Protein AF-0000000083401739 (afdb_homodimer)

Secondary structure (DSSP, 8-state):
--------------TTSS----SS-HHHHHHHHTTS-HHHHHHHTTT-HHHHHHHT-HHHHHHHHHHHHHHHT--GGGS-GGG--HHHHHHHHTHHHHHHHHHHH--TT--PPPSEEEEEE-BPPTTS-SB--EEEEEE-TTSSEEEEEETTS-EEEEE--SSTTSPPPSS-SEEETT--EEEEEEE-TTSS-EEEEEEEE-TTSSEEEEEEEEE---TT-----EEEEEEEEEET-----EEEE-SS-EEEEETTEEEEEETTTTEEEEEE-TTT-SS----EEE-SSEEEEE-TTSPEEEEE----EE-SS-BGGGPPB-----SEEE--SS--SS-EEEEEB------TTS--PPPEEEEEE--SS--S-SSEEEEEEEEEEEE--TT-S-TTS-SEEEEEEEEEEEEE-SS------TT--EEEETTEEEEEEE-TTS-EEEEEEEPP-S-EEEEPSS--EEEEEE-GGGS-S---SS--EEEETTTTEEEEEEETTEEEEEE-SPPP-/--------------TTSS----SS-HHHHHHHHTTS-HHHHHHHTTT-HHHHHHHT-HHHHHHHHHHHHHHHT--GGGS-GGG--HHHHHHHHTHHHHHHHHHHH--TT--PPPSEEEEEE-BPPTTS-SB--EEEEEE-TTSSEEEEEETTS-EEEEE--SSTTSPPPSS-SEEETT--EEEEEEE-TTSSSEEEEEEEE-TTSSEEEEEEEEE---TT-----EEEEEEEEEET-----EEEE-SS-EEEEETTEEEEEETTTTEEEEEE-TTT-SS----EEE-SSEEEEE-TTSPEEEEE----EE-SS-BGGGPPB-----SEEE--SS--SS-EEEEEB------TTS--PPPEEEEEE--SS--S-SSEEEEEEEEEEEE--TT-S-SSS-SEEEEEEEEEEEEE-SSS-----TT--EEEETTEEEEEEE-TTS-EEEEEEEPP-S-EEEEPSSPPEEEEEE-GGGGTT---SS--EEEETTTTEEEEESSSSEEEEEE-SPPP-

Structure (mmCIF, N/CA/C/O backbone):
data_AF-0000000083401739-model_v1
#
loop_
_entity.id
_entity.type
_entity.pdbx_description
1 polymer 'F-box domain-containing protein'
#
loop_
_atom_site.group_PDB
_atom_site.id
_atom_site.type_symbol
_atom_site.label_atom_id
_atom_site.label_alt_id
_atom_site.label_comp_id
_atom_site.label_asym_id
_atom_site.label_entity_id
_atom_site.label_seq_id
_atom_site.pdbx_PDB_ins_code
_atom_site.Cartn_x
_atom_site.Cartn_y
_atom_site.Cartn_z
_atom_site.occupancy
_atom_site.B_iso_or_equiv
_atom_site.auth_seq_id
_atom_site.auth_comp_id
_atom_site.auth_asym_id
_atom_site.auth_atom_id
_atom_site.pdbx_PDB_model_num
ATOM 1 N N . MET A 1 1 ? -38.688 24.078 -30.047 1 19.64 1 MET A N 1
ATOM 2 C CA . MET A 1 1 ? -39.125 22.734 -29.688 1 19.64 1 MET A CA 1
ATOM 3 C C . MET A 1 1 ? -38.75 21.719 -30.766 1 19.64 1 MET A C 1
ATOM 5 O O . MET A 1 1 ? -39.469 20.75 -30.984 1 19.64 1 MET A O 1
ATOM 9 N N . ALA A 1 2 ? -37.75 21.984 -31.484 1 22.94 2 ALA A N 1
ATOM 10 C CA . ALA A 1 2 ? -37.594 21.312 -32.781 1 22.94 2 ALA A CA 1
ATOM 11 C C . ALA A 1 2 ? -37.5 19.812 -32.594 1 22.94 2 ALA A C 1
ATOM 13 O O . ALA A 1 2 ? -37.094 19.328 -31.531 1 22.94 2 ALA A O 1
ATOM 14 N N . ASN A 1 3 ? -38.219 18.953 -33.312 1 22.45 3 ASN A N 1
ATOM 15 C CA . ASN A 1 3 ? -38.688 17.578 -33.531 1 22.45 3 ASN A CA 1
ATOM 16 C C . ASN A 1 3 ? -37.5 16.625 -33.688 1 22.45 3 ASN A C 1
ATOM 18 O O . ASN A 1 3 ? -36.781 16.703 -34.688 1 22.45 3 ASN A O 1
ATOM 22 N N . SER A 1 4 ? -36.781 16.422 -32.688 1 26.16 4 SER A N 1
ATOM 23 C CA . SER A 1 4 ? -35.5 15.719 -32.812 1 26.16 4 SER A CA 1
ATOM 24 C C . SER A 1 4 ? -35.688 14.352 -33.469 1 26.16 4 SER A C 1
ATOM 26 O O . SER A 1 4 ? -36.531 13.562 -33 1 26.16 4 SER A O 1
ATOM 28 N N . PRO A 1 5 ? -35.406 14.141 -34.719 1 29.11 5 PRO A N 1
ATOM 29 C CA . PRO A 1 5 ? -35.844 12.945 -35.438 1 29.11 5 PRO A CA 1
ATOM 30 C C . PRO A 1 5 ? -35.531 11.656 -34.656 1 29.11 5 PRO A C 1
ATOM 32 O O . PRO A 1 5 ? -34.625 11.625 -33.844 1 29.11 5 PRO A O 1
ATOM 35 N N . ALA A 1 6 ? -36.531 10.789 -34.406 1 26.27 6 ALA A N 1
ATOM 36 C CA . ALA A 1 6 ? -36.75 9.484 -33.812 1 26.27 6 ALA A CA 1
ATOM 37 C C . ALA A 1 6 ? -35.781 8.445 -34.312 1 26.27 6 ALA A C 1
ATOM 39 O O . ALA A 1 6 ? -35.656 8.234 -35.531 1 26.27 6 ALA A O 1
ATOM 40 N N . SER A 1 7 ? -34.656 8.391 -33.656 1 26.92 7 SER A N 1
ATOM 41 C CA . SER A 1 7 ? -33.625 7.465 -34.094 1 26.92 7 SER A CA 1
ATOM 42 C C . SER A 1 7 ? -34.188 6.086 -34.406 1 26.92 7 SER A C 1
ATOM 44 O O . SER A 1 7 ? -34.875 5.492 -33.562 1 26.92 7 SER A O 1
ATOM 46 N N . GLN A 1 8 ? -34.625 5.754 -35.562 1 26.22 8 GLN A N 1
ATOM 47 C CA . GLN A 1 8 ? -35.219 4.508 -36.031 1 26.22 8 GLN A CA 1
ATOM 48 C C . GLN A 1 8 ? -34.469 3.299 -35.5 1 26.22 8 GLN A C 1
ATOM 50 O O . GLN A 1 8 ? -33.25 3.246 -35.562 1 26.22 8 GLN A O 1
ATOM 55 N N . PRO A 1 9 ? -35.062 2.531 -34.562 1 27.56 9 PRO A N 1
ATOM 56 C CA . PRO A 1 9 ? -34.5 1.308 -33.969 1 27.56 9 PRO A CA 1
ATOM 57 C C . PRO A 1 9 ? -33.969 0.332 -35 1 27.56 9 PRO A C 1
ATOM 59 O O . PRO A 1 9 ? -34.625 0.117 -36.031 1 27.56 9 PRO A O 1
ATOM 62 N N . MET A 1 10 ? -32.719 0.323 -35.25 1 31.23 10 MET A N 1
ATOM 63 C CA . MET A 1 10 ? -32.25 -0.616 -36.281 1 31.23 10 MET A CA 1
ATOM 64 C C . MET A 1 10 ? -32.938 -1.961 -36.125 1 31.23 10 MET A C 1
ATOM 66 O O . MET A 1 10 ? -32.906 -2.586 -35.094 1 31.23 10 MET A O 1
ATOM 70 N N . LEU A 1 11 ? -34.094 -2.182 -36.688 1 28.3 11 LEU A N 1
ATOM 71 C CA . LEU A 1 11 ? -34.812 -3.432 -36.812 1 28.3 11 LEU A CA 1
ATOM 72 C C . LEU A 1 11 ? -33.875 -4.598 -37.062 1 28.3 11 LEU A C 1
ATOM 74 O O . LEU A 1 11 ? -33.25 -4.688 -38.125 1 28.3 11 LEU A O 1
ATOM 78 N N . LEU A 1 12 ? -33.188 -5.016 -36.062 1 30.77 12 LEU A N 1
ATOM 79 C CA . LEU A 1 12 ? -32.562 -6.312 -36.219 1 30.77 12 LEU A CA 1
ATOM 80 C C . LEU A 1 12 ? -33.531 -7.344 -36.781 1 30.77 12 LEU A C 1
ATOM 82 O O . LEU A 1 12 ? -34.594 -7.586 -36.188 1 30.77 12 LEU A O 1
ATOM 86 N N . GLU A 1 13 ? -33.688 -7.398 -38.031 1 30.8 13 GLU A N 1
ATOM 87 C CA . GLU A 1 13 ? -34.469 -8.438 -38.656 1 30.8 13 GLU A CA 1
ATOM 88 C C . GLU A 1 13 ? -34.344 -9.766 -37.906 1 30.8 13 GLU A C 1
ATOM 90 O O . GLU A 1 13 ? -33.312 -10.039 -37.281 1 30.8 13 GLU A O 1
ATOM 95 N N . ASN A 1 14 ? -35.406 -10.344 -37.562 1 32.38 14 ASN A N 1
ATOM 96 C CA . ASN A 1 14 ? -35.688 -11.562 -36.812 1 32.38 14 ASN A CA 1
ATOM 97 C C . ASN A 1 14 ? -34.812 -12.727 -37.312 1 32.38 14 ASN A C 1
ATOM 99 O O . ASN A 1 14 ? -35.062 -13.25 -38.406 1 32.38 14 ASN A O 1
ATOM 103 N N . PRO A 1 15 ? -33.5 -12.852 -37.062 1 35.94 15 PRO A N 1
ATOM 104 C CA . PRO A 1 15 ? -32.625 -13.852 -37.688 1 35.94 15 PRO A CA 1
ATOM 105 C C . PRO A 1 15 ? -33.156 -15.273 -37.5 1 35.94 15 PRO A C 1
ATOM 107 O O . PRO A 1 15 ? -32.406 -16.234 -37.75 1 35.94 15 PRO A O 1
ATOM 110 N N . LEU A 1 16 ? -34.25 -15.531 -37.031 1 32.84 16 LEU A N 1
ATOM 111 C CA . LEU A 1 16 ? -34.688 -16.906 -36.844 1 32.84 16 LEU A CA 1
ATOM 112 C C . LEU A 1 16 ? -34.75 -17.672 -38.156 1 32.84 16 LEU A C 1
ATOM 114 O O . LEU A 1 16 ? -35.188 -18.828 -38.188 1 32.84 16 LEU A O 1
ATOM 118 N N . ASP A 1 17 ? -35.062 -17.031 -39.281 1 34.03 17 ASP A N 1
ATOM 119 C CA . ASP A 1 17 ? -35.062 -17.938 -40.406 1 34.03 17 ASP A CA 1
ATOM 120 C C . ASP A 1 17 ? -33.719 -18.625 -40.562 1 34.03 17 ASP A C 1
ATOM 122 O O . ASP A 1 17 ? -32.656 -18.031 -40.25 1 34.03 17 ASP A O 1
ATOM 126 N N . GLY A 1 18 ? -33.562 -19.938 -40.656 1 37.53 18 GLY A N 1
ATOM 127 C CA . GLY A 1 18 ? -32.531 -20.953 -40.531 1 37.53 18 GLY A CA 1
ATOM 128 C C . GLY A 1 18 ? -31.188 -20.5 -41.062 1 37.53 18 GLY A C 1
ATOM 129 O O . GLY A 1 18 ? -30.156 -21.078 -40.719 1 37.53 18 GLY A O 1
ATOM 130 N N . ARG A 1 19 ? -31.156 -20.125 -42.344 1 39.03 19 ARG A N 1
ATOM 131 C CA . ARG A 1 19 ? -29.969 -19.703 -43.062 1 39.03 19 ARG A CA 1
ATOM 132 C C . ARG A 1 19 ? -29.469 -18.344 -42.562 1 39.03 19 ARG A C 1
ATOM 134 O O . ARG A 1 19 ? -29.734 -17.312 -43.156 1 39.03 19 ARG A O 1
ATOM 141 N N . ALA A 1 20 ? -29.594 -17.906 -41.438 1 38.09 20 ALA A N 1
ATOM 142 C CA . ALA A 1 20 ? -29.125 -16.609 -40.938 1 38.09 20 ALA A CA 1
ATOM 143 C C . ALA A 1 20 ? -27.672 -16.391 -41.344 1 38.09 20 ALA A C 1
ATOM 145 O O . ALA A 1 20 ? -26.781 -17.172 -41 1 38.09 20 ALA A O 1
ATOM 146 N N . THR A 1 21 ? -27.359 -15.906 -42.5 1 45.53 21 THR A N 1
ATOM 147 C CA . THR A 1 21 ? -26.062 -15.539 -43.062 1 45.53 21 THR A CA 1
ATOM 148 C C . THR A 1 21 ? -25.25 -14.727 -42.062 1 45.53 21 THR A C 1
ATOM 150 O O . THR A 1 21 ? -25.688 -13.672 -41.625 1 45.53 21 THR A O 1
ATOM 153 N N . PHE A 1 22 ? -24.719 -15.312 -41.062 1 51.94 22 PHE A N 1
ATOM 154 C CA . PHE A 1 22 ? -23.75 -14.539 -40.281 1 51.94 22 PHE A CA 1
ATOM 155 C C . PHE A 1 22 ? -22.922 -13.648 -41.188 1 51.94 22 PHE A C 1
ATOM 157 O O . PHE A 1 22 ? -22.234 -14.133 -42.094 1 51.94 22 PHE A O 1
ATOM 164 N N . PRO A 1 23 ? -23.359 -12.383 -41.406 1 62.19 23 PRO A N 1
ATOM 165 C CA . PRO A 1 23 ? -22.719 -11.477 -42.375 1 62.19 23 PRO A CA 1
ATOM 166 C C . PRO A 1 23 ? -21.203 -11.391 -42.156 1 62.19 23 PRO A C 1
ATOM 168 O O . PRO A 1 23 ? -20.531 -10.633 -42.875 1 62.19 23 PRO A O 1
ATOM 171 N N . LEU A 1 24 ? -20.797 -12.047 -41.219 1 68.44 24 LEU A N 1
ATOM 172 C CA . LEU A 1 24 ? -19.359 -11.906 -41.062 1 68.44 24 LEU A CA 1
ATOM 173 C C . LEU A 1 24 ? -18.625 -13.047 -41.75 1 68.44 24 LEU A C 1
ATOM 175 O O . LEU A 1 24 ? -19.141 -14.164 -41.844 1 68.44 24 LEU A O 1
ATOM 179 N N . SER A 1 25 ? -17.641 -12.695 -42.594 1 77 25 SER A N 1
ATOM 180 C CA . SER A 1 25 ? -16.781 -13.711 -43.219 1 77 25 SER A CA 1
ATOM 181 C C . SER A 1 25 ? -16.25 -14.672 -42.156 1 77 25 SER A C 1
ATOM 183 O O . SER A 1 25 ? -16.219 -14.352 -40.969 1 77 25 SER A O 1
ATOM 185 N N . GLY A 1 26 ? -16.062 -15.922 -42.562 1 75 26 GLY A N 1
ATOM 186 C CA . GLY A 1 26 ? -15.492 -16.922 -41.688 1 75 26 GLY A CA 1
ATOM 187 C C . GLY A 1 26 ? -14.242 -16.438 -40.969 1 75 26 GLY A C 1
ATOM 188 O O . GLY A 1 26 ? -14.055 -16.719 -39.781 1 75 26 GLY A O 1
ATOM 189 N N . GLU A 1 27 ? -13.523 -15.656 -41.656 1 80.56 27 GLU A N 1
ATOM 190 C CA . GLU A 1 27 ? -12.266 -15.156 -41.094 1 80.56 27 GLU A CA 1
ATOM 191 C C . GLU A 1 27 ? -12.523 -14.195 -39.938 1 80.56 27 GLU A C 1
ATOM 193 O O . GLU A 1 27 ? -11.828 -14.242 -38.938 1 80.56 27 GLU A O 1
ATOM 198 N N . ILE A 1 28 ? -13.523 -13.484 -40.062 1 82.81 28 ILE A N 1
ATOM 199 C CA . ILE A 1 28 ? -13.867 -12.531 -39 1 82.81 28 ILE A CA 1
ATOM 200 C C . ILE A 1 28 ? -14.391 -13.273 -37.781 1 82.81 28 ILE A C 1
ATOM 202 O O . ILE A 1 28 ? -14.055 -12.922 -36.656 1 82.81 28 ILE A O 1
ATOM 206 N N . VAL A 1 29 ? -15.156 -14.25 -38.094 1 81.56 29 VAL A N 1
ATOM 207 C CA . VAL A 1 29 ? -15.711 -15.031 -37 1 81.56 29 VAL A CA 1
ATOM 208 C C . VAL A 1 29 ? -14.586 -15.719 -36.25 1 81.56 29 VAL A C 1
ATOM 210 O O . VAL A 1 29 ? -14.586 -15.75 -35 1 81.56 29 VAL A O 1
ATOM 213 N N . ILE A 1 30 ? -13.625 -16.125 -37 1 82.62 30 ILE A N 1
ATOM 214 C CA . ILE A 1 30 ? -12.477 -16.781 -36.375 1 82.62 30 ILE A CA 1
ATOM 215 C C . ILE A 1 30 ? -11.75 -15.789 -35.469 1 82.62 30 ILE A C 1
ATOM 217 O O . ILE A 1 30 ? -11.352 -16.141 -34.344 1 82.62 30 ILE A O 1
ATOM 221 N N . GLU A 1 31 ? -11.766 -14.602 -35.875 1 83.12 31 GLU A N 1
ATOM 222 C CA . GLU A 1 31 ? -11.078 -13.57 -35.094 1 83.12 31 GLU A CA 1
ATOM 223 C C . GLU A 1 31 ? -11.844 -13.25 -33.812 1 83.12 31 GLU A C 1
ATOM 225 O O . GLU A 1 31 ? -11.234 -13.047 -32.75 1 83.12 31 GLU A O 1
ATOM 230 N N . ILE A 1 32 ? -13.016 -13.297 -33.906 1 79.81 32 ILE A N 1
ATOM 231 C CA . ILE A 1 32 ? -13.836 -13.047 -32.719 1 79.81 32 ILE A CA 1
ATOM 232 C C . ILE A 1 32 ? -13.688 -14.203 -31.734 1 79.81 32 ILE A C 1
ATOM 234 O O . ILE A 1 32 ? -13.523 -13.984 -30.531 1 79.81 32 ILE A O 1
ATOM 238 N N . LEU A 1 33 ? -13.734 -15.375 -32.344 1 82.19 33 LEU A N 1
ATOM 239 C CA . LEU A 1 33 ? -13.672 -16.562 -31.516 1 82.19 33 LEU A CA 1
ATOM 240 C C . LEU A 1 33 ? -12.32 -16.672 -30.828 1 82.19 33 LEU A C 1
ATOM 242 O O . LEU A 1 33 ? -12.203 -17.344 -29.797 1 82.19 33 LEU A O 1
ATOM 246 N N . ARG A 1 34 ? -11.398 -15.953 -31.344 1 78.56 34 ARG A N 1
ATOM 247 C CA . ARG A 1 34 ? -10.062 -15.953 -30.75 1 78.56 34 ARG A CA 1
ATOM 248 C C . ARG A 1 34 ? -10.078 -15.344 -29.344 1 78.56 34 ARG A C 1
ATOM 250 O O . ARG A 1 34 ? -9.211 -15.648 -28.531 1 78.56 34 ARG A O 1
ATOM 257 N N . HIS A 1 35 ? -11.109 -14.586 -29.109 1 79.38 35 HIS A N 1
ATOM 258 C CA . HIS A 1 35 ? -11.156 -13.883 -27.828 1 79.38 35 HIS A CA 1
ATOM 259 C C . HIS A 1 35 ? -12.164 -14.523 -26.875 1 79.38 35 HIS A C 1
ATOM 261 O O . HIS A 1 35 ? -12.297 -14.102 -25.734 1 79.38 35 HIS A O 1
ATOM 267 N N . ALA A 1 36 ? -12.758 -15.438 -27.359 1 81.19 36 ALA A N 1
ATOM 268 C CA . ALA A 1 36 ? -13.773 -16.094 -26.547 1 81.19 36 ALA A CA 1
ATOM 269 C C . ALA A 1 36 ? -13.172 -17.25 -25.75 1 81.19 36 ALA A C 1
ATOM 271 O O . ALA A 1 36 ? -12.172 -17.844 -26.172 1 81.19 36 ALA A O 1
ATOM 272 N N . SER A 1 37 ? -13.75 -17.5 -24.625 1 85.62 37 SER A N 1
ATOM 273 C CA . SER A 1 37 ? -13.344 -18.688 -23.875 1 85.62 37 SER A CA 1
ATOM 274 C C . SER A 1 37 ? -13.711 -19.969 -24.625 1 85.62 37 SER A C 1
ATOM 276 O O . SER A 1 37 ? -14.641 -19.984 -25.438 1 85.62 37 SER A O 1
ATOM 278 N N . PRO A 1 38 ? -12.945 -20.969 -24.328 1 88.94 38 PRO A N 1
ATOM 279 C CA . PRO A 1 38 ? -13.242 -22.234 -25 1 88.94 38 PRO A CA 1
ATOM 280 C C . PRO A 1 38 ? -14.68 -22.703 -24.781 1 88.94 38 PRO A C 1
ATOM 282 O O . PRO A 1 38 ? -15.312 -23.234 -25.688 1 88.94 38 PRO A O 1
ATOM 285 N N . PHE A 1 39 ? -15.102 -22.406 -23.672 1 85.56 39 PHE A N 1
ATOM 286 C CA . PHE A 1 39 ? -16.469 -22.812 -23.375 1 85.56 39 PHE A CA 1
ATOM 287 C C . PHE A 1 39 ? -17.469 -22 -24.188 1 85.56 39 PHE A C 1
ATOM 289 O O . PHE A 1 39 ? -18.484 -22.531 -24.656 1 85.56 39 PHE A O 1
ATOM 296 N N . ASP A 1 40 ? -17.156 -20.812 -24.344 1 85 40 ASP A N 1
ATOM 297 C CA . ASP A 1 40 ? -18.016 -19.969 -25.156 1 85 40 ASP A CA 1
ATOM 298 C C . ASP A 1 40 ? -17.984 -20.406 -26.625 1 85 40 ASP A C 1
ATOM 300 O O . ASP A 1 40 ? -19.016 -20.391 -27.297 1 85 40 ASP A O 1
ATOM 304 N N . VAL A 1 41 ? -16.875 -20.766 -27.078 1 87.62 41 VAL A N 1
ATOM 305 C CA . VAL A 1 41 ? -16.75 -21.266 -28.453 1 87.62 41 VAL A CA 1
ATOM 306 C C . VAL A 1 41 ? -17.641 -22.5 -28.641 1 87.62 41 VAL A C 1
ATOM 308 O O . VAL A 1 41 ? -18.359 -22.594 -29.625 1 87.62 41 VAL A O 1
ATOM 311 N N . LEU A 1 42 ? -17.609 -23.375 -27.672 1 87.12 42 LEU A N 1
ATOM 312 C CA . LEU A 1 42 ? -18.422 -24.594 -27.734 1 87.12 42 LEU A CA 1
ATOM 313 C C . LEU A 1 42 ? -19.906 -24.266 -27.688 1 87.12 42 LEU A C 1
ATOM 315 O O . LEU A 1 42 ? -20.703 -24.859 -28.406 1 87.12 42 LEU A O 1
ATOM 319 N N . SER A 1 43 ? -20.188 -23.328 -26.875 1 85.81 43 SER A N 1
ATOM 320 C CA . SER A 1 43 ? -21.578 -22.922 -26.75 1 85.81 43 SER A CA 1
ATOM 321 C C . SER A 1 43 ? -22.109 -22.312 -28.031 1 85.81 43 SER A C 1
ATOM 323 O O . SER A 1 43 ? -23.281 -22.469 -28.375 1 85.81 43 SER A O 1
ATOM 325 N N . MET A 1 44 ? -21.266 -21.656 -28.688 1 85.56 44 MET A N 1
ATOM 326 C CA . MET A 1 44 ? -21.641 -20.984 -29.922 1 85.56 44 MET A CA 1
ATOM 327 C C . MET A 1 44 ? -21.891 -21.984 -31.031 1 85.56 44 MET A C 1
ATOM 329 O O . MET A 1 44 ? -22.531 -21.656 -32.031 1 85.56 44 MET A O 1
ATOM 333 N N . ARG A 1 45 ? -21.312 -23.172 -30.906 1 84.5 45 ARG A N 1
ATOM 334 C CA . ARG A 1 45 ? -21.484 -24.234 -31.891 1 84.5 45 ARG A CA 1
ATOM 335 C C . ARG A 1 45 ? -22.953 -24.594 -32.062 1 84.5 45 ARG A C 1
ATOM 337 O O . ARG A 1 45 ? -23.359 -25.047 -33.156 1 84.5 45 ARG A O 1
ATOM 344 N N . LYS A 1 46 ? -23.734 -24.219 -31.094 1 84.06 46 LYS A N 1
ATOM 345 C CA . LYS A 1 46 ? -25.141 -24.609 -31.109 1 84.06 46 LYS A CA 1
ATOM 346 C C . LYS A 1 46 ? -26.016 -23.516 -31.734 1 84.06 46 LYS A C 1
ATOM 348 O O . LYS A 1 46 ? -27.234 -23.672 -31.859 1 84.06 46 LYS A O 1
ATOM 353 N N . THR A 1 47 ? -25.484 -22.469 -32.125 1 81.5 47 THR A N 1
ATOM 354 C CA . THR A 1 47 ? -26.281 -21.328 -32.531 1 81.5 47 THR A CA 1
ATOM 355 C C . THR A 1 47 ? -26.734 -21.484 -34 1 81.5 47 THR A C 1
ATOM 357 O O . THR A 1 47 ? -27.906 -21.328 -34.281 1 81.5 47 THR A O 1
ATOM 360 N N . CYS A 1 48 ? -25.906 -21.703 -34.969 1 82.06 48 CYS A N 1
ATOM 361 C CA . CYS A 1 48 ? -26.234 -21.891 -36.375 1 82.06 48 CYS A CA 1
ATOM 362 C C . CYS A 1 48 ? -25.188 -22.75 -37.062 1 82.06 48 CYS A C 1
ATOM 364 O O . CYS A 1 48 ? -24.141 -23.031 -36.5 1 82.06 48 CYS A O 1
ATOM 366 N N . ARG A 1 49 ? -25.469 -23.156 -38.312 1 84.31 49 ARG A N 1
ATOM 367 C CA . ARG A 1 49 ? -24.625 -24.109 -39.031 1 84.31 49 ARG A CA 1
ATOM 368 C C . ARG A 1 49 ? -23.281 -23.469 -39.375 1 84.31 49 ARG A C 1
ATOM 370 O O . ARG A 1 49 ? -22.25 -24.125 -39.312 1 84.31 49 ARG A O 1
ATOM 377 N N . PHE A 1 50 ? -23.375 -22.281 -39.781 1 82.69 50 PHE A N 1
ATOM 378 C CA . PHE A 1 50 ? -22.141 -21.594 -40.188 1 82.69 50 PHE A CA 1
ATOM 379 C C . PHE A 1 50 ? -21.172 -21.531 -39 1 82.69 50 PHE A C 1
ATOM 381 O O . PHE A 1 50 ? -20 -21.891 -39.156 1 82.69 50 PHE A O 1
ATOM 388 N N . ILE A 1 51 ? -21.594 -21.109 -37.875 1 85.12 51 ILE A N 1
ATOM 389 C CA . ILE A 1 51 ? -20.766 -21 -36.688 1 85.12 51 ILE A CA 1
ATOM 390 C C . ILE A 1 51 ? -20.297 -22.375 -36.25 1 85.12 51 ILE A C 1
ATOM 392 O O . ILE A 1 51 ? -19.156 -22.547 -35.812 1 85.12 51 ILE A O 1
ATOM 396 N N . CYS A 1 52 ? -21.125 -23.25 -36.438 1 87.56 52 CYS A N 1
ATOM 397 C CA . CYS A 1 52 ? -20.75 -24.625 -36.125 1 87.56 52 CYS A CA 1
ATOM 398 C C . CYS A 1 52 ? -19.562 -25.078 -36.969 1 87.56 52 CYS A C 1
ATOM 400 O O . CYS A 1 52 ? -18.594 -25.641 -36.438 1 87.56 52 CYS A O 1
ATOM 402 N N . ASN A 1 53 ? -19.703 -24.781 -38.188 1 87.12 53 ASN A N 1
ATOM 403 C CA . ASN A 1 53 ? -18.609 -25.172 -39.094 1 87.12 53 ASN A CA 1
ATOM 404 C C . ASN A 1 53 ? -17.312 -24.469 -38.75 1 87.12 53 ASN A C 1
ATOM 406 O O . ASN A 1 53 ? -16.234 -25.078 -38.781 1 87.12 53 ASN A O 1
ATOM 410 N N . VAL A 1 54 ? -17.453 -23.297 -38.406 1 86.25 54 VAL A N 1
ATOM 411 C CA . VAL A 1 54 ? -16.266 -22.516 -38.062 1 86.25 54 VAL A CA 1
ATOM 412 C C . VAL A 1 54 ? -15.625 -23.062 -36.781 1 86.25 54 VAL A C 1
ATOM 414 O O . VAL A 1 54 ? -14.398 -23.172 -36.719 1 86.25 54 VAL A O 1
ATOM 417 N N . THR A 1 55 ? -16.453 -23.391 -35.875 1 89 55 THR A N 1
ATOM 418 C CA . THR A 1 55 ? -15.953 -23.859 -34.594 1 89 55 THR A CA 1
ATOM 419 C C . THR A 1 55 ? -15.312 -25.234 -34.719 1 89 55 THR A C 1
ATOM 421 O O . THR A 1 55 ? -14.641 -25.719 -33.812 1 89 55 THR A O 1
ATOM 424 N N . ARG A 1 56 ? -15.5 -25.781 -35.844 1 89 56 ARG A N 1
ATOM 425 C CA . ARG A 1 56 ? -14.914 -27.094 -36.062 1 89 56 ARG A CA 1
ATOM 426 C C . ARG A 1 56 ? -13.586 -26.984 -36.812 1 89 56 ARG A C 1
ATOM 428 O O . ARG A 1 56 ? -12.938 -28 -37.094 1 89 56 ARG A O 1
ATOM 435 N N . MET A 1 57 ? -13.281 -25.828 -37 1 89.56 57 MET A N 1
ATOM 436 C CA . MET A 1 57 ? -11.984 -25.625 -37.656 1 89.56 57 MET A CA 1
ATOM 437 C C . MET A 1 57 ? -10.844 -25.781 -36.656 1 89.56 57 MET A C 1
ATOM 439 O O . MET A 1 57 ? -10.945 -25.312 -35.5 1 89.56 57 MET A O 1
ATOM 443 N N . ARG A 1 58 ? -9.812 -26.344 -37.156 1 91.31 58 ARG A N 1
ATOM 444 C CA . ARG A 1 58 ? -8.648 -26.641 -36.312 1 91.31 58 ARG A CA 1
ATOM 445 C C . ARG A 1 58 ? -7.992 -25.344 -35.844 1 91.31 58 ARG A C 1
ATOM 447 O O . ARG A 1 58 ? -7.559 -25.266 -34.688 1 91.31 58 ARG A O 1
ATOM 454 N N . THR A 1 59 ? -7.961 -24.406 -36.594 1 90.19 59 THR A N 1
ATOM 455 C CA . THR A 1 59 ? -7.301 -23.156 -36.281 1 90.19 59 THR A CA 1
ATOM 456 C C . THR A 1 59 ? -7.953 -22.484 -35.094 1 90.19 59 THR A C 1
ATOM 458 O O . THR A 1 59 ? -7.273 -21.859 -34.281 1 90.19 59 THR A O 1
ATOM 461 N N . VAL A 1 60 ? -9.195 -22.609 -34.969 1 90.88 60 VAL A N 1
ATOM 462 C CA . VAL A 1 60 ? -9.93 -22 -33.844 1 90.88 60 VAL A CA 1
ATOM 463 C C . VAL A 1 60 ? -9.469 -22.625 -32.531 1 90.88 60 VAL A C 1
ATOM 465 O O . VAL A 1 60 ? -9.203 -21.906 -31.562 1 90.88 60 VAL A O 1
ATOM 468 N N . TRP A 1 61 ? -9.25 -23.812 -32.594 1 93.31 61 TRP A N 1
ATOM 469 C CA . TRP A 1 61 ? -8.945 -24.5 -31.344 1 93.31 61 TRP A CA 1
ATOM 470 C C . TRP A 1 61 ? -7.453 -24.438 -31.031 1 93.31 61 TRP A C 1
ATOM 472 O O . TRP A 1 61 ? -7.055 -24.516 -29.875 1 93.31 61 TRP A O 1
ATOM 482 N N . ILE A 1 62 ? -6.641 -24.344 -32 1 93.12 62 ILE A N 1
ATOM 483 C CA . ILE A 1 62 ? -5.234 -24.047 -31.75 1 93.12 62 ILE A CA 1
ATOM 484 C C . ILE A 1 62 ? -5.105 -22.734 -31 1 93.12 62 ILE A C 1
ATOM 486 O O . ILE A 1 62 ? -4.418 -22.656 -29.969 1 93.12 62 ILE A O 1
ATOM 490 N N . LYS A 1 63 ? -5.859 -21.812 -31.438 1 89.62 63 LYS A N 1
ATOM 491 C CA . LYS A 1 63 ? -5.816 -20.5 -30.797 1 89.62 63 LYS A CA 1
ATOM 492 C C . LYS A 1 63 ? -6.453 -20.547 -29.422 1 89.62 63 LYS A C 1
ATOM 494 O O . LYS A 1 63 ? -5.984 -19.875 -28.484 1 89.62 63 LYS A O 1
ATOM 499 N N . ALA A 1 64 ? -7.457 -21.25 -29.297 1 90.88 64 ALA A N 1
ATOM 500 C CA . ALA A 1 64 ? -8.109 -21.391 -28 1 90.88 64 ALA A CA 1
ATOM 501 C C . ALA A 1 64 ? -7.16 -22 -26.969 1 90.88 64 ALA A C 1
ATOM 503 O O . ALA A 1 64 ? -7.059 -21.516 -25.844 1 90.88 64 ALA A O 1
ATOM 504 N N . LEU A 1 65 ? -6.488 -23.016 -27.406 1 92.44 65 LEU A N 1
ATOM 505 C CA . LEU A 1 65 ? -5.574 -23.688 -26.484 1 92.44 65 LEU A CA 1
ATOM 506 C C . LEU A 1 65 ? -4.379 -22.797 -26.156 1 92.44 65 LEU A C 1
ATOM 508 O O . LEU A 1 65 ? -3.906 -22.781 -25.016 1 92.44 65 LEU A O 1
ATOM 512 N N . GLU A 1 66 ? -3.934 -22.141 -27.109 1 88.88 66 GLU A N 1
ATOM 513 C CA . GLU A 1 66 ? -2.863 -21.172 -26.859 1 88.88 66 GLU A CA 1
ATOM 514 C C . GLU A 1 66 ? -3.273 -20.156 -25.797 1 88.88 66 GLU A C 1
ATOM 516 O O . GLU A 1 66 ? -2.482 -19.828 -24.906 1 88.88 66 GLU A O 1
ATOM 521 N N . ARG A 1 67 ? -4.383 -19.75 -25.828 1 86 67 ARG A N 1
ATOM 522 C CA . ARG A 1 67 ? -4.898 -18.781 -24.875 1 86 67 ARG A CA 1
ATOM 523 C C . ARG A 1 67 ? -5 -19.391 -23.469 1 86 67 ARG A C 1
ATOM 525 O O . ARG A 1 67 ? -4.668 -18.734 -22.484 1 86 67 ARG A O 1
ATOM 532 N N . VAL A 1 68 ? -5.484 -20.516 -23.469 1 88.19 68 VAL A N 1
ATOM 533 C CA . VAL A 1 68 ? -5.602 -21.203 -22.188 1 88.19 68 VAL A CA 1
ATOM 534 C C . VAL A 1 68 ? -4.219 -21.359 -21.562 1 88.19 68 VAL A C 1
ATOM 536 O O . VAL A 1 68 ? -4.051 -21.141 -20.359 1 88.19 68 VAL A O 1
ATOM 539 N N . CYS A 1 69 ? -3.322 -21.703 -22.359 1 88.25 69 CYS A N 1
ATOM 540 C CA . CYS A 1 69 ? -1.96 -21.875 -21.875 1 88.25 69 CYS A CA 1
ATOM 541 C C .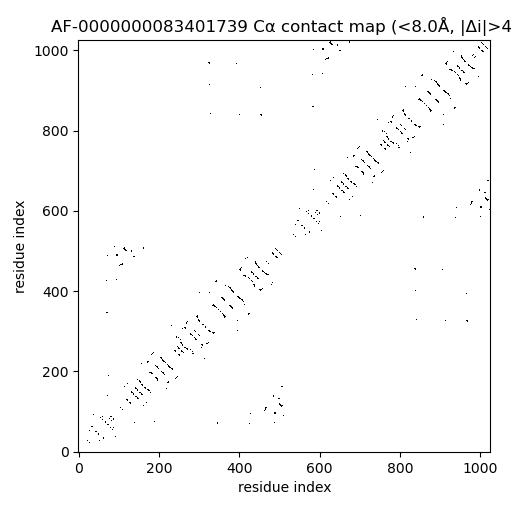 CYS A 1 69 ? -1.403 -20.562 -21.344 1 88.25 69 CYS A C 1
ATOM 543 O O . CYS A 1 69 ? -0.811 -20.516 -20.266 1 88.25 69 CYS A O 1
ATOM 545 N N . ALA A 1 70 ? -1.638 -19.578 -22.047 1 83.56 70 ALA A N 1
ATOM 546 C CA . ALA A 1 70 ? -1.149 -18.25 -21.625 1 83.56 70 ALA A CA 1
ATOM 547 C C . ALA A 1 70 ? -1.83 -17.797 -20.344 1 83.56 70 ALA A C 1
ATOM 549 O O . ALA A 1 70 ? -1.171 -17.297 -19.438 1 83.56 70 ALA A O 1
ATOM 550 N N . ARG A 1 71 ? -3.041 -18 -20.25 1 82.19 71 ARG A N 1
ATOM 551 C CA . ARG A 1 71 ? -3.84 -17.547 -19.109 1 82.19 71 ARG A CA 1
ATOM 552 C C . ARG A 1 71 ? -3.461 -18.297 -17.844 1 82.19 71 ARG A C 1
ATOM 554 O O . ARG A 1 71 ? -3.508 -17.734 -16.75 1 82.19 71 ARG A O 1
ATOM 561 N N . HIS A 1 72 ? -3.059 -19.484 -18.047 1 86.69 72 HIS A N 1
ATOM 562 C CA . HIS A 1 72 ? -2.852 -20.344 -16.875 1 86.69 72 HIS A CA 1
ATOM 563 C C . HIS A 1 72 ? -1.368 -20.609 -16.656 1 86.69 72 HIS A C 1
ATOM 565 O O . HIS A 1 72 ? -1.005 -21.406 -15.789 1 86.69 72 HIS A O 1
ATOM 571 N N . GLY A 1 73 ? -0.537 -20 -17.391 1 81.5 73 GLY A N 1
ATOM 572 C CA . GLY A 1 73 ? 0.9 -20.141 -17.219 1 81.5 73 GLY A CA 1
ATOM 573 C C . GLY A 1 73 ? 1.414 -21.516 -17.578 1 81.5 73 GLY A C 1
ATOM 574 O O . GLY A 1 73 ? 2.375 -22 -16.969 1 81.5 73 GLY A O 1
ATOM 575 N N . VAL A 1 74 ? 0.774 -22.125 -18.469 1 88.94 74 VAL A N 1
ATOM 576 C CA . VAL A 1 74 ? 1.185 -23.453 -18.875 1 88.94 74 VAL A CA 1
ATOM 577 C C . VAL A 1 74 ? 2.449 -23.375 -19.734 1 88.94 74 VAL A C 1
ATOM 579 O O . VAL A 1 74 ? 2.566 -22.5 -20.594 1 88.94 74 VAL A O 1
ATOM 582 N N . PHE A 1 75 ? 3.307 -24.297 -19.453 1 90.44 75 PHE A N 1
ATOM 583 C CA . PHE A 1 75 ? 4.543 -24.375 -20.219 1 90.44 75 PHE A CA 1
ATOM 584 C C . PHE A 1 75 ? 4.246 -24.672 -21.688 1 90.44 75 PHE A C 1
ATOM 586 O O . PHE A 1 75 ? 3.551 -25.641 -22.016 1 90.44 75 PHE A O 1
ATOM 593 N N . LYS A 1 76 ? 4.734 -23.906 -22.594 1 88.25 76 LYS A N 1
ATOM 594 C CA . LYS A 1 76 ? 4.32 -23.875 -23.984 1 88.25 76 LYS A CA 1
ATOM 595 C C . LYS A 1 76 ? 4.539 -25.219 -24.656 1 88.25 76 LYS A C 1
ATOM 597 O O . LYS A 1 76 ? 3.672 -25.703 -25.391 1 88.25 76 LYS A O 1
ATOM 602 N N . PRO A 1 77 ? 5.613 -25.828 -24.422 1 92 77 PRO A N 1
ATOM 603 C CA . PRO A 1 77 ? 5.855 -27.094 -25.125 1 92 77 PRO A CA 1
ATOM 604 C C . PRO A 1 77 ? 4.988 -28.234 -24.594 1 92 77 PRO A C 1
ATOM 606 O O . PRO A 1 77 ? 5.098 -29.359 -25.078 1 92 77 PRO A O 1
ATOM 609 N N . THR A 1 78 ? 4.172 -27.969 -23.688 1 92.94 78 THR A N 1
ATOM 610 C CA . THR A 1 78 ? 3.33 -29.016 -23.094 1 92.94 78 THR A CA 1
ATOM 611 C C . THR A 1 78 ? 2.449 -29.656 -24.156 1 92.94 78 THR A C 1
ATOM 613 O O . THR A 1 78 ? 2.279 -30.875 -24.156 1 92.94 78 THR A O 1
ATOM 616 N N . PHE A 1 79 ? 1.97 -28.828 -25.047 1 92.5 79 PHE A N 1
ATOM 617 C CA . PHE A 1 79 ? 1.065 -29.359 -26.062 1 92.5 79 PHE A CA 1
ATOM 618 C C . PHE A 1 79 ? 1.683 -29.234 -27.453 1 92.5 79 PHE A C 1
ATOM 620 O O . PHE A 1 79 ? 2.094 -28.156 -27.875 1 92.5 79 PHE A O 1
ATOM 627 N N . PRO A 1 80 ? 1.737 -30.359 -28.141 1 92.62 80 PRO A N 1
ATOM 628 C CA . PRO A 1 80 ? 2.158 -30.281 -29.531 1 92.62 80 PRO A CA 1
ATOM 629 C C . PRO A 1 80 ? 1.041 -29.812 -30.469 1 92.62 80 PRO A C 1
ATOM 631 O O . PRO A 1 80 ? 0.52 -30.609 -31.266 1 92.62 80 PRO A O 1
ATOM 634 N N . LEU A 1 81 ? 0.824 -28.641 -30.469 1 91.38 81 LEU A N 1
ATOM 635 C CA . LEU A 1 81 ? -0.355 -28.031 -31.078 1 91.38 81 LEU A CA 1
ATOM 636 C C . LEU A 1 81 ? -0.509 -28.453 -32.531 1 91.38 81 LEU A C 1
ATOM 638 O O . LEU A 1 81 ? -1.61 -28.797 -32.969 1 91.38 81 LEU A O 1
ATOM 642 N N . GLN A 1 82 ? 0.584 -28.516 -33.25 1 87.44 82 GLN A N 1
ATOM 643 C CA . GLN A 1 82 ? 0.532 -28.766 -34.688 1 87.44 82 GLN A CA 1
ATOM 644 C C . GLN A 1 82 ? 0.202 -30.234 -34.969 1 87.44 82 GLN A C 1
ATOM 646 O O . GLN A 1 82 ? -0.294 -30.547 -36.062 1 87.44 82 GLN A O 1
ATOM 651 N N . ARG A 1 83 ? 0.358 -31.062 -34.062 1 88.88 83 ARG A N 1
ATOM 652 C CA . ARG A 1 83 ? 0.168 -32.5 -34.281 1 88.88 83 ARG A CA 1
ATOM 653 C C . ARG A 1 83 ? -1.099 -33 -33.594 1 88.88 83 ARG A C 1
ATOM 655 O O . ARG A 1 83 ? -1.514 -34.125 -33.812 1 88.88 83 ARG A O 1
ATOM 662 N N . MET A 1 84 ? -1.731 -32.156 -32.906 1 91.25 84 MET A N 1
ATOM 663 C CA . MET A 1 84 ? -2.904 -32.594 -32.156 1 91.25 84 MET A CA 1
ATOM 664 C C . MET A 1 84 ? -4.145 -32.625 -33.031 1 91.25 84 MET A C 1
ATOM 666 O O . MET A 1 84 ? -4.305 -31.75 -33.906 1 91.25 84 MET A O 1
ATOM 670 N N . SER A 1 85 ? -4.953 -33.594 -32.812 1 91.12 85 SER A N 1
ATOM 671 C CA . SER A 1 85 ? -6.238 -33.625 -33.5 1 91.12 85 SER A CA 1
ATOM 672 C C . SER A 1 85 ? -7.176 -32.562 -32.969 1 91.12 85 SER A C 1
ATOM 674 O O . SER A 1 85 ? -6.918 -31.953 -31.938 1 91.12 85 SER A O 1
ATOM 676 N N . ILE A 1 86 ? -8.164 -32.312 -33.688 1 91.56 86 ILE A N 1
ATOM 677 C CA . ILE A 1 86 ? -9.148 -31.312 -33.281 1 91.56 86 ILE A CA 1
ATOM 678 C C . ILE A 1 86 ? -9.773 -31.719 -31.953 1 91.56 86 ILE A C 1
ATOM 680 O O . ILE A 1 86 ? -10.016 -30.891 -31.078 1 91.56 86 ILE A O 1
ATOM 684 N N . LEU A 1 87 ? -10.055 -33 -31.859 1 90.69 87 LEU A N 1
ATOM 685 C CA . LEU A 1 87 ? -10.648 -33.5 -30.625 1 90.69 87 LEU A CA 1
ATOM 686 C C . LEU A 1 87 ? -9.711 -33.281 -29.438 1 90.69 87 LEU A C 1
ATOM 688 O O . LEU A 1 87 ? -10.148 -32.875 -28.375 1 90.69 87 LEU A O 1
ATOM 692 N N . ASP A 1 88 ? -8.484 -33.531 -29.672 1 91.81 88 ASP A N 1
ATOM 693 C CA . ASP A 1 88 ? -7.496 -33.344 -28.609 1 91.81 88 ASP A CA 1
ATOM 694 C C . ASP A 1 88 ? -7.391 -31.875 -28.234 1 91.81 88 ASP A C 1
ATOM 696 O O . ASP A 1 88 ? -7.27 -31.531 -27.047 1 91.81 88 ASP A O 1
ATOM 700 N N . LEU A 1 89 ? -7.426 -31.078 -29.234 1 93.31 89 LEU A N 1
ATOM 701 C CA . LEU A 1 89 ? -7.336 -29.641 -29 1 93.31 89 LEU A CA 1
ATOM 702 C C . LEU A 1 89 ? -8.531 -29.141 -28.188 1 93.31 89 LEU A C 1
ATOM 704 O O . LEU A 1 89 ? -8.359 -28.406 -27.219 1 93.31 89 LEU A O 1
ATOM 708 N N . GLU A 1 90 ? -9.664 -29.531 -28.578 1 92.12 90 GLU A N 1
ATOM 709 C CA . GLU A 1 90 ? -10.875 -29.156 -27.859 1 92.12 90 GLU A CA 1
ATOM 710 C C . GLU A 1 90 ? -10.828 -29.656 -26.422 1 92.12 90 GLU A C 1
ATOM 712 O O . GLU A 1 90 ? -11.133 -28.906 -25.484 1 92.12 90 GLU A O 1
ATOM 717 N N . TYR A 1 91 ? -10.422 -30.812 -26.359 1 92.25 91 TYR A N 1
ATOM 718 C CA . TYR A 1 91 ? -10.398 -31.453 -25.047 1 92.25 91 TYR A CA 1
ATOM 719 C C . TYR A 1 91 ? -9.406 -30.75 -24.125 1 92.25 91 TYR A C 1
ATOM 721 O O . TYR A 1 91 ? -9.727 -30.453 -22.969 1 92.25 91 TYR A O 1
ATOM 729 N N . ALA A 1 92 ? -8.25 -30.484 -24.562 1 92.88 92 ALA A N 1
ATOM 730 C CA . ALA A 1 92 ? -7.215 -29.812 -23.766 1 92.88 92 ALA A CA 1
ATOM 731 C C . ALA A 1 92 ? -7.637 -28.391 -23.406 1 92.88 92 ALA A C 1
ATOM 733 O O . ALA A 1 92 ? -7.359 -27.922 -22.297 1 92.88 92 ALA A O 1
ATOM 734 N N . SER A 1 93 ? -8.32 -27.734 -24.312 1 93.19 93 SER A N 1
ATOM 735 C CA . SER A 1 93 ? -8.758 -26.359 -24.078 1 93.19 93 SER A CA 1
ATOM 736 C C . SER A 1 93 ? -9.789 -26.297 -22.953 1 93.19 93 SER A C 1
ATOM 738 O O . SER A 1 93 ? -9.922 -25.266 -22.297 1 93.19 93 SER A O 1
ATOM 740 N N . LEU A 1 94 ? -10.461 -27.312 -22.75 1 93.88 94 LEU A N 1
ATOM 741 C CA . LEU A 1 94 ? -11.508 -27.344 -21.734 1 93.88 94 LEU A CA 1
ATOM 742 C C . LEU A 1 94 ? -11.016 -28 -20.453 1 93.88 94 LEU A C 1
ATOM 744 O O . LEU A 1 94 ? -11.805 -28.281 -19.547 1 93.88 94 LEU A O 1
ATOM 748 N N . GLY A 1 95 ? -9.75 -28.234 -20.406 1 93.31 95 GLY A N 1
ATOM 749 C CA . GLY A 1 95 ? -9.141 -28.906 -19.281 1 93.31 95 GLY A CA 1
ATOM 750 C C . GLY A 1 95 ? -9.484 -28.25 -17.953 1 93.31 95 GLY A C 1
ATOM 751 O O . GLY A 1 95 ? -10 -28.922 -17.047 1 93.31 95 GLY A O 1
ATOM 752 N N . PRO A 1 96 ? -9.258 -26.984 -17.797 1 92.44 96 PRO A N 1
ATOM 753 C CA . PRO A 1 96 ? -9.562 -26.312 -16.531 1 92.44 96 PRO A CA 1
ATOM 754 C C . PRO A 1 96 ? -11.016 -26.469 -16.109 1 92.44 96 PRO A C 1
ATOM 756 O O . PRO A 1 96 ? -11.297 -26.734 -14.938 1 92.44 96 PRO A O 1
ATOM 759 N N . ARG A 1 97 ? -11.867 -26.375 -16.984 1 92.44 97 ARG A N 1
ATOM 760 C CA . ARG A 1 97 ? -13.281 -26.516 -16.688 1 92.44 97 ARG A CA 1
ATOM 761 C C . ARG A 1 97 ? -13.609 -27.938 -16.234 1 92.44 97 ARG A C 1
ATOM 763 O O . ARG A 1 97 ? -14.398 -28.141 -15.312 1 92.44 97 ARG A O 1
ATOM 770 N N . ARG A 1 98 ? -13.094 -28.859 -16.922 1 93.19 98 ARG A N 1
ATOM 771 C CA . ARG A 1 98 ? -13.328 -30.25 -16.562 1 93.19 98 ARG A CA 1
ATOM 772 C C . ARG A 1 98 ? -12.805 -30.547 -15.156 1 93.19 98 ARG A C 1
ATOM 774 O O . ARG A 1 98 ? -13.453 -31.266 -14.391 1 93.19 98 ARG A O 1
ATOM 781 N N . PHE A 1 99 ? -11.703 -30.047 -14.883 1 94.19 99 PHE A N 1
ATOM 782 C CA . PHE A 1 99 ? -11.141 -30.234 -13.555 1 94.19 99 PHE A CA 1
ATOM 783 C C . PHE A 1 99 ? -12.07 -29.672 -12.484 1 94.19 99 PHE A C 1
ATOM 785 O O . PHE A 1 99 ? -12.375 -30.328 -11.5 1 94.19 99 PHE A O 1
ATOM 792 N N . LEU A 1 100 ? -12.477 -28.422 -12.695 1 92.75 100 LEU A N 1
ATOM 793 C CA . LEU A 1 100 ? -13.352 -27.766 -11.734 1 92.75 100 LEU A CA 1
ATOM 794 C C . LEU A 1 100 ? -14.664 -28.531 -11.594 1 92.75 100 LEU A C 1
ATOM 796 O O . LEU A 1 100 ? -15.195 -28.672 -10.484 1 92.75 100 LEU A O 1
ATOM 800 N N . LYS A 1 101 ? -15.148 -29 -12.695 1 91.56 101 LYS A N 1
ATOM 801 C CA . LYS A 1 101 ? -16.375 -29.797 -12.648 1 91.56 101 LYS A CA 1
ATOM 802 C C . LYS A 1 101 ? -16.172 -31.047 -11.805 1 91.56 101 LYS A C 1
ATOM 804 O O . LYS A 1 101 ? -17.047 -31.422 -11.023 1 91.56 101 LYS A O 1
ATOM 809 N N . MET A 1 102 ? -15.062 -31.641 -12.008 1 92.19 102 MET A N 1
ATOM 810 C CA . MET A 1 102 ? -14.742 -32.844 -11.234 1 92.19 102 MET A CA 1
ATOM 811 C C . MET A 1 102 ? -14.672 -32.531 -9.75 1 92.19 102 MET A C 1
ATOM 813 O O . MET A 1 102 ? -15.258 -33.25 -8.93 1 92.19 102 MET A O 1
ATOM 817 N N . ILE A 1 103 ? -14.031 -31.5 -9.406 1 90.88 103 ILE A N 1
ATOM 818 C CA . ILE A 1 103 ? -13.891 -31.109 -8.008 1 90.88 103 ILE A CA 1
ATOM 819 C C . ILE A 1 103 ? -15.266 -30.812 -7.414 1 90.88 103 ILE A C 1
ATOM 821 O O . ILE A 1 103 ? -15.562 -31.219 -6.293 1 90.88 103 ILE A O 1
ATOM 825 N N . ASN A 1 104 ? -16.047 -30.094 -8.141 1 89.06 104 ASN A N 1
ATOM 826 C CA . ASN A 1 104 ? -17.359 -29.703 -7.668 1 89.06 104 ASN A CA 1
ATOM 827 C C . ASN A 1 104 ? -18.281 -30.906 -7.508 1 89.06 104 ASN A C 1
ATOM 829 O O . ASN A 1 104 ? -19.281 -30.844 -6.781 1 89.06 104 ASN A O 1
ATOM 833 N N . SER A 1 105 ? -17.953 -31.906 -8.18 1 89 105 SER A N 1
ATOM 834 C CA . SER A 1 105 ? -18.797 -33.094 -8.133 1 89 105 SER A CA 1
ATOM 835 C C . SER A 1 105 ? -18.484 -33.938 -6.902 1 89 105 SER A C 1
ATOM 837 O O . SER A 1 105 ? -19.266 -34.844 -6.539 1 89 105 SER A O 1
ATOM 839 N N . ILE A 1 106 ? -17.359 -33.656 -6.305 1 86.81 106 ILE A N 1
ATOM 840 C CA . ILE A 1 106 ? -16.969 -34.406 -5.125 1 86.81 106 ILE A CA 1
ATOM 841 C C . ILE A 1 106 ? -17.859 -34.031 -3.945 1 86.81 106 ILE A C 1
ATOM 843 O O . ILE A 1 106 ? -18.047 -32.844 -3.656 1 86.81 106 ILE A O 1
ATOM 847 N N . GLN A 1 107 ? -18.469 -34.969 -3.297 1 79.12 107 GLN A N 1
ATOM 848 C CA . GLN A 1 107 ? -19.344 -34.75 -2.164 1 79.12 107 GLN A CA 1
ATOM 849 C C . GLN A 1 107 ? -18.719 -35.219 -0.86 1 79.12 107 GLN A C 1
ATOM 851 O O . GLN A 1 107 ? -18.047 -36.25 -0.832 1 79.12 107 GLN A O 1
ATOM 856 N N . GLY A 1 108 ? -18.875 -34.438 0.153 1 70.06 108 GLY A N 1
ATOM 857 C CA . GLY A 1 108 ? -18.453 -34.844 1.484 1 70.06 108 GLY A CA 1
ATOM 858 C C . GLY A 1 108 ? -16.953 -35.094 1.574 1 70.06 108 GLY A C 1
ATOM 859 O O . GLY A 1 108 ? -16.156 -34.25 1.139 1 70.06 108 GLY A O 1
ATOM 860 N N . ASP A 1 109 ? -16.656 -36.312 2.164 1 74 109 ASP A N 1
ATOM 861 C CA . ASP A 1 109 ? -15.273 -36.719 2.4 1 74 109 ASP A CA 1
ATOM 862 C C . ASP A 1 109 ? -14.805 -37.719 1.337 1 74 109 ASP A C 1
ATOM 864 O O . ASP A 1 109 ? -13.773 -38.344 1.496 1 74 109 ASP A O 1
ATOM 868 N N . GLU A 1 110 ? -15.555 -37.719 0.212 1 82.69 110 GLU A N 1
ATOM 869 C CA . GLU A 1 110 ? -15.164 -38.625 -0.874 1 82.69 110 GLU A CA 1
ATOM 870 C C . GLU A 1 110 ? -14 -38.031 -1.676 1 82.69 110 GLU A C 1
ATOM 872 O O . GLU A 1 110 ? -13.758 -36.812 -1.639 1 82.69 110 GLU A O 1
ATOM 877 N N . SER A 1 111 ? -13.211 -38.906 -2.23 1 87.81 111 SER A N 1
ATOM 878 C CA . SER A 1 111 ? -12.148 -38.531 -3.15 1 87.81 111 SER A CA 1
ATOM 879 C C . SER A 1 111 ? -12.406 -39.062 -4.555 1 87.81 111 SER A C 1
ATOM 881 O O . SER A 1 111 ? -12.969 -40.156 -4.715 1 87.81 111 SER A O 1
ATOM 883 N N . PRO A 1 112 ? -12.055 -38.281 -5.438 1 89.94 112 PRO A N 1
ATOM 884 C CA . PRO A 1 112 ? -12.25 -38.781 -6.801 1 89.94 112 PRO A CA 1
ATOM 885 C C . PRO A 1 112 ? -11.289 -39.906 -7.168 1 89.94 112 PRO A C 1
ATOM 887 O O . PRO A 1 112 ? -10.156 -39.938 -6.668 1 89.94 112 PRO A O 1
ATOM 890 N N . LEU A 1 113 ? -11.82 -40.781 -8.047 1 89 113 LEU A N 1
ATOM 891 C CA . LEU A 1 113 ? -10.945 -41.812 -8.586 1 89 113 LEU A CA 1
ATOM 892 C C . LEU A 1 113 ? -10.234 -41.312 -9.844 1 89 113 LEU A C 1
ATOM 894 O O . LEU A 1 113 ? -10.883 -40.844 -10.789 1 89 113 LEU A O 1
ATOM 898 N N . PRO A 1 114 ? -8.938 -41.375 -9.828 1 92.38 114 PRO A N 1
ATOM 899 C CA . PRO A 1 114 ? -8.242 -40.938 -11.047 1 92.38 114 PRO A CA 1
ATOM 900 C C . PRO A 1 114 ? -8.555 -41.844 -12.242 1 92.38 114 PRO A C 1
ATOM 902 O O . PRO A 1 114 ? -8.789 -43.031 -12.078 1 92.38 114 PRO A O 1
ATOM 905 N N . TYR A 1 115 ? -8.562 -41.312 -13.406 1 92.88 115 TYR A N 1
ATOM 906 C CA . TYR A 1 115 ? -8.758 -42.062 -14.648 1 92.88 115 TYR A CA 1
ATOM 907 C C . TYR A 1 115 ? -7.496 -42.812 -15.031 1 92.88 115 TYR A C 1
ATOM 909 O O . TYR A 1 115 ? -7.566 -43.875 -15.688 1 92.88 115 TYR A O 1
ATOM 917 N N . GLY A 1 116 ? -6.406 -42.219 -14.664 1 92.06 116 GLY A N 1
ATOM 918 C CA . GLY A 1 116 ? -5.129 -42.875 -14.945 1 92.06 116 GLY A CA 1
ATOM 919 C C . GLY A 1 116 ? -4.227 -42.938 -13.727 1 92.06 116 GLY A C 1
ATOM 920 O O . GLY A 1 116 ? -4.164 -42.031 -12.93 1 92.06 116 GLY A O 1
ATOM 921 N N . ASN A 1 117 ? -3.648 -44.094 -13.609 1 90.69 117 ASN A N 1
ATOM 922 C CA . ASN A 1 117 ? -2.625 -44.375 -12.602 1 90.69 117 ASN A CA 1
ATOM 923 C C . ASN A 1 117 ? -1.351 -44.938 -13.219 1 90.69 117 ASN A C 1
ATOM 925 O O . ASN A 1 117 ? -1.307 -46.094 -13.609 1 90.69 117 ASN A O 1
ATOM 929 N N . ARG A 1 118 ? -0.418 -44.094 -13.266 1 92.62 118 ARG A N 1
ATOM 930 C CA . ARG A 1 118 ? 0.822 -44.5 -13.914 1 92.62 118 ARG A CA 1
ATOM 931 C C . ARG A 1 118 ? 2.014 -44.344 -12.977 1 92.62 118 ARG A C 1
ATOM 933 O O . ARG A 1 118 ? 1.983 -43.5 -12.062 1 92.62 118 ARG A O 1
ATOM 940 N N . GLU A 1 119 ? 2.959 -45.156 -13.227 1 91.38 119 GLU A N 1
ATOM 941 C CA . GLU A 1 119 ? 4.195 -45.094 -12.453 1 91.38 119 GLU A CA 1
ATOM 942 C C . GLU A 1 119 ? 5.402 -44.844 -13.352 1 91.38 119 GLU A C 1
ATOM 944 O O . GLU A 1 119 ? 5.547 -45.5 -14.391 1 91.38 119 GLU A O 1
ATOM 949 N N . LEU A 1 120 ? 6.109 -43.875 -12.977 1 92.12 120 LEU A N 1
ATOM 950 C CA . LEU A 1 120 ? 7.363 -43.594 -13.664 1 92.12 120 LEU A CA 1
ATOM 951 C C . LEU A 1 120 ? 8.555 -44.094 -12.852 1 92.12 120 LEU A C 1
ATOM 953 O O . LEU A 1 120 ? 8.758 -43.656 -11.719 1 92.12 120 LEU A O 1
ATOM 957 N N . ILE A 1 121 ? 9.281 -45 -13.414 1 91.75 121 ILE A N 1
ATOM 958 C CA . ILE A 1 121 ? 10.531 -45.438 -12.797 1 91.75 121 ILE A CA 1
ATOM 959 C C . ILE A 1 121 ? 11.703 -44.656 -13.375 1 91.75 121 ILE A C 1
ATOM 961 O O . ILE A 1 121 ? 11.836 -44.531 -14.594 1 91.75 121 ILE A O 1
ATOM 965 N N . PHE A 1 122 ? 12.508 -44.125 -12.508 1 91.56 122 PHE A N 1
ATOM 966 C CA . PHE A 1 122 ? 13.633 -43.312 -12.945 1 91.56 122 PHE A CA 1
ATOM 967 C C . PHE A 1 122 ? 14.766 -44.188 -13.469 1 91.56 122 PHE A C 1
ATOM 969 O O . PHE A 1 122 ? 15.719 -44.5 -12.742 1 91.56 122 PHE A O 1
ATOM 976 N N . ARG A 1 123 ? 14.68 -44.375 -14.695 1 91.12 123 ARG A N 1
ATOM 977 C CA . ARG A 1 123 ? 15.672 -45.219 -15.344 1 91.12 123 ARG A CA 1
ATOM 978 C C . ARG A 1 123 ? 16.75 -44.375 -16.016 1 91.12 123 ARG A C 1
ATOM 980 O O . ARG A 1 123 ? 16.469 -43.312 -16.547 1 91.12 123 ARG A O 1
ATOM 987 N N . ARG A 1 124 ? 17.891 -44.906 -15.977 1 87.62 124 ARG A N 1
ATOM 988 C CA . ARG A 1 124 ? 18.984 -44.281 -16.719 1 87.62 124 ARG A CA 1
ATOM 989 C C . ARG A 1 124 ? 18.969 -44.719 -18.172 1 87.62 124 ARG A C 1
ATOM 991 O O . ARG A 1 124 ? 18.484 -45.812 -18.5 1 87.62 124 ARG A O 1
ATOM 998 N N . ARG A 1 125 ? 19.438 -43.844 -18.938 1 83.69 125 ARG A N 1
ATOM 999 C CA . ARG A 1 125 ? 19.594 -44.25 -20.328 1 83.69 125 ARG A CA 1
ATOM 1000 C C . ARG A 1 125 ? 20.719 -45.25 -20.469 1 83.69 125 ARG A C 1
ATOM 1002 O O . ARG A 1 125 ? 21.766 -45.125 -19.828 1 83.69 125 ARG A O 1
ATOM 1009 N N . PRO A 1 126 ? 20.484 -46.188 -21.359 1 79.56 126 PRO A N 1
ATOM 1010 C CA . PRO A 1 126 ? 21.594 -47.094 -21.672 1 79.56 126 PRO A CA 1
ATOM 1011 C C . PRO A 1 126 ? 22.828 -46.344 -22.156 1 79.56 126 PRO A C 1
ATOM 1013 O O . PRO A 1 126 ? 22.703 -45.344 -22.859 1 79.56 126 PRO A O 1
ATOM 1016 N N . PRO A 1 127 ? 24 -46.812 -21.688 1 79.31 127 PRO A N 1
ATOM 1017 C CA . PRO A 1 127 ? 24.328 -48.125 -21.141 1 79.31 127 PRO A CA 1
ATOM 1018 C C . PRO A 1 127 ? 24.234 -48.156 -19.609 1 79.31 127 PRO A C 1
ATOM 1020 O O . PRO A 1 127 ? 24.484 -49.188 -19 1 79.31 127 PRO A O 1
ATOM 1023 N N . LEU A 1 128 ? 23.969 -47 -19.156 1 75.25 128 LEU A N 1
ATOM 1024 C CA . LEU A 1 128 ? 23.812 -47.062 -17.719 1 75.25 128 LEU A CA 1
ATOM 1025 C C . LEU A 1 128 ? 22.594 -47.875 -17.328 1 75.25 128 LEU A C 1
ATOM 1027 O O . LEU A 1 128 ? 21.641 -47.969 -18.109 1 75.25 128 LEU A O 1
ATOM 1031 N N . THR A 1 129 ? 22.703 -48.75 -16.328 1 76.31 129 THR A N 1
ATOM 1032 C CA . THR A 1 129 ? 21.594 -49.625 -15.961 1 76.31 129 THR A CA 1
ATOM 1033 C C . THR A 1 129 ? 21.094 -49.281 -14.555 1 76.31 129 THR A C 1
ATOM 1035 O O . THR A 1 129 ? 21.828 -48.719 -13.75 1 76.31 129 THR A O 1
ATOM 1038 N N . GLY A 1 130 ? 19.844 -49.5 -14.43 1 82 130 GLY A N 1
ATOM 1039 C CA . GLY A 1 130 ? 19.266 -49.469 -13.094 1 82 130 GLY A CA 1
ATOM 1040 C C . GLY A 1 130 ? 18.484 -48.188 -12.828 1 82 130 GLY A C 1
ATOM 1041 O O . GLY A 1 130 ? 18.547 -47.25 -13.609 1 82 130 GLY A O 1
ATOM 1042 N N . ALA A 1 131 ? 17.672 -48.25 -11.922 1 87.88 131 ALA A N 1
ATOM 1043 C CA . ALA A 1 131 ? 16.922 -47.094 -11.406 1 87.88 131 ALA A CA 1
ATOM 1044 C C . ALA A 1 131 ? 17.781 -46.281 -10.438 1 87.88 131 ALA A C 1
ATOM 1046 O O . ALA A 1 131 ? 18.797 -46.781 -9.93 1 87.88 131 ALA A O 1
ATOM 1047 N N . TYR A 1 132 ? 17.562 -45.031 -10.398 1 87.75 132 TYR A N 1
ATOM 1048 C CA . TYR A 1 132 ? 18.281 -44.188 -9.453 1 87.75 132 TYR A CA 1
ATOM 1049 C C . TYR A 1 132 ? 17.328 -43.469 -8.508 1 87.75 132 TYR A C 1
ATOM 1051 O O . TYR A 1 132 ? 16.188 -43.156 -8.883 1 87.75 132 TYR A O 1
ATOM 1059 N N . PRO A 1 133 ? 17.812 -43.281 -7.328 1 88.69 133 PRO A N 1
ATOM 1060 C CA . PRO A 1 133 ? 16.969 -42.594 -6.344 1 88.69 133 PRO A CA 1
ATOM 1061 C C . PRO A 1 133 ? 16.828 -41.094 -6.621 1 88.69 133 PRO A C 1
ATOM 1063 O O . PRO A 1 133 ? 17.781 -40.469 -7.098 1 88.69 133 PRO A O 1
ATOM 1066 N N . CYS A 1 134 ? 15.664 -40.594 -6.297 1 85.44 134 CYS A N 1
ATOM 1067 C CA . CYS A 1 134 ? 15.32 -39.188 -6.516 1 85.44 134 CYS A CA 1
ATOM 1068 C C . CYS A 1 134 ? 15.43 -38.406 -5.219 1 85.44 134 CYS A C 1
ATOM 1070 O O . CYS A 1 134 ? 14.938 -38.844 -4.176 1 85.44 134 CYS A O 1
ATOM 1072 N N . ASP A 1 135 ? 16.062 -37.219 -5.258 1 81.44 135 ASP A N 1
ATOM 1073 C CA . ASP A 1 135 ? 16.141 -36.312 -4.125 1 81.44 135 ASP A CA 1
ATOM 1074 C C . ASP A 1 135 ? 15.039 -35.25 -4.188 1 81.44 135 ASP A C 1
ATOM 1076 O O . ASP A 1 135 ? 14.641 -34.719 -3.158 1 81.44 135 ASP A O 1
ATOM 1080 N N . GLY A 1 136 ? 14.586 -34.969 -5.422 1 80.44 136 GLY A N 1
ATOM 1081 C CA . GLY A 1 136 ? 13.547 -33.969 -5.609 1 80.44 136 GLY A CA 1
ATOM 1082 C C . GLY A 1 136 ? 13.109 -33.812 -7.055 1 80.44 136 GLY A C 1
ATOM 1083 O O . GLY A 1 136 ? 13.75 -34.375 -7.957 1 80.44 136 GLY A O 1
ATOM 1084 N N . PHE A 1 137 ? 12.055 -33.094 -7.223 1 83.44 137 PHE A N 1
ATOM 1085 C CA . PHE A 1 137 ? 11.602 -32.875 -8.602 1 83.44 137 PHE A CA 1
ATOM 1086 C C . PHE A 1 137 ? 10.875 -31.562 -8.742 1 83.44 137 PHE A C 1
ATOM 1088 O O . PHE A 1 137 ? 10.531 -30.922 -7.75 1 83.44 137 PHE A O 1
ATOM 1095 N N . TYR A 1 138 ? 10.789 -31.141 -9.93 1 82.75 138 TYR A N 1
ATOM 1096 C CA . TYR A 1 138 ? 10.039 -29.969 -10.383 1 82.75 138 TYR A CA 1
ATOM 1097 C C . TYR A 1 138 ? 9.164 -30.312 -11.578 1 82.75 138 TYR A C 1
ATOM 1099 O O . TYR A 1 138 ? 9.648 -30.812 -12.594 1 82.75 138 TYR A O 1
ATOM 1107 N N . MET A 1 139 ? 7.891 -29.984 -11.352 1 87.62 139 MET A N 1
ATOM 1108 C CA . MET A 1 139 ? 6.98 -30.188 -12.469 1 87.62 139 MET A CA 1
ATOM 1109 C C . MET A 1 139 ? 6.602 -28.875 -13.125 1 87.62 139 MET A C 1
ATOM 1111 O O . MET A 1 139 ? 6.086 -27.969 -12.461 1 87.62 139 MET A O 1
ATOM 1115 N N . ALA A 1 140 ? 6.805 -28.812 -14.383 1 87.62 140 ALA A N 1
ATOM 1116 C CA . ALA A 1 140 ? 6.391 -27.609 -15.109 1 87.62 140 ALA A CA 1
ATOM 1117 C C . ALA A 1 140 ? 4.867 -27.531 -15.195 1 87.62 140 ALA A C 1
ATOM 1119 O O . ALA A 1 140 ? 4.188 -28.547 -15.32 1 87.62 140 ALA A O 1
ATOM 1120 N N . THR A 1 141 ? 4.449 -26.281 -15.188 1 86.94 141 THR A N 1
ATOM 1121 C CA . THR A 1 141 ? 3.004 -26.109 -15.305 1 86.94 141 THR A CA 1
ATOM 1122 C C . THR A 1 141 ? 2.49 -26.703 -16.609 1 86.94 141 THR A C 1
ATOM 1124 O O . THR A 1 141 ? 3.07 -26.484 -17.672 1 86.94 141 THR A O 1
ATOM 1127 N N . GLY A 1 142 ? 1.471 -27.391 -16.531 1 89.38 142 GLY A N 1
ATOM 1128 C CA . GLY A 1 142 ? 0.93 -28.188 -17.625 1 89.38 142 GLY A CA 1
ATOM 1129 C C . GLY A 1 142 ? 0.98 -29.688 -17.344 1 89.38 142 GLY A C 1
ATOM 1130 O O . GLY A 1 142 ? 0.224 -30.453 -17.938 1 89.38 142 GLY A O 1
ATOM 1131 N N . GLY A 1 143 ? 2.043 -30.094 -16.609 1 90.88 143 GLY A N 1
ATOM 1132 C CA . GLY A 1 143 ? 2.084 -31.453 -16.062 1 90.88 143 GLY A CA 1
ATOM 1133 C C . GLY A 1 143 ? 2.771 -32.438 -17 1 90.88 143 GLY A C 1
ATOM 1134 O O . GLY A 1 143 ? 2.748 -33.656 -16.75 1 90.88 143 GLY A O 1
ATOM 1135 N N . ARG A 1 144 ? 3.322 -31.984 -18.047 1 94.5 144 ARG A N 1
ATOM 1136 C CA . ARG A 1 144 ? 3.932 -32.906 -19 1 94.5 144 ARG A CA 1
ATOM 1137 C C . ARG A 1 144 ? 5.402 -33.125 -18.672 1 94.5 144 ARG A C 1
ATOM 1139 O O . ARG A 1 144 ? 5.898 -34.25 -18.781 1 94.5 144 ARG A O 1
ATOM 1146 N N . PHE A 1 145 ? 6.035 -32.125 -18.281 1 93.38 145 PHE A N 1
ATOM 1147 C CA . PHE A 1 145 ? 7.48 -32.219 -18.109 1 93.38 145 PHE A CA 1
ATOM 1148 C C . PHE A 1 145 ? 7.836 -32.219 -16.625 1 93.38 145 PHE A C 1
ATOM 1150 O O . PHE A 1 145 ? 7.352 -31.359 -15.867 1 93.38 145 PHE A O 1
ATOM 1157 N N . LEU A 1 146 ? 8.672 -33.094 -16.281 1 92 146 LEU A N 1
ATOM 1158 C CA . LEU A 1 146 ? 9.117 -33.281 -14.914 1 92 146 LEU A CA 1
ATOM 1159 C C . LEU A 1 146 ? 10.641 -33.25 -14.828 1 92 146 LEU A C 1
ATOM 1161 O O . LEU A 1 146 ? 11.312 -34.031 -15.516 1 92 146 LEU A O 1
ATOM 1165 N N . LEU A 1 147 ? 11.094 -32.375 -14.055 1 90.81 147 LEU A N 1
ATOM 1166 C CA . LEU A 1 147 ? 12.523 -32.344 -13.75 1 90.81 147 LEU A CA 1
ATOM 1167 C C . LEU A 1 147 ? 12.812 -33.125 -12.469 1 90.81 147 LEU A C 1
ATOM 1169 O O . LEU A 1 147 ? 12.188 -32.875 -11.43 1 90.81 147 LEU A O 1
ATOM 1173 N N . VAL A 1 148 ? 13.781 -34.031 -12.562 1 90 148 VAL A N 1
ATOM 1174 C CA . VAL A 1 148 ? 14.125 -34.875 -11.406 1 90 148 VAL A CA 1
ATOM 1175 C C . VAL A 1 148 ? 15.609 -34.688 -11.078 1 90 148 VAL A C 1
ATOM 1177 O O . VAL A 1 148 ? 16.453 -34.781 -11.969 1 90 148 VAL A O 1
ATOM 1180 N N . TYR A 1 149 ? 15.789 -34.438 -9.836 1 88.44 149 TYR A N 1
ATOM 1181 C CA . TYR A 1 149 ? 17.156 -34.406 -9.312 1 88.44 149 TYR A CA 1
ATOM 1182 C C . TYR A 1 149 ? 17.484 -35.688 -8.562 1 88.44 149 TYR A C 1
ATOM 1184 O O . TYR A 1 149 ? 16.797 -36.062 -7.598 1 88.44 149 TYR A O 1
ATOM 1192 N N . GLY A 1 150 ? 18.594 -36.344 -9.062 1 85.12 150 GLY A N 1
ATOM 1193 C CA . GLY A 1 150 ? 18.953 -37.625 -8.5 1 85.12 150 GLY A CA 1
ATOM 1194 C C . GLY A 1 150 ? 20.016 -37.531 -7.422 1 85.12 150 GLY A C 1
ATOM 1195 O O . GLY A 1 150 ? 20.766 -36.562 -7.375 1 85.12 150 GLY A O 1
ATOM 1196 N N . GLU A 1 151 ? 20.031 -38.5 -6.602 1 83.94 151 GLU A N 1
ATOM 1197 C CA . GLU A 1 151 ? 21.047 -38.594 -5.566 1 83.94 151 GLU A CA 1
ATOM 1198 C C . GLU A 1 151 ? 22.438 -38.75 -6.18 1 83.94 151 GLU A C 1
ATOM 1200 O O . GLU A 1 151 ? 23.453 -38.5 -5.504 1 83.94 151 GLU A O 1
ATOM 1205 N N . ASP A 1 152 ? 22.469 -39.156 -7.418 1 78.5 152 ASP A N 1
ATOM 1206 C CA . ASP A 1 152 ? 23.734 -39.312 -8.109 1 78.5 152 ASP A CA 1
ATOM 1207 C C . ASP A 1 152 ? 24.188 -38 -8.719 1 78.5 152 ASP A C 1
ATOM 1209 O O . ASP A 1 152 ? 25 -37.969 -9.648 1 78.5 152 ASP A O 1
ATOM 1213 N N . ASP A 1 153 ? 23.641 -36.906 -8.414 1 83.75 153 ASP A N 1
ATOM 1214 C CA . ASP A 1 153 ? 23.984 -35.562 -8.875 1 83.75 153 ASP A CA 1
ATOM 1215 C C . ASP A 1 153 ? 23.641 -35.375 -10.352 1 83.75 153 ASP A C 1
ATOM 1217 O O . ASP A 1 153 ? 24.422 -34.781 -11.109 1 83.75 153 ASP A O 1
ATOM 1221 N N . SER A 1 154 ? 22.625 -36.031 -10.711 1 89.69 154 SER A N 1
ATOM 1222 C CA . SER A 1 154 ? 22.172 -35.844 -12.086 1 89.69 154 SER A CA 1
ATOM 1223 C C . SER A 1 154 ? 20.812 -35.156 -12.133 1 89.69 154 SER A C 1
ATOM 1225 O O . SER A 1 154 ? 20.016 -35.281 -11.203 1 89.69 154 SER A O 1
ATOM 1227 N N . LEU A 1 155 ? 20.656 -34.469 -13.188 1 93 155 LEU A N 1
ATOM 1228 C CA . LEU A 1 155 ? 19.375 -33.844 -13.484 1 93 155 LEU A CA 1
ATOM 1229 C C . LEU A 1 155 ? 18.797 -34.406 -14.781 1 93 155 LEU A C 1
ATOM 1231 O O . LEU A 1 155 ? 19.469 -34.438 -15.812 1 93 155 LEU A O 1
ATOM 1235 N N . SER A 1 156 ? 17.578 -34.875 -14.68 1 93.56 156 SER A N 1
ATOM 1236 C CA . SER A 1 156 ? 16.938 -35.469 -15.852 1 93.56 156 SER A CA 1
ATOM 1237 C C . SER A 1 156 ? 15.586 -34.844 -16.125 1 93.56 156 SER A C 1
ATOM 1239 O O . SER A 1 156 ? 14.836 -34.531 -15.203 1 93.56 156 SER A O 1
ATOM 1241 N N . LEU A 1 157 ? 15.359 -34.562 -17.359 1 95.19 157 LEU A N 1
ATOM 1242 C CA . LEU A 1 157 ? 14.055 -34.094 -17.797 1 95.19 157 LEU A CA 1
ATOM 1243 C C . LEU A 1 157 ? 13.227 -35.25 -18.375 1 95.19 157 LEU A C 1
ATOM 1245 O O . LEU A 1 157 ? 13.656 -35.938 -19.312 1 95.19 157 LEU A O 1
ATOM 1249 N N . TRP A 1 158 ? 12.055 -35.406 -17.828 1 94.88 158 TRP A N 1
ATOM 1250 C CA . TRP A 1 158 ? 11.164 -36.5 -18.25 1 94.88 158 TRP A CA 1
ATOM 1251 C C . TRP A 1 158 ? 9.953 -35.938 -19 1 94.88 158 TRP A C 1
ATOM 1253 O O . TRP A 1 158 ? 9.43 -34.875 -18.625 1 94.88 158 TRP A O 1
ATOM 1263 N N . ASP A 1 159 ? 9.562 -36.656 -19.984 1 95.88 159 ASP A N 1
ATOM 1264 C CA . ASP A 1 159 ? 8.328 -36.375 -20.703 1 95.88 159 ASP A CA 1
ATOM 1265 C C . ASP A 1 159 ? 7.223 -37.344 -20.281 1 95.88 159 ASP A C 1
ATOM 1267 O O . ASP A 1 159 ? 7.246 -38.531 -20.641 1 95.88 159 ASP A O 1
ATOM 1271 N N . LEU A 1 160 ? 6.234 -36.812 -19.625 1 94.69 160 LEU A N 1
ATOM 1272 C CA . LEU A 1 160 ? 5.176 -37.656 -19.047 1 94.69 160 LEU A CA 1
ATOM 1273 C C . LEU A 1 160 ? 3.994 -37.781 -20 1 94.69 160 LEU A C 1
ATOM 1275 O O . LEU A 1 160 ? 2.973 -38.375 -19.656 1 94.69 160 LEU A O 1
ATOM 1279 N N . GLY A 1 161 ? 4.133 -37.188 -21.141 1 93.12 161 GLY A N 1
ATOM 1280 C CA . GLY A 1 161 ? 2.986 -37.156 -22.031 1 93.12 161 GLY A CA 1
ATOM 1281 C C . GLY A 1 161 ? 1.988 -36.062 -21.656 1 93.12 161 GLY A C 1
ATOM 1282 O O . GLY A 1 161 ? 1.84 -35.719 -20.484 1 93.12 161 GLY A O 1
ATOM 1283 N N . TYR A 1 162 ? 1.298 -35.594 -22.672 1 90 162 TYR A N 1
ATOM 1284 C CA . TYR A 1 162 ? 0.427 -34.438 -22.391 1 90 162 TYR A CA 1
ATOM 1285 C C . TYR A 1 162 ? -0.979 -34.906 -22.031 1 90 162 TYR A C 1
ATOM 1287 O O . TYR A 1 162 ? -1.817 -34.125 -21.609 1 90 162 TYR A O 1
ATOM 1295 N N . ASN A 1 163 ? -1.314 -36.125 -22.219 1 85.75 163 ASN A N 1
ATOM 1296 C CA . ASN A 1 163 ? -2.557 -36.719 -21.75 1 85.75 163 ASN A CA 1
ATOM 1297 C C . ASN A 1 163 ? -2.42 -38.25 -21.578 1 85.75 163 ASN A C 1
ATOM 1299 O O . ASN A 1 163 ? -1.324 -38.781 -21.703 1 85.75 163 ASN A O 1
ATOM 1303 N N . LEU A 1 164 ? -3.516 -38.906 -21.266 1 88 164 LEU A N 1
ATOM 1304 C CA . LEU A 1 164 ? -3.514 -40.312 -20.938 1 88 164 LEU A CA 1
ATOM 1305 C C . LEU A 1 164 ? -3.195 -41.156 -22.172 1 88 164 LEU A C 1
ATOM 1307 O O . LEU A 1 164 ? -2.738 -42.281 -22.062 1 88 164 LEU A O 1
ATOM 1311 N N . ARG A 1 165 ? -3.426 -40.594 -23.281 1 86 165 ARG A N 1
ATOM 1312 C CA . ARG A 1 165 ? -3.199 -41.344 -24.516 1 86 165 ARG A CA 1
ATOM 1313 C C . ARG A 1 165 ? -1.763 -41.188 -25 1 86 165 ARG A C 1
ATOM 1315 O O . ARG A 1 165 ? -1.297 -41.969 -25.844 1 86 165 ARG A O 1
ATOM 1322 N N . ALA A 1 166 ? -1.167 -40.188 -24.531 1 86.12 166 ALA A N 1
ATOM 1323 C CA . ALA A 1 166 ? 0.242 -39.969 -24.859 1 86.12 166 ALA A CA 1
ATOM 1324 C C . ALA A 1 166 ? 1.146 -40.688 -23.875 1 86.12 166 ALA A C 1
ATOM 1326 O O . ALA A 1 166 ? 1.155 -40.375 -22.672 1 86.12 166 ALA A O 1
ATOM 1327 N N . PRO A 1 167 ? 1.847 -41.656 -24.328 1 86.38 167 PRO A N 1
ATOM 1328 C CA . PRO A 1 167 ? 2.656 -42.438 -23.406 1 86.38 167 PRO A CA 1
ATOM 1329 C C . PRO A 1 167 ? 3.797 -41.656 -22.781 1 86.38 167 PRO A C 1
ATOM 1331 O O . PRO A 1 167 ? 4.352 -40.75 -23.422 1 86.38 167 PRO A O 1
ATOM 1334 N N . MET A 1 168 ? 4.055 -42 -21.547 1 91.62 168 MET A N 1
ATOM 1335 C CA . MET A 1 168 ? 5.262 -41.5 -20.906 1 91.62 168 MET A CA 1
ATOM 1336 C C . MET A 1 168 ? 6.516 -42.062 -21.562 1 91.62 168 MET A C 1
ATOM 1338 O O . MET A 1 168 ? 6.551 -43.25 -21.906 1 91.62 168 MET A O 1
ATOM 1342 N N . LYS A 1 169 ? 7.48 -41.281 -21.656 1 92.06 169 LYS A N 1
ATOM 1343 C CA . LYS A 1 169 ? 8.75 -41.812 -22.156 1 92.06 169 LYS A CA 1
ATOM 1344 C C . LYS A 1 169 ? 9.422 -42.688 -21.109 1 92.06 169 LYS A C 1
ATOM 1346 O O . LYS A 1 169 ? 9.391 -42.375 -19.906 1 92.06 169 LYS A O 1
ATOM 1351 N N . THR A 1 170 ? 10.117 -43.719 -21.594 1 89.88 170 THR A N 1
ATOM 1352 C CA . THR A 1 170 ? 10.742 -44.688 -20.703 1 89.88 170 THR A CA 1
ATOM 1353 C C . THR A 1 170 ? 12.078 -44.188 -20.172 1 89.88 170 THR A C 1
ATOM 1355 O O . THR A 1 170 ? 12.562 -44.625 -19.141 1 89.88 170 THR A O 1
ATOM 1358 N N . TYR A 1 171 ? 12.648 -43.344 -20.938 1 92.12 171 TYR A N 1
ATOM 1359 C CA . TYR A 1 171 ? 13.906 -42.719 -20.547 1 92.12 171 TYR A CA 1
ATOM 1360 C C . TYR A 1 171 ? 13.789 -41.188 -20.562 1 92.12 171 TYR A C 1
ATOM 1362 O O . TYR A 1 171 ? 12.938 -40.625 -21.25 1 92.12 171 TYR A O 1
ATOM 1370 N N . PRO A 1 172 ? 14.617 -40.562 -19.734 1 93.44 172 PRO A N 1
ATOM 1371 C CA . PRO A 1 172 ? 14.57 -39.125 -19.781 1 93.44 172 PRO A CA 1
ATOM 1372 C C . PRO A 1 172 ? 14.914 -38.531 -21.156 1 93.44 172 PRO A C 1
ATOM 1374 O O . PRO A 1 172 ? 15.688 -39.156 -21.891 1 93.44 172 PRO A O 1
ATOM 1377 N N . VAL A 1 173 ? 14.32 -37.406 -21.438 1 94.12 173 VAL A N 1
ATOM 1378 C CA . VAL A 1 173 ? 14.523 -36.781 -22.75 1 94.12 173 VAL A CA 1
ATOM 1379 C C . VAL A 1 173 ? 15.766 -35.906 -22.703 1 94.12 173 VAL A C 1
ATOM 1381 O O . VAL A 1 173 ? 16.266 -35.469 -23.75 1 94.12 173 VAL A O 1
ATOM 1384 N N . ALA A 1 174 ? 16.234 -35.594 -21.562 1 94.5 174 ALA A N 1
ATOM 1385 C CA . ALA A 1 174 ? 17.5 -34.875 -21.359 1 94.5 174 ALA A CA 1
ATOM 1386 C C . ALA A 1 174 ? 18.109 -35.25 -20.016 1 94.5 174 ALA A C 1
ATOM 1388 O O . ALA A 1 174 ? 17.406 -35.469 -19.031 1 94.5 174 ALA A O 1
ATOM 1389 N N . THR A 1 175 ? 19.406 -35.312 -19.984 1 92.81 175 THR A N 1
ATOM 1390 C CA . THR A 1 175 ? 20.125 -35.594 -18.734 1 92.81 175 THR A CA 1
ATOM 1391 C C . THR A 1 175 ? 21.359 -34.719 -18.609 1 92.81 175 THR A C 1
ATOM 1393 O O . THR A 1 175 ? 22.078 -34.531 -19.594 1 92.81 175 THR A O 1
ATOM 1396 N N . LEU A 1 176 ? 21.484 -34.156 -17.516 1 92.94 176 LEU A N 1
ATOM 1397 C CA . LEU A 1 176 ? 22.688 -33.406 -17.156 1 92.94 176 LEU A CA 1
ATOM 1398 C C . LEU A 1 176 ? 23.453 -34.156 -16.047 1 92.94 176 LEU A C 1
ATOM 1400 O O . LEU A 1 176 ? 22.984 -34.219 -14.906 1 92.94 176 LEU A O 1
ATOM 1404 N N . GLU A 1 177 ? 24.625 -34.625 -16.438 1 88.81 177 GLU A N 1
ATOM 1405 C CA . GLU A 1 177 ? 25.438 -35.312 -15.438 1 88.81 177 GLU A CA 1
ATOM 1406 C C . GLU A 1 177 ? 26.234 -34.312 -14.594 1 88.81 177 GLU A C 1
ATOM 1408 O O . GLU A 1 177 ? 26.578 -33.219 -15.062 1 88.81 177 GLU A O 1
ATOM 1413 N N . ARG A 1 178 ? 26.406 -34.688 -13.344 1 86.44 178 ARG A N 1
ATOM 1414 C CA . ARG A 1 178 ? 27.188 -33.875 -12.406 1 86.44 178 ARG A CA 1
ATOM 1415 C C . ARG A 1 178 ? 26.625 -32.438 -12.312 1 86.44 178 ARG A C 1
ATOM 1417 O O . ARG A 1 178 ? 27.359 -31.469 -12.414 1 86.44 178 ARG A O 1
ATOM 1424 N N . SER A 1 179 ? 25.344 -32.344 -12.32 1 85.19 179 SER A N 1
ATOM 1425 C CA . SER A 1 179 ? 24.641 -31.078 -12.305 1 85.19 179 SER A CA 1
ATOM 1426 C C . SER A 1 179 ? 24.766 -30.391 -10.945 1 85.19 179 SER A C 1
ATOM 1428 O O . SER A 1 179 ? 24.562 -29.188 -10.836 1 85.19 179 SER A O 1
ATOM 1430 N N . GLY A 1 180 ? 25.109 -31.156 -9.883 1 85.56 180 GLY A N 1
ATOM 1431 C CA . GLY A 1 180 ? 24.984 -30.641 -8.539 1 85.56 180 GLY A CA 1
ATOM 1432 C C . GLY A 1 180 ? 23.531 -30.578 -8.062 1 85.56 180 GLY A C 1
ATOM 1433 O O . GLY A 1 180 ? 22.672 -31.281 -8.586 1 85.56 180 GLY A O 1
ATOM 1434 N N . GLU A 1 181 ? 23.328 -29.828 -7.031 1 84.12 181 GLU A N 1
ATOM 1435 C CA . GLU A 1 181 ? 22 -29.719 -6.426 1 84.12 181 GLU A CA 1
ATOM 1436 C C . GLU A 1 181 ? 21.156 -28.656 -7.125 1 84.12 181 GLU A C 1
ATOM 1438 O O . GLU A 1 181 ? 21.641 -27.562 -7.41 1 84.12 181 GLU A O 1
ATOM 1443 N N . LEU A 1 182 ? 19.891 -29.047 -7.41 1 88.06 182 LEU A N 1
ATOM 1444 C CA . LEU A 1 182 ? 18.969 -28.062 -7.98 1 88.06 182 LEU A CA 1
ATOM 1445 C C . LEU A 1 182 ? 18.578 -27.016 -6.941 1 88.06 182 LEU A C 1
ATOM 1447 O O . LEU A 1 182 ? 18.016 -27.359 -5.898 1 88.06 182 LEU A O 1
ATOM 1451 N N . ALA A 1 183 ? 18.797 -25.797 -7.277 1 87.81 183 ALA A N 1
ATOM 1452 C CA . ALA A 1 183 ? 18.5 -24.719 -6.324 1 87.81 183 ALA A CA 1
ATOM 1453 C C . ALA A 1 183 ? 17.188 -24.016 -6.68 1 87.81 183 ALA A C 1
ATOM 1455 O O . ALA A 1 183 ? 16.453 -23.594 -5.789 1 87.81 183 ALA A O 1
ATOM 1456 N N . ALA A 1 184 ? 16.953 -23.875 -7.934 1 88.81 184 ALA A N 1
ATOM 1457 C CA . ALA A 1 184 ? 15.758 -23.172 -8.375 1 88.81 184 ALA A CA 1
ATOM 1458 C C . ALA A 1 184 ? 15.438 -23.5 -9.828 1 88.81 184 ALA A C 1
ATOM 1460 O O . ALA A 1 184 ? 16.328 -23.891 -10.594 1 88.81 184 ALA A O 1
ATOM 1461 N N . ALA A 1 185 ? 14.164 -23.25 -10.156 1 88.19 185 ALA A N 1
ATOM 1462 C CA . ALA A 1 185 ? 13.719 -23.453 -11.539 1 88.19 185 ALA A CA 1
ATOM 1463 C C . ALA A 1 185 ? 12.625 -22.453 -11.906 1 88.19 185 ALA A C 1
ATOM 1465 O O . ALA A 1 185 ? 11.852 -22.016 -11.047 1 88.19 185 ALA A O 1
ATOM 1466 N N . SER A 1 186 ? 12.625 -22.047 -13.172 1 85.38 186 SER A N 1
ATOM 1467 C CA . SER A 1 186 ? 11.594 -21.172 -13.711 1 85.38 186 SER A CA 1
ATOM 1468 C C . SER A 1 186 ? 11.461 -21.328 -15.219 1 85.38 186 SER A C 1
ATOM 1470 O O . SER A 1 186 ? 12.352 -21.875 -15.875 1 85.38 186 SER A O 1
ATOM 1472 N N . GLN A 1 187 ? 10.359 -20.844 -15.617 1 85.44 187 GLN A N 1
ATOM 1473 C CA . GLN A 1 187 ? 10.188 -20.812 -17.062 1 85.44 187 GLN A CA 1
ATOM 1474 C C . GLN A 1 187 ? 10.977 -19.672 -17.688 1 85.44 187 GLN A C 1
ATOM 1476 O O . GLN A 1 187 ? 11.133 -18.609 -17.078 1 85.44 187 GLN A O 1
ATOM 1481 N N . SER A 1 188 ? 11.398 -19.953 -18.953 1 88.44 188 SER A N 1
ATOM 1482 C CA . SER A 1 188 ? 12.086 -18.891 -19.688 1 88.44 188 SER A CA 1
ATOM 1483 C C . SER A 1 188 ? 11.117 -17.781 -20.078 1 88.44 188 SER A C 1
ATOM 1485 O O . SER A 1 188 ? 9.906 -17.922 -19.953 1 88.44 188 SER A O 1
ATOM 1487 N N . PHE A 1 189 ? 11.672 -16.75 -20.609 1 82.44 189 PHE A N 1
ATOM 1488 C CA . PHE A 1 189 ? 10.891 -15.555 -20.938 1 82.44 189 PHE A CA 1
ATOM 1489 C C . PHE A 1 189 ? 9.883 -15.859 -22.047 1 82.44 189 PHE A C 1
ATOM 1491 O O . PHE A 1 189 ? 8.734 -15.422 -21.984 1 82.44 189 PHE A O 1
ATOM 1498 N N . ASP A 1 190 ? 10.281 -16.547 -22.984 1 83.81 190 ASP A N 1
ATOM 1499 C CA . ASP A 1 190 ? 9.414 -16.859 -24.109 1 83.81 190 ASP A CA 1
ATOM 1500 C C . ASP A 1 190 ? 8.508 -18.047 -23.797 1 83.81 190 ASP A C 1
ATOM 1502 O O . ASP A 1 190 ? 7.652 -18.422 -24.609 1 83.81 190 ASP A O 1
ATOM 1506 N N . GLY A 1 191 ? 8.727 -18.703 -22.672 1 83.75 191 GLY A N 1
ATOM 1507 C CA . GLY A 1 191 ? 7.883 -19.812 -22.234 1 83.75 191 GLY A CA 1
ATOM 1508 C C . GLY A 1 191 ? 8.227 -21.125 -22.906 1 83.75 191 GLY A C 1
ATOM 1509 O O . GLY A 1 191 ? 7.496 -22.109 -22.766 1 83.75 191 GLY A O 1
ATOM 1510 N N . GLU A 1 192 ? 9.375 -21.172 -23.578 1 89.5 192 GLU A N 1
ATOM 1511 C CA . GLU A 1 192 ? 9.719 -22.359 -24.344 1 89.5 192 GLU A CA 1
ATOM 1512 C C . GLU A 1 192 ? 10.805 -23.172 -23.656 1 89.5 192 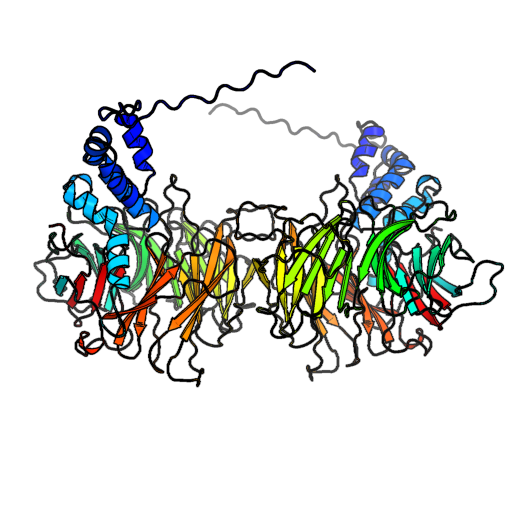GLU A C 1
ATOM 1514 O O . GLU A 1 192 ? 11.094 -24.312 -24.047 1 89.5 192 GLU A O 1
ATOM 1519 N N . GLY A 1 193 ? 11.312 -22.562 -22.672 1 92.31 193 GLY A N 1
ATOM 1520 C CA . GLY A 1 193 ? 12.391 -23.234 -21.969 1 92.31 193 GLY A CA 1
ATOM 1521 C C . GLY A 1 193 ? 12.211 -23.219 -20.453 1 92.31 193 GLY A C 1
ATOM 1522 O O . GLY A 1 193 ? 11.328 -22.516 -19.938 1 92.31 193 GLY A O 1
ATOM 1523 N N . ILE A 1 194 ? 12.977 -24.094 -19.781 1 92.38 194 ILE A N 1
ATOM 1524 C CA . ILE A 1 194 ? 13.07 -24.109 -18.328 1 92.38 194 ILE A CA 1
ATOM 1525 C C . ILE A 1 194 ? 14.461 -23.656 -17.891 1 92.38 194 ILE A C 1
ATOM 1527 O O . ILE A 1 194 ? 15.469 -24.203 -18.359 1 92.38 194 ILE A O 1
ATOM 1531 N N . LEU A 1 195 ? 14.438 -22.625 -17.109 1 93.06 195 LEU A N 1
ATOM 1532 C CA . LEU A 1 195 ? 15.68 -22.141 -16.516 1 93.06 195 LEU A CA 1
ATOM 1533 C C . LEU A 1 195 ? 15.93 -22.812 -15.164 1 93.06 195 LEU A C 1
ATOM 1535 O O . LEU A 1 195 ? 15 -23 -14.375 1 93.06 195 LEU A O 1
ATOM 1539 N N . LEU A 1 196 ? 17.234 -23.188 -14.961 1 93.69 196 LEU A N 1
ATOM 1540 C CA . LEU A 1 196 ? 17.609 -23.875 -13.734 1 93.69 196 LEU A CA 1
ATOM 1541 C C . LEU A 1 196 ? 18.875 -23.266 -13.133 1 93.69 196 LEU A C 1
ATOM 1543 O O . LEU A 1 196 ? 19.781 -22.859 -13.859 1 93.69 196 LEU A O 1
ATOM 1547 N N . VAL A 1 197 ? 18.875 -23.25 -11.828 1 94 197 VAL A N 1
ATOM 1548 C CA . VAL A 1 197 ? 20.078 -22.906 -11.086 1 94 197 VAL A CA 1
ATOM 1549 C C . VAL A 1 197 ? 20.547 -24.109 -10.266 1 94 197 VAL A C 1
ATOM 1551 O O . VAL A 1 197 ? 19.766 -24.688 -9.508 1 94 197 VAL A O 1
ATOM 1554 N N . THR A 1 198 ? 21.781 -24.5 -10.477 1 93.25 198 THR A N 1
ATOM 1555 C CA . THR A 1 198 ? 22.344 -25.625 -9.727 1 93.25 198 THR A CA 1
ATOM 1556 C C . THR A 1 198 ? 23.578 -25.188 -8.945 1 93.25 198 THR A C 1
ATOM 1558 O O . THR A 1 198 ? 24.312 -24.297 -9.383 1 93.25 198 THR A O 1
ATOM 1561 N N . ARG A 1 199 ? 23.703 -25.781 -7.879 1 91.81 199 ARG A N 1
ATOM 1562 C CA . ARG A 1 199 ? 24.922 -25.625 -7.086 1 91.81 199 ARG A CA 1
ATOM 1563 C C . ARG A 1 199 ? 25.859 -26.797 -7.281 1 91.81 199 ARG A C 1
ATOM 1565 O O . ARG A 1 199 ? 25.516 -27.938 -6.977 1 91.81 199 ARG A O 1
ATOM 1572 N N . GLN A 1 200 ? 27.047 -26.484 -7.75 1 86.88 200 GLN A N 1
ATOM 1573 C CA . GLN A 1 200 ? 28 -27.531 -8.094 1 86.88 200 GLN A CA 1
ATOM 1574 C C . GLN A 1 200 ? 29.25 -27.438 -7.223 1 86.88 200 GLN A C 1
ATOM 1576 O O . GLN A 1 200 ? 29.875 -26.375 -7.113 1 86.88 200 GLN A O 1
ATOM 1581 N N . PRO A 1 201 ? 29.453 -28.516 -6.562 1 76.69 201 PRO A N 1
ATOM 1582 C CA . PRO A 1 201 ? 30.75 -28.531 -5.859 1 76.69 201 PRO A CA 1
ATOM 1583 C C . PRO A 1 201 ? 31.938 -28.641 -6.809 1 76.69 201 PRO A C 1
ATOM 1585 O O . PRO A 1 201 ? 31.828 -29.266 -7.871 1 76.69 201 PRO A O 1
ATOM 1588 N N . THR A 1 202 ? 32.906 -27.812 -6.652 1 66.81 202 THR A N 1
ATOM 1589 C CA . THR A 1 202 ? 34.125 -27.984 -7.445 1 66.81 202 THR A CA 1
ATOM 1590 C C . THR A 1 202 ? 34.969 -29.125 -6.879 1 66.81 202 THR A C 1
ATOM 1592 O O . THR A 1 202 ? 34.719 -29.594 -5.762 1 66.81 202 THR A O 1
ATOM 1595 N N . THR A 1 203 ? 35.75 -29.797 -7.828 1 60.22 203 THR A N 1
ATOM 1596 C CA . THR A 1 203 ? 36.656 -30.891 -7.508 1 60.22 203 THR A CA 1
ATOM 1597 C C . THR A 1 203 ? 37.469 -30.578 -6.262 1 60.22 203 THR A C 1
ATOM 1599 O O . THR A 1 203 ? 37.844 -31.484 -5.516 1 60.22 203 THR A O 1
ATOM 1602 N N . ASP A 1 204 ? 37.844 -29.391 -6.07 1 54 204 ASP A N 1
ATOM 1603 C CA . ASP A 1 204 ? 38.656 -29.031 -4.926 1 54 204 ASP A CA 1
ATOM 1604 C C . ASP A 1 204 ? 37.812 -28.641 -3.723 1 54 204 ASP A C 1
ATOM 1606 O O . ASP A 1 204 ? 38.344 -28.094 -2.744 1 54 204 ASP A O 1
ATOM 1610 N N . PHE A 1 205 ? 36.812 -29.375 -3.389 1 54.59 205 PHE A N 1
ATOM 1611 C CA . PHE A 1 205 ? 35.812 -29.344 -2.312 1 54.59 205 PHE A CA 1
ATOM 1612 C C . PHE A 1 205 ? 35.75 -27.953 -1.706 1 54.59 205 PHE A C 1
ATOM 1614 O O . PHE A 1 205 ? 34.875 -27.672 -0.884 1 54.59 205 PHE A O 1
ATOM 1621 N N . GLU A 1 206 ? 36.75 -27.094 -2.086 1 55.72 206 GLU A N 1
ATOM 1622 C CA . GLU A 1 206 ? 36.812 -25.797 -1.399 1 55.72 206 GLU A CA 1
ATOM 1623 C C . GLU A 1 206 ? 36 -24.734 -2.131 1 55.72 206 GLU A C 1
ATOM 1625 O O . GLU A 1 206 ? 35.75 -23.656 -1.583 1 55.72 206 GLU A O 1
ATOM 1630 N N . MET A 1 207 ? 35.594 -25.047 -3.42 1 64.19 207 MET A N 1
ATOM 1631 C CA . MET A 1 207 ? 34.938 -23.984 -4.148 1 64.19 207 MET A CA 1
ATOM 1632 C C . MET A 1 207 ? 33.594 -24.484 -4.734 1 64.19 207 MET A C 1
ATOM 1634 O O . MET A 1 207 ? 33.531 -25.594 -5.27 1 64.19 207 MET A O 1
ATOM 1638 N N . ASP A 1 208 ? 32.469 -23.844 -4.402 1 85.19 208 ASP A N 1
ATOM 1639 C CA . ASP A 1 208 ? 31.156 -24.094 -4.98 1 85.19 208 ASP A CA 1
ATOM 1640 C C . ASP A 1 208 ? 30.828 -23.062 -6.062 1 85.19 208 ASP A C 1
ATOM 1642 O O . ASP A 1 208 ? 31.422 -21.984 -6.113 1 85.19 208 ASP A O 1
ATOM 1646 N N . ASN A 1 209 ? 30.219 -23.609 -7.07 1 91.31 209 ASN A N 1
ATOM 1647 C CA . ASN A 1 209 ? 29.734 -22.703 -8.102 1 91.31 209 ASN A CA 1
ATOM 1648 C C . ASN A 1 209 ? 28.219 -22.812 -8.273 1 91.31 209 ASN A C 1
ATOM 1650 O O . ASN A 1 209 ? 27.625 -23.844 -7.938 1 91.31 209 ASN A O 1
ATOM 1654 N N . LEU A 1 210 ? 27.688 -21.688 -8.664 1 94.38 210 LEU A N 1
ATOM 1655 C CA . LEU A 1 210 ? 26.312 -21.688 -9.148 1 94.38 210 LEU A CA 1
ATOM 1656 C C . LEU A 1 210 ? 26.281 -21.625 -10.672 1 94.38 210 LEU A C 1
ATOM 1658 O O . LEU A 1 210 ? 26.969 -20.797 -11.281 1 94.38 210 LEU A O 1
ATOM 1662 N N . ALA A 1 211 ? 25.578 -22.516 -11.258 1 95.38 211 ALA A N 1
ATOM 1663 C CA . ALA A 1 211 ? 25.469 -22.547 -12.711 1 95.38 211 ALA A CA 1
ATOM 1664 C C . ALA A 1 211 ? 24.016 -22.359 -13.156 1 95.38 211 ALA A C 1
ATOM 1666 O O . ALA A 1 211 ? 23.094 -22.922 -12.547 1 95.38 211 ALA A O 1
ATOM 1667 N N . VAL A 1 212 ? 23.859 -21.578 -14.188 1 96.38 212 VAL A N 1
ATOM 1668 C CA . VAL A 1 212 ? 22.547 -21.406 -14.805 1 96.38 212 VAL A CA 1
ATOM 1669 C C . VAL A 1 212 ? 22.469 -22.234 -16.094 1 96.38 212 VAL A C 1
ATOM 1671 O O . VAL A 1 212 ? 23.312 -22.109 -16.969 1 96.38 212 VAL A O 1
ATOM 1674 N N . TYR A 1 213 ? 21.438 -23.047 -16.125 1 96.81 213 TYR A N 1
ATOM 1675 C CA . TYR A 1 213 ? 21.188 -23.875 -17.297 1 96.81 213 TYR A CA 1
ATOM 1676 C C . TYR A 1 213 ? 19.828 -23.562 -17.906 1 96.81 213 TYR A C 1
ATOM 1678 O O . TYR A 1 213 ? 18.953 -23.016 -17.234 1 96.81 213 TYR A O 1
ATOM 1686 N N . GLU A 1 214 ? 19.734 -23.891 -19.156 1 96.38 214 GLU A N 1
ATOM 1687 C CA . GLU A 1 214 ? 18.438 -23.906 -19.828 1 96.38 214 GLU A CA 1
ATOM 1688 C C . GLU A 1 214 ? 18.219 -25.203 -20.578 1 96.38 214 GLU A C 1
ATOM 1690 O O . GLU A 1 214 ? 19.156 -25.75 -21.172 1 96.38 214 GLU A O 1
ATOM 1695 N N . VAL A 1 215 ? 17.016 -25.719 -20.5 1 96.38 215 VAL A N 1
ATOM 1696 C CA . VAL A 1 215 ? 16.609 -26.844 -21.344 1 96.38 215 VAL A CA 1
ATOM 1697 C C . VAL A 1 215 ? 15.336 -26.469 -22.109 1 96.38 215 VAL A C 1
ATOM 1699 O O . VAL A 1 215 ? 14.422 -25.859 -21.547 1 96.38 215 VAL A O 1
ATOM 1702 N N . ARG A 1 216 ? 15.359 -26.75 -23.359 1 94.69 216 ARG A N 1
ATOM 1703 C CA . ARG A 1 216 ? 14.227 -26.453 -24.234 1 94.69 216 ARG A CA 1
ATOM 1704 C C . ARG A 1 216 ? 13.664 -27.734 -24.844 1 94.69 216 ARG A C 1
ATOM 1706 O O . ARG A 1 216 ? 14.047 -28.109 -25.953 1 94.69 216 ARG A O 1
ATOM 1713 N N . PRO A 1 217 ? 12.695 -28.25 -24.109 1 93.38 217 PRO A N 1
ATOM 1714 C CA . PRO A 1 217 ? 12.102 -29.453 -24.703 1 93.38 217 PRO A CA 1
ATOM 1715 C C . PRO A 1 217 ? 11.227 -29.141 -25.906 1 93.38 217 PRO A C 1
ATOM 1717 O O . PRO A 1 217 ? 10.625 -28.062 -25.984 1 93.38 217 PRO A O 1
ATOM 1720 N N . THR A 1 218 ? 11.305 -30.031 -26.781 1 85.5 218 THR A N 1
ATOM 1721 C CA . THR A 1 218 ? 10.469 -29.859 -27.969 1 85.5 218 THR A CA 1
ATOM 1722 C C . THR A 1 218 ? 9.094 -30.484 -27.75 1 85.5 218 THR A C 1
ATOM 1724 O O . THR A 1 218 ? 8.953 -31.438 -26.984 1 85.5 218 THR A O 1
ATOM 1727 N N . SER A 1 219 ? 8.156 -29.969 -28.438 1 80.06 219 SER A N 1
ATOM 1728 C CA . SER A 1 219 ? 6.801 -30.484 -28.297 1 80.06 219 SER A CA 1
ATOM 1729 C C . SER A 1 219 ? 6.684 -31.891 -28.891 1 80.06 219 SER A C 1
ATOM 1731 O O . SER A 1 219 ? 5.781 -32.656 -28.516 1 80.06 219 SER A O 1
ATOM 1733 N N . ASP A 1 220 ? 7.645 -32.25 -29.688 1 78.25 220 ASP A N 1
ATOM 1734 C CA . ASP A 1 220 ? 7.551 -33.531 -30.344 1 78.25 220 ASP A CA 1
ATOM 1735 C C . ASP A 1 220 ? 8.242 -34.625 -29.516 1 78.25 220 ASP A C 1
ATOM 1737 O O . ASP A 1 220 ? 8.281 -35.781 -29.922 1 78.25 220 ASP A O 1
ATOM 1741 N N . GLY A 1 221 ? 8.727 -34.312 -28.438 1 72.19 221 GLY A N 1
ATOM 1742 C CA . GLY A 1 221 ? 9.266 -35.281 -27.5 1 72.19 221 GLY A CA 1
ATOM 1743 C C . GLY A 1 221 ? 10.688 -35.719 -27.828 1 72.19 221 GLY A C 1
ATOM 1744 O O . GLY A 1 221 ? 11.188 -36.688 -27.281 1 72.19 221 GLY A O 1
ATOM 1745 N N . ARG A 1 222 ? 11.297 -34.969 -28.781 1 81.69 222 ARG A N 1
ATOM 1746 C CA . ARG A 1 222 ? 12.68 -35.312 -29.109 1 81.69 222 ARG A CA 1
ATOM 1747 C C . ARG A 1 222 ? 13.617 -34.938 -27.969 1 81.69 222 ARG A C 1
ATOM 1749 O O . ARG A 1 222 ? 13.281 -34.125 -27.109 1 81.69 222 ARG A O 1
ATOM 1756 N N . ASP A 1 223 ? 14.711 -35.562 -28.047 1 85.94 223 ASP A N 1
ATOM 1757 C CA . ASP A 1 223 ? 15.719 -35.344 -27.016 1 85.94 223 ASP A CA 1
ATOM 1758 C C . ASP A 1 223 ? 16.219 -33.906 -27.031 1 85.94 223 ASP A C 1
ATOM 1760 O O . ASP A 1 223 ? 16.266 -33.25 -28.094 1 85.94 223 ASP A O 1
ATOM 1764 N N . SER A 1 224 ? 16.375 -33.438 -25.875 1 92.62 224 SER A N 1
ATOM 1765 C CA . SER A 1 224 ? 16.891 -32.094 -25.656 1 92.62 224 SER A CA 1
ATOM 1766 C C . SER A 1 224 ? 18.172 -32.094 -24.844 1 92.62 224 SER A C 1
ATOM 1768 O O . SER A 1 224 ? 18.656 -33.156 -24.469 1 92.62 224 SER A O 1
ATOM 1770 N N . THR A 1 225 ? 18.797 -30.953 -24.797 1 94.56 225 THR A N 1
ATOM 1771 C CA . THR A 1 225 ? 20.047 -30.859 -24.047 1 94.56 225 THR A CA 1
ATOM 1772 C C . THR A 1 225 ? 20.016 -29.656 -23.109 1 94.56 225 THR A C 1
ATOM 1774 O O . THR A 1 225 ? 19.375 -28.641 -23.406 1 94.56 225 THR A O 1
ATOM 1777 N N . PHE A 1 226 ? 20.688 -29.938 -22.016 1 96.12 226 PHE A N 1
ATOM 1778 C CA . PHE A 1 226 ? 20.906 -28.828 -21.109 1 96.12 226 PHE A CA 1
ATOM 1779 C C . PHE A 1 226 ? 22.031 -27.938 -21.594 1 96.12 226 PHE A C 1
ATOM 1781 O O . PHE A 1 226 ? 23.109 -28.422 -21.953 1 96.12 226 PHE A O 1
ATOM 1788 N N . VAL A 1 227 ? 21.75 -26.688 -21.672 1 96.69 227 VAL A N 1
ATOM 1789 C CA . VAL A 1 227 ? 22.766 -25.734 -22.094 1 96.69 227 VAL A CA 1
ATOM 1790 C C . VAL A 1 227 ? 23.172 -24.844 -20.922 1 96.69 227 VAL A C 1
ATOM 1792 O O . VAL A 1 227 ? 22.328 -24.234 -20.281 1 96.69 227 VAL A O 1
ATOM 1795 N N . LYS A 1 228 ? 24.438 -24.859 -20.688 1 96.25 228 LYS A N 1
ATOM 1796 C CA . LYS A 1 228 ? 24.938 -23.969 -19.641 1 96.25 228 LYS A CA 1
ATOM 1797 C C . LYS A 1 228 ? 25 -22.531 -20.109 1 96.25 228 LYS A C 1
ATOM 1799 O O . LYS A 1 228 ? 25.656 -22.219 -21.109 1 96.25 228 LYS A O 1
ATOM 1804 N N . LEU A 1 229 ? 24.375 -21.625 -19.391 1 95.94 229 LEU A N 1
ATOM 1805 C CA . LEU A 1 229 ? 24.281 -20.234 -19.812 1 95.94 229 LEU A CA 1
ATOM 1806 C C . LEU A 1 229 ? 25.312 -19.391 -19.078 1 95.94 229 LEU A C 1
ATOM 1808 O O . LEU A 1 229 ? 25.859 -18.438 -19.641 1 95.94 229 LEU A O 1
ATOM 1812 N N . ALA A 1 230 ? 25.484 -19.672 -17.844 1 96.25 230 ALA A N 1
ATOM 1813 C CA . ALA A 1 230 ? 26.375 -18.844 -17.031 1 96.25 230 ALA A CA 1
ATOM 1814 C C . ALA A 1 230 ? 26.828 -19.609 -15.781 1 96.25 230 ALA A C 1
ATOM 1816 O O . ALA A 1 230 ? 26.266 -20.656 -15.453 1 96.25 230 ALA A O 1
ATOM 1817 N N . GLN A 1 231 ? 27.844 -19.078 -15.172 1 95 231 GLN A N 1
ATOM 1818 C CA . GLN A 1 231 ? 28.391 -19.641 -13.938 1 95 231 GLN A CA 1
ATOM 1819 C C . GLN A 1 231 ? 28.859 -18.531 -12.992 1 95 231 GLN A C 1
ATOM 1821 O O . GLN A 1 231 ? 29.375 -17.516 -13.438 1 95 231 GLN A O 1
ATOM 1826 N N . LEU A 1 232 ? 28.609 -18.75 -11.719 1 95.25 232 LEU A N 1
ATOM 1827 C CA . LEU A 1 232 ? 28.984 -17.812 -10.664 1 95.25 232 LEU A CA 1
ATOM 1828 C C . LEU A 1 232 ? 29.766 -18.516 -9.555 1 95.25 232 LEU A C 1
ATOM 1830 O O . LEU A 1 232 ? 29.281 -19.516 -9.008 1 95.25 232 LEU A O 1
ATOM 1834 N N . GLY A 1 233 ? 30.859 -17.938 -9.219 1 93.75 233 GLY A N 1
ATOM 1835 C CA . GLY A 1 233 ? 31.672 -18.516 -8.148 1 93.75 233 GLY A CA 1
ATOM 1836 C C . GLY A 1 233 ? 31.094 -18.266 -6.77 1 93.75 233 GLY A C 1
ATOM 1837 O O . GLY A 1 233 ? 30.531 -17.203 -6.516 1 93.75 233 GLY A O 1
ATOM 1838 N N . LEU A 1 234 ? 31.188 -19.297 -5.957 1 93 234 LEU A N 1
ATOM 1839 C CA . LEU A 1 234 ? 30.828 -19.203 -4.547 1 93 234 LEU A CA 1
ATOM 1840 C C . LEU A 1 234 ? 32.062 -19.422 -3.66 1 93 234 LEU A C 1
ATOM 1842 O O . LEU A 1 234 ? 32.062 -20.297 -2.793 1 93 234 LEU A O 1
ATOM 1846 N N . ASP A 1 235 ? 32.938 -18.562 -3.771 1 83.25 235 ASP A N 1
ATOM 1847 C CA . ASP A 1 235 ? 34.156 -18.703 -2.975 1 83.25 235 ASP A CA 1
ATOM 1848 C C . ASP A 1 235 ? 33.844 -18.75 -1.482 1 83.25 235 ASP A C 1
ATOM 1850 O O . ASP A 1 235 ? 33.094 -17.906 -0.984 1 83.25 235 ASP A O 1
ATOM 1854 N N . GLY A 1 236 ? 34.375 -19.672 -0.777 1 79.38 236 GLY A N 1
ATOM 1855 C CA . GLY A 1 236 ? 34.125 -19.859 0.643 1 79.38 236 GLY A CA 1
ATOM 1856 C C . GLY A 1 236 ? 32.875 -20.656 0.928 1 79.38 236 GLY A C 1
ATOM 1857 O O . GLY A 1 236 ? 32.531 -20.906 2.088 1 79.38 236 GLY A O 1
ATOM 1858 N N . SER A 1 237 ? 32.188 -21.047 0.03 1 77.69 237 SER A N 1
ATOM 1859 C CA . SER A 1 237 ? 31.016 -21.906 0.091 1 77.69 237 SER A CA 1
ATOM 1860 C C . SER A 1 237 ? 30 -21.375 1.096 1 77.69 237 SER A C 1
ATOM 1862 O O . SER A 1 237 ? 29.594 -22.094 2.01 1 77.69 237 SER A O 1
ATOM 1864 N N . PRO A 1 238 ? 29.578 -20.141 0.802 1 85.06 238 PRO A N 1
ATOM 1865 C CA . PRO A 1 238 ? 28.578 -19.594 1.731 1 85.06 238 PRO A CA 1
ATOM 1866 C C . PRO A 1 238 ? 27.297 -20.422 1.762 1 85.06 238 PRO A C 1
ATOM 1868 O O . PRO A 1 238 ? 26.969 -21.109 0.797 1 85.06 238 PRO A O 1
ATOM 1871 N N . THR A 1 239 ? 26.641 -20.328 2.883 1 87.25 239 THR A N 1
ATOM 1872 C CA . THR A 1 239 ? 25.328 -20.969 2.998 1 87.25 239 THR A CA 1
ATOM 1873 C C . THR A 1 239 ? 24.266 -20.172 2.246 1 87.25 239 THR A C 1
ATOM 1875 O O . THR A 1 239 ? 24.016 -19 2.57 1 87.25 239 THR A O 1
ATOM 1878 N N . LEU A 1 240 ? 23.781 -20.844 1.225 1 88.81 240 LEU A N 1
ATOM 1879 C CA . LEU A 1 240 ? 22.672 -20.25 0.497 1 88.81 240 LEU A CA 1
ATOM 1880 C C . LEU A 1 240 ? 21.344 -20.594 1.155 1 88.81 240 LEU A C 1
ATOM 1882 O O . LEU A 1 240 ? 20.922 -21.75 1.132 1 88.81 240 LEU A O 1
ATOM 1886 N N . HIS A 1 241 ? 20.688 -19.594 1.712 1 84.38 241 HIS A N 1
ATOM 1887 C CA . HIS A 1 241 ? 19.422 -19.844 2.418 1 84.38 241 HIS A CA 1
ATOM 1888 C C . HIS A 1 241 ? 18.25 -19.922 1.448 1 84.38 241 HIS A C 1
ATOM 1890 O O . HIS A 1 241 ? 17.266 -20.609 1.714 1 84.38 241 HIS A O 1
ATOM 1896 N N . ASP A 1 242 ? 18.391 -19.156 0.401 1 86.44 242 ASP A N 1
ATOM 1897 C CA . ASP A 1 242 ? 17.328 -19.141 -0.595 1 86.44 242 ASP A CA 1
ATOM 1898 C C . ASP A 1 242 ? 17.859 -18.703 -1.958 1 86.44 242 ASP A C 1
ATOM 1900 O O . ASP A 1 242 ? 18.656 -17.766 -2.047 1 86.44 242 ASP A O 1
ATOM 1904 N N . VAL A 1 243 ? 17.375 -19.422 -2.992 1 89.81 243 VAL A N 1
ATOM 1905 C CA . VAL A 1 243 ? 17.734 -19.078 -4.367 1 89.81 243 VAL A CA 1
ATOM 1906 C C . VAL A 1 243 ? 16.484 -19.062 -5.234 1 89.81 243 VAL A C 1
ATOM 1908 O O . VAL A 1 243 ? 15.664 -19.984 -5.176 1 89.81 243 VAL A O 1
ATOM 1911 N N . ARG A 1 244 ? 16.328 -17.969 -5.914 1 88.69 244 ARG A N 1
ATOM 1912 C CA . ARG A 1 244 ? 15.227 -17.844 -6.855 1 88.69 244 ARG A CA 1
ATOM 1913 C C . ARG A 1 244 ? 15.719 -17.406 -8.227 1 88.69 244 ARG A C 1
ATOM 1915 O O . ARG A 1 244 ? 16.734 -16.703 -8.344 1 88.69 244 ARG A O 1
ATOM 1922 N N . ILE A 1 245 ? 14.969 -17.812 -9.234 1 90.31 245 ILE A N 1
ATOM 1923 C CA . ILE A 1 245 ? 15.336 -17.422 -10.594 1 90.31 245 ILE A CA 1
ATOM 1924 C C . ILE A 1 245 ? 14.102 -16.906 -11.336 1 90.31 245 ILE A C 1
ATOM 1926 O O . ILE A 1 245 ? 13.016 -17.469 -11.203 1 90.31 245 ILE A O 1
ATOM 1930 N N . THR A 1 246 ? 14.266 -15.781 -11.898 1 86.69 246 THR A N 1
ATOM 1931 C CA . THR A 1 246 ? 13.336 -15.25 -12.891 1 86.69 246 THR A CA 1
ATOM 1932 C C . THR A 1 246 ? 13.969 -15.25 -14.281 1 86.69 246 THR A C 1
ATOM 1934 O O . THR A 1 246 ? 15.148 -15.555 -14.43 1 86.69 246 THR A O 1
ATOM 1937 N N . PRO A 1 247 ? 13.133 -14.992 -15.289 1 86.5 247 PRO A N 1
ATOM 1938 C CA . PRO A 1 247 ? 13.742 -14.961 -16.625 1 86.5 247 PRO A CA 1
ATOM 1939 C C . PRO A 1 247 ? 14.82 -13.883 -16.75 1 86.5 247 PRO A C 1
ATOM 1941 O O . PRO A 1 247 ? 15.562 -13.875 -17.734 1 86.5 247 PRO A O 1
ATOM 1944 N N . ARG A 1 248 ? 15.016 -13.094 -15.734 1 86.75 248 ARG A N 1
ATOM 1945 C CA . ARG A 1 248 ? 15.938 -11.977 -15.891 1 86.75 248 ARG A CA 1
ATOM 1946 C C . ARG A 1 248 ? 17.094 -12.07 -14.891 1 86.75 248 ARG A C 1
ATOM 1948 O O . ARG A 1 248 ? 18.219 -11.695 -15.195 1 86.75 248 ARG A O 1
ATOM 1955 N N . VAL A 1 249 ? 16.75 -12.539 -13.742 1 93.62 249 VAL A N 1
ATOM 1956 C CA . VAL A 1 249 ? 17.781 -12.445 -12.719 1 93.62 249 VAL A CA 1
ATOM 1957 C C . VAL A 1 249 ? 17.75 -13.688 -11.828 1 93.62 249 VAL A C 1
ATOM 1959 O O . VAL A 1 249 ? 16.734 -14.391 -11.773 1 93.62 249 VAL A O 1
ATOM 1962 N N . VAL A 1 250 ? 18.844 -13.938 -11.219 1 95.12 250 VAL A N 1
ATOM 1963 C CA . VAL A 1 250 ? 18.969 -14.867 -10.102 1 95.12 250 VAL A CA 1
ATOM 1964 C C . VAL A 1 250 ? 19.094 -14.086 -8.789 1 95.12 250 VAL A C 1
ATOM 1966 O O . VAL A 1 250 ? 19.891 -13.156 -8.695 1 95.12 250 VAL A O 1
ATOM 1969 N N . SER A 1 251 ? 18.297 -14.422 -7.855 1 93.56 251 SER A N 1
ATOM 1970 C CA . SER A 1 251 ? 18.359 -13.805 -6.535 1 93.56 251 SER A CA 1
ATOM 1971 C C . SER A 1 251 ? 18.781 -14.812 -5.473 1 93.56 251 SER A C 1
ATOM 1973 O O . SER A 1 251 ? 18.297 -15.945 -5.461 1 93.56 251 SER A O 1
ATOM 1975 N N . ILE A 1 252 ? 19.703 -14.367 -4.656 1 93.62 252 ILE A N 1
ATOM 1976 C CA . ILE A 1 252 ? 20.281 -15.242 -3.639 1 93.62 252 ILE A CA 1
ATOM 1977 C C . ILE A 1 252 ? 20.203 -14.555 -2.275 1 93.62 252 ILE A C 1
ATOM 1979 O O . ILE A 1 252 ? 20.5 -13.367 -2.156 1 93.62 252 ILE A O 1
ATOM 1983 N N . ARG A 1 253 ? 19.844 -15.297 -1.307 1 90.94 253 ARG A N 1
ATOM 1984 C CA . ARG A 1 253 ? 19.891 -14.805 0.065 1 90.94 253 ARG A CA 1
ATOM 1985 C C . ARG A 1 253 ? 20.875 -15.609 0.901 1 90.94 253 ARG A C 1
ATOM 1987 O O . ARG A 1 253 ? 20.797 -16.828 0.959 1 90.94 253 ARG A O 1
ATOM 1994 N N . CYS A 1 254 ? 21.766 -14.945 1.443 1 89.38 254 CYS A N 1
ATOM 1995 C CA . CYS A 1 254 ? 22.719 -15.492 2.408 1 89.38 254 CYS A CA 1
ATOM 1996 C C . CYS A 1 254 ? 22.594 -14.781 3.752 1 89.38 254 CYS A C 1
ATOM 1998 O O . CYS A 1 254 ? 23.188 -13.719 3.949 1 89.38 254 CYS A O 1
ATOM 2000 N N . GLY A 1 255 ? 21.859 -15.422 4.621 1 83.75 255 GLY A N 1
ATOM 2001 C CA . GLY A 1 255 ? 21.594 -14.688 5.848 1 83.75 255 GLY A CA 1
ATOM 2002 C C . GLY A 1 255 ? 20.875 -13.367 5.602 1 83.75 255 GLY A C 1
ATOM 2003 O O . GLY A 1 255 ? 19.812 -13.344 4.973 1 83.75 255 GLY A O 1
ATOM 2004 N N . PRO A 1 256 ? 21.547 -12.312 6.082 1 85.25 256 PRO A N 1
ATOM 2005 C CA . PRO A 1 256 ? 20.906 -11.016 5.883 1 85.25 256 PRO A CA 1
ATOM 2006 C C . PRO A 1 256 ? 21.234 -10.391 4.531 1 85.25 256 PRO A C 1
ATOM 2008 O O . PRO A 1 256 ? 20.734 -9.312 4.203 1 85.25 256 PRO A O 1
ATOM 2011 N N . LEU A 1 257 ? 22.047 -11.039 3.756 1 90.31 257 LEU A N 1
ATOM 2012 C CA . LEU A 1 257 ? 22.5 -10.461 2.498 1 90.31 257 LEU A CA 1
ATOM 2013 C C . LEU A 1 257 ? 21.625 -10.93 1.336 1 90.31 257 LEU A C 1
ATOM 2015 O O . LEU A 1 257 ? 21.312 -12.109 1.236 1 90.31 257 LEU A O 1
ATOM 2019 N N . PHE A 1 258 ? 21.297 -9.984 0.529 1 93.06 258 PHE A N 1
ATOM 2020 C CA . PHE A 1 258 ? 20.609 -10.258 -0.733 1 93.06 258 PHE A CA 1
ATOM 2021 C C . PHE A 1 258 ? 21.547 -10.031 -1.912 1 93.06 258 PHE A C 1
ATOM 2023 O O . PHE A 1 258 ? 22.297 -9.055 -1.933 1 93.06 258 PHE A O 1
ATOM 2030 N N . PHE A 1 259 ? 21.531 -10.953 -2.832 1 95.69 259 PHE A N 1
ATOM 2031 C CA . PHE A 1 259 ? 22.281 -10.828 -4.082 1 95.69 259 PHE A CA 1
ATOM 2032 C C . PHE A 1 259 ? 21.328 -10.922 -5.277 1 95.69 259 PHE A C 1
ATOM 2034 O O . PHE A 1 259 ? 20.422 -11.742 -5.289 1 95.69 259 PHE A O 1
ATOM 2041 N N . VAL A 1 260 ? 21.531 -10.047 -6.184 1 97.06 260 VAL A N 1
ATOM 2042 C CA . VAL A 1 260 ? 20.812 -10.125 -7.453 1 97.06 260 VAL A CA 1
ATOM 2043 C C . VAL A 1 260 ? 21.812 -10.164 -8.602 1 97.06 260 VAL A C 1
ATOM 2045 O O . VAL A 1 260 ? 22.734 -9.344 -8.664 1 97.06 260 VAL A O 1
ATOM 2048 N N . TRP A 1 261 ? 21.641 -11.125 -9.508 1 97.62 261 TRP A N 1
ATOM 2049 C CA . TRP A 1 261 ? 22.562 -11.359 -10.602 1 97.62 261 TRP A CA 1
ATOM 2050 C C . TRP A 1 261 ? 21.828 -11.508 -11.93 1 97.62 261 TRP A C 1
ATOM 2052 O O . TRP A 1 261 ? 21.016 -12.43 -12.094 1 97.62 261 TRP A O 1
ATOM 2062 N N . ASP A 1 262 ? 22.047 -10.531 -12.805 1 96.5 262 ASP A N 1
ATOM 2063 C CA . ASP A 1 262 ? 21.656 -10.695 -14.203 1 96.5 262 ASP A CA 1
ATOM 2064 C C . ASP A 1 262 ? 22.734 -11.406 -15.008 1 96.5 262 ASP A C 1
ATOM 2066 O O . ASP A 1 262 ? 23.719 -10.789 -15.422 1 96.5 262 ASP A O 1
ATOM 2070 N N . TRP A 1 263 ? 22.547 -12.633 -15.266 1 96.19 263 TRP A N 1
ATOM 2071 C CA . TRP A 1 263 ? 23.594 -13.469 -15.836 1 96.19 263 TRP A CA 1
ATOM 2072 C C . TRP A 1 263 ? 23.797 -13.164 -17.312 1 96.19 263 TRP A C 1
ATOM 2074 O O . TRP A 1 263 ? 24.812 -13.531 -17.906 1 96.19 263 TRP A O 1
ATOM 2084 N N . ARG A 1 264 ? 22.844 -12.594 -17.953 1 93.81 264 ARG A N 1
ATOM 2085 C CA . ARG A 1 264 ? 22.922 -12.336 -19.375 1 93.81 264 ARG A CA 1
ATOM 2086 C C . ARG A 1 264 ? 23.938 -11.234 -19.688 1 93.81 264 ARG A C 1
ATOM 2088 O O . ARG A 1 264 ? 24.625 -11.289 -20.703 1 93.81 264 ARG A O 1
ATOM 2095 N N . ILE A 1 265 ? 23.969 -10.258 -18.781 1 94.81 265 ILE A N 1
ATOM 2096 C CA . ILE A 1 265 ? 24.844 -9.117 -19.047 1 94.81 265 ILE A CA 1
ATOM 2097 C C . ILE A 1 265 ? 25.906 -9.016 -17.938 1 94.81 265 ILE A C 1
ATOM 2099 O O . ILE A 1 265 ? 26.672 -8.055 -17.906 1 94.81 265 ILE A O 1
ATOM 2103 N N . ASN A 1 266 ? 25.891 -9.938 -17.094 1 95.12 266 ASN A N 1
ATOM 2104 C CA . ASN A 1 266 ? 26.844 -10.023 -16 1 95.12 266 ASN A CA 1
ATOM 2105 C C . ASN A 1 266 ? 26.844 -8.758 -15.141 1 95.12 266 ASN A C 1
ATOM 2107 O O . ASN A 1 266 ? 27.891 -8.164 -14.898 1 95.12 266 ASN A O 1
ATOM 2111 N N . LYS A 1 267 ? 25.719 -8.422 -14.688 1 97.5 267 LYS A N 1
ATOM 2112 C CA . LYS A 1 267 ? 25.531 -7.324 -13.742 1 97.5 267 LYS A CA 1
ATOM 2113 C C . LYS A 1 267 ? 24.891 -7.82 -12.445 1 97.5 267 LYS A C 1
ATOM 2115 O O . LYS A 1 267 ? 24.156 -8.805 -12.453 1 97.5 267 LYS A O 1
ATOM 2120 N N . GLY A 1 268 ? 25.234 -7.172 -11.422 1 97.5 268 GLY A N 1
ATOM 2121 C CA . GLY A 1 268 ? 24.656 -7.57 -10.148 1 97.5 268 GLY A CA 1
ATOM 2122 C C . GLY A 1 268 ? 24.984 -6.609 -9.016 1 97.5 268 GLY A C 1
ATOM 2123 O O . GLY A 1 268 ? 25.656 -5.602 -9.234 1 97.5 268 GLY A O 1
ATOM 2124 N N . CYS A 1 269 ? 24.359 -6.852 -7.875 1 97 269 CYS A N 1
ATOM 2125 C CA . CYS A 1 269 ? 24.641 -6.094 -6.66 1 97 269 CYS A CA 1
ATOM 2126 C C . CYS A 1 269 ? 24.234 -6.875 -5.422 1 97 269 CYS A C 1
ATOM 2128 O O . CYS A 1 269 ? 23.641 -7.949 -5.527 1 97 269 CYS A O 1
ATOM 2130 N N . ARG A 1 270 ? 24.703 -6.406 -4.336 1 96.19 270 ARG A N 1
ATOM 2131 C CA . ARG A 1 270 ? 24.312 -6.988 -3.059 1 96.19 270 ARG A CA 1
ATOM 2132 C C . ARG A 1 270 ? 23.969 -5.902 -2.047 1 96.19 270 ARG A C 1
ATOM 2134 O O . ARG A 1 270 ? 24.438 -4.773 -2.148 1 96.19 270 ARG A O 1
ATOM 2141 N N . TRP A 1 271 ? 23.062 -6.203 -1.136 1 93.06 271 TRP A N 1
ATOM 2142 C CA . TRP A 1 271 ? 22.781 -5.324 -0.007 1 93.06 271 TRP A CA 1
ATOM 2143 C C . TRP A 1 271 ? 22.422 -6.137 1.232 1 93.06 271 TRP A C 1
ATOM 2145 O O . TRP A 1 271 ? 22.156 -7.34 1.143 1 93.06 271 TRP A O 1
ATOM 2155 N N . SER A 1 272 ? 22.484 -5.477 2.404 1 89.5 272 SER A N 1
ATOM 2156 C CA . SER A 1 272 ? 22.203 -6.129 3.676 1 89.5 272 SER A CA 1
ATOM 2157 C C . SER A 1 272 ? 20.891 -5.625 4.266 1 89.5 272 SER A C 1
ATOM 2159 O O . SER A 1 272 ? 20.578 -4.434 4.191 1 89.5 272 SER A O 1
ATOM 2161 N N . SER A 1 273 ? 20.156 -6.547 4.746 1 82.31 273 SER A N 1
ATOM 2162 C CA . SER A 1 273 ? 18.922 -6.191 5.457 1 82.31 273 SER A CA 1
ATOM 2163 C C . SER A 1 273 ? 19.141 -6.211 6.965 1 82.31 273 SER A C 1
ATOM 2165 O O . SER A 1 273 ? 18.172 -6.223 7.734 1 82.31 273 SER A O 1
ATOM 2167 N N . SER A 1 274 ? 20.266 -6.352 7.531 1 67.88 274 SER A N 1
ATOM 2168 C CA . SER A 1 274 ? 20.578 -6.586 8.938 1 67.88 274 SER A CA 1
ATOM 2169 C C . SER A 1 274 ? 19.859 -5.594 9.836 1 67.88 274 SER A C 1
ATOM 2171 O O . SER A 1 274 ? 19.531 -5.918 10.977 1 67.88 274 SER A O 1
ATOM 2173 N N . THR A 1 275 ? 19.672 -4.43 9.367 1 61.31 275 THR A N 1
ATOM 2174 C CA . THR A 1 275 ? 19.047 -3.475 10.289 1 61.31 275 THR A CA 1
ATOM 2175 C C . THR A 1 275 ? 17.547 -3.713 10.391 1 61.31 275 THR A C 1
ATOM 2177 O O . THR A 1 275 ? 16.922 -3.311 11.375 1 61.31 275 THR A O 1
ATOM 2180 N N . LEU A 1 276 ? 17.031 -4.398 9.508 1 59.38 276 LEU A N 1
ATOM 2181 C CA . LEU A 1 276 ? 15.586 -4.547 9.469 1 59.38 276 LEU A CA 1
ATOM 2182 C C . LEU A 1 276 ? 15.156 -5.891 10.047 1 59.38 276 LEU A C 1
ATOM 2184 O O . LEU A 1 276 ? 14.148 -5.977 10.75 1 59.38 276 LEU A O 1
ATOM 2188 N N . PHE A 1 277 ? 15.945 -6.863 9.734 1 59.62 277 PHE A N 1
ATOM 2189 C CA . PHE A 1 277 ? 15.547 -8.203 10.141 1 59.62 277 PHE A CA 1
ATOM 2190 C C . PHE A 1 277 ? 16.25 -8.609 11.422 1 59.62 277 PHE A C 1
ATOM 2192 O O . PHE A 1 277 ? 17.484 -8.688 11.469 1 59.62 277 PHE A O 1
ATOM 2199 N N . ASN A 1 278 ? 15.578 -8.344 12.594 1 54.69 278 ASN A N 1
ATOM 2200 C CA . ASN A 1 278 ? 16.172 -8.953 13.781 1 54.69 278 ASN A CA 1
ATOM 2201 C C . ASN A 1 278 ? 16.469 -10.438 13.562 1 54.69 278 ASN A C 1
ATOM 2203 O O . ASN A 1 278 ? 17.344 -11 14.211 1 54.69 278 ASN A O 1
ATOM 2207 N N . SER A 1 279 ? 15.594 -11.023 12.758 1 56.78 279 SER A N 1
ATOM 2208 C CA . SER A 1 279 ? 15.773 -12.43 12.398 1 56.78 279 SER A CA 1
ATOM 2209 C C . SER A 1 279 ? 15.875 -12.602 10.891 1 56.78 279 SER A C 1
ATOM 2211 O O . SER A 1 279 ? 15.312 -11.805 10.125 1 56.78 279 SER A O 1
ATOM 2213 N N . PRO A 1 280 ? 16.797 -13.422 10.492 1 57.31 280 PRO A N 1
ATOM 2214 C CA . PRO A 1 280 ? 16.984 -13.648 9.055 1 57.31 280 PRO A CA 1
ATOM 2215 C C . PRO A 1 280 ? 15.672 -13.883 8.32 1 57.31 280 PRO A C 1
ATOM 2217 O O . PRO A 1 280 ? 14.742 -14.469 8.875 1 57.31 280 PRO A O 1
ATOM 2220 N N . ALA A 1 281 ? 15.57 -13.062 7.242 1 61 281 ALA A N 1
ATOM 2221 C CA . ALA A 1 281 ? 14.453 -13.391 6.359 1 61 281 ALA A CA 1
ATOM 2222 C C . ALA A 1 281 ? 14.328 -14.898 6.16 1 61 281 ALA A C 1
ATOM 2224 O O . ALA A 1 281 ? 15.336 -15.609 6.105 1 61 281 ALA A O 1
ATOM 2225 N N . ARG A 1 282 ? 13.18 -15.484 6.23 1 64.62 282 ARG A N 1
ATOM 2226 C CA . ARG A 1 282 ? 12.977 -16.922 6.109 1 64.62 282 ARG A CA 1
ATOM 2227 C C . ARG A 1 282 ? 12.82 -17.344 4.652 1 64.62 282 ARG A C 1
ATOM 2229 O O . ARG A 1 282 ? 13.32 -18.391 4.238 1 64.62 282 ARG A O 1
ATOM 2236 N N . ALA A 1 283 ? 12.047 -16.562 3.908 1 71.25 283 ALA A N 1
ATOM 2237 C CA . ALA A 1 283 ? 11.859 -16.875 2.496 1 71.25 283 ALA A CA 1
ATOM 2238 C C . ALA A 1 283 ? 11.641 -15.609 1.674 1 71.25 283 ALA A C 1
ATOM 2240 O O . ALA A 1 283 ? 11.281 -14.555 2.221 1 71.25 283 ALA A O 1
ATOM 2241 N N . MET A 1 284 ? 12.078 -15.781 0.437 1 81.12 284 MET A N 1
ATOM 2242 C CA . MET A 1 284 ? 11.875 -14.625 -0.436 1 81.12 284 MET A CA 1
ATOM 2243 C C . MET A 1 284 ? 11.141 -15.023 -1.71 1 81.12 284 MET A C 1
ATOM 2245 O O . MET A 1 284 ? 11.109 -16.203 -2.068 1 81.12 284 MET A O 1
ATOM 2249 N N . THR A 1 285 ? 10.484 -14.18 -2.252 1 82.94 285 THR A N 1
ATOM 2250 C CA . THR A 1 285 ? 9.922 -14.297 -3.596 1 82.94 285 THR A CA 1
ATOM 2251 C C . THR A 1 285 ? 10.336 -13.102 -4.457 1 82.94 285 THR A C 1
ATOM 2253 O O . THR A 1 285 ? 10.547 -12.008 -3.939 1 82.94 285 THR A O 1
ATOM 2256 N N . VAL A 1 286 ? 10.5 -13.477 -5.707 1 86.25 286 VAL A N 1
ATOM 2257 C CA . VAL A 1 286 ? 10.977 -12.445 -6.621 1 86.25 286 VAL A CA 1
ATOM 2258 C C . VAL A 1 286 ? 9.938 -12.188 -7.707 1 86.25 286 VAL A C 1
ATOM 2260 O O . VAL A 1 286 ? 9.453 -13.133 -8.344 1 86.25 286 VAL A O 1
ATOM 2263 N N . LEU A 1 287 ? 9.625 -10.93 -7.824 1 81.62 287 LEU A N 1
ATOM 2264 C CA . LEU A 1 287 ? 8.758 -10.461 -8.898 1 81.62 287 LEU A CA 1
ATOM 2265 C C . LEU A 1 287 ? 9.562 -9.688 -9.945 1 81.62 287 LEU A C 1
ATOM 2267 O O . LEU A 1 287 ? 10.789 -9.75 -9.961 1 81.62 287 LEU A O 1
ATOM 2271 N N . GLU A 1 288 ? 9.016 -9.102 -11.023 1 75.5 288 GLU A N 1
ATOM 2272 C CA . GLU A 1 288 ? 9.719 -8.445 -12.125 1 75.5 288 GLU A CA 1
ATOM 2273 C C . GLU A 1 288 ? 10.586 -7.301 -11.617 1 75.5 288 GLU A C 1
ATOM 2275 O O . GLU A 1 288 ? 11.734 -7.141 -12.055 1 75.5 288 GLU A O 1
ATOM 2280 N N . GLY A 1 289 ? 10.445 -6.781 -10.547 1 80.56 289 GLY A N 1
ATOM 2281 C CA . GLY A 1 289 ? 11.234 -5.652 -10.086 1 80.56 289 GLY A CA 1
ATOM 2282 C C . GLY A 1 289 ? 11.289 -5.543 -8.57 1 80.56 289 GLY A C 1
ATOM 2283 O O . GLY A 1 289 ? 11.773 -4.543 -8.031 1 80.56 289 GLY A O 1
ATOM 2284 N N . THR A 1 290 ? 10.953 -6.527 -8.047 1 89 290 THR A N 1
ATOM 2285 C CA . THR A 1 290 ? 10.82 -6.418 -6.602 1 89 290 THR A CA 1
ATOM 2286 C C . THR A 1 290 ? 11.188 -7.738 -5.926 1 89 290 THR A C 1
ATOM 2288 O O . THR A 1 290 ? 10.945 -8.812 -6.48 1 89 290 THR A O 1
ATOM 2291 N N . ILE A 1 291 ? 11.836 -7.711 -4.824 1 90.25 291 ILE A N 1
ATOM 2292 C CA . ILE A 1 291 ? 12.055 -8.859 -3.953 1 90.25 291 ILE A CA 1
ATOM 2293 C C . ILE A 1 291 ? 11.203 -8.727 -2.697 1 90.25 291 ILE A C 1
ATOM 2295 O O . ILE A 1 291 ? 11.188 -7.676 -2.053 1 90.25 291 ILE A O 1
ATOM 2299 N N . LEU A 1 292 ? 10.453 -9.727 -2.416 1 87.69 292 LEU A N 1
ATOM 2300 C CA . LEU A 1 292 ? 9.664 -9.805 -1.192 1 87.69 292 LEU A CA 1
ATOM 2301 C C . LEU A 1 292 ? 10.266 -10.812 -0.221 1 87.69 292 LEU A C 1
ATOM 2303 O O . LEU A 1 292 ? 10.648 -11.922 -0.622 1 87.69 292 LEU A O 1
ATOM 2307 N N . ALA A 1 293 ? 10.43 -10.414 0.978 1 85.25 293 ALA A N 1
ATOM 2308 C CA . ALA A 1 293 ? 10.914 -11.32 2.016 1 85.25 293 ALA A CA 1
ATOM 2309 C C . ALA A 1 293 ? 10.188 -11.094 3.334 1 85.25 293 ALA A C 1
ATOM 2311 O O . ALA A 1 293 ? 9.719 -9.984 3.607 1 85.25 293 ALA A O 1
ATOM 2312 N N . TYR A 1 294 ? 10.016 -12.023 4.078 1 77.81 294 TYR A N 1
ATOM 2313 C CA . TYR A 1 294 ? 9.312 -11.844 5.344 1 77.81 294 TYR A CA 1
ATOM 2314 C C . TYR A 1 294 ? 10.219 -12.148 6.523 1 77.81 294 TYR A C 1
ATOM 2316 O O . TYR A 1 294 ? 11.219 -12.859 6.379 1 77.81 294 TYR A O 1
ATOM 2324 N N . ASP A 1 295 ? 9.852 -11.547 7.625 1 75.94 295 ASP A N 1
ATOM 2325 C CA . ASP A 1 295 ? 10.602 -11.766 8.852 1 75.94 295 ASP A CA 1
ATOM 2326 C C . ASP A 1 295 ? 9.883 -12.766 9.766 1 75.94 295 ASP A C 1
ATOM 2328 O O . ASP A 1 295 ? 8.852 -13.328 9.383 1 75.94 295 ASP A O 1
ATOM 2332 N N . GLU A 1 296 ? 10.484 -12.992 10.859 1 69.06 296 GLU A N 1
ATOM 2333 C CA . GLU A 1 296 ? 9.938 -13.961 11.812 1 69.06 296 GLU A CA 1
ATOM 2334 C C . GLU A 1 296 ? 8.594 -13.5 12.359 1 69.06 296 GLU A C 1
ATOM 2336 O O . GLU A 1 296 ? 7.746 -14.328 12.711 1 69.06 296 GLU A O 1
ATOM 2341 N N . GLY A 1 297 ? 8.367 -12.164 12.336 1 67.12 297 GLY A N 1
ATOM 2342 C CA . GLY A 1 297 ? 7.109 -11.633 12.844 1 67.12 297 GLY A CA 1
ATOM 2343 C C . GLY A 1 297 ? 5.988 -11.664 11.82 1 67.12 297 GLY A C 1
ATOM 2344 O O . GLY A 1 297 ? 4.852 -11.297 12.133 1 67.12 297 GLY A O 1
ATOM 2345 N N . GLY A 1 298 ? 6.285 -12.188 10.617 1 71.19 298 GLY A N 1
ATOM 2346 C CA . GLY A 1 298 ? 5.273 -12.297 9.578 1 71.19 298 GLY A CA 1
ATOM 2347 C C . GLY A 1 298 ? 5.148 -11.047 8.727 1 71.19 298 GLY A C 1
ATOM 2348 O O . GLY A 1 298 ? 4.246 -10.945 7.895 1 71.19 298 GLY A O 1
ATOM 2349 N N . THR A 1 299 ? 6.023 -10.117 8.953 1 79.88 299 THR A N 1
ATOM 2350 C CA . THR A 1 299 ? 6.004 -8.898 8.141 1 79.88 299 THR A CA 1
ATOM 2351 C C . THR A 1 299 ? 6.688 -9.141 6.797 1 79.88 299 THR A C 1
ATOM 2353 O O . THR A 1 299 ? 7.781 -9.711 6.742 1 79.88 299 THR A O 1
ATOM 2356 N N . VAL A 1 300 ? 6.047 -8.805 5.758 1 84.62 300 VAL A N 1
ATOM 2357 C CA . VAL A 1 300 ? 6.617 -8.93 4.422 1 84.62 300 VAL A CA 1
ATOM 2358 C C . VAL A 1 300 ? 7.219 -7.594 3.984 1 84.62 300 VAL A C 1
ATOM 2360 O O . VAL A 1 300 ? 6.535 -6.57 3.982 1 84.62 300 VAL A O 1
ATOM 2363 N N . TYR A 1 301 ? 8.43 -7.625 3.631 1 88.62 301 TYR A N 1
ATOM 2364 C CA . TYR A 1 301 ? 9.125 -6.426 3.172 1 88.62 301 TYR A CA 1
ATOM 2365 C C . TYR A 1 301 ? 9.266 -6.426 1.653 1 88.62 301 TYR A C 1
ATOM 2367 O O . TYR A 1 301 ? 9.523 -7.469 1.046 1 88.62 301 TYR A O 1
ATOM 2375 N N . ASN A 1 302 ? 9.102 -5.25 1.104 1 90.69 302 ASN A N 1
ATOM 2376 C CA . ASN A 1 302 ? 9.141 -5.039 -0.34 1 90.69 302 ASN A CA 1
ATOM 2377 C C . ASN A 1 302 ? 10.359 -4.223 -0.755 1 90.69 302 ASN A C 1
ATOM 2379 O O . ASN A 1 302 ? 10.414 -3.016 -0.518 1 90.69 302 ASN A O 1
ATOM 2383 N N . TRP A 1 303 ? 11.391 -4.84 -1.466 1 92.19 303 TRP A N 1
ATOM 2384 C CA . TRP A 1 303 ? 12.562 -4.156 -2 1 92.19 303 TRP A CA 1
ATOM 2385 C C . TRP A 1 303 ? 12.453 -3.988 -3.512 1 92.19 303 TRP A C 1
ATOM 2387 O O . TRP A 1 303 ? 12.242 -4.961 -4.238 1 92.19 303 TRP A O 1
ATOM 2397 N N . ASP A 1 304 ? 12.656 -2.77 -3.898 1 92.75 304 ASP A N 1
ATOM 2398 C CA . ASP A 1 304 ? 12.883 -2.602 -5.332 1 92.75 304 ASP A CA 1
ATOM 2399 C C . ASP A 1 304 ? 14.266 -3.123 -5.73 1 92.75 304 ASP A C 1
ATOM 2401 O O . ASP A 1 304 ? 15.25 -2.883 -5.031 1 92.75 304 ASP A O 1
ATOM 2405 N N . ILE A 1 305 ? 14.258 -3.891 -6.75 1 92.75 305 ILE A N 1
ATOM 2406 C CA . ILE A 1 305 ? 15.562 -4.277 -7.277 1 92.75 305 ILE A CA 1
ATOM 2407 C C . ILE A 1 305 ? 16.266 -3.055 -7.852 1 92.75 305 ILE A C 1
ATOM 2409 O O . ILE A 1 305 ? 15.789 -2.443 -8.812 1 92.75 305 ILE A O 1
ATOM 2413 N N . PRO A 1 306 ? 17.344 -2.693 -7.316 1 91.75 306 PRO A N 1
ATOM 2414 C CA . PRO A 1 306 ? 18.047 -1.498 -7.785 1 91.75 306 PRO A CA 1
ATOM 2415 C C . PRO A 1 306 ? 18.719 -1.705 -9.141 1 91.75 306 PRO A C 1
ATOM 2417 O O . PRO A 1 306 ? 18.703 -2.812 -9.68 1 91.75 306 PRO A O 1
ATOM 2420 N N . ALA A 1 307 ? 19.266 -0.572 -9.594 1 92 307 ALA A N 1
ATOM 2421 C CA . ALA A 1 307 ? 20.062 -0.673 -10.812 1 92 307 ALA A CA 1
ATOM 2422 C C . ALA A 1 307 ? 21.297 -1.536 -10.578 1 92 307 ALA A C 1
ATOM 2424 O O . ALA A 1 307 ? 22.047 -1.322 -9.625 1 92 307 ALA A O 1
ATOM 2425 N N . LEU A 1 308 ? 21.438 -2.488 -11.43 1 95.69 308 LEU A N 1
ATOM 2426 C CA . LEU A 1 308 ? 22.531 -3.438 -11.289 1 95.69 308 LEU A CA 1
ATOM 2427 C C . LEU A 1 308 ? 23.828 -2.859 -11.852 1 95.69 308 LEU A C 1
ATOM 2429 O O . LEU A 1 308 ? 23.797 -2.035 -12.773 1 95.69 308 LEU A O 1
ATOM 2433 N N . GLN A 1 309 ? 24.906 -3.305 -11.281 1 97.06 309 GLN A N 1
ATOM 2434 C CA . GLN A 1 309 ? 26.219 -2.844 -11.695 1 97.06 309 GLN A CA 1
ATOM 2435 C C . GLN A 1 309 ? 27 -3.963 -12.383 1 97.06 309 GLN A C 1
ATOM 2437 O O . GLN A 1 309 ? 26.719 -5.145 -12.172 1 97.06 309 GLN A O 1
ATOM 2442 N N . HIS A 1 310 ? 27.938 -3.561 -13.141 1 97 310 HIS A N 1
ATOM 2443 C CA . HIS A 1 310 ? 28.781 -4.531 -13.836 1 97 310 HIS A CA 1
ATOM 2444 C C . HIS A 1 310 ? 29.625 -5.336 -12.852 1 97 310 HIS A C 1
ATOM 2446 O O . HIS A 1 310 ? 30.172 -4.777 -11.906 1 97 310 HIS A O 1
ATOM 2452 N N . LEU A 1 311 ? 29.703 -6.629 -13.141 1 96.94 311 LEU A N 1
ATOM 2453 C CA . LEU A 1 311 ? 30.5 -7.516 -12.297 1 96.94 311 LEU A CA 1
ATOM 2454 C C . LEU A 1 311 ? 31.828 -7.859 -12.961 1 96.94 311 LEU A C 1
ATOM 2456 O O . LEU A 1 311 ? 31.891 -8.727 -13.836 1 96.94 311 LEU A O 1
ATOM 2460 N N . PRO A 1 312 ? 32.906 -7.297 -12.516 1 92.5 312 PRO A N 1
ATOM 2461 C CA . PRO A 1 312 ? 34.188 -7.637 -13.109 1 92.5 312 PRO A CA 1
ATOM 2462 C C . PRO A 1 312 ? 34.625 -9.078 -12.82 1 92.5 312 PRO A C 1
ATOM 2464 O O . PRO A 1 312 ? 35.25 -9.719 -13.664 1 92.5 312 PRO A O 1
ATOM 2467 N N . ILE A 1 313 ? 34.375 -9.453 -11.617 1 92.44 313 ILE A N 1
ATOM 2468 C CA . ILE A 1 313 ? 34.625 -10.82 -11.195 1 92.44 313 ILE A CA 1
ATOM 2469 C C . ILE A 1 313 ? 33.312 -11.531 -10.859 1 92.44 313 ILE A C 1
ATOM 2471 O O . ILE A 1 313 ? 32.531 -11.023 -10.078 1 92.44 313 ILE A O 1
ATOM 2475 N N . LEU A 1 314 ? 33.156 -12.688 -11.508 1 93.94 314 LEU A N 1
ATOM 2476 C CA . LEU A 1 314 ? 31.906 -13.422 -11.312 1 93.94 314 LEU A CA 1
ATOM 2477 C C . LEU A 1 314 ? 32 -14.352 -10.102 1 93.94 314 LEU A C 1
ATOM 2479 O O . LEU A 1 314 ? 32.031 -15.57 -10.25 1 93.94 314 LEU A O 1
ATOM 2483 N N . ASP A 1 315 ? 32 -13.695 -9.031 1 94.5 315 ASP A N 1
ATOM 2484 C CA . ASP A 1 315 ? 32 -14.352 -7.727 1 94.5 315 ASP A CA 1
ATOM 2485 C C . ASP A 1 315 ? 31.156 -13.57 -6.719 1 94.5 315 ASP A C 1
ATOM 2487 O O . ASP A 1 315 ? 31.203 -12.344 -6.684 1 94.5 315 ASP A O 1
ATOM 2491 N N . LEU A 1 316 ? 30.469 -14.367 -6 1 93.88 316 LEU A N 1
ATOM 2492 C CA . LEU A 1 316 ? 29.531 -13.766 -5.07 1 93.88 316 LEU A CA 1
ATOM 2493 C C . LEU A 1 316 ? 30.234 -12.789 -4.137 1 93.88 316 LEU A C 1
ATOM 2495 O O . LEU A 1 316 ? 29.656 -11.75 -3.777 1 93.88 316 LEU A O 1
ATOM 2499 N N . ALA A 1 317 ? 31.453 -13.062 -3.771 1 91.56 317 ALA A N 1
ATOM 2500 C CA . ALA A 1 317 ? 32.188 -12.258 -2.811 1 91.56 317 ALA A CA 1
ATOM 2501 C C . ALA A 1 317 ? 32.531 -10.883 -3.389 1 91.56 317 ALA A C 1
ATOM 2503 O O . ALA A 1 317 ? 32.812 -9.938 -2.645 1 91.56 317 ALA A O 1
ATOM 2504 N N . HIS A 1 318 ? 32.469 -10.742 -4.688 1 94.56 318 HIS A N 1
ATOM 2505 C CA . HIS A 1 318 ? 32.938 -9.516 -5.328 1 94.56 318 HIS A CA 1
ATOM 2506 C C . HIS A 1 318 ? 31.75 -8.68 -5.828 1 94.56 318 HIS A C 1
ATOM 2508 O O . HIS A 1 318 ? 31.953 -7.699 -6.551 1 94.56 318 HIS A O 1
ATOM 2514 N N . PHE A 1 319 ? 30.578 -9.062 -5.461 1 96.31 319 PHE A N 1
ATOM 2515 C CA . PHE A 1 319 ? 29.422 -8.242 -5.84 1 96.31 319 PHE A CA 1
ATOM 2516 C C . PHE A 1 319 ? 29.516 -6.863 -5.203 1 96.31 319 PHE A C 1
ATOM 2518 O O . PHE A 1 319 ? 29.844 -6.734 -4.023 1 96.31 319 PHE A O 1
ATOM 2525 N N . PRO A 1 320 ? 29.219 -5.832 -5.961 1 96.5 320 PRO A N 1
ATOM 2526 C CA . PRO A 1 320 ? 29.219 -4.496 -5.367 1 96.5 320 PRO A CA 1
ATOM 2527 C C . PRO A 1 320 ? 28.141 -4.32 -4.297 1 96.5 320 PRO A C 1
ATOM 2529 O O . PRO A 1 320 ? 27 -4.746 -4.488 1 96.5 320 PRO A O 1
ATOM 2532 N N . SER A 1 321 ? 28.5 -3.746 -3.238 1 95.06 321 SER A N 1
ATOM 2533 C CA . SER A 1 321 ? 27.578 -3.475 -2.141 1 95.06 321 SER A CA 1
ATOM 2534 C C . SER A 1 321 ? 26.875 -2.135 -2.326 1 95.06 321 SER A C 1
ATOM 2536 O O . SER A 1 321 ? 27.516 -1.114 -2.561 1 95.06 321 SER A O 1
ATOM 2538 N N . ILE A 1 322 ? 25.562 -2.123 -2.232 1 94.56 322 ILE A N 1
ATOM 2539 C CA . ILE A 1 322 ? 24.797 -0.892 -2.348 1 94.56 322 ILE A CA 1
ATOM 2540 C C . ILE A 1 322 ? 23.844 -0.766 -1.16 1 94.56 322 ILE A C 1
ATOM 2542 O O . ILE A 1 322 ? 23.547 -1.754 -0.484 1 94.56 322 ILE A O 1
ATOM 2546 N N . GLU A 1 323 ? 23.422 0.491 -0.953 1 90.19 323 GLU A N 1
ATOM 2547 C CA . GLU A 1 323 ? 22.359 0.712 0.018 1 90.19 323 GLU A CA 1
ATOM 2548 C C . GLU A 1 323 ? 20.984 0.554 -0.627 1 90.19 323 GLU A C 1
ATOM 2550 O O . GLU A 1 323 ? 20.703 1.144 -1.676 1 90.19 323 GLU A O 1
ATOM 2555 N N . ASN A 1 324 ? 20.219 -0.357 -0.08 1 91.81 324 ASN A N 1
ATOM 2556 C CA . ASN A 1 324 ? 18.859 -0.618 -0.564 1 91.81 324 ASN A CA 1
ATOM 2557 C C . ASN A 1 324 ? 17.891 -0.882 0.587 1 91.81 324 ASN A C 1
ATOM 2559 O O . ASN A 1 324 ? 18.062 -1.848 1.334 1 91.81 324 ASN A O 1
ATOM 2563 N N . GLU A 1 325 ? 16.953 0.028 0.68 1 89.06 325 GLU A N 1
ATOM 2564 C CA . GLU A 1 325 ? 15.961 -0.125 1.729 1 89.06 325 GLU A CA 1
ATOM 2565 C C . GLU A 1 325 ? 14.602 -0.525 1.146 1 89.06 325 GLU A C 1
ATOM 2567 O O . GLU A 1 325 ? 14.266 -0.142 0.024 1 89.06 325 GLU A O 1
ATOM 2572 N N . PRO A 1 326 ? 13.922 -1.372 1.992 1 91 326 PRO A N 1
ATOM 2573 C CA . PRO A 1 326 ? 12.578 -1.67 1.501 1 91 326 PRO A CA 1
ATOM 2574 C C . PRO A 1 326 ? 11.695 -0.427 1.409 1 91 326 PRO A C 1
ATOM 2576 O O . PRO A 1 326 ? 11.773 0.456 2.268 1 91 326 PRO A O 1
ATOM 2579 N N . LYS A 1 327 ? 10.852 -0.353 0.48 1 90.88 327 LYS A N 1
ATOM 2580 C CA . LYS A 1 327 ? 9.992 0.806 0.268 1 90.88 327 LYS A CA 1
ATOM 2581 C C . LYS A 1 327 ? 8.633 0.613 0.94 1 90.88 327 LYS A C 1
ATOM 2583 O O . LYS A 1 327 ? 7.887 1.576 1.132 1 90.88 327 LYS A O 1
ATOM 2588 N N . ALA A 1 328 ? 8.312 -0.648 1.212 1 90.06 328 ALA A N 1
ATOM 2589 C CA . ALA A 1 328 ? 7.031 -0.933 1.848 1 90.06 328 ALA A CA 1
ATOM 2590 C C . ALA A 1 328 ? 7.109 -2.201 2.693 1 90.06 328 ALA A C 1
ATOM 2592 O O . ALA A 1 328 ? 8.078 -2.953 2.607 1 90.06 328 ALA A O 1
ATOM 2593 N N . CYS A 1 329 ? 6.16 -2.297 3.537 1 87.56 329 CYS A N 1
ATOM 2594 C CA . CYS A 1 329 ? 5.988 -3.535 4.289 1 87.56 329 CYS A CA 1
ATOM 2595 C C . CYS A 1 329 ? 4.512 -3.83 4.52 1 87.56 329 CYS A C 1
ATOM 2597 O O . CYS A 1 329 ? 3.684 -2.918 4.523 1 87.56 329 CYS A O 1
ATOM 2599 N N . ILE A 1 330 ? 4.219 -5.066 4.582 1 84.06 330 ILE A N 1
ATOM 2600 C CA . ILE A 1 330 ? 2.854 -5.504 4.84 1 84.06 330 ILE A CA 1
ATOM 2601 C C . ILE A 1 330 ? 2.826 -6.426 6.055 1 84.06 330 ILE A C 1
ATOM 2603 O O . ILE A 1 330 ? 3.617 -7.367 6.145 1 84.06 330 ILE A O 1
ATOM 2607 N N . ARG A 1 331 ? 1.95 -6.059 6.898 1 80.38 331 ARG A N 1
ATOM 2608 C CA . ARG A 1 331 ? 1.611 -6.945 8.008 1 80.38 331 ARG A CA 1
ATOM 2609 C C . ARG A 1 331 ? 0.186 -7.469 7.871 1 80.38 331 ARG A C 1
ATOM 2611 O O . ARG A 1 331 ? -0.776 -6.727 8.078 1 80.38 331 ARG A O 1
ATOM 2618 N N . PRO A 1 332 ? 0.089 -8.688 7.48 1 71.62 332 PRO A N 1
ATOM 2619 C CA . PRO A 1 332 ? -1.265 -9.211 7.289 1 71.62 332 PRO A CA 1
ATOM 2620 C C . PRO A 1 332 ? -2.129 -9.086 8.539 1 71.62 332 PRO A C 1
ATOM 2622 O O . PRO A 1 332 ? -1.605 -9.055 9.656 1 71.62 332 PRO A O 1
ATOM 2625 N N . LEU A 1 333 ? -3.445 -8.898 8.336 1 68.75 333 LEU A N 1
ATOM 2626 C CA . LEU A 1 333 ? -4.395 -8.734 9.438 1 68.75 333 LEU A CA 1
ATOM 2627 C C . LEU A 1 333 ? -4.422 -9.977 10.312 1 68.75 333 LEU A C 1
ATOM 2629 O O . LEU A 1 333 ? -4.574 -9.883 11.531 1 68.75 333 LEU A O 1
ATOM 2633 N N . VAL A 1 334 ? -4.367 -11.008 9.547 1 62.22 334 VAL A N 1
ATOM 2634 C CA . VAL A 1 334 ? -4.332 -12.273 10.281 1 62.22 334 VAL A CA 1
ATOM 2635 C C . VAL A 1 334 ? -2.885 -12.688 10.523 1 62.22 334 VAL A C 1
ATOM 2637 O O . VAL A 1 334 ? -2.123 -12.883 9.57 1 62.22 334 VAL A O 1
ATOM 2640 N N . GLN A 1 335 ? -2.305 -12.203 11.773 1 58.41 335 GLN A N 1
ATOM 2641 C CA . GLN A 1 335 ? -0.911 -12.523 12.055 1 58.41 335 GLN A CA 1
ATOM 2642 C C . GLN A 1 335 ? -0.8 -13.797 12.898 1 58.41 335 GLN A C 1
ATOM 2644 O O . GLN A 1 335 ? -1.579 -14 13.828 1 58.41 335 GLN A O 1
ATOM 2649 N N . HIS A 1 336 ? -0.28 -14.68 12.25 1 53.03 336 HIS A N 1
ATOM 2650 C CA . HIS A 1 336 ? 0.077 -15.828 13.078 1 53.03 336 HIS A CA 1
ATOM 2651 C C . HIS A 1 336 ? 1.591 -15.961 13.203 1 53.03 336 HIS A C 1
ATOM 2653 O O . HIS A 1 336 ? 2.33 -15.594 12.289 1 53.03 336 HIS A O 1
ATOM 2659 N N . PRO A 1 337 ? 2.074 -15.914 14.422 1 48.94 337 PRO A N 1
ATOM 2660 C CA . PRO A 1 337 ? 3.508 -15.867 14.719 1 48.94 337 PRO A CA 1
ATOM 2661 C C . PRO A 1 337 ? 4.332 -16.734 13.781 1 48.94 337 PRO A C 1
ATOM 2663 O O . PRO A 1 337 ? 5.539 -16.531 13.641 1 48.94 337 PRO A O 1
ATOM 2666 N N . GLU A 1 338 ? 3.84 -17.859 13.375 1 50.62 338 GLU A N 1
ATOM 2667 C CA . GLU A 1 338 ? 4.824 -18.766 12.805 1 50.62 338 GLU A CA 1
ATOM 2668 C C . GLU A 1 338 ? 5.031 -18.5 11.312 1 50.62 338 GLU A C 1
ATOM 2670 O O . GLU A 1 338 ? 4.711 -17.406 10.828 1 50.62 338 GLU A O 1
ATOM 2675 N N . ILE A 1 339 ? 5.293 -19.656 10.555 1 50.38 339 ILE A N 1
ATOM 2676 C CA . ILE A 1 339 ? 5.918 -19.688 9.242 1 50.38 339 ILE A CA 1
ATOM 2677 C C . ILE A 1 339 ? 4.945 -19.141 8.195 1 50.38 339 ILE A C 1
ATOM 2679 O O . ILE A 1 339 ? 3.82 -19.625 8.07 1 50.38 339 ILE A O 1
ATOM 2683 N N . SER A 1 340 ? 5.203 -17.812 7.766 1 53.28 340 SER A N 1
ATOM 2684 C CA . SER A 1 340 ? 4.473 -17.297 6.605 1 53.28 340 SER A CA 1
ATOM 2685 C C . SER A 1 340 ? 5.168 -17.688 5.305 1 53.28 340 SER A C 1
ATOM 2687 O O . SER A 1 340 ? 6.398 -17.703 5.234 1 53.28 340 SER A O 1
ATOM 2689 N N . VAL A 1 341 ? 4.5 -18.609 4.383 1 59.62 341 VAL A N 1
ATOM 2690 C CA . VAL A 1 341 ? 5.02 -18.906 3.051 1 59.62 341 VAL A CA 1
ATOM 2691 C C . VAL A 1 341 ? 4.363 -17.984 2.023 1 59.62 341 VAL A C 1
ATOM 2693 O O . VAL A 1 341 ? 3.174 -17.688 2.123 1 59.62 341 VAL A O 1
ATOM 2696 N N . LEU A 1 342 ? 5.309 -17.375 1.276 1 61.19 342 LEU A N 1
ATOM 2697 C CA . LEU A 1 342 ? 4.836 -16.562 0.156 1 61.19 342 LEU A CA 1
ATOM 2698 C C . LEU A 1 342 ? 4.668 -17.422 -1.096 1 61.19 342 LEU A C 1
ATOM 2700 O O . LEU A 1 342 ? 5.629 -18.031 -1.567 1 61.19 342 LEU A O 1
ATOM 2704 N N . ILE A 1 343 ? 3.363 -17.594 -1.403 1 63 343 ILE A N 1
ATOM 2705 C CA . ILE A 1 343 ? 3.082 -18.406 -2.588 1 63 343 ILE A CA 1
ATOM 2706 C C . ILE A 1 343 ? 2.578 -17.5 -3.715 1 63 343 ILE A C 1
ATOM 2708 O O . ILE A 1 343 ? 1.627 -16.75 -3.531 1 63 343 ILE A O 1
ATOM 2712 N N . ARG A 1 344 ? 3.359 -17.484 -4.742 1 59.84 344 ARG A N 1
ATOM 2713 C CA . ARG A 1 344 ? 2.941 -16.734 -5.922 1 59.84 344 ARG A CA 1
ATOM 2714 C C . ARG A 1 344 ? 2.074 -17.594 -6.84 1 59.84 344 ARG A C 1
ATOM 2716 O O . ARG A 1 344 ? 2.342 -18.781 -7.02 1 59.84 344 ARG A O 1
ATOM 2723 N N . CYS A 1 345 ? 0.96 -16.969 -7.098 1 55.06 345 CYS A N 1
ATOM 2724 C CA . CYS A 1 345 ? 0.181 -17.609 -8.148 1 55.06 345 CYS A CA 1
ATOM 2725 C C . CYS A 1 345 ? 0.946 -17.609 -9.469 1 55.06 345 CYS A C 1
ATOM 2727 O O . CYS A 1 345 ? 1.612 -16.625 -9.805 1 55.06 345 CYS A O 1
ATOM 2729 N N . THR A 1 346 ? 1.069 -18.781 -9.977 1 48.78 346 THR A N 1
ATOM 2730 C CA . THR A 1 346 ? 1.744 -18.953 -11.258 1 48.78 346 THR A CA 1
ATOM 2731 C C . THR A 1 346 ? 1.303 -17.875 -12.242 1 48.78 346 THR A C 1
ATOM 2733 O O . THR A 1 346 ? 0.107 -17.609 -12.391 1 48.78 346 THR A O 1
ATOM 2736 N N . ALA A 1 347 ? 2.303 -16.938 -12.461 1 48.56 347 ALA A N 1
ATOM 2737 C CA . ALA A 1 347 ? 2.084 -15.805 -13.359 1 48.56 347 ALA A CA 1
ATOM 2738 C C . ALA A 1 347 ? 1.64 -16.281 -14.742 1 48.56 347 ALA A C 1
ATOM 2740 O O . ALA A 1 347 ? 2.041 -17.359 -15.195 1 48.56 347 ALA A O 1
ATOM 2741 N N . SER A 1 348 ? 0.407 -15.797 -15.156 1 40.47 348 SER A N 1
ATOM 2742 C CA . SER A 1 348 ? 0.098 -15.922 -16.578 1 40.47 348 SER A CA 1
ATOM 2743 C C . SER A 1 348 ? 1.28 -15.492 -17.438 1 40.47 348 SER A C 1
ATOM 2745 O O . SER A 1 348 ? 2.088 -14.656 -17.031 1 40.47 348 SER A O 1
ATOM 2747 N N . HIS A 1 349 ? 1.915 -16.406 -18.125 1 36.75 349 HIS A N 1
ATOM 2748 C CA . HIS A 1 349 ? 2.932 -15.953 -19.078 1 36.75 349 HIS A CA 1
ATOM 2749 C C . HIS A 1 349 ? 2.537 -14.625 -19.703 1 36.75 349 HIS A C 1
ATOM 2751 O O . HIS A 1 349 ? 1.419 -14.477 -20.203 1 36.75 349 HIS A O 1
ATOM 2757 N N . ARG A 1 350 ? 3.047 -13.484 -19.141 1 37.62 350 ARG A N 1
ATOM 2758 C CA . ARG A 1 350 ? 2.811 -12.188 -19.781 1 37.62 350 ARG A CA 1
ATOM 2759 C C . ARG A 1 350 ? 2.951 -12.297 -21.297 1 37.62 350 ARG A C 1
ATOM 2761 O O . ARG A 1 350 ? 4.062 -12.414 -21.812 1 37.62 350 ARG A O 1
ATOM 2768 N N . GLN A 1 351 ? 2.168 -13.008 -21.906 1 36.06 351 GLN A N 1
ATOM 2769 C CA . GLN A 1 351 ? 2.252 -12.734 -23.328 1 36.06 351 GLN A CA 1
ATOM 2770 C C . GLN A 1 351 ? 1.837 -11.297 -23.641 1 36.06 351 GLN A C 1
ATOM 2772 O O . GLN A 1 351 ? 1.007 -10.719 -22.938 1 36.06 351 GLN A O 1
ATOM 2777 N N . ASN A 1 352 ? 2.631 -10.562 -24.25 1 34.34 352 ASN A N 1
ATOM 2778 C CA . ASN A 1 352 ? 2.402 -9.234 -24.797 1 34.34 352 ASN A CA 1
ATOM 2779 C C . ASN A 1 352 ? 0.927 -9 -25.109 1 34.34 352 ASN A C 1
ATOM 2781 O O . ASN A 1 352 ? 0.521 -7.879 -25.422 1 34.34 352 ASN A O 1
ATOM 2785 N N . THR A 1 353 ? 0.185 -9.859 -25.422 1 33.84 353 THR A N 1
ATOM 2786 C CA . THR A 1 353 ? -1.091 -9.617 -26.094 1 33.84 353 THR A CA 1
ATOM 2787 C C . THR A 1 353 ? -2.232 -9.594 -25.078 1 33.84 353 THR A C 1
ATOM 2789 O O . THR A 1 353 ? -3.342 -9.164 -25.391 1 33.84 353 THR A O 1
ATOM 2792 N N . GLU A 1 354 ? -2.338 -10.516 -24.203 1 40.09 354 GLU A N 1
ATOM 2793 C CA . GLU A 1 354 ? -3.527 -10.547 -23.359 1 40.09 354 GLU A CA 1
ATOM 2794 C C . GLU A 1 354 ? -3.285 -9.812 -22.031 1 40.09 354 GLU A C 1
ATOM 2796 O O . GLU A 1 354 ? -2.16 -9.797 -21.531 1 40.09 354 GLU A O 1
ATOM 2801 N N . PRO A 1 355 ? -4.195 -8.992 -21.75 1 43.16 355 PRO A N 1
ATOM 2802 C CA . PRO A 1 355 ? -4.102 -8.32 -20.453 1 43.16 355 PRO A CA 1
ATOM 2803 C C . PRO A 1 355 ? -3.689 -9.258 -19.312 1 43.16 355 PRO A C 1
ATOM 2805 O O . PRO A 1 355 ? -4.312 -10.305 -19.125 1 43.16 355 PRO A O 1
ATOM 2808 N N . SER A 1 356 ? -2.461 -9.523 -19.203 1 50.75 356 SER A N 1
ATOM 2809 C CA . SER A 1 356 ? -1.881 -10.352 -18.156 1 50.75 356 SER A CA 1
ATOM 2810 C C . SER A 1 356 ? -2.623 -10.172 -16.828 1 50.75 356 SER A C 1
ATOM 2812 O O . SER A 1 356 ? -2.936 -9.039 -16.438 1 50.75 356 SER A O 1
ATOM 2814 N N . LEU A 1 357 ? -3.438 -11.234 -16.484 1 60.84 357 LEU A N 1
ATOM 2815 C CA . LEU A 1 357 ? -4.074 -11.18 -15.18 1 60.84 357 LEU A CA 1
ATOM 2816 C C . LEU A 1 357 ? -3.049 -10.875 -14.086 1 60.84 357 LEU A C 1
ATOM 2818 O O . LEU A 1 357 ? -1.937 -11.406 -14.109 1 60.84 357 LEU A O 1
ATOM 2822 N N . ASP A 1 358 ? -3.311 -9.93 -13.445 1 66.81 358 ASP A N 1
ATOM 2823 C CA . ASP A 1 358 ? -2.412 -9.516 -12.367 1 66.81 358 ASP A CA 1
ATOM 2824 C C . ASP A 1 358 ? -2.145 -10.672 -11.406 1 66.81 358 ASP A C 1
ATOM 2826 O O . ASP A 1 358 ? -3.057 -11.43 -11.062 1 66.81 358 ASP A O 1
ATOM 2830 N N . PRO A 1 359 ? -0.916 -10.852 -11.148 1 76.38 359 PRO A N 1
ATOM 2831 C CA . PRO A 1 359 ? -0.554 -11.93 -10.227 1 76.38 359 PRO A CA 1
ATOM 2832 C C . PRO A 1 359 ? -1.176 -11.758 -8.844 1 76.38 359 PRO A C 1
ATOM 2834 O O . PRO A 1 359 ? -1.484 -10.641 -8.438 1 76.38 359 PRO A O 1
ATOM 2837 N N . ILE A 1 360 ? -1.53 -12.875 -8.344 1 83.19 360 ILE A N 1
ATOM 2838 C CA . ILE A 1 360 ? -2.008 -12.93 -6.965 1 83.19 360 ILE A CA 1
ATOM 2839 C C . ILE A 1 360 ? -0.95 -13.586 -6.078 1 83.19 360 ILE A C 1
ATOM 2841 O O . ILE A 1 360 ? -0.339 -14.586 -6.465 1 83.19 360 ILE A O 1
ATOM 2845 N N . LEU A 1 361 ? -0.704 -12.945 -4.984 1 83.44 361 LEU A N 1
ATOM 2846 C CA . LEU A 1 361 ? 0.21 -13.484 -3.984 1 83.44 361 LEU A CA 1
ATOM 2847 C C . LEU A 1 361 ? -0.556 -13.992 -2.768 1 83.44 361 LEU A C 1
ATOM 2849 O O . LEU A 1 361 ? -1.513 -13.359 -2.318 1 83.44 361 LEU A O 1
ATOM 2853 N N . CYS A 1 362 ? -0.124 -15.102 -2.352 1 80.75 362 CYS A N 1
ATOM 2854 C CA . CYS A 1 362 ? -0.729 -15.695 -1.162 1 80.75 362 CYS A CA 1
ATOM 2855 C C . CYS A 1 362 ? 0.282 -15.789 -0.027 1 80.75 362 CYS A C 1
ATOM 2857 O O . CYS A 1 362 ? 1.398 -16.281 -0.224 1 80.75 362 CYS A O 1
ATOM 2859 N N . ILE A 1 363 ? -0.123 -15.281 1.056 1 77 363 ILE A N 1
ATOM 2860 C CA . ILE A 1 363 ? 0.664 -15.438 2.273 1 77 363 ILE A CA 1
ATOM 2861 C C . ILE A 1 363 ? -0.008 -16.453 3.191 1 77 363 ILE A C 1
ATOM 2863 O O . ILE A 1 363 ? -1.152 -16.266 3.609 1 77 363 ILE A O 1
ATOM 2867 N N . LEU A 1 364 ? 0.687 -17.547 3.379 1 71.94 364 LEU A N 1
ATOM 2868 C CA . LEU A 1 364 ? 0.192 -18.609 4.242 1 71.94 364 LEU A CA 1
ATOM 2869 C C . LEU A 1 364 ? 0.796 -18.5 5.637 1 71.94 364 LEU A C 1
ATOM 2871 O O . LEU A 1 364 ? 1.996 -18.25 5.781 1 71.94 364 LEU A O 1
ATOM 2875 N N . HIS A 1 365 ? -0.163 -18.562 6.613 1 61.62 365 HIS A N 1
ATOM 2876 C CA . HIS A 1 365 ? 0.279 -18.531 8 1 61.62 365 HIS A CA 1
ATOM 2877 C C . HIS A 1 365 ? 0.155 -19.906 8.656 1 61.62 365 HIS A C 1
ATOM 2879 O O . HIS A 1 365 ? -0.873 -20.562 8.523 1 61.62 365 HIS A O 1
ATOM 2885 N N . ASP A 1 366 ? 1.294 -20.469 9.117 1 55.75 366 ASP A N 1
ATOM 2886 C CA . ASP A 1 366 ? 1.247 -21.766 9.797 1 55.75 366 ASP A CA 1
ATOM 2887 C C . ASP A 1 366 ? 1.028 -21.594 11.297 1 55.75 366 ASP A C 1
ATOM 2889 O O . ASP A 1 366 ? 1.713 -20.797 11.938 1 55.75 366 ASP A O 1
ATOM 2893 N N . ASP A 1 367 ? -0.197 -21.812 11.875 1 49.56 367 ASP A N 1
ATOM 2894 C CA . ASP A 1 367 ? -0.468 -21.719 13.312 1 49.56 367 ASP A CA 1
ATOM 2895 C C . ASP A 1 367 ? -0.082 -23.016 14.016 1 49.56 367 ASP A C 1
ATOM 2897 O O . ASP A 1 367 ? -0.758 -24.031 13.867 1 49.56 367 ASP A O 1
ATOM 2901 N N . ASP A 1 368 ? 1.173 -23.156 14.414 1 47.47 368 ASP A N 1
ATOM 2902 C CA . ASP A 1 368 ? 1.374 -24.312 15.281 1 47.47 368 ASP A CA 1
ATOM 2903 C C . ASP A 1 368 ? 0.574 -24.188 16.578 1 47.47 368 ASP A C 1
ATOM 2905 O O . ASP A 1 368 ? 0.288 -25.172 17.25 1 47.47 368 ASP A O 1
ATOM 2909 N N . SER A 1 369 ? 0.583 -22.969 17.125 1 42.31 369 SER A N 1
ATOM 2910 C CA . SER A 1 369 ? 0.116 -22.875 18.5 1 42.31 369 SER A CA 1
ATOM 2911 C C . SER A 1 369 ? -1.403 -22.984 18.578 1 42.31 369 SER A C 1
ATOM 2913 O O . SER A 1 369 ? -1.981 -22.922 19.672 1 42.31 369 SER A O 1
ATOM 2915 N N . TRP A 1 370 ? -1.946 -22.797 17.484 1 42.62 370 TRP A N 1
ATOM 2916 C CA . TRP A 1 370 ? -3.393 -22.719 17.656 1 42.62 370 TRP A CA 1
ATOM 2917 C C . TRP A 1 370 ? -3.938 -24.047 18.203 1 42.62 370 TRP A C 1
ATOM 2919 O O . TRP A 1 370 ? -3.863 -25.078 17.516 1 42.62 370 TRP A O 1
ATOM 2929 N N . ASN A 1 371 ? -3.977 -24.094 19.438 1 40.22 371 ASN A N 1
ATOM 2930 C CA . ASN A 1 371 ? -4.648 -25.109 20.25 1 40.22 371 ASN A CA 1
ATOM 2931 C C . ASN A 1 371 ? -6.125 -25.234 19.891 1 40.22 371 ASN A C 1
ATOM 2933 O O . ASN A 1 371 ? -6.91 -25.812 20.641 1 40.22 371 ASN A O 1
ATOM 2937 N N . GLY A 1 372 ? -6.727 -24.422 19.047 1 39.75 372 GLY A N 1
ATOM 2938 C CA . GLY A 1 372 ? -8.172 -24.609 19.062 1 39.75 372 GLY A CA 1
ATOM 2939 C C . GLY A 1 372 ? -8.617 -25.906 18.422 1 39.75 372 GLY A C 1
ATOM 2940 O O . GLY A 1 372 ? -7.789 -26.766 18.094 1 39.75 372 GLY A O 1
ATOM 2941 N N . PRO A 1 373 ? -10.047 -26.062 18.234 1 43.84 373 PRO A N 1
ATOM 2942 C CA . PRO A 1 373 ? -10.578 -27.359 17.828 1 43.84 373 PRO A CA 1
ATOM 2943 C C . PRO A 1 373 ? -9.867 -27.938 16.609 1 43.84 373 PRO A C 1
ATOM 2945 O O . PRO A 1 373 ? -9.234 -27.203 15.852 1 43.84 373 PRO A O 1
ATOM 2948 N N . PRO A 1 374 ? -9.883 -29.359 16.406 1 43.84 374 PRO A N 1
ATOM 2949 C CA . PRO A 1 374 ? -9.18 -30.234 15.477 1 43.84 374 PRO A CA 1
ATOM 2950 C C . PRO A 1 374 ? -9.109 -29.672 14.062 1 43.84 374 PRO A C 1
ATOM 2952 O O . PRO A 1 374 ? -8.344 -30.156 13.234 1 43.84 374 PRO A O 1
ATOM 2955 N N . GLU A 1 375 ? -10.172 -29.031 13.594 1 46.88 375 GLU A N 1
ATOM 2956 C CA . GLU A 1 375 ? -10.156 -28.625 12.188 1 46.88 375 GLU A CA 1
ATOM 2957 C C . GLU A 1 375 ? -9.273 -27.406 11.969 1 46.88 375 GLU A C 1
ATOM 2959 O O . GLU A 1 375 ? -9.633 -26.297 12.367 1 46.88 375 GLU A O 1
ATOM 2964 N N . ARG A 1 376 ? -7.992 -27.609 11.977 1 49 376 ARG A N 1
ATOM 2965 C CA . ARG A 1 376 ? -6.949 -26.594 11.852 1 49 376 ARG A CA 1
ATOM 2966 C C . ARG A 1 376 ? -7.102 -25.812 10.547 1 49 376 ARG A C 1
ATOM 2968 O O . ARG A 1 376 ? -7.188 -26.406 9.469 1 49 376 ARG A O 1
ATOM 2975 N N . ARG A 1 377 ? -7.676 -24.578 10.484 1 59.09 377 ARG A N 1
ATOM 2976 C CA . ARG A 1 377 ? -7.75 -23.688 9.328 1 59.09 377 ARG A CA 1
ATOM 2977 C C . ARG A 1 377 ? -6.484 -22.844 9.203 1 59.09 377 ARG A C 1
ATOM 2979 O O . ARG A 1 377 ? -5.91 -22.422 10.211 1 59.09 377 ARG A O 1
ATOM 2986 N N . THR A 1 378 ? -5.711 -23.172 8.039 1 62.88 378 THR A N 1
ATOM 2987 C CA . THR A 1 378 ? -4.598 -22.281 7.715 1 62.88 378 THR A CA 1
ATOM 2988 C C . THR A 1 378 ? -5.098 -21.047 6.969 1 62.88 378 THR A C 1
ATOM 2990 O O . THR A 1 378 ? -5.523 -21.141 5.82 1 62.88 378 THR A O 1
ATOM 2993 N N . PRO A 1 379 ? -5.035 -19.984 7.668 1 70.56 379 PRO A N 1
ATOM 2994 C CA . PRO A 1 379 ? -5.496 -18.766 6.98 1 70.56 379 PRO A CA 1
ATOM 2995 C C . PRO A 1 379 ? -4.555 -18.328 5.859 1 70.56 379 PRO A C 1
ATOM 2997 O O . PRO A 1 379 ? -3.334 -18.438 5.996 1 70.56 379 PRO A O 1
ATOM 3000 N N . MET A 1 380 ? -5.113 -18.156 4.715 1 78.62 380 MET A N 1
ATOM 3001 C CA . MET A 1 380 ? -4.426 -17.594 3.557 1 78.62 380 MET A CA 1
ATOM 3002 C C . MET A 1 380 ? -4.852 -16.141 3.324 1 78.62 380 MET A C 1
ATOM 3004 O O . MET A 1 380 ? -6.047 -15.836 3.299 1 78.62 380 MET A O 1
ATOM 3008 N N . SER A 1 381 ? -3.822 -15.297 3.285 1 83.19 381 SER A N 1
ATOM 3009 C CA . SER A 1 381 ? -4.082 -13.914 2.877 1 83.19 381 SER A CA 1
ATOM 3010 C C . SER A 1 381 ? -3.68 -13.688 1.425 1 83.19 381 SER A C 1
ATOM 3012 O O . SER A 1 381 ? -2.547 -13.977 1.034 1 83.19 381 SER A O 1
ATOM 3014 N N . LEU A 1 382 ? -4.617 -13.25 0.666 1 86.62 382 LEU A N 1
ATOM 3015 C CA . LEU A 1 382 ? -4.359 -13.031 -0.754 1 86.62 382 LEU A CA 1
ATOM 3016 C C . LEU A 1 382 ? -4.094 -11.555 -1.039 1 86.62 382 LEU A C 1
ATOM 3018 O O . LEU A 1 382 ? -4.742 -10.68 -0.46 1 86.62 382 LEU A O 1
ATOM 3022 N N . TYR A 1 383 ? -3.17 -11.32 -1.922 1 88.25 383 TYR A N 1
ATOM 3023 C CA . TYR A 1 383 ? -2.836 -9.969 -2.373 1 88.25 383 TYR A CA 1
ATOM 3024 C C . TYR A 1 383 ? -2.764 -9.906 -3.895 1 88.25 383 TYR A C 1
ATOM 3026 O O . TYR A 1 383 ? -2.172 -10.781 -4.531 1 88.25 383 TYR A O 1
ATOM 3034 N N . SER A 1 384 ? -3.426 -8.914 -4.43 1 89.19 384 SER A N 1
ATOM 3035 C CA . SER A 1 384 ? -3.242 -8.633 -5.852 1 89.19 384 SER A CA 1
ATOM 3036 C C . SER A 1 384 ? -1.963 -7.84 -6.098 1 89.19 384 SER A C 1
ATOM 3038 O O . SER A 1 384 ? -1.663 -6.891 -5.371 1 89.19 384 SER A O 1
ATOM 3040 N N . VAL A 1 385 ? -1.243 -8.25 -7.094 1 87.69 385 VAL A N 1
ATOM 3041 C CA . VAL A 1 385 ? 0.025 -7.605 -7.414 1 87.69 385 VAL A CA 1
ATOM 3042 C C . VAL A 1 385 ? -0.171 -6.621 -8.57 1 87.69 385 VAL A C 1
ATOM 3044 O O . VAL A 1 385 ? -0.7 -6.988 -9.617 1 87.69 385 VAL A O 1
ATOM 3047 N N . ARG A 1 386 ? 0.233 -5.32 -8.328 1 86.62 386 ARG A N 1
ATOM 3048 C CA . ARG A 1 386 ? 0.229 -4.312 -9.383 1 86.62 386 ARG A CA 1
ATOM 3049 C C . ARG A 1 386 ? 1.637 -3.789 -9.648 1 86.62 386 ARG A C 1
ATOM 3051 O O . ARG A 1 386 ? 2.305 -3.303 -8.734 1 86.62 386 ARG A O 1
ATOM 3058 N N . GLU A 1 387 ? 1.968 -3.91 -10.93 1 83.62 387 GLU A N 1
ATOM 3059 C CA . GLU A 1 387 ? 3.273 -3.385 -11.32 1 83.62 387 GLU A CA 1
ATOM 3060 C C . GLU A 1 387 ? 3.191 -1.9 -11.656 1 83.62 387 GLU A C 1
ATOM 3062 O O . GLU A 1 387 ? 2.434 -1.502 -12.547 1 83.62 387 GLU A O 1
ATOM 3067 N N . MET A 1 388 ? 3.816 -1.056 -10.93 1 81.94 388 MET A N 1
ATOM 3068 C CA . MET A 1 388 ? 3.814 0.388 -11.148 1 81.94 388 MET A CA 1
ATOM 3069 C C . MET A 1 388 ? 4.953 0.799 -12.07 1 81.94 388 MET A C 1
ATOM 3071 O O . MET A 1 388 ? 4.953 1.907 -12.609 1 81.94 388 MET A O 1
ATOM 3075 N N . GLY A 1 389 ? 5.715 -0.101 -12.492 1 66.69 389 GLY A N 1
ATOM 3076 C CA . GLY A 1 389 ? 6.785 0.124 -13.453 1 66.69 389 GLY A CA 1
ATOM 3077 C C . GLY A 1 389 ? 8.133 0.343 -12.805 1 66.69 389 GLY A C 1
ATOM 3078 O O . GLY A 1 389 ? 8.227 0.927 -11.727 1 66.69 389 GLY A O 1
ATOM 3079 N N . ARG A 1 390 ? 9.117 -0.289 -13.469 1 61.88 390 ARG A N 1
ATOM 3080 C CA . ARG A 1 390 ? 10.516 -0.114 -13.078 1 61.88 390 ARG A CA 1
ATOM 3081 C C . ARG A 1 390 ? 10.961 1.329 -13.289 1 61.88 390 ARG A C 1
ATOM 3083 O O . ARG A 1 390 ? 10.703 1.92 -14.344 1 61.88 390 ARG A O 1
ATOM 3090 N N . GLY A 1 391 ? 11.352 1.912 -12.188 1 60 391 GLY A N 1
ATOM 3091 C CA . GLY A 1 391 ? 11.891 3.256 -12.344 1 60 391 GLY A CA 1
ATOM 3092 C C . GLY A 1 391 ? 10.883 4.34 -12.016 1 60 391 GLY A C 1
ATOM 3093 O O . GLY A 1 391 ? 11.031 5.484 -12.453 1 60 391 GLY A O 1
ATOM 3094 N N . ASN A 1 392 ? 9.797 3.869 -11.422 1 64.06 392 ASN A N 1
ATOM 3095 C CA . ASN A 1 392 ? 8.852 4.895 -11 1 64.06 392 ASN A CA 1
ATOM 3096 C C . ASN A 1 392 ? 9.57 6.121 -10.438 1 64.06 392 ASN A C 1
ATOM 3098 O O . ASN A 1 392 ? 10.5 5.992 -9.648 1 64.06 392 ASN A O 1
ATOM 3102 N N . GLU A 1 393 ? 9.227 7.145 -11.039 1 76.75 393 GLU A N 1
ATOM 3103 C CA . GLU A 1 393 ? 9.891 8.398 -10.703 1 76.75 393 GLU A CA 1
ATOM 3104 C C . GLU A 1 393 ? 9.539 8.859 -9.297 1 76.75 393 GLU A C 1
ATOM 3106 O O . GLU A 1 393 ? 10.297 9.602 -8.664 1 76.75 393 GLU A O 1
ATOM 3111 N N . ASP A 1 394 ? 8.445 8.234 -8.828 1 86 394 ASP A N 1
ATOM 3112 C CA . ASP A 1 394 ? 8.094 8.641 -7.473 1 86 394 ASP A CA 1
ATOM 3113 C C . ASP A 1 394 ? 8.906 7.855 -6.438 1 86 394 ASP A C 1
ATOM 3115 O O . ASP A 1 394 ? 8.797 6.633 -6.359 1 86 394 ASP A O 1
ATOM 3119 N N . PRO A 1 395 ? 9.695 8.484 -5.711 1 89.25 395 PRO A N 1
ATOM 3120 C CA . PRO A 1 395 ? 10.602 7.805 -4.781 1 89.25 395 PRO A CA 1
ATOM 3121 C C . PRO A 1 395 ? 9.867 7.078 -3.66 1 89.25 395 PRO A C 1
ATOM 3123 O O . PRO A 1 395 ? 10.469 6.289 -2.928 1 89.25 395 PRO A O 1
ATOM 3126 N N . PHE A 1 396 ? 8.625 7.27 -3.562 1 90.88 396 PHE A N 1
ATOM 3127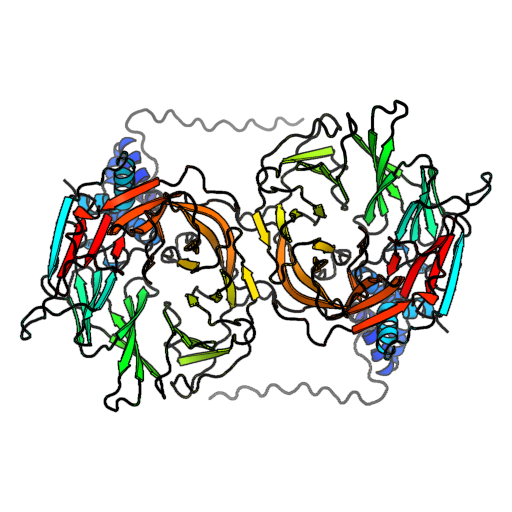 C CA . PHE A 1 396 ? 7.875 6.633 -2.486 1 90.88 396 PHE A CA 1
ATOM 3128 C C . PHE A 1 396 ? 7.16 5.387 -2.99 1 90.88 396 PHE A C 1
ATOM 3130 O O . PHE A 1 396 ? 6.941 4.441 -2.23 1 90.88 396 PHE A O 1
ATOM 3137 N N . ILE A 1 397 ? 6.727 5.418 -4.176 1 91.94 397 ILE A N 1
ATOM 3138 C CA . ILE A 1 397 ? 5.934 4.32 -4.719 1 91.94 397 ILE A CA 1
ATOM 3139 C C . ILE A 1 397 ? 6.855 3.172 -5.125 1 91.94 397 ILE A C 1
ATOM 3141 O O . ILE A 1 397 ? 7.742 3.348 -5.961 1 91.94 397 ILE A O 1
ATOM 3145 N N . PRO A 1 398 ? 6.633 2.041 -4.559 1 92.81 398 PRO A N 1
ATOM 3146 C CA . PRO A 1 398 ? 7.438 0.895 -4.98 1 92.81 398 PRO A CA 1
ATOM 3147 C C . PRO A 1 398 ? 7.121 0.445 -6.406 1 92.81 398 PRO A C 1
ATOM 3149 O O . PRO A 1 398 ? 6.078 0.814 -6.957 1 92.81 398 PRO A O 1
ATOM 3152 N N . ASN A 1 399 ? 8.016 -0.369 -6.926 1 90.75 399 ASN A N 1
ATOM 3153 C CA . ASN A 1 399 ? 7.82 -0.903 -8.273 1 90.75 399 ASN A CA 1
ATOM 3154 C C . ASN A 1 399 ? 6.602 -1.821 -8.336 1 90.75 399 ASN A C 1
ATOM 3156 O O . ASN A 1 399 ? 6.016 -2.008 -9.398 1 90.75 399 ASN A O 1
ATOM 3160 N N . THR A 1 400 ? 6.336 -2.391 -7.211 1 88.69 400 THR A N 1
ATOM 3161 C CA . THR A 1 400 ? 5.203 -3.305 -7.129 1 88.69 400 THR A CA 1
ATOM 3162 C C . THR A 1 400 ? 4.348 -2.998 -5.902 1 88.69 400 THR A C 1
ATOM 3164 O O . THR A 1 400 ? 4.871 -2.842 -4.797 1 88.69 400 THR A O 1
ATOM 3167 N N . LEU A 1 401 ? 3.062 -2.91 -6.156 1 90.12 401 LEU A N 1
ATOM 3168 C CA . LEU A 1 401 ? 2.119 -2.732 -5.059 1 90.12 401 LEU A CA 1
ATOM 3169 C C . LEU A 1 401 ? 1.434 -4.051 -4.711 1 90.12 401 LEU A C 1
ATOM 3171 O O . LEU A 1 401 ? 1.021 -4.793 -5.605 1 90.12 401 LEU A O 1
ATOM 3175 N N . LEU A 1 402 ? 1.421 -4.363 -3.467 1 89.75 402 LEU A N 1
ATOM 3176 C CA . LEU A 1 402 ? 0.619 -5.469 -2.959 1 89.75 402 LEU A CA 1
ATOM 3177 C C . LEU A 1 402 ? -0.68 -4.961 -2.342 1 89.75 402 LEU A C 1
ATOM 3179 O O . LEU A 1 402 ? -0.656 -4.242 -1.341 1 89.75 402 LEU A O 1
ATOM 3183 N N . LEU A 1 403 ? -1.741 -5.34 -2.961 1 91.25 403 LEU A N 1
ATOM 3184 C CA . LEU A 1 403 ? -3.047 -4.844 -2.543 1 91.25 403 LEU A CA 1
ATOM 3185 C C . LEU A 1 403 ? -3.916 -5.977 -2.008 1 91.25 403 LEU A C 1
ATOM 3187 O O . LEU A 1 403 ? -3.963 -7.059 -2.598 1 91.25 403 LEU A O 1
ATOM 3191 N N . PRO A 1 404 ? -4.582 -5.734 -0.901 1 90.88 404 PRO A N 1
ATOM 3192 C CA . PRO A 1 404 ? -5.379 -6.809 -0.306 1 90.88 404 PRO A CA 1
ATOM 3193 C C . PRO A 1 404 ? -6.445 -7.352 -1.256 1 90.88 404 PRO A C 1
ATOM 3195 O O . PRO A 1 404 ? -7.145 -6.574 -1.912 1 90.88 404 PRO A O 1
ATOM 3198 N N . ALA A 1 405 ? -6.531 -8.672 -1.268 1 89.62 405 ALA A N 1
ATOM 3199 C CA . ALA A 1 405 ? -7.484 -9.336 -2.152 1 89.62 405 ALA A CA 1
ATOM 3200 C C . ALA A 1 405 ? -8.305 -10.375 -1.393 1 89.62 405 ALA A C 1
ATOM 3202 O O . ALA A 1 405 ? -8.805 -11.336 -1.985 1 89.62 405 ALA A O 1
ATOM 3203 N N . GLY A 1 406 ? -8.312 -10.281 -0.089 1 86 406 GLY A N 1
ATOM 3204 C CA . GLY A 1 406 ? -9.156 -11.164 0.707 1 86 406 GLY A CA 1
ATOM 3205 C C . GLY A 1 406 ? -8.375 -12.258 1.403 1 86 406 GLY A C 1
ATOM 3206 O O . GLY A 1 406 ? -7.145 -12.266 1.384 1 86 406 GLY A O 1
ATOM 3207 N N . SER A 1 407 ? -9.133 -13.031 2.201 1 82.12 407 SER A N 1
ATOM 3208 C CA . SER A 1 407 ? -8.555 -14.156 2.926 1 82.12 407 SER A CA 1
ATOM 3209 C C . SER A 1 407 ? -9.391 -15.422 2.738 1 82.12 407 SER A C 1
ATOM 3211 O O . SER A 1 407 ? -10.539 -15.352 2.305 1 82.12 407 SER A O 1
ATOM 3213 N N . CYS A 1 408 ? -8.727 -16.469 2.875 1 78.94 408 CYS A N 1
ATOM 3214 C CA . CYS A 1 408 ? -9.398 -17.75 2.842 1 78.94 408 CYS A CA 1
ATOM 3215 C C . CYS A 1 408 ? -8.742 -18.734 3.801 1 78.94 408 CYS A C 1
ATOM 3217 O O . CYS A 1 408 ? -7.656 -18.484 4.316 1 78.94 408 CYS A O 1
ATOM 3219 N N . ASP A 1 409 ? -9.609 -19.719 4.125 1 71.56 409 ASP A N 1
ATOM 3220 C CA . ASP A 1 409 ? -9.078 -20.75 5.004 1 71.56 409 ASP A CA 1
ATOM 3221 C C . ASP A 1 409 ? -8.812 -22.047 4.227 1 71.56 409 ASP A C 1
ATOM 3223 O O . ASP A 1 409 ? -9.633 -22.453 3.402 1 71.56 409 ASP A O 1
ATOM 3227 N N . HIS A 1 410 ? -7.609 -22.328 4.277 1 64.06 410 HIS A N 1
ATOM 3228 C CA . HIS A 1 410 ? -7.301 -23.672 3.783 1 64.06 410 HIS A CA 1
ATOM 3229 C C . HIS A 1 410 ? -7.387 -24.703 4.902 1 64.06 410 HIS A C 1
ATOM 3231 O O . HIS A 1 410 ? -6.754 -24.547 5.949 1 64.06 410 HIS A O 1
ATOM 3237 N N . ALA A 1 411 ? -8.547 -25.453 5.031 1 55.38 411 ALA A N 1
ATOM 3238 C CA . ALA A 1 411 ? -8.734 -26.453 6.082 1 55.38 411 ALA A CA 1
ATOM 3239 C C . ALA A 1 411 ? -7.676 -27.547 6.004 1 55.38 411 ALA A C 1
ATOM 3241 O O . ALA A 1 411 ? -7.438 -28.109 4.934 1 55.38 411 ALA A O 1
ATOM 3242 N N . PHE A 1 412 ? -6.602 -27.312 6.879 1 48.81 412 PHE A N 1
ATOM 3243 C CA . PHE A 1 412 ? -5.574 -28.344 6.941 1 48.81 412 PHE A CA 1
ATOM 3244 C C . PHE A 1 412 ? -5.945 -29.406 7.965 1 48.81 412 PHE A C 1
ATOM 3246 O O . PHE A 1 412 ? -6.711 -29.156 8.898 1 48.81 412 PHE A O 1
ATOM 3253 N N . GLY A 1 413 ? -5.73 -30.672 7.699 1 40.62 413 GLY A N 1
ATOM 3254 C CA . GLY A 1 413 ? -5.699 -31.719 8.711 1 40.62 413 GLY A CA 1
ATOM 3255 C C . GLY A 1 413 ? -4.887 -31.344 9.93 1 40.62 413 GLY A C 1
ATOM 3256 O O . GLY A 1 413 ? -4.586 -30.172 10.148 1 40.62 413 GLY A O 1
ATOM 3257 N N . ASP A 1 414 ? -4.426 -32.406 10.797 1 34.66 414 ASP A N 1
ATOM 3258 C CA . ASP A 1 414 ? -3.709 -32.375 12.07 1 34.66 414 ASP A CA 1
ATOM 3259 C C . ASP A 1 414 ? -2.412 -31.562 11.938 1 34.66 414 ASP A C 1
ATOM 3261 O O . ASP A 1 414 ? -1.935 -31.328 10.828 1 34.66 414 ASP A O 1
ATOM 3265 N N . ARG A 1 415 ? -1.609 -31.266 13.164 1 36.38 415 ARG A N 1
ATOM 3266 C CA . ARG A 1 415 ? -0.452 -30.5 13.609 1 36.38 415 ARG A CA 1
ATOM 3267 C C . ARG A 1 415 ? 0.738 -30.719 12.68 1 36.38 415 ARG A C 1
ATOM 3269 O O . ARG A 1 415 ? 1.862 -30.328 13 1 36.38 415 ARG A O 1
ATOM 3276 N N . SER A 1 416 ? 0.911 -31.688 11.82 1 32.91 416 SER A N 1
ATOM 3277 C CA . SER A 1 416 ? 2.314 -31.984 11.555 1 32.91 416 SER A CA 1
ATOM 3278 C C . SER A 1 416 ? 2.977 -30.875 10.742 1 32.91 416 SER A C 1
ATOM 3280 O O . SER A 1 416 ? 2.293 -30.062 10.117 1 32.91 416 SER A O 1
ATOM 3282 N N . GLU A 1 417 ? 4.297 -30.938 10.844 1 36.53 417 GLU A N 1
ATOM 3283 C CA . GLU A 1 417 ? 5.336 -30.172 10.18 1 36.53 417 GLU A CA 1
ATOM 3284 C C . GLU A 1 417 ? 4.992 -29.938 8.703 1 36.53 417 GLU A C 1
ATOM 3286 O O . GLU A 1 417 ? 4.84 -30.891 7.945 1 36.53 417 GLU A O 1
ATOM 3291 N N . ARG A 1 418 ? 4.117 -29.062 8.469 1 42.94 418 ARG A N 1
ATOM 3292 C CA . ARG A 1 418 ? 3.695 -28.781 7.102 1 42.94 418 ARG A CA 1
ATOM 3293 C C . ARG A 1 418 ? 4.848 -28.219 6.273 1 42.94 418 ARG A C 1
ATOM 3295 O O . ARG A 1 418 ? 5.492 -27.25 6.676 1 42.94 418 ARG A O 1
ATOM 3302 N N . PHE A 1 419 ? 5.66 -29.094 5.695 1 36.62 419 PHE A N 1
ATOM 3303 C CA . PHE A 1 419 ? 6.652 -28.562 4.773 1 36.62 419 PHE A CA 1
ATOM 3304 C C . PHE A 1 419 ? 5.98 -27.984 3.527 1 36.62 419 PHE A C 1
ATOM 3306 O O . PHE A 1 419 ? 5.266 -28.703 2.824 1 36.62 419 PHE A O 1
ATOM 3313 N N . TYR A 1 420 ? 5.398 -26.781 3.693 1 41.75 420 TYR A N 1
ATOM 3314 C CA . TYR A 1 420 ? 5.031 -26.172 2.416 1 41.75 420 TYR A CA 1
ATOM 3315 C C . TYR A 1 420 ? 6.25 -26.047 1.508 1 41.75 420 TYR A C 1
ATOM 3317 O O . TYR A 1 420 ? 7.211 -25.359 1.844 1 41.75 420 TYR A O 1
ATOM 3325 N N . GLY A 1 421 ? 6.621 -27.172 1.021 1 40.16 421 GLY A N 1
ATOM 3326 C CA . GLY A 1 421 ? 7.754 -27.094 0.111 1 40.16 421 GLY A CA 1
ATOM 3327 C C . GLY A 1 421 ? 7.715 -25.875 -0.79 1 40.16 421 GLY A C 1
ATOM 3328 O O . GLY A 1 421 ? 6.684 -25.203 -0.897 1 40.16 421 GLY A O 1
ATOM 3329 N N . ALA A 1 422 ? 8.867 -25.359 -1.143 1 41.75 422 ALA A N 1
ATOM 3330 C CA . ALA A 1 422 ? 9.234 -24.312 -2.096 1 41.75 422 ALA A CA 1
ATOM 3331 C C . ALA A 1 422 ? 8.305 -24.328 -3.307 1 41.75 422 ALA A C 1
ATOM 3333 O O . ALA A 1 422 ? 8.25 -23.359 -4.074 1 41.75 422 ALA A O 1
ATOM 3334 N N . MET A 1 423 ? 7.574 -25.516 -3.51 1 43.72 423 MET A N 1
ATOM 3335 C CA . MET A 1 423 ? 6.992 -25.688 -4.84 1 43.72 423 MET A CA 1
ATOM 3336 C C . MET A 1 423 ? 5.473 -25.547 -4.789 1 43.72 423 MET A C 1
ATOM 3338 O O . MET A 1 423 ? 4.781 -25.922 -5.738 1 43.72 423 MET A O 1
ATOM 3342 N N . THR A 1 424 ? 4.91 -25.25 -3.473 1 52.75 424 THR A N 1
ATOM 3343 C CA . THR A 1 424 ? 3.463 -25.078 -3.453 1 52.75 424 THR A CA 1
ATOM 3344 C C . THR A 1 424 ? 3.059 -23.812 -4.203 1 52.75 424 THR A C 1
ATOM 3346 O O . THR A 1 424 ? 3.641 -22.75 -3.992 1 52.75 424 THR A O 1
ATOM 3349 N N . SER A 1 425 ? 2.451 -24.062 -5.434 1 64.44 425 SER A N 1
ATOM 3350 C CA . SER A 1 425 ? 2.104 -22.938 -6.289 1 64.44 425 SER A CA 1
ATOM 3351 C C . SER A 1 425 ? 0.6 -22.672 -6.281 1 64.44 425 SER A C 1
ATOM 3353 O O . SER A 1 425 ? -0.182 -23.562 -5.918 1 64.44 425 SER A O 1
ATOM 3355 N N . LEU A 1 426 ? 0.164 -21.609 -6.199 1 78.5 426 LEU A N 1
ATOM 3356 C CA . LEU A 1 426 ? -1.176 -21.109 -6.492 1 78.5 426 LEU A CA 1
ATOM 3357 C C . LEU A 1 426 ? -1.4 -21.016 -7.996 1 78.5 426 LEU A C 1
ATOM 3359 O O . LEU A 1 426 ? -0.566 -20.469 -8.719 1 78.5 426 LEU A O 1
ATOM 3363 N N . TYR A 1 427 ? -2.551 -21.781 -8.391 1 84.62 427 TYR A N 1
ATOM 3364 C CA . TYR A 1 427 ? -2.818 -21.828 -9.82 1 84.62 427 TYR A CA 1
ATOM 3365 C C . TYR A 1 427 ? -4.109 -21.094 -10.156 1 84.62 427 TYR A C 1
ATOM 3367 O O . TYR A 1 427 ? -5.066 -21.125 -9.383 1 84.62 427 TYR A O 1
ATOM 3375 N N . ARG A 1 428 ? -4.027 -20.594 -11.289 1 84.62 428 ARG A N 1
ATOM 3376 C CA . ARG A 1 428 ? -5.285 -20.125 -11.859 1 84.62 428 ARG A CA 1
ATOM 3377 C C . ARG A 1 428 ? -5.988 -21.234 -12.641 1 84.62 428 ARG A C 1
ATOM 3379 O O . ARG A 1 428 ? -5.34 -22 -13.352 1 84.62 428 ARG A O 1
ATOM 3386 N N . CYS A 1 429 ? -7.176 -21.281 -12.477 1 88.62 429 CYS A N 1
ATOM 3387 C CA . CYS A 1 429 ? -8.031 -22.203 -13.195 1 88.62 429 CYS A CA 1
ATOM 3388 C C . CYS A 1 429 ? -9.367 -21.562 -13.555 1 88.62 429 CYS A C 1
ATOM 3390 O O . CYS A 1 429 ? -10.273 -21.5 -12.719 1 88.62 429 CYS A O 1
ATOM 3392 N N . GLU A 1 430 ? -9.445 -21.109 -14.758 1 87 430 GLU A N 1
ATOM 3393 C CA . GLU A 1 430 ? -10.555 -20.25 -15.172 1 87 430 GLU A CA 1
ATOM 3394 C C . GLU A 1 430 ? -10.672 -19.031 -14.266 1 87 430 GLU A C 1
ATOM 3396 O O . GLU A 1 430 ? -9.711 -18.266 -14.117 1 87 430 GLU A O 1
ATOM 3401 N N . ASP A 1 431 ? -11.867 -18.891 -13.664 1 82.62 431 ASP A N 1
ATOM 3402 C CA . ASP A 1 431 ? -12.07 -17.734 -12.805 1 82.62 431 ASP A CA 1
ATOM 3403 C C . ASP A 1 431 ? -11.844 -18.078 -11.336 1 82.62 431 ASP A C 1
ATOM 3405 O O . ASP A 1 431 ? -12.328 -17.391 -10.445 1 82.62 431 ASP A O 1
ATOM 3409 N N . ASN A 1 432 ? -11.078 -19.125 -11.188 1 87.25 432 ASN A N 1
ATOM 3410 C CA . ASN A 1 432 ? -10.797 -19.562 -9.82 1 87.25 432 ASN A CA 1
ATOM 3411 C C . ASN A 1 432 ? -9.297 -19.688 -9.57 1 87.25 432 ASN A C 1
ATOM 3413 O O . ASN A 1 432 ? -8.508 -19.688 -10.516 1 87.25 432 ASN A O 1
ATOM 3417 N N . LEU A 1 433 ? -9 -19.656 -8.305 1 86 433 LEU A N 1
ATOM 3418 C CA . LEU A 1 433 ? -7.676 -20.031 -7.828 1 86 433 LEU A CA 1
ATOM 3419 C C . LEU A 1 433 ? -7.691 -21.406 -7.184 1 86 433 LEU A C 1
ATOM 3421 O O . LEU A 1 433 ? -8.641 -21.766 -6.48 1 86 433 LEU A O 1
ATOM 3425 N N . VAL A 1 434 ? -6.648 -22.094 -7.488 1 86.88 434 VAL A N 1
ATOM 3426 C CA . VAL A 1 434 ? -6.57 -23.453 -6.961 1 86.88 434 VAL A CA 1
ATOM 3427 C C . VAL A 1 434 ? -5.266 -23.625 -6.188 1 86.88 434 VAL A C 1
ATOM 3429 O O . VAL A 1 434 ? -4.188 -23.328 -6.703 1 86.88 434 VAL A O 1
ATOM 3432 N N . PHE A 1 435 ? -5.438 -24.109 -5.027 1 83.69 435 PHE A N 1
ATOM 3433 C CA . PHE A 1 435 ? -4.312 -24.406 -4.152 1 83.69 435 PHE A CA 1
ATOM 3434 C C . PHE A 1 435 ? -4.285 -25.891 -3.793 1 83.69 435 PHE A C 1
ATOM 3436 O O . PHE A 1 435 ? -5.32 -26.469 -3.463 1 83.69 435 PHE A O 1
ATOM 3443 N N . CYS A 1 436 ? -3.074 -26.422 -3.967 1 82.5 436 CYS A N 1
ATOM 3444 C CA . CYS A 1 436 ? -2.908 -27.844 -3.678 1 82.5 436 CYS A CA 1
ATOM 3445 C C . CYS A 1 436 ? -1.815 -28.062 -2.639 1 82.5 436 CYS A C 1
ATOM 3447 O O . CYS A 1 436 ? -0.713 -27.531 -2.768 1 82.5 436 CYS A O 1
ATOM 3449 N N . ALA A 1 437 ? -2.174 -28.828 -1.604 1 76.69 437 ALA A N 1
ATOM 3450 C CA . ALA A 1 437 ? -1.182 -29.125 -0.573 1 76.69 437 ALA A CA 1
ATOM 3451 C C . ALA A 1 437 ? -1.476 -30.453 0.115 1 76.69 437 ALA A C 1
ATOM 3453 O O . ALA A 1 437 ? -2.596 -30.953 0.041 1 76.69 437 ALA A O 1
ATOM 3454 N N . ASP A 1 438 ? -0.448 -30.969 0.671 1 73.81 438 ASP A N 1
ATOM 3455 C CA . ASP A 1 438 ? -0.625 -32.156 1.476 1 73.81 438 ASP A CA 1
ATOM 3456 C C . ASP A 1 438 ? -1.032 -31.828 2.906 1 73.81 438 ASP A C 1
ATOM 3458 O O . ASP A 1 438 ? -0.866 -30.688 3.344 1 73.81 438 ASP A O 1
ATOM 3462 N N . THR A 1 439 ? -1.645 -32.781 3.51 1 68.31 439 THR A N 1
ATOM 3463 C CA . THR A 1 439 ? -2.068 -32.656 4.898 1 68.31 439 THR A CA 1
ATOM 3464 C C . THR A 1 439 ? -1.252 -33.531 5.816 1 68.31 439 THR A C 1
ATOM 3466 O O . THR A 1 439 ? -0.483 -34.375 5.344 1 68.31 439 THR A O 1
ATOM 3469 N N . ASN A 1 440 ? -1.425 -33.406 7.082 1 62.47 440 ASN A N 1
ATOM 3470 C CA . ASN A 1 440 ? -0.699 -34.188 8.078 1 62.47 440 ASN A CA 1
ATOM 3471 C C . ASN A 1 440 ? -1.046 -35.656 7.996 1 62.47 440 ASN A C 1
ATOM 3473 O O . ASN A 1 440 ? -0.229 -36.5 8.352 1 62.47 440 ASN A O 1
ATOM 3477 N N . ASP A 1 441 ? -2.27 -35.875 7.594 1 66.38 441 ASP A N 1
ATOM 3478 C CA . ASP A 1 441 ? -2.668 -37.281 7.469 1 66.38 441 ASP A CA 1
ATOM 3479 C C . ASP A 1 441 ? -2.211 -37.875 6.133 1 66.38 441 ASP A C 1
ATOM 3481 O O . ASP A 1 441 ? -2.648 -38.938 5.738 1 66.38 441 ASP A O 1
ATOM 3485 N N . LEU A 1 442 ? -1.43 -37.094 5.426 1 70.25 442 LEU A N 1
ATOM 3486 C CA . LEU A 1 442 ? -0.831 -37.5 4.164 1 70.25 442 LEU A CA 1
ATOM 3487 C C . LEU A 1 442 ? -1.883 -37.562 3.062 1 70.25 442 LEU A C 1
ATOM 3489 O O . LEU A 1 442 ? -1.854 -38.5 2.23 1 70.25 442 LEU A O 1
ATOM 3493 N N . SER A 1 443 ? -2.867 -36.75 3.203 1 77.25 443 SER A N 1
ATOM 3494 C CA . S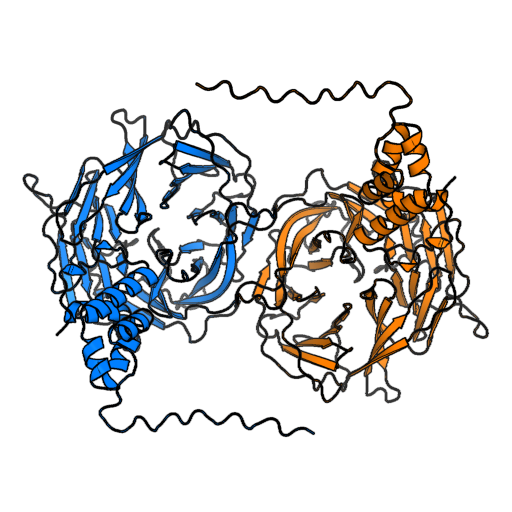ER A 1 443 ? -3.811 -36.594 2.104 1 77.25 443 SER A CA 1
ATOM 3495 C C . SER A 1 443 ? -3.451 -35.375 1.256 1 77.25 443 SER A C 1
ATOM 3497 O O . SER A 1 443 ? -2.785 -34.438 1.732 1 77.25 443 SER A O 1
ATOM 3499 N N . VAL A 1 444 ? -3.748 -35.469 0.024 1 81.81 444 VAL A N 1
ATOM 3500 C CA . VAL A 1 444 ? -3.602 -34.312 -0.842 1 81.81 444 VAL A CA 1
ATOM 3501 C C . VAL A 1 444 ? -4.941 -33.594 -0.971 1 81.81 444 VAL A C 1
ATOM 3503 O O . VAL A 1 444 ? -5.938 -34.188 -1.378 1 81.81 444 VAL A O 1
ATOM 3506 N N . VAL A 1 445 ? -4.918 -32.312 -0.57 1 81 445 VAL A N 1
ATOM 3507 C CA . VAL A 1 445 ? -6.145 -31.516 -0.569 1 81 445 VAL A CA 1
ATOM 3508 C C . VAL A 1 445 ? -6.02 -30.359 -1.562 1 81 445 VAL A C 1
ATOM 3510 O O . VAL A 1 445 ? -4.969 -29.719 -1.647 1 81 445 VAL A O 1
ATOM 3513 N N . VAL A 1 446 ? -7.109 -30.188 -2.264 1 84.56 446 VAL A N 1
ATOM 3514 C CA . VAL A 1 446 ? -7.195 -29.062 -3.186 1 84.56 446 VAL A CA 1
ATOM 3515 C C . VAL A 1 446 ? -8.242 -28.078 -2.691 1 84.56 446 VAL A C 1
ATOM 3517 O O . VAL A 1 446 ? -9.352 -28.469 -2.316 1 84.56 446 VAL A O 1
ATOM 3520 N N . THR A 1 447 ? -7.832 -26.828 -2.643 1 83.56 447 THR A N 1
ATOM 3521 C CA . THR A 1 447 ? -8.75 -25.75 -2.291 1 83.56 447 THR A CA 1
ATOM 3522 C C . THR A 1 447 ? -9.016 -24.844 -3.492 1 83.56 447 THR A C 1
ATOM 3524 O O . THR A 1 447 ? -8.078 -24.344 -4.117 1 83.56 447 THR A O 1
ATOM 3527 N N . VAL A 1 448 ? -10.242 -24.75 -3.82 1 88.06 448 VAL A N 1
ATOM 3528 C CA . VAL A 1 448 ? -10.664 -23.875 -4.914 1 88.06 448 VAL A CA 1
ATOM 3529 C C . VAL A 1 448 ? -11.305 -22.609 -4.352 1 88.06 448 VAL A C 1
ATOM 3531 O O . VAL A 1 448 ? -12.219 -22.688 -3.525 1 88.06 448 VAL A O 1
ATOM 3534 N N . MET A 1 449 ? -10.805 -21.5 -4.754 1 85.88 449 MET A N 1
ATOM 3535 C CA . MET A 1 449 ? -11.344 -20.203 -4.336 1 85.88 449 MET A CA 1
ATOM 3536 C C . MET A 1 449 ? -11.578 -19.297 -5.535 1 85.88 449 MET A C 1
ATOM 3538 O O . MET A 1 449 ? -10.93 -19.453 -6.57 1 85.88 449 MET A O 1
ATOM 3542 N N . SER A 1 450 ? -12.461 -18.375 -5.367 1 85.25 450 SER A N 1
ATOM 3543 C CA . SER A 1 450 ? -12.719 -17.438 -6.445 1 85.25 450 SER A CA 1
ATOM 3544 C C . SER A 1 450 ? -11.562 -16.453 -6.602 1 85.25 450 SER A C 1
ATOM 3546 O O . SER A 1 450 ? -10.969 -16.016 -5.613 1 85.25 450 SER A O 1
ATOM 3548 N N . THR A 1 451 ? -11.289 -16.188 -7.848 1 84.94 451 THR A N 1
ATOM 3549 C CA . THR A 1 451 ? -10.305 -15.133 -8.078 1 84.94 451 THR A CA 1
ATOM 3550 C C . THR A 1 451 ? -10.852 -13.781 -7.613 1 84.94 451 THR A C 1
ATOM 3552 O O . THR A 1 451 ? -11.938 -13.375 -8.023 1 84.94 451 THR A O 1
ATOM 3555 N N . PRO A 1 452 ? -10.125 -13.094 -6.797 1 86.44 452 PRO A N 1
ATOM 3556 C CA . PRO A 1 452 ? -10.609 -11.781 -6.355 1 86.44 452 PRO A CA 1
ATOM 3557 C C . PRO A 1 452 ? -10.711 -10.773 -7.5 1 86.44 452 PRO A C 1
ATOM 3559 O O . PRO A 1 452 ? -9.828 -10.719 -8.359 1 86.44 452 PRO A O 1
ATOM 3562 N N . LEU A 1 453 ? -11.75 -10 -7.52 1 86.19 453 LEU A N 1
ATOM 3563 C CA . LEU A 1 453 ? -11.984 -9.031 -8.586 1 86.19 453 LEU A CA 1
ATOM 3564 C C . LEU A 1 453 ? -11.797 -7.605 -8.07 1 86.19 453 LEU A C 1
ATOM 3566 O O . LEU A 1 453 ? -11.719 -6.664 -8.859 1 86.19 453 LEU A O 1
ATOM 3570 N N . ARG A 1 454 ? -11.766 -7.484 -6.797 1 89.62 454 ARG A N 1
ATOM 3571 C CA . ARG A 1 454 ? -11.586 -6.176 -6.172 1 89.62 454 ARG A CA 1
ATOM 3572 C C . ARG A 1 454 ? -10.883 -6.305 -4.828 1 89.62 454 ARG A C 1
ATOM 3574 O O . ARG A 1 454 ? -10.766 -7.406 -4.285 1 89.62 454 ARG A O 1
ATOM 3581 N N . ALA A 1 455 ? -10.484 -5.156 -4.41 1 90.81 455 ALA A N 1
ATOM 3582 C CA . ALA A 1 455 ? -9.844 -5.148 -3.1 1 90.81 455 ALA A CA 1
ATOM 3583 C C . ALA A 1 455 ? -10.828 -5.527 -2.002 1 90.81 455 ALA A C 1
ATOM 3585 O O . ALA A 1 455 ? -11.977 -5.074 -2.008 1 90.81 455 ALA A O 1
ATOM 3586 N N . THR A 1 456 ? -10.398 -6.375 -1.111 1 88.31 456 THR A N 1
ATOM 3587 C CA . THR A 1 456 ? -11.227 -6.742 0.03 1 88.31 456 THR A CA 1
ATOM 3588 C C . THR A 1 456 ? -10.367 -7.234 1.189 1 88.31 456 THR A C 1
ATOM 3590 O O . THR A 1 456 ? -9.297 -7.801 0.976 1 88.31 456 THR A O 1
ATOM 3593 N N . LEU A 1 457 ? -10.852 -6.934 2.344 1 86.62 457 LEU A N 1
ATOM 3594 C CA . LEU A 1 457 ? -10.18 -7.414 3.547 1 86.62 457 LEU A CA 1
ATOM 3595 C C . LEU A 1 457 ? -10.953 -8.57 4.172 1 86.62 457 LEU A C 1
ATOM 3597 O O . LEU A 1 457 ? -10.547 -9.109 5.207 1 86.62 457 LEU A O 1
ATOM 3601 N N . ARG A 1 458 ? -11.961 -8.977 3.455 1 82.44 458 ARG A N 1
ATOM 3602 C CA . ARG A 1 458 ? -12.836 -10.016 3.98 1 82.44 458 ARG A CA 1
ATOM 3603 C C . ARG A 1 458 ? -12.461 -11.383 3.414 1 82.44 458 ARG A C 1
ATOM 3605 O O . ARG A 1 458 ? -11.594 -11.484 2.541 1 82.44 458 ARG A O 1
ATOM 3612 N N . GLU A 1 459 ? -13.094 -12.312 4.035 1 80.69 459 GLU A N 1
ATOM 3613 C CA . GLU A 1 459 ? -12.977 -13.656 3.484 1 80.69 459 GLU A CA 1
ATOM 3614 C C . GLU A 1 459 ? -13.648 -13.758 2.117 1 80.69 459 GLU A C 1
ATOM 3616 O O . GLU A 1 459 ? -14.734 -13.211 1.912 1 80.69 459 GLU A O 1
ATOM 3621 N N . LEU A 1 460 ? -12.945 -14.43 1.273 1 81.12 460 LEU A N 1
ATOM 3622 C CA . LEU A 1 460 ? -13.5 -14.586 -0.067 1 81.12 460 LEU A CA 1
ATOM 3623 C C . LEU A 1 460 ? -14.805 -15.375 -0.026 1 81.12 460 LEU A C 1
ATOM 3625 O O . LEU A 1 460 ? -14.938 -16.312 0.751 1 81.12 460 LEU A O 1
ATOM 3629 N N . SER A 1 461 ? -15.93 -14.812 -0.722 1 64.94 461 SER A N 1
ATOM 3630 C CA . SER A 1 461 ? -17.219 -15.461 -0.945 1 64.94 461 SER A CA 1
ATOM 3631 C C . SER A 1 461 ? -17.438 -15.75 -2.426 1 64.94 461 SER A C 1
ATOM 3633 O O . SER A 1 461 ? -17.219 -14.891 -3.273 1 64.94 461 SER A O 1
ATOM 3635 N N . PRO A 1 462 ? -18.219 -16.891 -2.988 1 59 462 PRO A N 1
ATOM 3636 C CA . PRO A 1 462 ? -18.531 -18.047 -2.15 1 59 462 PRO A CA 1
ATOM 3637 C C . PRO A 1 462 ? -17.297 -18.672 -1.508 1 59 462 PRO A C 1
ATOM 3639 O O . PRO A 1 462 ? -16.188 -18.469 -1.981 1 59 462 PRO A O 1
ATOM 3642 N N . ALA A 1 463 ? -17.719 -19.422 -0.456 1 56.28 463 ALA A N 1
ATOM 3643 C CA . ALA A 1 463 ? -16.766 -20.109 0.411 1 56.28 463 ALA A CA 1
ATOM 3644 C C . ALA A 1 463 ? -15.891 -21.062 -0.393 1 56.28 463 ALA A C 1
ATOM 3646 O O . ALA A 1 463 ? -16.312 -21.594 -1.416 1 56.28 463 ALA A O 1
ATOM 3647 N N . MET A 1 464 ? -14.633 -21.031 -0.09 1 62.09 464 MET A N 1
ATOM 3648 C CA . MET A 1 464 ? -13.578 -21.969 -0.494 1 62.09 464 MET A CA 1
ATOM 3649 C C . MET A 1 464 ? -14.07 -23.406 -0.406 1 62.09 464 MET A C 1
ATOM 3651 O O . MET A 1 464 ? -14.883 -23.734 0.453 1 62.09 464 MET A O 1
ATOM 3655 N N . LEU A 1 465 ? -13.984 -24.094 -1.622 1 71.94 465 LEU A N 1
ATOM 3656 C CA . LEU A 1 465 ? -14.219 -25.531 -1.646 1 71.94 465 LEU A CA 1
ATOM 3657 C C . LEU A 1 465 ? -12.914 -26.297 -1.486 1 71.94 465 LEU A C 1
ATOM 3659 O O . LEU A 1 465 ? -12 -26.156 -2.301 1 71.94 465 LEU A O 1
ATOM 3663 N N . SER A 1 466 ? -12.797 -26.891 -0.234 1 77.38 466 SER A N 1
ATOM 3664 C CA . SER A 1 466 ? -11.641 -27.766 -0.058 1 77.38 466 SER A CA 1
ATOM 3665 C C . SER A 1 466 ? -12.039 -29.234 -0.189 1 77.38 466 SER A C 1
ATOM 3667 O O . SER A 1 466 ? -13.023 -29.672 0.412 1 77.38 466 SER A O 1
ATOM 3669 N N . ARG A 1 467 ? -11.352 -29.969 -1.117 1 82.75 467 ARG A N 1
ATOM 3670 C CA . ARG A 1 467 ? -11.633 -31.375 -1.368 1 82.75 467 ARG A CA 1
ATOM 3671 C C . ARG A 1 467 ? -10.359 -32.219 -1.273 1 82.75 467 ARG A C 1
ATOM 3673 O O . ARG A 1 467 ? -9.289 -31.766 -1.699 1 82.75 467 ARG A O 1
ATOM 3680 N N . LYS A 1 468 ? -10.586 -33.375 -0.814 1 82.12 468 LYS A N 1
ATOM 3681 C CA . LYS A 1 468 ? -9.484 -34.312 -0.841 1 82.12 468 LYS A CA 1
ATOM 3682 C C . LYS A 1 468 ? -9.328 -34.938 -2.227 1 82.12 468 LYS A C 1
ATOM 3684 O O . LYS A 1 468 ? -10.258 -35.562 -2.738 1 82.12 468 LYS A O 1
ATOM 3689 N N . LEU A 1 469 ? -8.25 -34.688 -2.785 1 85.56 469 LEU A N 1
ATOM 3690 C CA . LEU A 1 469 ? -7.973 -35.25 -4.098 1 85.56 469 LEU A CA 1
ATOM 3691 C C . LEU A 1 469 ? -7.434 -36.688 -3.969 1 85.56 469 LEU A C 1
ATOM 3693 O O . LEU A 1 469 ? -7.801 -37.562 -4.75 1 85.56 469 LEU A O 1
ATOM 3697 N N . LEU A 1 470 ? -6.523 -36.812 -3.014 1 84.56 470 LEU A N 1
ATOM 3698 C CA . LEU A 1 470 ? -5.922 -38.125 -2.734 1 84.56 470 LEU A CA 1
ATOM 3699 C C . LEU A 1 470 ? -5.918 -38.406 -1.236 1 84.56 470 LEU A C 1
ATOM 3701 O O . LEU A 1 470 ? -5.25 -37.719 -0.469 1 84.56 470 LEU A O 1
ATOM 3705 N N . PRO A 1 471 ? -6.629 -39.438 -0.889 1 79.25 471 PRO A N 1
ATOM 3706 C CA . PRO A 1 471 ? -6.633 -39.781 0.533 1 79.25 471 PRO A CA 1
ATOM 3707 C C . PRO A 1 471 ? -5.332 -40.438 0.985 1 79.25 471 PRO A C 1
ATOM 3709 O O . PRO A 1 471 ? -4.586 -40.969 0.159 1 79.25 471 PRO A O 1
ATOM 3712 N N . SER A 1 472 ? -5.133 -40.375 2.242 1 73.69 472 SER A N 1
ATOM 3713 C CA . SER A 1 472 ? -3.91 -40.906 2.844 1 73.69 472 SER A CA 1
ATOM 3714 C C . SER A 1 472 ? -3.725 -42.375 2.52 1 73.69 472 SER A C 1
ATOM 3716 O O . SER A 1 472 ? -2.6 -42.844 2.303 1 73.69 472 SER A O 1
ATOM 3718 N N . ASP A 1 473 ? -4.793 -43.094 2.521 1 69.69 473 ASP A N 1
ATOM 3719 C CA . ASP A 1 473 ? -4.711 -44.531 2.311 1 69.69 473 ASP A CA 1
ATOM 3720 C C . ASP A 1 473 ? -4.191 -44.875 0.912 1 69.69 473 ASP A C 1
ATOM 3722 O O . ASP A 1 473 ? -3.621 -45.938 0.688 1 69.69 473 ASP A O 1
ATOM 3726 N N . ALA A 1 474 ? -4.477 -43.969 0.023 1 64.25 474 ALA A N 1
ATOM 3727 C CA . ALA A 1 474 ? -4.004 -44.188 -1.344 1 64.25 474 ALA A CA 1
ATOM 3728 C C . ALA A 1 474 ? -2.518 -43.844 -1.464 1 64.25 474 ALA A C 1
ATOM 3730 O O . ALA A 1 474 ? -1.853 -44.281 -2.406 1 64.25 474 ALA A O 1
ATOM 3731 N N . LEU A 1 475 ? -2.189 -43 -0.585 1 61.47 475 LEU A N 1
ATOM 3732 C CA . LEU A 1 475 ? -0.78 -42.656 -0.594 1 61.47 475 LEU A CA 1
ATOM 3733 C C . LEU A 1 475 ? 0.069 -43.688 0.099 1 61.47 475 LEU A C 1
ATOM 3735 O O . LEU A 1 475 ? -0.2 -44.062 1.246 1 61.47 475 LEU A O 1
ATOM 3739 N N . HIS A 1 476 ? -0.032 -44.906 -0.387 1 49.97 476 HIS A N 1
ATOM 3740 C CA . HIS A 1 476 ? 0.634 -46.125 0.119 1 49.97 476 HIS A CA 1
ATOM 3741 C C . HIS A 1 476 ? 1.788 -45.75 1.047 1 49.97 476 HIS A C 1
ATOM 3743 O O . HIS A 1 476 ? 2.879 -45.406 0.583 1 49.97 476 HIS A O 1
ATOM 3749 N N . GLY A 1 477 ? 1.577 -45.719 2.322 1 45.97 477 GLY A N 1
ATOM 3750 C CA . GLY A 1 477 ? 2.525 -45.812 3.422 1 45.97 477 GLY A CA 1
ATOM 3751 C C . GLY A 1 477 ? 3.729 -44.906 3.232 1 45.97 477 GLY A C 1
ATOM 3752 O O . GLY A 1 477 ? 4.527 -44.719 4.152 1 45.97 477 GLY A O 1
ATOM 3753 N N . GLU A 1 478 ? 4.195 -44.75 2.045 1 44.19 478 GLU A N 1
ATOM 3754 C CA . GLU A 1 478 ? 5.566 -44.25 1.927 1 44.19 478 GLU A CA 1
ATOM 3755 C C . GLU A 1 478 ? 5.613 -42.75 1.872 1 44.19 478 GLU A C 1
ATOM 3757 O O . GLU A 1 478 ? 6.664 -42.156 1.601 1 44.19 478 GLU A O 1
ATOM 3762 N N . LEU A 1 479 ? 4.469 -42.156 1.793 1 47.25 479 LEU A N 1
ATOM 3763 C CA . LEU A 1 479 ? 4.691 -40.688 1.785 1 47.25 479 LEU A CA 1
ATOM 3764 C C . LEU A 1 479 ? 5.312 -40.25 3.1 1 47.25 479 LEU A C 1
ATOM 3766 O O . LEU A 1 479 ? 4.715 -40.406 4.164 1 47.25 479 LEU A O 1
ATOM 3770 N N . THR A 1 480 ? 6.512 -40.531 3.281 1 43.84 480 THR A N 1
ATOM 3771 C CA . THR A 1 480 ? 7.145 -39.875 4.426 1 43.84 480 THR A CA 1
ATOM 3772 C C . THR A 1 480 ? 6.891 -38.375 4.41 1 43.84 480 THR A C 1
ATOM 3774 O O . THR A 1 480 ? 6.543 -37.812 3.371 1 43.84 480 THR A O 1
ATOM 3777 N N . THR A 1 481 ? 6.84 -37.812 5.539 1 46.34 481 THR A N 1
ATOM 3778 C CA . THR A 1 481 ? 6.773 -36.375 5.871 1 46.34 481 THR A CA 1
ATOM 3779 C C . THR A 1 481 ? 7.629 -35.562 4.91 1 46.34 481 THR A C 1
ATOM 3781 O O . THR A 1 481 ? 8.75 -35.969 4.57 1 46.34 481 THR A O 1
ATOM 3784 N N . GLY A 1 482 ? 7.012 -34.594 4.234 1 50.94 482 GLY A N 1
ATOM 3785 C CA . GLY A 1 482 ? 7.73 -33.688 3.371 1 50.94 482 GLY A CA 1
ATOM 3786 C C . GLY A 1 482 ? 7.629 -34.031 1.899 1 50.94 482 GLY A C 1
ATOM 3787 O O . GLY A 1 482 ? 8.617 -33.969 1.167 1 50.94 482 GLY A O 1
ATOM 3788 N N . VAL A 1 483 ? 6.359 -34.5 1.504 1 53.28 483 VAL A N 1
ATOM 3789 C CA . VAL A 1 483 ? 6.152 -35.031 0.154 1 53.28 483 VAL A CA 1
ATOM 3790 C C . VAL A 1 483 ? 6.238 -33.875 -0.855 1 53.28 483 VAL A C 1
ATOM 3792 O O . VAL A 1 483 ? 5.578 -32.844 -0.694 1 53.28 483 VAL A O 1
ATOM 3795 N N . GLN A 1 484 ? 7.188 -33.938 -1.681 1 69.06 484 GLN A N 1
ATOM 3796 C CA . GLN A 1 484 ? 7.207 -33.062 -2.84 1 69.06 484 GLN A CA 1
ATOM 3797 C C . GLN A 1 484 ? 6.113 -33.438 -3.836 1 69.06 484 GLN A C 1
ATOM 3799 O O . GLN A 1 484 ? 5.945 -34.594 -4.168 1 69.06 484 GLN A O 1
ATOM 3804 N N . LEU A 1 485 ? 5.227 -32.5 -4.074 1 78.19 485 LEU A N 1
ATOM 3805 C CA . LEU A 1 485 ? 4.105 -32.688 -4.988 1 78.19 485 LEU A CA 1
ATOM 3806 C C . LEU A 1 485 ? 4.273 -31.844 -6.246 1 78.19 485 LEU A C 1
ATOM 3808 O O . LEU A 1 485 ? 4.848 -30.75 -6.191 1 78.19 485 LEU A O 1
ATOM 3812 N N . GLY A 1 486 ? 3.959 -32.531 -7.371 1 82 486 GLY A N 1
ATOM 3813 C CA . GLY A 1 486 ? 3.693 -31.781 -8.594 1 82 486 GLY A CA 1
ATOM 3814 C C . GLY A 1 486 ? 2.232 -31.812 -9 1 82 486 GLY A C 1
ATOM 3815 O O . GLY A 1 486 ? 1.59 -32.844 -8.969 1 82 486 GLY A O 1
ATOM 3816 N N . PHE A 1 487 ? 1.788 -30.609 -9.234 1 87.31 487 PHE A N 1
ATOM 3817 C CA . PHE A 1 487 ? 0.357 -30.516 -9.5 1 87.31 487 PHE A CA 1
ATOM 3818 C C . PHE A 1 487 ? 0.069 -29.469 -10.57 1 87.31 487 PHE A C 1
ATOM 3820 O O . PHE A 1 487 ? 0.751 -28.453 -10.648 1 87.31 487 PHE A O 1
ATOM 3827 N N . CYS A 1 488 ? -0.947 -29.812 -11.406 1 89.44 488 CYS A N 1
ATOM 3828 C CA . CYS A 1 488 ? -1.463 -28.844 -12.367 1 89.44 488 CYS A CA 1
ATOM 3829 C C . CYS A 1 488 ? -2.961 -29.031 -12.578 1 89.44 488 CYS A C 1
ATOM 3831 O O . CYS A 1 488 ? -3.391 -30.031 -13.141 1 89.44 488 CYS A O 1
ATOM 3833 N N . PRO A 1 489 ? -3.73 -28.078 -12.234 1 90 489 PRO A N 1
ATOM 3834 C CA . PRO A 1 489 ? -5.18 -28.203 -12.406 1 90 489 PRO A CA 1
ATOM 3835 C C . PRO A 1 489 ? -5.602 -28.125 -13.875 1 90 489 PRO A C 1
ATOM 3837 O O . PRO A 1 489 ? -6.672 -28.625 -14.234 1 90 489 PRO A O 1
ATOM 3840 N N . VAL A 1 490 ? -4.797 -27.594 -14.719 1 89.44 490 VAL A N 1
ATOM 3841 C CA . VAL A 1 490 ? -5.145 -27.453 -16.125 1 89.44 490 VAL A CA 1
ATOM 3842 C C . VAL A 1 490 ? -5.18 -28.828 -16.797 1 89.44 490 VAL A C 1
ATOM 3844 O O . VAL A 1 490 ? -6.078 -29.125 -17.578 1 89.44 490 VAL A O 1
ATOM 3847 N N . SER A 1 491 ? -4.281 -29.641 -16.453 1 91.5 491 SER A N 1
ATOM 3848 C CA . SER A 1 491 ? -4.23 -30.984 -17.031 1 91.5 491 SER A CA 1
ATOM 3849 C C . SER A 1 491 ? -4.855 -32 -16.094 1 91.5 491 SER A C 1
ATOM 3851 O O . SER A 1 491 ? -5.074 -33.156 -16.469 1 91.5 491 SER A O 1
ATOM 3853 N N . GLY A 1 492 ? -5.145 -31.578 -14.844 1 92.06 492 GLY A N 1
ATOM 3854 C CA . GLY A 1 492 ? -5.676 -32.469 -13.844 1 92.06 492 GLY A CA 1
ATOM 3855 C C . GLY A 1 492 ? -4.688 -33.562 -13.43 1 92.06 492 GLY A C 1
ATOM 3856 O O . GLY A 1 492 ? -5.066 -34.719 -13.219 1 92.06 492 GLY A O 1
ATOM 3857 N N . ARG A 1 493 ? -3.514 -33.156 -13.352 1 91.75 493 ARG A N 1
ATOM 3858 C CA . ARG A 1 493 ? -2.482 -34.156 -13.07 1 91.75 493 ARG A CA 1
ATOM 3859 C C . ARG A 1 493 ? -1.84 -33.906 -11.711 1 91.75 493 ARG A C 1
ATOM 3861 O O . ARG A 1 493 ? -1.593 -32.781 -11.328 1 91.75 493 ARG A O 1
ATOM 3868 N N . LEU A 1 494 ? -1.591 -35 -11.047 1 89.56 494 LEU A N 1
ATOM 3869 C CA . LEU A 1 494 ? -0.887 -35 -9.766 1 89.56 494 LEU A CA 1
ATOM 3870 C C . LEU A 1 494 ? 0.275 -36 -9.789 1 89.56 494 LEU A C 1
ATOM 3872 O O . LEU A 1 494 ? 0.103 -37.156 -10.172 1 89.56 494 LEU A O 1
ATOM 3876 N N . ALA A 1 495 ? 1.431 -35.469 -9.477 1 87.44 495 ALA A N 1
ATOM 3877 C CA . ALA A 1 495 ? 2.619 -36.312 -9.375 1 87.44 495 ALA A CA 1
ATOM 3878 C C . ALA A 1 495 ? 3.162 -36.312 -7.949 1 87.44 495 ALA A C 1
ATOM 3880 O O . ALA A 1 495 ? 3.191 -35.281 -7.277 1 87.44 495 ALA A O 1
ATOM 3881 N N . TYR A 1 496 ? 3.518 -37.469 -7.488 1 83.56 496 TYR A N 1
ATOM 3882 C CA . TYR A 1 496 ? 4.121 -37.562 -6.164 1 83.56 496 TYR A CA 1
ATOM 3883 C C . TYR A 1 496 ? 5.035 -38.781 -6.074 1 83.56 496 TYR A C 1
ATOM 3885 O O . TYR A 1 496 ? 4.941 -39.719 -6.891 1 83.56 496 TYR A O 1
ATOM 3893 N N . ARG A 1 497 ? 5.871 -38.688 -5.156 1 79.88 497 ARG A N 1
ATOM 3894 C CA . ARG A 1 497 ? 6.875 -39.75 -4.984 1 79.88 497 ARG A CA 1
ATOM 3895 C C . ARG A 1 497 ? 6.246 -41.031 -4.48 1 79.88 497 ARG A C 1
ATOM 3897 O O . ARG A 1 497 ? 5.48 -41.031 -3.514 1 79.88 497 ARG A O 1
ATOM 3904 N N . ALA A 1 498 ? 6.48 -42.188 -5.199 1 79 498 ALA A N 1
ATOM 3905 C CA . ALA A 1 498 ? 6.07 -43.531 -4.773 1 79 498 ALA A CA 1
ATOM 3906 C C . ALA A 1 498 ? 7.152 -44.188 -3.928 1 79 498 ALA A C 1
ATOM 3908 O O . ALA A 1 498 ? 6.906 -44.562 -2.783 1 79 498 ALA A O 1
ATOM 3909 N N . THR A 1 499 ? 8.289 -44.344 -4.516 1 79.94 499 THR A N 1
ATOM 3910 C CA . THR A 1 499 ? 9.508 -44.781 -3.865 1 79.94 499 THR A CA 1
ATOM 3911 C C . THR A 1 499 ? 10.656 -43.812 -4.125 1 79.94 499 THR A C 1
ATOM 3913 O O . THR A 1 499 ? 10.453 -42.75 -4.672 1 79.94 499 THR A O 1
ATOM 3916 N N . ASP A 1 500 ? 11.781 -44.25 -3.668 1 81.81 500 ASP A N 1
ATOM 3917 C CA . ASP A 1 500 ? 12.961 -43.406 -3.938 1 81.81 500 ASP A CA 1
ATOM 3918 C C . ASP A 1 500 ? 13.32 -43.438 -5.418 1 81.81 500 ASP A C 1
ATOM 3920 O O . ASP A 1 500 ? 14.008 -42.531 -5.914 1 81.81 500 ASP A O 1
ATOM 3924 N N . GLU A 1 501 ? 12.758 -44.438 -6.051 1 88.44 501 GLU A N 1
ATOM 3925 C CA . GLU A 1 501 ? 13.188 -44.625 -7.438 1 88.44 501 GLU A CA 1
ATOM 3926 C C . GLU A 1 501 ? 12.008 -44.438 -8.398 1 88.44 501 GLU A C 1
ATOM 3928 O O . GLU A 1 501 ? 12.141 -44.688 -9.594 1 88.44 501 GLU A O 1
ATOM 3933 N N . SER A 1 502 ? 10.906 -44.031 -7.848 1 87.38 502 SER A N 1
ATOM 3934 C CA . SER A 1 502 ? 9.758 -43.938 -8.742 1 87.38 502 SER A CA 1
ATOM 3935 C C . SER A 1 502 ? 8.773 -42.875 -8.273 1 87.38 502 SER A C 1
ATOM 3937 O O . SER A 1 502 ? 8.82 -42.438 -7.121 1 87.38 502 SER A O 1
ATOM 3939 N N . PHE A 1 503 ? 7.965 -42.5 -9.266 1 87.69 503 PHE A N 1
ATOM 3940 C CA . PHE A 1 503 ? 6.895 -41.531 -9.008 1 87.69 503 PHE A CA 1
ATOM 3941 C C . PHE A 1 503 ? 5.57 -42.062 -9.555 1 87.69 503 PHE A C 1
ATOM 3943 O O . PHE A 1 503 ? 5.539 -42.75 -10.57 1 87.69 503 PHE A O 1
ATOM 3950 N N . TYR A 1 504 ? 4.531 -41.656 -8.836 1 89.25 504 TYR A N 1
ATOM 3951 C CA . TYR A 1 504 ? 3.189 -41.938 -9.344 1 89.25 504 TYR A CA 1
ATOM 3952 C C . TYR A 1 504 ? 2.635 -40.688 -10.062 1 89.25 504 TYR A C 1
ATOM 3954 O O . TYR A 1 504 ? 2.846 -39.562 -9.617 1 89.25 504 TYR A O 1
ATOM 3962 N N . LEU A 1 505 ? 2.027 -40.938 -11.117 1 92.62 505 LEU A N 1
ATOM 3963 C CA . LEU A 1 505 ? 1.281 -39.938 -11.859 1 92.62 505 LEU A CA 1
ATOM 3964 C C . LEU A 1 505 ? -0.203 -40.281 -11.906 1 92.62 505 LEU A C 1
ATOM 3966 O O . LEU A 1 505 ? -0.578 -41.344 -12.398 1 92.62 505 LEU A O 1
ATOM 3970 N N . ARG A 1 506 ? -0.986 -39.375 -11.336 1 92.31 506 ARG A N 1
ATOM 3971 C CA . ARG A 1 506 ? -2.436 -39.531 -11.367 1 92.31 506 ARG A CA 1
ATOM 3972 C C . ARG A 1 506 ? -3.084 -38.531 -12.312 1 92.31 506 ARG A C 1
ATOM 3974 O O . ARG A 1 506 ? -2.791 -37.344 -12.258 1 92.31 506 ARG A O 1
ATOM 3981 N N . ASP A 1 507 ? -3.896 -39.062 -13.172 1 93.81 507 ASP A N 1
ATOM 3982 C CA . ASP A 1 507 ? -4.672 -38.219 -14.078 1 93.81 507 ASP A CA 1
ATOM 3983 C C . ASP A 1 507 ? -6.133 -38.156 -13.648 1 93.81 507 ASP A C 1
ATOM 3985 O O . ASP A 1 507 ? -6.832 -39.156 -13.641 1 93.81 507 ASP A O 1
ATOM 3989 N N . PHE A 1 508 ? -6.621 -36.969 -13.383 1 93.94 508 PHE A N 1
ATOM 3990 C CA . PHE A 1 508 ? -7.98 -36.812 -12.875 1 93.94 508 PHE A CA 1
ATOM 3991 C C . PHE A 1 508 ? -8.922 -36.375 -13.977 1 93.94 508 PHE A C 1
ATOM 3993 O O . PHE A 1 508 ? -10.125 -36.25 -13.766 1 93.94 508 PHE A O 1
ATOM 4000 N N . ILE A 1 509 ? -8.367 -36.062 -15.078 1 92.44 509 ILE A N 1
ATOM 4001 C CA . ILE A 1 509 ? -9.156 -35.75 -16.266 1 92.44 509 ILE A CA 1
ATOM 4002 C C . ILE A 1 509 ? -9.008 -36.906 -17.281 1 92.44 509 ILE A C 1
ATOM 4004 O O . ILE A 1 509 ? -7.891 -37.344 -17.578 1 92.44 509 ILE A O 1
ATOM 4008 N N . SER A 1 510 ? -10.133 -37.25 -17.828 1 89.56 510 SER A N 1
ATOM 4009 C CA . SER A 1 510 ? -10.133 -38.375 -18.766 1 89.56 510 SER A CA 1
ATOM 4010 C C . SER A 1 510 ? -9.578 -37.938 -20.125 1 89.56 510 SER A C 1
ATOM 4012 O O . SER A 1 510 ? -9.453 -36.75 -20.406 1 89.56 510 SER A O 1
ATOM 4014 N N . ALA A 1 511 ? -9.211 -38.969 -20.859 1 84.75 511 ALA A N 1
ATOM 4015 C CA . ALA A 1 511 ? -8.836 -38.719 -22.25 1 84.75 511 ALA A CA 1
ATOM 4016 C C . ALA A 1 511 ? -10.07 -38.469 -23.125 1 84.75 511 ALA A C 1
ATOM 4018 O O . ALA A 1 511 ? -11.188 -38.812 -22.734 1 84.75 511 ALA A O 1
ATOM 4019 N N . PRO A 1 512 ? -9.773 -37.781 -24.234 1 80.31 512 PRO A N 1
ATOM 4020 C CA . PRO A 1 512 ? -10.914 -37.562 -25.125 1 80.31 512 PRO A CA 1
ATOM 4021 C C . PRO A 1 512 ? -11.523 -38.844 -25.641 1 80.31 512 PRO A C 1
ATOM 4023 O O . PRO A 1 512 ? -10.805 -39.812 -25.875 1 80.31 512 PRO A O 1
ATOM 4026 N N . GLU A 1 513 ? -12.898 -39.125 -25.594 1 73 513 GLU A N 1
ATOM 4027 C CA . GLU A 1 513 ? -13.578 -40.25 -26.188 1 73 513 GLU A CA 1
ATOM 4028 C C . GLU A 1 513 ? -13.945 -40 -27.641 1 73 513 GLU A C 1
ATOM 4030 O O . GLU A 1 513 ? -14.227 -38.844 -28.016 1 73 513 GLU A O 1
ATOM 4035 N N . MET B 1 1 ? 35.125 8.594 -41.938 1 18.98 1 MET B N 1
ATOM 4036 C CA . MET B 1 1 ? 35.625 9.133 -40.656 1 18.98 1 MET B CA 1
ATOM 4037 C C . MET B 1 1 ? 35.25 10.609 -40.5 1 18.98 1 MET B C 1
ATOM 4039 O O . MET B 1 1 ? 36.125 11.477 -40.625 1 18.98 1 MET B O 1
ATOM 4043 N N . ALA B 1 2 ? 34.219 10.961 -41.094 1 23.61 2 ALA B N 1
ATOM 4044 C CA . ALA B 1 2 ? 33.969 12.391 -41.25 1 23.61 2 ALA B CA 1
ATOM 4045 C C . ALA B 1 2 ? 33.969 13.117 -39.906 1 23.61 2 ALA B C 1
ATOM 4047 O O . ALA B 1 2 ? 33.594 12.539 -38.906 1 23.61 2 ALA B O 1
ATOM 4048 N N . ASN B 1 3 ? 34.781 14.195 -39.625 1 22.5 3 ASN B N 1
ATOM 4049 C CA . ASN B 1 3 ? 35.312 15.156 -38.656 1 22.5 3 ASN B CA 1
ATOM 4050 C C . ASN B 1 3 ? 34.156 15.883 -37.938 1 22.5 3 ASN B C 1
ATOM 4052 O O . ASN B 1 3 ? 33.406 16.625 -38.562 1 22.5 3 ASN B O 1
ATOM 4056 N N . SER B 1 4 ? 33.469 15.188 -37.125 1 25.48 4 SER B N 1
ATOM 4057 C CA . SER B 1 4 ? 32.219 15.773 -36.625 1 25.48 4 SER B CA 1
ATOM 4058 C C . SER B 1 4 ? 32.469 17.109 -35.938 1 25.48 4 SER B C 1
ATOM 4060 O O . SER B 1 4 ? 33.344 17.219 -35.062 1 25.48 4 SER B O 1
ATOM 4062 N N . PRO B 1 5 ? 32.188 18.266 -36.531 1 26.88 5 PRO B N 1
ATOM 4063 C CA . PRO B 1 5 ? 32.656 19.547 -36.031 1 26.88 5 PRO B CA 1
ATOM 4064 C C . PRO B 1 5 ? 32.469 19.719 -34.531 1 26.88 5 PRO B C 1
ATOM 4066 O O . PRO B 1 5 ? 31.516 19.156 -33.969 1 26.88 5 PRO B O 1
ATOM 4069 N N . ALA B 1 6 ? 33.469 19.984 -33.719 1 24.98 6 ALA B N 1
ATOM 4070 C CA . ALA B 1 6 ? 33.812 20.234 -32.312 1 24.98 6 ALA B CA 1
ATOM 4071 C C . ALA B 1 6 ? 32.938 21.344 -31.75 1 24.98 6 ALA B C 1
ATOM 4073 O O . ALA B 1 6 ? 32.875 22.453 -32.281 1 24.98 6 ALA B O 1
ATOM 4074 N N . SER B 1 7 ? 31.812 20.938 -31.172 1 25.95 7 SER B N 1
ATOM 4075 C CA . SER B 1 7 ? 30.828 21.891 -30.688 1 25.95 7 SER B CA 1
ATOM 4076 C C . SER B 1 7 ? 31.484 23 -29.875 1 25.95 7 SER B C 1
ATOM 4078 O O . SER B 1 7 ? 32.25 22.719 -28.938 1 25.95 7 SER B O 1
ATOM 4080 N N . GLN B 1 8 ? 31.891 24.109 -30.375 1 26.23 8 GLN B N 1
ATOM 4081 C CA . GLN B 1 8 ? 32.531 25.281 -29.781 1 26.23 8 GLN B CA 1
ATOM 4082 C C . GLN B 1 8 ? 31.922 25.625 -28.438 1 26.23 8 GLN B C 1
ATOM 4084 O O . GLN B 1 8 ? 30.688 25.656 -28.297 1 26.23 8 GLN B O 1
ATOM 4089 N N . PRO B 1 9 ? 32.656 25.453 -27.328 1 28 9 PRO B N 1
ATOM 4090 C CA . PRO B 1 9 ? 32.281 25.781 -25.953 1 28 9 PRO B CA 1
ATOM 4091 C C . PRO B 1 9 ? 31.719 27.188 -25.812 1 28 9 PRO B C 1
ATOM 4093 O O . PRO B 1 9 ? 32.25 28.141 -26.375 1 28 9 PRO B O 1
ATOM 4096 N N . MET B 1 10 ? 30.438 27.328 -25.828 1 31.22 10 MET B N 1
ATOM 4097 C CA . MET B 1 10 ? 29.922 28.688 -25.719 1 31.22 10 MET B CA 1
ATOM 4098 C C . MET B 1 10 ? 30.703 29.484 -24.672 1 31.22 10 MET B C 1
ATOM 4100 O O . MET B 1 10 ? 30.812 29.062 -23.516 1 31.22 10 MET B O 1
ATOM 4104 N N . LEU B 1 11 ? 31.75 30.125 -24.984 1 28.69 11 LEU B N 1
ATOM 4105 C CA . LEU B 1 11 ? 32.531 31.078 -24.203 1 28.69 11 LEU B CA 1
ATOM 4106 C C . LEU B 1 11 ? 31.609 31.938 -23.328 1 28.69 11 LEU B C 1
ATOM 4108 O O . LEU B 1 11 ? 30.859 32.75 -23.844 1 28.69 11 LEU B O 1
ATOM 4112 N N . LEU B 1 12 ? 31.125 31.391 -22.297 1 30.98 12 LEU B N 1
ATOM 4113 C CA . LEU B 1 12 ? 30.516 32.281 -21.297 1 30.98 12 LEU B CA 1
ATOM 4114 C C . LEU B 1 12 ? 31.438 33.406 -20.938 1 30.98 12 LEU B C 1
ATOM 4116 O O . LEU B 1 12 ? 32.562 33.188 -20.5 1 30.98 12 LEU B O 1
ATOM 4120 N N . GLU B 1 13 ? 31.422 34.438 -21.688 1 30.53 13 GLU B N 1
ATOM 4121 C CA . GLU B 1 13 ? 32.188 35.656 -21.375 1 30.53 13 GLU B CA 1
ATOM 4122 C C . GLU B 1 13 ? 32.219 35.906 -19.875 1 30.53 13 GLU B C 1
ATOM 4124 O O . GLU B 1 13 ? 31.297 35.469 -19.141 1 30.53 13 GLU B O 1
ATOM 4129 N N . ASN B 1 14 ? 33.312 36.156 -19.344 1 31.98 14 ASN B N 1
ATOM 4130 C CA . ASN B 1 14 ? 33.75 36.406 -17.969 1 31.98 14 ASN B CA 1
ATOM 4131 C C . ASN B 1 14 ? 32.844 37.375 -17.234 1 31.98 14 ASN B C 1
ATOM 4133 O O . ASN B 1 14 ? 32.844 38.562 -17.531 1 31.98 14 ASN B O 1
ATOM 4137 N N . PRO B 1 15 ? 31.641 37.031 -16.781 1 35.94 15 PRO B N 1
ATOM 4138 C CA . PRO B 1 15 ? 30.609 37.969 -16.297 1 35.94 15 PRO B CA 1
ATOM 4139 C C . PRO B 1 15 ? 31.125 38.875 -15.164 1 35.94 15 PRO B C 1
ATOM 4141 O O . PRO B 1 15 ? 30.328 39.562 -14.531 1 35.94 15 PRO B O 1
ATOM 4144 N N . LEU B 1 16 ? 32.312 38.781 -14.719 1 33.25 16 LEU B N 1
ATOM 4145 C CA . LEU B 1 16 ? 32.75 39.562 -13.57 1 33.25 16 LEU B CA 1
ATOM 4146 C C . LEU B 1 16 ? 32.812 41.062 -13.914 1 33.25 16 LEU B C 1
ATOM 4148 O O . LEU B 1 16 ? 33.312 41.875 -13.125 1 33.25 16 LEU B O 1
ATOM 4152 N N . ASP B 1 17 ? 33.031 41.5 -15.125 1 33.56 17 ASP B N 1
ATOM 4153 C CA . ASP B 1 17 ? 33 42.938 -15.203 1 33.56 17 ASP B CA 1
ATOM 4154 C C . ASP B 1 17 ? 31.688 43.5 -14.648 1 33.56 17 ASP B C 1
ATOM 4156 O O . ASP B 1 17 ? 30.641 42.875 -14.797 1 33.56 17 ASP B O 1
ATOM 4160 N N . GLY B 1 18 ? 31.641 44.375 -13.68 1 37.41 18 GLY B N 1
ATOM 4161 C CA . GLY B 1 18 ? 30.672 44.906 -12.727 1 37.41 18 GLY B CA 1
ATOM 4162 C C . GLY B 1 18 ? 29.281 45.031 -13.297 1 37.41 18 GLY B C 1
ATOM 4163 O O . GLY B 1 18 ? 28.297 45.156 -12.547 1 37.41 18 GLY B O 1
ATOM 4164 N N . ARG B 1 19 ? 29.141 45.781 -14.383 1 37.97 19 ARG B N 1
ATOM 4165 C CA . ARG B 1 19 ? 27.891 46.031 -15.094 1 37.97 19 ARG B CA 1
ATOM 4166 C C . ARG B 1 19 ? 27.375 44.75 -15.734 1 37.97 19 ARG B C 1
ATOM 4168 O O . ARG B 1 19 ? 27.516 44.531 -16.938 1 37.97 19 ARG B O 1
ATOM 4175 N N . ALA B 1 20 ? 27.594 43.625 -15.352 1 37.81 20 ALA B N 1
ATOM 4176 C CA . ALA B 1 20 ? 27.094 42.406 -15.977 1 37.81 20 ALA B CA 1
ATOM 4177 C C . ALA B 1 20 ? 25.594 42.5 -16.281 1 37.81 20 ALA B C 1
ATOM 4179 O O . ALA B 1 20 ? 24.797 42.688 -15.359 1 37.81 20 ALA B O 1
ATOM 4180 N N . THR B 1 21 ? 25.156 43.062 -17.344 1 44.75 21 THR B N 1
ATOM 4181 C CA . THR B 1 21 ? 23.812 43.25 -17.875 1 44.75 21 THR B CA 1
ATOM 4182 C C . THR B 1 21 ? 23.031 41.938 -17.781 1 44.75 21 THR B C 1
ATOM 4184 O O . THR B 1 21 ? 23.438 40.906 -18.328 1 44.75 21 THR B O 1
ATOM 4187 N N . PHE B 1 22 ? 22.641 41.531 -16.625 1 50.81 22 PHE B N 1
ATOM 4188 C CA . PHE B 1 22 ? 21.672 40.406 -16.641 1 50.81 22 PHE B CA 1
ATOM 4189 C C . PHE B 1 22 ? 20.734 40.531 -17.828 1 50.81 22 PHE B C 1
ATOM 4191 O O . PHE B 1 22 ? 20 41.531 -17.953 1 50.81 22 PHE B O 1
ATOM 4198 N N . PRO B 1 23 ? 21.125 39.938 -18.969 1 61.16 23 PRO B N 1
ATOM 4199 C CA . PRO B 1 23 ? 20.359 40.062 -20.203 1 61.16 23 PRO B CA 1
ATOM 4200 C C . PRO B 1 23 ? 18.875 39.812 -20.031 1 61.16 23 PRO B C 1
ATOM 4202 O O . PRO B 1 23 ? 18.109 39.844 -21 1 61.16 23 PRO B O 1
ATOM 4205 N N . LEU B 1 24 ? 18.594 39.469 -18.906 1 67.88 24 LEU B N 1
ATOM 4206 C CA . LEU B 1 24 ? 17.156 39.219 -18.812 1 67.88 24 LEU B CA 1
ATOM 4207 C C . LEU B 1 24 ? 16.422 40.469 -18.344 1 67.88 24 LEU B C 1
ATOM 4209 O O . LEU B 1 24 ? 16.969 41.281 -17.578 1 67.88 24 LEU B O 1
ATOM 4213 N N . SER B 1 25 ? 15.375 40.875 -19.094 1 77 25 SER B N 1
ATOM 4214 C CA . SER B 1 25 ? 14.523 41.969 -18.656 1 77 25 SER B CA 1
ATOM 4215 C C . SER B 1 25 ? 14.086 41.781 -17.203 1 77 25 SER B C 1
ATOM 4217 O O .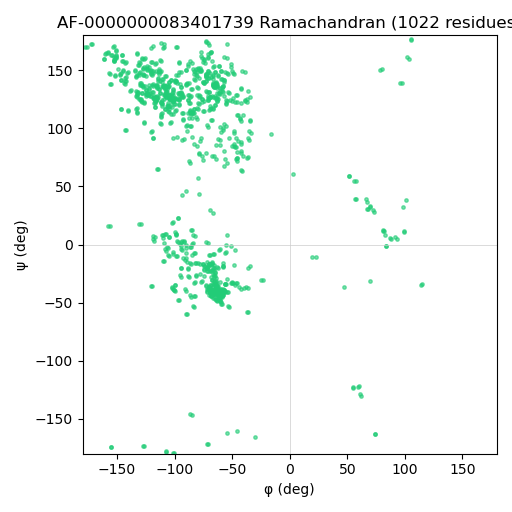 SER B 1 25 ? 14.133 40.688 -16.688 1 77 25 SER B O 1
ATOM 4219 N N . GLY B 1 26 ? 13.938 42.906 -16.531 1 74.06 26 GLY B N 1
ATOM 4220 C CA . GLY B 1 26 ? 13.453 42.875 -15.164 1 74.06 26 GLY B CA 1
ATOM 4221 C C . GLY B 1 26 ? 12.242 42 -14.977 1 74.06 26 GLY B C 1
ATOM 4222 O O . GLY B 1 26 ? 12.133 41.281 -13.984 1 74.06 26 GLY B O 1
ATOM 4223 N N . GLU B 1 27 ? 11.461 41.969 -15.977 1 79.94 27 GLU B N 1
ATOM 4224 C CA . GLU B 1 27 ? 10.234 41.188 -15.906 1 79.94 27 GLU B CA 1
ATOM 4225 C C . GLU B 1 27 ? 10.539 39.688 -15.891 1 79.94 27 GLU B C 1
ATOM 4227 O O . GLU B 1 27 ? 9.914 38.938 -15.156 1 79.94 27 GLU B O 1
ATOM 4232 N N . ILE B 1 28 ? 11.508 39.375 -16.578 1 82 28 ILE B N 1
ATOM 4233 C CA . ILE B 1 28 ? 11.891 37.969 -16.641 1 82 28 ILE B CA 1
ATOM 4234 C C . ILE B 1 28 ? 12.516 37.531 -15.32 1 82 28 ILE B C 1
ATOM 4236 O O . ILE B 1 28 ? 12.242 36.406 -14.836 1 82 28 ILE B O 1
ATOM 4240 N N . VAL B 1 29 ? 13.289 38.406 -14.844 1 80.81 29 VAL B N 1
ATOM 4241 C CA . VAL B 1 29 ? 13.945 38.094 -13.578 1 80.81 29 VAL B CA 1
ATOM 4242 C C . VAL B 1 29 ? 12.891 37.938 -12.484 1 80.81 29 VAL B C 1
ATOM 4244 O O . VAL B 1 29 ? 12.984 37.031 -11.664 1 80.81 29 VAL B O 1
ATOM 4247 N N . ILE B 1 30 ? 11.898 38.75 -12.602 1 81.69 30 ILE B N 1
ATOM 4248 C CA . ILE B 1 30 ? 10.82 38.656 -11.625 1 81.69 30 ILE B CA 1
ATOM 4249 C C . ILE B 1 30 ? 10.125 37.312 -11.75 1 81.69 30 ILE B C 1
ATOM 4251 O O . ILE B 1 30 ? 9.812 36.688 -10.742 1 81.69 30 ILE B O 1
ATOM 4255 N N . GLU B 1 31 ? 10.078 36.844 -12.914 1 82.75 31 GLU B N 1
ATOM 4256 C CA . GLU B 1 31 ? 9.406 35.562 -13.148 1 82.75 31 GLU B CA 1
ATOM 4257 C C . GLU B 1 31 ? 10.242 34.406 -12.617 1 82.75 31 GLU B C 1
ATOM 4259 O O . GLU B 1 31 ? 9.695 33.438 -12.055 1 82.75 31 GLU B O 1
ATOM 4264 N N . ILE B 1 32 ? 11.414 34.531 -12.734 1 79.38 32 ILE B N 1
ATOM 4265 C CA . ILE B 1 32 ? 12.305 33.5 -12.219 1 79.38 32 ILE B CA 1
ATOM 4266 C C . ILE B 1 32 ? 12.25 33.5 -10.688 1 79.38 32 ILE B C 1
ATOM 4268 O O . ILE B 1 32 ? 12.164 32.438 -10.07 1 79.38 32 ILE B O 1
ATOM 4272 N N . LEU B 1 33 ? 12.273 34.719 -10.211 1 80.88 33 LEU B N 1
ATOM 4273 C CA . LEU B 1 33 ? 12.305 34.844 -8.758 1 80.88 33 LEU B CA 1
ATOM 4274 C C . LEU B 1 33 ? 11.008 34.375 -8.133 1 80.88 33 LEU B C 1
ATOM 4276 O O . LEU B 1 33 ? 10.969 34.031 -6.953 1 80.88 33 LEU B O 1
ATOM 4280 N N . ARG B 1 34 ? 10.039 34.25 -8.938 1 78.19 34 ARG B N 1
ATOM 4281 C CA . ARG B 1 34 ? 8.742 33.781 -8.477 1 78.19 34 ARG B CA 1
ATOM 4282 C C . ARG B 1 34 ? 8.836 32.312 -8.023 1 78.19 34 ARG B C 1
ATOM 4284 O O . ARG B 1 34 ? 8.023 31.859 -7.211 1 78.19 34 ARG B O 1
ATOM 4291 N N . HIS B 1 35 ? 9.867 31.672 -8.508 1 78.69 35 HIS B N 1
ATOM 4292 C CA . HIS B 1 35 ? 9.977 30.25 -8.219 1 78.69 35 HIS B CA 1
ATOM 4293 C C . HIS B 1 35 ? 11.07 29.984 -7.184 1 78.69 35 HIS B C 1
ATOM 4295 O O . HIS B 1 35 ? 11.273 28.828 -6.773 1 78.69 35 HIS B O 1
ATOM 4301 N N . ALA B 1 36 ? 11.648 30.953 -6.844 1 80.5 36 ALA B N 1
ATOM 4302 C CA . ALA B 1 36 ? 12.742 30.797 -5.883 1 80.5 36 ALA B CA 1
ATOM 4303 C C . ALA B 1 36 ? 12.227 30.922 -4.449 1 80.5 36 ALA B C 1
ATOM 4305 O O . ALA B 1 36 ? 11.211 31.578 -4.203 1 80.5 36 ALA B O 1
ATOM 4306 N N . SER B 1 37 ? 12.898 30.25 -3.58 1 85.19 37 SER B N 1
ATOM 4307 C CA . SER B 1 37 ? 12.586 30.438 -2.166 1 85.19 37 SER B CA 1
ATOM 4308 C C . SER B 1 37 ? 12.938 31.844 -1.697 1 85.19 37 SER B C 1
ATOM 4310 O O . SER B 1 37 ? 13.812 32.5 -2.271 1 85.19 37 SER B O 1
ATOM 4312 N N . PRO B 1 38 ? 12.219 32.25 -0.698 1 88.31 38 PRO B N 1
ATOM 4313 C CA . PRO B 1 38 ? 12.516 33.562 -0.185 1 88.31 38 PRO B CA 1
ATOM 4314 C C . PRO B 1 38 ? 13.977 33.75 0.215 1 88.31 38 PRO B C 1
ATOM 4316 O O . PRO B 1 38 ? 14.562 34.812 -0.003 1 88.31 38 PRO B O 1
ATOM 4319 N N . PHE B 1 39 ? 14.453 32.719 0.669 1 85.06 39 PHE B N 1
ATOM 4320 C CA . PHE B 1 39 ? 15.852 32.812 1.081 1 85.06 39 PHE B CA 1
ATOM 4321 C C . PHE B 1 39 ? 16.766 32.938 -0.131 1 85.06 39 PHE B C 1
ATOM 4323 O O . PHE B 1 39 ? 17.766 33.656 -0.095 1 85.06 39 PHE B O 1
ATOM 4330 N N . ASP B 1 40 ? 16.406 32.281 -1.109 1 84.19 40 ASP B N 1
ATOM 4331 C CA . ASP B 1 40 ? 17.188 32.375 -2.338 1 84.19 40 ASP B CA 1
ATOM 4332 C C . ASP B 1 40 ? 17.078 33.781 -2.945 1 84.19 40 ASP B C 1
ATOM 4334 O O . ASP B 1 40 ? 18.062 34.312 -3.469 1 84.19 40 ASP B O 1
ATOM 4338 N N . VAL B 1 41 ? 15.945 34.312 -2.885 1 87.38 41 VAL B N 1
ATOM 4339 C CA . VAL B 1 41 ? 15.742 35.688 -3.373 1 87.38 41 VAL B CA 1
ATOM 4340 C C . VAL B 1 41 ? 16.656 36.625 -2.617 1 87.38 41 VAL B C 1
ATOM 4342 O O . VAL B 1 41 ? 17.328 37.469 -3.227 1 87.38 41 VAL B O 1
ATOM 4345 N N . LEU B 1 42 ? 16.734 36.438 -1.329 1 86.62 42 LEU B N 1
ATOM 4346 C CA . LEU B 1 42 ? 17.578 37.312 -0.497 1 86.62 42 LEU B CA 1
ATOM 4347 C C . LEU B 1 42 ? 19.062 37.094 -0.829 1 86.62 42 LEU B C 1
ATOM 4349 O O . LEU B 1 42 ? 19.828 38.062 -0.889 1 86.62 42 LEU B O 1
ATOM 4353 N N . SER B 1 43 ? 19.344 35.906 -1.059 1 85.31 43 SER B N 1
ATOM 4354 C CA . SER B 1 43 ? 20.719 35.562 -1.372 1 85.31 43 SER B CA 1
ATOM 4355 C C . SER B 1 43 ? 21.141 36.156 -2.711 1 85.31 43 SER B C 1
ATOM 4357 O O . SER B 1 43 ? 22.297 36.562 -2.891 1 85.31 43 SER B O 1
ATOM 4359 N N . MET B 1 44 ? 20.266 36.219 -3.559 1 84.62 44 MET B N 1
ATOM 4360 C CA . MET B 1 44 ? 20.547 36.75 -4.898 1 84.62 44 MET B CA 1
ATOM 4361 C C . MET B 1 44 ? 20.75 38.25 -4.875 1 84.62 44 MET B C 1
ATOM 4363 O O . MET B 1 44 ? 21.312 38.812 -5.809 1 84.62 44 MET B O 1
ATOM 4367 N N . ARG B 1 45 ? 20.219 38.906 -3.848 1 83.88 45 ARG B N 1
ATOM 4368 C CA . ARG B 1 45 ? 20.344 40.344 -3.695 1 83.88 45 ARG B CA 1
ATOM 4369 C C . ARG B 1 45 ? 21.812 40.75 -3.654 1 83.88 45 ARG B C 1
ATOM 4371 O O . ARG B 1 45 ? 22.156 41.875 -4.027 1 83.88 45 ARG B O 1
ATOM 4378 N N . LYS B 1 46 ? 22.641 39.781 -3.371 1 83.69 46 LYS B N 1
ATOM 4379 C CA . LYS B 1 46 ? 24.062 40.094 -3.184 1 83.69 46 LYS B CA 1
ATOM 4380 C C . LYS B 1 46 ? 24.844 39.875 -4.477 1 83.69 46 LYS B C 1
ATOM 4382 O O . LYS B 1 46 ? 26.047 40.125 -4.52 1 83.69 46 LYS B O 1
ATOM 4387 N N . THR B 1 47 ? 24.25 39.5 -5.473 1 80.62 47 THR B N 1
ATOM 4388 C CA . THR B 1 47 ? 24.969 39.094 -6.676 1 80.62 47 THR B CA 1
ATOM 4389 C C . THR B 1 47 ? 25.312 40.312 -7.531 1 80.62 47 THR B C 1
ATOM 4391 O O . THR B 1 47 ? 26.469 40.469 -7.945 1 80.62 47 THR B O 1
ATOM 4394 N N . CYS B 1 48 ? 24.438 41.188 -7.922 1 81.56 48 CYS B N 1
ATOM 4395 C CA . CYS B 1 48 ? 24.672 42.375 -8.711 1 81.56 48 CYS B CA 1
ATOM 4396 C C . CYS B 1 48 ? 23.625 43.438 -8.422 1 81.56 48 CYS B C 1
ATOM 4398 O O . CYS B 1 48 ? 22.609 43.156 -7.766 1 81.56 48 CYS B O 1
ATOM 4400 N N . ARG B 1 49 ? 23.844 44.656 -8.93 1 83.38 49 ARG B N 1
ATOM 4401 C CA . ARG B 1 49 ? 22.984 45.781 -8.625 1 83.38 49 ARG B CA 1
ATOM 4402 C C . ARG B 1 49 ? 21.594 45.594 -9.234 1 83.38 49 ARG B C 1
ATOM 4404 O O . ARG B 1 49 ? 20.578 45.969 -8.617 1 83.38 49 ARG B O 1
ATOM 4411 N N . PHE B 1 50 ? 21.609 45.125 -10.398 1 82.25 50 PHE B N 1
ATOM 4412 C CA . PHE B 1 50 ? 20.344 44.938 -11.086 1 82.25 50 PHE B CA 1
ATOM 4413 C C . PHE B 1 50 ? 19.453 43.969 -10.32 1 82.25 50 PHE B C 1
ATOM 4415 O O . PHE B 1 50 ? 18.281 44.281 -10.039 1 82.25 50 PHE B O 1
ATOM 4422 N N . ILE B 1 51 ? 19.953 42.844 -9.914 1 84.5 51 ILE B N 1
ATOM 4423 C CA . ILE B 1 51 ? 19.203 41.844 -9.172 1 84.5 51 ILE B CA 1
ATOM 4424 C C . ILE B 1 51 ? 18.812 42.375 -7.801 1 84.5 51 ILE B C 1
ATOM 4426 O O . ILE B 1 51 ? 17.703 42.125 -7.316 1 84.5 51 ILE B O 1
ATOM 4430 N N . CYS B 1 52 ? 19.656 43.125 -7.336 1 86.69 52 CYS B N 1
ATOM 4431 C CA . CYS B 1 52 ? 19.359 43.781 -6.062 1 86.69 52 CYS B CA 1
ATOM 4432 C C . CYS B 1 52 ? 18.125 44.656 -6.176 1 86.69 52 CYS B C 1
ATOM 4434 O O . CYS B 1 52 ? 17.219 44.594 -5.328 1 86.69 52 CYS B O 1
ATOM 4436 N N . ASN B 1 53 ? 18.156 45.438 -7.215 1 86.31 53 ASN B N 1
ATOM 4437 C CA . ASN B 1 53 ? 17.016 46.344 -7.414 1 86.31 53 ASN B CA 1
ATOM 4438 C C . ASN B 1 53 ? 15.719 45.562 -7.641 1 86.31 53 ASN B C 1
ATOM 4440 O O . ASN B 1 53 ? 14.672 45.938 -7.121 1 86.31 53 ASN B O 1
ATOM 4444 N N . VAL B 1 54 ? 15.844 44.562 -8.305 1 85.69 54 VAL B N 1
ATOM 4445 C CA . VAL B 1 54 ? 14.656 43.75 -8.602 1 85.69 54 VAL B CA 1
ATOM 4446 C C . VAL B 1 54 ? 14.133 43.125 -7.32 1 85.69 54 VAL B C 1
ATOM 4448 O O . VAL B 1 54 ? 12.922 43.094 -7.086 1 85.69 54 VAL B O 1
ATOM 4451 N N . THR B 1 55 ? 15.047 42.656 -6.543 1 88.38 55 THR B N 1
ATOM 4452 C CA . THR B 1 55 ? 14.648 41.969 -5.312 1 88.38 55 THR B CA 1
ATOM 4453 C C . THR B 1 55 ? 14.047 42.969 -4.32 1 88.38 55 THR B C 1
ATOM 4455 O O . THR B 1 55 ? 13.445 42.562 -3.318 1 88.38 55 THR B O 1
ATOM 4458 N N . ARG B 1 56 ? 14.164 44.156 -4.648 1 88.75 56 ARG B N 1
ATOM 4459 C CA . ARG B 1 56 ? 13.609 45.188 -3.752 1 88.75 56 ARG B CA 1
ATOM 4460 C C . ARG B 1 56 ? 12.227 45.625 -4.215 1 88.75 56 ARG B C 1
ATOM 4462 O O . ARG B 1 56 ? 11.602 46.469 -3.578 1 88.75 56 ARG B O 1
ATOM 4469 N N . MET B 1 57 ? 11.867 45 -5.195 1 88.94 57 MET B N 1
ATOM 4470 C CA . MET B 1 57 ? 10.523 45.344 -5.676 1 88.94 57 MET B CA 1
ATOM 4471 C C . MET B 1 57 ? 9.461 44.625 -4.828 1 88.94 57 MET B C 1
ATOM 4473 O O . MET B 1 57 ? 9.625 43.469 -4.457 1 88.94 57 MET B O 1
ATOM 4477 N N . ARG B 1 58 ? 8.414 45.344 -4.672 1 91.06 58 ARG B N 1
ATOM 4478 C CA . ARG B 1 58 ? 7.316 44.875 -3.838 1 91.06 58 ARG B CA 1
ATOM 4479 C C . ARG B 1 58 ? 6.66 43.625 -4.453 1 91.06 58 ARG B C 1
ATOM 4481 O O . ARG B 1 58 ? 6.305 42.688 -3.74 1 91.06 58 ARG B O 1
ATOM 4488 N N . THR B 1 59 ? 6.551 43.625 -5.672 1 89.62 59 THR B N 1
ATOM 4489 C CA . THR B 1 59 ? 5.871 42.562 -6.383 1 89.62 59 THR B CA 1
ATOM 4490 C C . THR B 1 59 ? 6.586 41.219 -6.16 1 89.62 59 THR B C 1
ATOM 4492 O O . THR B 1 59 ? 5.945 40.188 -6.066 1 89.62 59 THR B O 1
ATOM 4495 N N . VAL B 1 60 ? 7.844 41.25 -6.074 1 90.38 60 VAL B N 1
ATOM 4496 C CA . VAL B 1 60 ? 8.633 40.031 -5.863 1 90.38 60 VAL B CA 1
ATOM 4497 C C . VAL B 1 60 ? 8.281 39.438 -4.512 1 90.38 60 VAL B C 1
ATOM 4499 O O . VAL B 1 60 ? 8.07 38.219 -4.41 1 90.38 60 VAL B O 1
ATOM 4502 N N . TRP B 1 61 ? 8.086 40.25 -3.635 1 93.06 61 TRP B N 1
ATOM 4503 C CA . TRP B 1 61 ? 7.895 39.719 -2.281 1 93.06 61 TRP B CA 1
ATOM 4504 C C . TRP B 1 61 ? 6.426 39.406 -2.033 1 93.06 61 TRP B C 1
ATOM 4506 O O . TRP B 1 61 ? 6.109 38.562 -1.184 1 93.06 61 TRP B O 1
ATOM 4516 N N . ILE B 1 62 ? 5.547 40.062 -2.682 1 92.69 62 ILE B N 1
ATOM 4517 C CA . ILE B 1 62 ? 4.152 39.625 -2.637 1 92.69 62 ILE B CA 1
ATOM 4518 C C . ILE B 1 62 ? 4.039 38.188 -3.133 1 92.69 62 ILE B C 1
ATOM 4520 O O . ILE B 1 62 ? 3.42 37.344 -2.477 1 92.69 62 ILE B O 1
ATOM 4524 N N . LYS B 1 63 ? 4.734 37.969 -4.172 1 89.31 63 LYS B N 1
ATOM 4525 C CA . LYS B 1 63 ? 4.695 36.625 -4.75 1 89.31 63 LYS B CA 1
ATOM 4526 C C . LYS B 1 63 ? 5.422 35.625 -3.861 1 89.31 63 LYS B C 1
ATOM 4528 O O . LYS B 1 63 ? 5 34.469 -3.742 1 89.31 63 LYS B O 1
ATOM 4533 N N . ALA B 1 64 ? 6.445 36 -3.316 1 90.69 64 ALA B N 1
ATOM 4534 C CA . ALA B 1 64 ? 7.188 35.125 -2.412 1 90.69 64 ALA B CA 1
ATOM 4535 C C . ALA B 1 64 ? 6.332 34.719 -1.217 1 90.69 64 ALA B C 1
ATOM 4537 O O . ALA B 1 64 ? 6.289 33.562 -0.843 1 90.69 64 ALA B O 1
ATOM 4538 N N . LEU B 1 65 ? 5.668 35.688 -0.696 1 92.38 65 LEU B N 1
ATOM 4539 C CA . LEU B 1 65 ? 4.84 35.406 0.469 1 92.38 65 LEU B CA 1
ATOM 4540 C C . LEU B 1 65 ? 3.641 34.531 0.082 1 92.38 65 LEU B C 1
ATOM 4542 O O . LEU B 1 65 ? 3.24 33.656 0.835 1 92.38 65 LEU B O 1
ATOM 4546 N N . GLU B 1 66 ? 3.125 34.812 -1.007 1 88.75 66 GLU B N 1
ATOM 4547 C CA . GLU B 1 66 ? 2.043 33.969 -1.498 1 88.75 66 GLU B CA 1
ATOM 4548 C C . GLU B 1 66 ? 2.49 32.531 -1.609 1 88.75 66 GLU B C 1
ATOM 4550 O O . GLU B 1 66 ? 1.749 31.609 -1.237 1 88.75 66 GLU B O 1
ATOM 4555 N N . ARG B 1 67 ? 3.58 32.312 -2.002 1 85.75 67 ARG B N 1
ATOM 4556 C CA . ARG B 1 67 ? 4.129 30.969 -2.152 1 85.75 67 ARG B CA 1
ATOM 4557 C C . ARG B 1 67 ? 4.336 30.297 -0.795 1 85.75 67 ARG B C 1
ATOM 4559 O O . ARG B 1 67 ? 4.047 29.109 -0.627 1 85.75 67 ARG B O 1
ATOM 4566 N N . VAL B 1 68 ? 4.852 31.047 0.037 1 88 68 VAL B N 1
ATOM 4567 C CA . VAL B 1 68 ? 5.074 30.531 1.381 1 88 68 VAL B CA 1
ATOM 4568 C C . VAL B 1 68 ? 3.74 30.109 1.998 1 88 68 VAL B C 1
ATOM 4570 O O . VAL B 1 68 ? 3.643 29.047 2.615 1 88 68 VAL B O 1
ATOM 4573 N N . CYS B 1 69 ? 2.799 30.922 1.796 1 88 69 CYS B N 1
ATOM 4574 C CA . CYS B 1 69 ? 1.479 30.609 2.332 1 88 69 CYS B CA 1
ATOM 4575 C C . CYS B 1 69 ? 0.921 29.328 1.71 1 88 69 CYS B C 1
ATOM 4577 O O . CYS B 1 69 ? 0.402 28.469 2.418 1 88 69 CYS B O 1
ATOM 4579 N N . ALA B 1 70 ? 1.079 29.219 0.489 1 83.38 70 ALA B N 1
ATOM 4580 C CA . ALA B 1 70 ? 0.58 28.047 -0.212 1 83.38 70 ALA B CA 1
ATOM 4581 C C . ALA B 1 70 ? 1.331 26.781 0.222 1 83.38 70 ALA B C 1
ATOM 4583 O O . ALA B 1 70 ? 0.719 25.75 0.483 1 83.38 70 ALA B O 1
ATOM 4584 N N . ARG B 1 71 ? 2.553 26.875 0.348 1 82.12 71 ARG B N 1
ATOM 4585 C CA . ARG B 1 71 ? 3.412 25.734 0.684 1 82.12 71 ARG B CA 1
ATOM 4586 C C . ARG B 1 71 ? 3.143 25.25 2.104 1 82.12 71 ARG B C 1
ATOM 4588 O O . ARG B 1 71 ? 3.246 24.062 2.385 1 82.12 71 ARG B O 1
ATOM 4595 N N . HIS B 1 72 ? 2.762 26.188 2.896 1 86.62 72 HIS B N 1
ATOM 4596 C CA . HIS B 1 72 ? 2.662 25.828 4.309 1 86.62 72 HIS B CA 1
ATOM 4597 C C . HIS B 1 72 ? 1.207 25.797 4.766 1 86.62 72 HIS B C 1
ATOM 4599 O O . HIS B 1 72 ? 0.93 25.656 5.957 1 86.62 72 HIS B O 1
ATOM 4605 N N . GLY B 1 73 ? 0.32 25.922 3.885 1 81.31 73 GLY B N 1
ATOM 4606 C CA . GLY B 1 73 ? -1.097 25.844 4.199 1 81.31 73 GLY B CA 1
ATOM 4607 C C . GLY B 1 73 ? -1.592 26.984 5.051 1 81.31 73 GLY B C 1
ATOM 4608 O O . GLY B 1 73 ? -2.498 26.828 5.867 1 81.31 73 GLY B O 1
ATOM 4609 N N . VAL B 1 74 ? -0.995 28.078 4.887 1 88.75 74 VAL B N 1
ATOM 4610 C CA . VAL B 1 74 ? -1.392 29.25 5.66 1 88.75 74 VAL B CA 1
ATOM 4611 C C . VAL B 1 74 ? -2.709 29.797 5.121 1 88.75 74 VAL B C 1
ATOM 4613 O O . VAL B 1 74 ? -2.902 29.875 3.904 1 88.75 74 VAL B O 1
ATOM 4616 N N . PHE B 1 75 ? -3.523 30.172 6.062 1 90.19 75 PHE B N 1
ATOM 4617 C CA . PHE B 1 75 ? -4.801 30.766 5.711 1 90.19 75 PHE B CA 1
ATOM 4618 C C . PHE B 1 75 ? -4.594 32.094 4.969 1 90.19 75 PHE B C 1
ATOM 4620 O O . PHE B 1 75 ? -3.896 32.969 5.461 1 90.19 75 PHE B O 1
ATOM 4627 N N . LYS B 1 76 ? -5.148 32.25 3.832 1 88.06 76 LYS B N 1
ATOM 4628 C CA . LYS B 1 76 ? -4.832 33.312 2.881 1 88.06 76 LYS B CA 1
ATOM 4629 C C . LYS B 1 76 ? -5.059 34.688 3.5 1 88.06 76 LYS B C 1
ATOM 4631 O O . LYS B 1 76 ? -4.23 35.594 3.346 1 88.06 76 LYS B O 1
ATOM 4636 N N . PRO B 1 77 ? -6.102 34.875 4.168 1 91.88 77 PRO B N 1
ATOM 4637 C CA . PRO B 1 77 ? -6.359 36.188 4.699 1 91.88 77 PRO B CA 1
ATOM 4638 C C . PRO B 1 77 ? -5.426 36.562 5.848 1 91.88 77 PRO B C 1
ATOM 4640 O O . PRO B 1 77 ? -5.527 37.656 6.406 1 91.88 77 PRO B O 1
ATOM 4643 N N . THR B 1 78 ? -4.555 35.75 6.188 1 92.88 78 THR B N 1
ATOM 4644 C CA . THR B 1 78 ? -3.641 36 7.297 1 92.88 78 THR B CA 1
ATOM 4645 C C . THR B 1 78 ? -2.814 37.25 7.047 1 92.88 78 THR B C 1
ATOM 4647 O O . THR B 1 78 ? -2.609 38.062 7.957 1 92.88 78 THR B O 1
ATOM 4650 N N . PHE B 1 79 ? -2.434 37.406 5.805 1 92.25 79 PHE B N 1
ATOM 4651 C CA . PHE B 1 79 ? -1.584 38.531 5.488 1 92.25 79 PHE B CA 1
ATOM 4652 C C . PHE B 1 79 ? -2.297 39.5 4.543 1 92.25 79 PHE B C 1
ATOM 4654 O O . PHE B 1 79 ? -2.77 39.094 3.477 1 92.25 79 PHE B O 1
ATOM 4661 N N . PRO B 1 80 ? -2.369 40.75 4.969 1 92.44 80 PRO B N 1
ATOM 4662 C CA . PRO B 1 80 ? -2.881 41.75 4.031 1 92.44 80 PRO B CA 1
ATOM 4663 C C . PRO B 1 80 ? -1.837 42.188 3.006 1 92.44 80 PRO B C 1
ATOM 4665 O O . PRO B 1 80 ? -1.348 43.312 3.064 1 92.44 80 PRO B O 1
ATOM 4668 N N . LEU B 1 81 ? -1.654 41.438 2.084 1 91.12 81 LEU B N 1
ATOM 4669 C CA . LEU B 1 81 ? -0.534 41.531 1.154 1 91.12 81 LEU B CA 1
ATOM 4670 C C . LEU B 1 81 ? -0.469 42.938 0.522 1 91.12 81 LEU B C 1
ATOM 4672 O O . LEU B 1 81 ? 0.61 43.531 0.41 1 91.12 81 LEU B O 1
ATOM 4676 N N . GLN B 1 82 ? -1.607 43.469 0.179 1 87.44 82 GLN B N 1
ATOM 4677 C CA . GLN B 1 82 ? -1.647 44.719 -0.563 1 87.44 82 GLN B CA 1
ATOM 4678 C C . GLN B 1 82 ? -1.288 45.906 0.333 1 87.44 82 GLN B C 1
ATOM 4680 O O . GLN B 1 82 ? -0.847 46.938 -0.153 1 8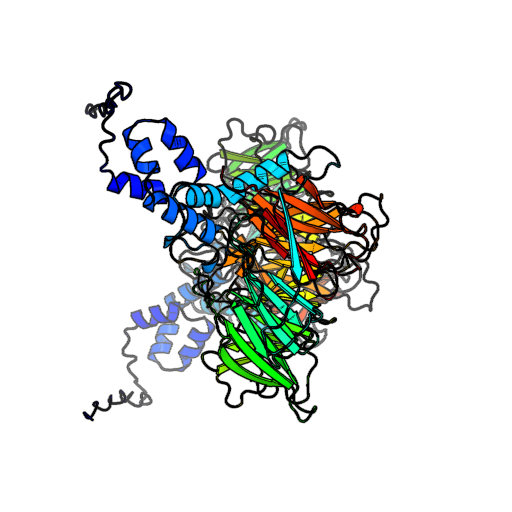7.44 82 GLN B O 1
ATOM 4685 N N . ARG B 1 83 ? -1.366 45.75 1.569 1 88.81 83 ARG B N 1
ATOM 4686 C CA . ARG B 1 83 ? -1.147 46.844 2.488 1 88.81 83 ARG B CA 1
ATOM 4687 C C . ARG B 1 83 ? 0.179 46.719 3.225 1 88.81 83 ARG B C 1
ATOM 4689 O O . ARG B 1 83 ? 0.624 47.625 3.906 1 88.81 83 ARG B O 1
ATOM 4696 N N . MET B 1 84 ? 0.824 45.656 3.023 1 91 84 MET B N 1
ATOM 4697 C CA . MET B 1 84 ? 2.061 45.406 3.758 1 91 84 MET B CA 1
ATOM 4698 C C . MET B 1 84 ? 3.236 46.125 3.111 1 91 84 MET B C 1
ATOM 4700 O O . MET B 1 84 ? 3.309 46.219 1.885 1 91 84 MET B O 1
ATOM 4704 N N . SER B 1 85 ? 4.086 46.625 3.955 1 90.81 85 SER B N 1
ATOM 4705 C CA . SER B 1 85 ? 5.324 47.188 3.453 1 90.81 85 SER B CA 1
ATOM 4706 C C . SER B 1 85 ? 6.262 46.125 2.9 1 90.81 85 SER B C 1
ATOM 4708 O O . SER B 1 85 ? 6.059 44.938 3.139 1 90.81 85 SER B O 1
ATOM 4710 N N . ILE B 1 86 ? 7.191 46.562 2.199 1 91 86 ILE B N 1
ATOM 4711 C CA . ILE B 1 86 ? 8.164 45.625 1.645 1 91 86 ILE B CA 1
ATOM 4712 C C . ILE B 1 86 ? 8.898 44.906 2.779 1 91 86 ILE B C 1
ATOM 4714 O O . ILE B 1 86 ? 9.18 43.688 2.686 1 91 86 ILE B O 1
ATOM 4718 N N . LEU B 1 87 ? 9.211 45.656 3.781 1 90.06 87 LEU B N 1
ATOM 4719 C CA . LEU B 1 87 ? 9.898 45.062 4.926 1 90.06 87 LEU B CA 1
ATOM 4720 C C . LEU B 1 87 ? 9.039 44 5.582 1 90.06 87 LEU B C 1
ATOM 4722 O O . LEU B 1 87 ? 9.539 42.938 5.926 1 90.06 87 LEU B O 1
ATOM 4726 N N . ASP B 1 88 ? 7.816 44.312 5.715 1 91.5 88 ASP B N 1
ATOM 4727 C CA . ASP B 1 88 ? 6.895 43.344 6.309 1 91.5 88 ASP B CA 1
ATOM 4728 C C . ASP B 1 88 ? 6.77 42.094 5.441 1 91.5 88 ASP B C 1
ATOM 4730 O O . ASP B 1 88 ? 6.707 40.969 5.957 1 91.5 88 ASP B O 1
ATOM 4734 N N . LEU B 1 89 ? 6.719 42.344 4.203 1 93.06 89 LEU B N 1
ATOM 4735 C CA . LEU B 1 89 ? 6.602 41.25 3.258 1 93.06 89 LEU B CA 1
ATOM 4736 C C . LEU B 1 89 ? 7.828 40.344 3.324 1 93.06 89 LEU B C 1
ATOM 4738 O O . LEU B 1 89 ? 7.699 39.094 3.398 1 93.06 89 LEU B O 1
ATOM 4742 N N . GLU B 1 90 ? 8.945 40.906 3.293 1 91.75 90 GLU B N 1
ATOM 4743 C CA . GLU B 1 90 ? 10.188 40.156 3.402 1 91.75 90 GLU B CA 1
ATOM 4744 C C . GLU B 1 90 ? 10.25 39.375 4.715 1 91.75 90 GLU B C 1
ATOM 4746 O O . GLU B 1 90 ? 10.594 38.188 4.723 1 91.75 90 GLU B O 1
ATOM 4751 N N . TYR B 1 91 ? 9.883 40.094 5.652 1 92.06 91 TYR B N 1
ATOM 4752 C CA . TYR B 1 91 ? 9.961 39.5 6.984 1 92.06 91 TYR B CA 1
ATOM 4753 C C . TYR B 1 91 ? 9.016 38.312 7.109 1 92.06 91 TYR B C 1
ATOM 4755 O O . TYR B 1 91 ? 9.398 37.25 7.617 1 92.06 91 TYR B O 1
ATOM 4763 N N . ALA B 1 92 ? 7.824 38.438 6.707 1 92.75 92 ALA B N 1
ATOM 4764 C CA . ALA B 1 92 ? 6.828 37.375 6.777 1 92.75 92 ALA B CA 1
ATOM 4765 C C . ALA B 1 92 ? 7.23 36.156 5.91 1 92.75 92 ALA B C 1
ATOM 4767 O O . ALA B 1 92 ? 7.008 35.031 6.289 1 92.75 92 ALA B O 1
ATOM 4768 N N . SER B 1 93 ? 7.84 36.469 4.785 1 93.06 93 SER B N 1
ATOM 4769 C CA . SER B 1 93 ? 8.242 35.406 3.867 1 93.06 93 SER B CA 1
ATOM 4770 C C . SER B 1 93 ? 9.344 34.531 4.469 1 93.06 93 SER B C 1
ATOM 4772 O O . SER B 1 93 ? 9.484 33.375 4.117 1 93.06 93 SER B O 1
ATOM 4774 N N . LEU B 1 94 ? 10.055 35.062 5.34 1 93.62 94 LEU B N 1
ATOM 4775 C CA . LEU B 1 94 ? 11.164 34.344 5.945 1 93.62 94 LEU B CA 1
ATOM 4776 C C . LEU B 1 94 ? 10.773 33.781 7.312 1 93.62 94 LEU B C 1
ATOM 4778 O O . LEU B 1 94 ? 11.625 33.281 8.055 1 93.62 94 LEU B O 1
ATOM 4782 N N . GLY B 1 95 ? 9.516 33.844 7.598 1 93.06 95 GLY B N 1
ATOM 4783 C CA . GLY B 1 95 ? 9 33.406 8.883 1 93.06 95 GLY B CA 1
ATOM 4784 C C . GLY B 1 95 ? 9.422 31.984 9.227 1 93.06 95 GLY B C 1
ATOM 4785 O O . GLY B 1 95 ? 10.016 31.734 10.273 1 93.06 95 GLY B O 1
ATOM 4786 N N . PRO B 1 96 ? 9.18 31.031 8.352 1 92.38 96 PRO B N 1
ATOM 4787 C CA . PRO B 1 96 ? 9.555 29.641 8.641 1 92.38 96 PRO B CA 1
ATOM 4788 C C . PRO B 1 96 ? 11.039 29.484 8.938 1 92.38 96 PRO B C 1
ATOM 4790 O O . PRO B 1 96 ? 11.406 28.766 9.875 1 92.38 96 PRO B O 1
ATOM 4793 N N . ARG B 1 97 ? 11.812 30.125 8.25 1 92.5 97 ARG B N 1
ATOM 4794 C CA . ARG B 1 97 ? 13.25 30.031 8.461 1 92.5 97 ARG B CA 1
ATOM 4795 C C . ARG B 1 97 ? 13.648 30.625 9.812 1 92.5 97 ARG B C 1
ATOM 4797 O O . ARG B 1 97 ? 14.508 30.078 10.508 1 92.5 97 ARG B O 1
ATOM 4804 N N . ARG B 1 98 ? 13.125 31.734 10.086 1 93.12 98 ARG B N 1
ATOM 4805 C CA . ARG B 1 98 ? 13.422 32.375 11.359 1 93.12 98 ARG B CA 1
ATOM 4806 C C . ARG B 1 98 ? 13.008 31.469 12.531 1 93.12 98 ARG B C 1
ATOM 4808 O O . ARG B 1 98 ? 13.727 31.375 13.531 1 93.12 98 ARG B O 1
ATOM 4815 N N . PHE B 1 99 ? 11.906 30.891 12.414 1 94.31 99 PHE B N 1
ATOM 4816 C CA . PHE B 1 99 ? 11.445 29.984 13.453 1 94.31 99 PHE B CA 1
ATOM 4817 C C . PHE B 1 99 ? 12.43 28.844 13.648 1 94.31 99 PHE B C 1
ATOM 4819 O O . PHE B 1 99 ? 12.82 28.531 14.773 1 94.31 99 PHE B O 1
ATOM 4826 N N . LEU B 1 100 ? 12.773 28.219 12.523 1 92.81 100 LEU B N 1
ATOM 4827 C CA . LEU B 1 100 ? 13.703 27.094 12.586 1 92.81 100 LEU B CA 1
ATOM 4828 C C . LEU B 1 100 ? 15.039 27.516 13.172 1 92.81 100 LEU B C 1
ATOM 4830 O O . LEU B 1 100 ? 15.648 26.781 13.945 1 92.81 100 LEU B O 1
ATOM 4834 N N . LYS B 1 101 ? 15.469 28.672 12.781 1 91.5 101 LYS B N 1
ATOM 4835 C CA . LYS B 1 101 ? 16.719 29.188 13.344 1 91.5 101 LYS B CA 1
ATOM 4836 C C . LYS B 1 101 ? 16.609 29.359 14.852 1 91.5 101 LYS B C 1
ATOM 4838 O O . LYS B 1 101 ? 17.547 29.047 15.586 1 91.5 101 LYS B O 1
ATOM 4843 N N . MET B 1 102 ? 15.508 29.859 15.25 1 92.31 102 MET B N 1
ATOM 4844 C CA . MET B 1 102 ? 15.273 30.031 16.688 1 92.31 102 MET B CA 1
ATOM 4845 C C . MET B 1 102 ? 15.297 28.688 17.406 1 92.31 102 MET B C 1
ATOM 4847 O O . MET B 1 102 ? 15.953 28.562 18.438 1 92.31 102 MET B O 1
ATOM 4851 N N . ILE B 1 103 ? 14.648 27.766 16.891 1 91 103 ILE B N 1
ATOM 4852 C CA . ILE B 1 103 ? 14.594 26.438 17.516 1 91 103 ILE B CA 1
ATOM 4853 C C . ILE B 1 103 ? 15.992 25.828 17.578 1 91 103 ILE B C 1
ATOM 4855 O O . ILE B 1 103 ? 16.375 25.266 18.594 1 91 103 ILE B O 1
ATOM 4859 N N . ASN B 1 104 ? 16.688 25.953 16.516 1 89 104 ASN B N 1
ATOM 4860 C CA . ASN B 1 104 ? 18.016 25.375 16.438 1 89 104 ASN B CA 1
ATOM 4861 C C . ASN B 1 104 ? 18.984 26.078 17.391 1 89 104 ASN B C 1
ATOM 4863 O O . ASN B 1 104 ? 20.016 25.516 17.75 1 89 104 ASN B O 1
ATOM 4867 N N . SER B 1 105 ? 18.656 27.234 17.734 1 89.19 105 SER B N 1
ATOM 4868 C CA . SER B 1 105 ? 19.531 27.984 18.609 1 89.19 105 SER B CA 1
ATOM 4869 C C . SER B 1 105 ? 19.344 27.594 20.062 1 89.19 105 SER B C 1
ATOM 4871 O O . SER B 1 105 ? 20.172 27.906 20.922 1 89.19 105 SER B O 1
ATOM 4873 N N . ILE B 1 106 ? 18.219 26.906 20.312 1 86.94 106 ILE B N 1
ATOM 4874 C CA . ILE B 1 106 ? 17.938 26.5 21.672 1 86.94 106 ILE B CA 1
ATOM 4875 C C . ILE B 1 106 ? 18.891 25.391 22.094 1 86.94 106 ILE B C 1
ATOM 4877 O O . ILE B 1 106 ? 19.062 24.406 21.359 1 86.94 106 ILE B O 1
ATOM 4881 N N . GLN B 1 107 ? 19.562 25.516 23.188 1 79.31 107 GLN B N 1
ATOM 4882 C CA . GLN B 1 107 ? 20.516 24.516 23.672 1 79.31 107 GLN B CA 1
ATOM 4883 C C . GLN B 1 107 ? 19.984 23.828 24.922 1 79.31 107 GLN B C 1
ATOM 4885 O O . GLN B 1 107 ? 19.359 24.453 25.781 1 79.31 107 GLN B O 1
ATOM 4890 N N . GLY B 1 108 ? 20.203 22.531 24.969 1 70.62 108 GLY B N 1
ATOM 4891 C CA . GLY B 1 108 ? 19.875 21.766 26.156 1 70.62 108 GLY B CA 1
ATOM 4892 C C . GLY B 1 108 ? 18.391 21.812 26.516 1 70.62 108 GLY B C 1
ATOM 4893 O O . GLY B 1 108 ? 17.531 21.578 25.656 1 70.62 108 GLY B O 1
ATOM 4894 N N . ASP B 1 109 ? 18.188 22.172 27.844 1 73.94 109 ASP B N 1
ATOM 4895 C CA . ASP B 1 109 ? 16.828 22.219 28.406 1 73.94 109 ASP B CA 1
ATOM 4896 C C . ASP B 1 109 ? 16.328 23.656 28.5 1 73.94 109 ASP B C 1
ATOM 4898 O O . ASP B 1 109 ? 15.32 23.906 29.172 1 73.94 109 ASP B O 1
ATOM 4902 N N . GLU B 1 110 ? 17 24.531 27.734 1 82.69 110 GLU B N 1
ATOM 4903 C CA . GLU B 1 110 ? 16.562 25.922 27.734 1 82.69 110 GLU B CA 1
ATOM 4904 C C . GLU B 1 110 ? 15.328 26.125 26.859 1 82.69 110 GLU B C 1
ATOM 4906 O O . GLU B 1 110 ? 15.039 25.297 26 1 82.69 110 GLU B O 1
ATOM 4911 N N . SER B 1 111 ? 14.547 27.078 27.234 1 87.75 111 SER B N 1
ATOM 4912 C CA . SER B 1 111 ? 13.406 27.5 26.422 1 87.75 111 SER B CA 1
ATOM 4913 C C . SER B 1 111 ? 13.586 28.922 25.906 1 87.75 111 SER B C 1
ATOM 4915 O O . SER B 1 111 ? 14.172 29.766 26.578 1 87.75 111 SER B O 1
ATOM 4917 N N . PRO B 1 112 ? 13.141 29.078 24.766 1 90 112 PRO B N 1
ATOM 4918 C CA . PRO B 1 112 ? 13.258 30.438 24.234 1 90 112 PRO B CA 1
ATOM 4919 C C . PRO B 1 112 ? 12.305 31.422 24.922 1 90 112 PRO B C 1
ATOM 4921 O O . PRO B 1 112 ? 11.219 31.031 25.359 1 90 112 PRO B O 1
ATOM 4924 N N . LEU B 1 113 ? 12.789 32.656 24.969 1 88.81 113 LEU B N 1
ATOM 4925 C CA . LEU B 1 113 ? 11.906 33.719 25.453 1 88.81 113 LEU B CA 1
ATOM 4926 C C . LEU B 1 113 ? 11.094 34.312 24.312 1 88.81 113 LEU B C 1
ATOM 4928 O O . LEU B 1 113 ? 11.664 34.781 23.312 1 88.81 113 LEU B O 1
ATOM 4932 N N . PRO B 1 114 ? 9.805 34.312 24.453 1 92.56 114 PRO B N 1
ATOM 4933 C CA . PRO B 1 114 ? 9.016 34.938 23.391 1 92.56 114 PRO B CA 1
ATOM 4934 C C . PRO B 1 114 ? 9.266 36.438 23.281 1 92.56 114 PRO B C 1
ATOM 4936 O O . PRO B 1 114 ? 9.539 37.094 24.281 1 92.56 114 PRO B O 1
ATOM 4939 N N . TYR B 1 115 ? 9.18 37 22.125 1 92.62 115 TYR B N 1
ATOM 4940 C CA . TYR B 1 115 ? 9.312 38.406 21.891 1 92.62 115 TYR B CA 1
ATOM 4941 C C . TYR B 1 115 ? 8.047 39.156 22.297 1 92.62 115 TYR B C 1
ATOM 4943 O O . TYR B 1 115 ? 8.094 40.344 22.672 1 92.62 115 TYR B O 1
ATOM 4951 N N . GLY B 1 116 ? 6.973 38.469 22.125 1 91.94 116 GLY B N 1
ATOM 4952 C CA . GLY B 1 116 ? 5.691 39.062 22.5 1 91.94 116 GLY B CA 1
ATOM 4953 C C . GLY B 1 116 ? 4.879 38.156 23.422 1 91.94 116 GLY B C 1
ATOM 4954 O O . GLY B 1 116 ? 4.848 36.938 23.25 1 91.94 116 GLY B O 1
ATOM 4955 N N . ASN B 1 117 ? 4.336 38.812 24.422 1 90.56 117 ASN B N 1
ATOM 4956 C CA . ASN B 1 117 ? 3.391 38.188 25.344 1 90.56 117 ASN B CA 1
ATOM 4957 C C . ASN B 1 117 ? 2.092 38.969 25.453 1 90.56 117 ASN B C 1
ATOM 4959 O O . ASN B 1 117 ? 2.051 40.031 26.094 1 90.56 117 ASN B O 1
ATOM 4963 N N . ARG B 1 118 ? 1.15 38.406 24.844 1 92.62 118 ARG B N 1
ATOM 4964 C CA . ARG B 1 118 ? -0.118 39.125 24.797 1 92.62 118 ARG B CA 1
ATOM 4965 C C . ARG B 1 118 ? -1.249 38.281 25.359 1 92.62 118 ARG B C 1
ATOM 4967 O O . ARG B 1 118 ? -1.187 37.062 25.312 1 92.62 118 ARG B O 1
ATOM 4974 N N . GLU B 1 119 ? -2.186 38.969 25.891 1 91.5 119 GLU B N 1
ATOM 4975 C CA . GLU B 1 119 ? -3.367 38.312 26.438 1 91.5 119 GLU B CA 1
ATOM 4976 C C . GLU B 1 119 ? -4.641 38.781 25.75 1 91.5 119 GLU B C 1
ATOM 4978 O O . GLU B 1 119 ? -4.836 40 25.578 1 91.5 119 GLU B O 1
ATOM 4983 N N . LEU B 1 120 ? -5.363 37.844 25.312 1 92 120 LEU B N 1
ATOM 4984 C CA . LEU B 1 120 ? -6.664 38.156 24.734 1 92 120 LEU B CA 1
ATOM 4985 C C . LEU B 1 120 ? -7.789 37.812 25.703 1 92 120 LEU B C 1
ATOM 4987 O O . LEU B 1 120 ? -7.934 36.656 26.109 1 92 120 LEU B O 1
ATOM 4991 N N . ILE B 1 121 ? -8.523 38.781 26.062 1 91.75 121 ILE B N 1
ATOM 4992 C CA . ILE B 1 121 ? -9.719 38.562 26.875 1 91.75 121 ILE B CA 1
ATOM 4993 C C . ILE B 1 121 ? -10.945 38.438 25.984 1 91.75 121 ILE B C 1
ATOM 4995 O O . ILE B 1 121 ? -11.164 39.281 25.109 1 91.75 121 ILE B O 1
ATOM 4999 N N . PHE B 1 122 ? -11.711 37.438 26.203 1 91.69 122 PHE B N 1
ATOM 5000 C CA . PHE B 1 122 ? -12.883 37.188 25.359 1 91.69 122 PHE B CA 1
ATOM 5001 C C . PHE B 1 122 ? -14.023 38.125 25.75 1 91.69 122 PHE B C 1
ATOM 5003 O O . PHE B 1 122 ? -14.945 37.719 26.469 1 91.69 122 PHE B O 1
ATOM 5010 N N . ARG B 1 123 ? -13.984 39.188 25.125 1 91.06 123 ARG B N 1
ATOM 5011 C CA . ARG B 1 123 ? -15 40.188 25.406 1 91.06 123 ARG B CA 1
ATOM 5012 C C . ARG B 1 123 ? -16.141 40.125 24.406 1 91.06 123 ARG B C 1
ATOM 5014 O O . ARG B 1 123 ? -15.93 39.812 23.234 1 91.06 123 ARG B O 1
ATOM 5021 N N . ARG B 1 124 ? -17.266 40.406 24.891 1 87.56 124 ARG B N 1
ATOM 5022 C CA . ARG B 1 124 ? -18.422 40.531 24.016 1 87.56 124 ARG B CA 1
ATOM 5023 C C . ARG B 1 124 ? -18.5 41.906 23.391 1 87.56 124 ARG B C 1
ATOM 5025 O O . ARG B 1 124 ? -18.016 42.875 23.984 1 87.56 124 ARG B O 1
ATOM 5032 N N . ARG B 1 125 ? -19.031 41.875 22.266 1 83.44 125 ARG B N 1
ATOM 5033 C CA . ARG B 1 125 ? -19.281 43.188 21.672 1 83.44 125 ARG B CA 1
ATOM 5034 C C . ARG B 1 125 ? -20.391 43.938 22.406 1 83.44 125 ARG B C 1
ATOM 5036 O O . ARG B 1 125 ? -21.391 43.344 22.797 1 83.44 125 ARG B O 1
ATOM 5043 N N . PRO B 1 126 ? -20.188 45.219 22.5 1 79.69 126 PRO B N 1
ATOM 5044 C CA . PRO B 1 126 ? -21.312 46 23.047 1 79.69 126 PRO B CA 1
ATOM 5045 C C . PRO B 1 126 ? -22.594 45.812 22.234 1 79.69 126 PRO B C 1
ATOM 5047 O O . PRO B 1 126 ? -22.547 45.688 21.016 1 79.69 126 PRO B O 1
ATOM 5050 N N . PRO B 1 127 ? -23.703 45.75 22.969 1 79.5 127 PRO B N 1
ATOM 5051 C CA . PRO B 1 127 ? -23.969 46.188 24.344 1 79.5 127 PRO B CA 1
ATOM 5052 C C . PRO B 1 127 ? -23.766 45.062 25.375 1 79.5 127 PRO B C 1
ATOM 5054 O O . PRO B 1 127 ? -23.969 45.25 26.562 1 79.5 127 PRO B O 1
ATOM 5057 N N . LEU B 1 128 ? -23.5 43.969 24.781 1 75.25 128 LEU B N 1
ATOM 5058 C CA . LEU B 1 128 ? -23.234 42.906 25.75 1 75.25 128 LEU B CA 1
ATOM 5059 C C . LEU B 1 128 ? -21.984 43.219 26.562 1 75.25 128 LEU B C 1
ATOM 5061 O O . LEU B 1 128 ? -21.078 43.906 26.062 1 75.25 128 LEU B O 1
ATOM 5065 N N . THR B 1 129 ? -22 43 27.859 1 76.62 129 THR B N 1
ATOM 5066 C CA . THR B 1 129 ? -20.844 43.344 28.688 1 76.62 129 THR B CA 1
ATOM 5067 C C . THR B 1 129 ? -20.234 42.062 29.312 1 76.62 129 THR B C 1
ATOM 5069 O O . THR B 1 129 ? -20.922 41.062 29.453 1 76.62 129 THR B O 1
ATOM 5072 N N . GLY B 1 130 ? -18.984 42.188 29.484 1 82.25 130 GLY B N 1
ATOM 5073 C CA . GLY B 1 130 ? -18.312 41.156 30.266 1 82.25 130 GLY B CA 1
ATOM 5074 C C . GLY B 1 130 ? -17.547 40.156 29.406 1 82.25 130 GLY B C 1
ATOM 5075 O O . GLY B 1 130 ? -17.672 40.156 28.188 1 82.25 130 GLY B O 1
ATOM 5076 N N . ALA B 1 131 ? -16.703 39.5 29.984 1 88.19 131 ALA B N 1
ATOM 5077 C CA . ALA B 1 131 ? -15.969 38.375 29.391 1 88.19 131 ALA B CA 1
ATOM 5078 C C . ALA B 1 131 ? -16.781 37.094 29.453 1 88.19 131 ALA B C 1
ATOM 5080 O O . ALA B 1 131 ? -17.719 36.969 30.234 1 88.19 131 ALA B O 1
ATOM 5081 N N . TYR B 1 132 ? -16.609 36.25 28.5 1 87.94 132 TYR B N 1
ATOM 5082 C CA . TYR B 1 132 ? -17.281 34.969 28.516 1 87.94 132 TYR B CA 1
ATOM 5083 C C . TYR B 1 132 ? -16.281 33.812 28.547 1 87.94 132 TYR B C 1
ATOM 5085 O O . TYR B 1 132 ? -15.18 33.938 28 1 87.94 132 TYR B O 1
ATOM 5093 N N . PRO B 1 133 ? -16.703 32.781 29.203 1 88.5 133 PRO B N 1
ATOM 5094 C CA . PRO B 1 133 ? -15.812 31.625 29.266 1 88.5 133 PRO B CA 1
ATOM 5095 C C . PRO B 1 133 ? -15.719 30.859 27.953 1 88.5 133 PRO B C 1
ATOM 5097 O O . PRO B 1 133 ? -16.703 30.781 27.219 1 88.5 133 PRO B O 1
ATOM 5100 N N . CYS B 1 134 ? -14.555 30.328 27.719 1 85.31 134 CYS B N 1
ATOM 5101 C CA . CYS B 1 134 ? -14.258 29.594 26.5 1 85.31 134 CYS B CA 1
ATOM 5102 C C . CYS B 1 134 ? -14.297 28.094 26.734 1 85.31 134 CYS B C 1
ATOM 5104 O O . CYS B 1 134 ? -13.727 27.594 27.703 1 85.31 134 CYS B O 1
ATOM 5106 N N . ASP B 1 135 ? -14.953 27.344 25.875 1 81.25 135 ASP B N 1
ATOM 5107 C CA . ASP B 1 135 ? -14.984 25.891 25.922 1 81.25 135 ASP B CA 1
ATOM 5108 C C . ASP B 1 135 ? -13.906 25.297 25.016 1 81.25 135 ASP B C 1
ATOM 5110 O O . ASP B 1 135 ? -13.445 24.172 25.234 1 81.25 135 ASP B O 1
ATOM 5114 N N . GLY B 1 136 ? -13.562 26.047 23.969 1 80.31 136 GLY B N 1
ATOM 5115 C CA . GLY B 1 136 ? -12.547 25.578 23.031 1 80.31 136 GLY B CA 1
ATOM 5116 C C . GLY B 1 136 ? -12.219 26.594 21.953 1 80.31 136 GLY B C 1
ATOM 5117 O O . GLY B 1 136 ? -12.906 27.609 21.828 1 80.31 136 GLY B O 1
ATOM 5118 N N . PHE B 1 137 ? -11.172 26.281 21.234 1 83.12 137 PHE B N 1
ATOM 5119 C CA . PHE B 1 137 ? -10.828 27.219 20.172 1 83.12 137 PHE B CA 1
ATOM 5120 C C . PHE B 1 137 ? -10.141 26.484 19.016 1 83.12 137 PHE B C 1
ATOM 5122 O O . PHE B 1 137 ? -9.742 25.328 19.156 1 83.12 137 PHE B O 1
ATOM 5129 N N . TYR B 1 138 ? -10.148 27.109 17.906 1 82.5 138 TYR B N 1
ATOM 5130 C CA . TYR B 1 138 ? -9.461 26.719 16.688 1 82.5 138 TYR B CA 1
ATOM 5131 C C . TYR B 1 138 ? -8.656 27.875 16.109 1 82.5 138 TYR B C 1
ATOM 5133 O O . TYR B 1 138 ? -9.203 28.953 15.867 1 82.5 138 TYR B O 1
ATOM 5141 N N . MET B 1 139 ? -7.387 27.531 15.93 1 87.56 139 MET B N 1
ATOM 5142 C CA . MET B 1 139 ? -6.543 28.547 15.312 1 87.56 139 MET B CA 1
ATOM 5143 C C . MET B 1 139 ? -6.254 28.203 13.852 1 87.56 139 MET B C 1
ATOM 5145 O O . MET B 1 139 ? -5.727 27.125 13.562 1 87.56 139 MET B O 1
ATOM 5149 N N . ALA B 1 140 ? -6.547 29.109 13.016 1 87.38 140 ALA B N 1
ATOM 5150 C CA . ALA B 1 140 ? -6.215 28.906 11.602 1 87.38 140 ALA B CA 1
ATOM 5151 C C . ALA B 1 140 ? -4.707 28.953 11.383 1 87.38 140 ALA B C 1
ATOM 5153 O O . ALA B 1 140 ? -4.004 29.734 12.031 1 87.38 140 ALA B O 1
ATOM 5154 N N . THR B 1 141 ? -4.32 28.141 10.398 1 86.81 141 THR B N 1
ATOM 5155 C CA . THR B 1 141 ? -2.895 28.172 10.094 1 86.81 141 THR B CA 1
ATOM 5156 C C . THR B 1 141 ? -2.451 29.578 9.688 1 86.81 141 THR B C 1
ATOM 5158 O O . THR B 1 141 ? -3.109 30.219 8.867 1 86.81 141 THR B O 1
ATOM 5161 N N . GLY B 1 142 ? -1.414 30 10.172 1 89.19 142 GLY B N 1
ATOM 5162 C CA . GLY B 1 142 ? -0.926 31.359 10.047 1 89.19 142 GLY B CA 1
ATOM 5163 C C . GLY B 1 142 ? -0.906 32.094 11.367 1 89.19 142 GLY B C 1
ATOM 5164 O O . GLY B 1 142 ? -0.162 33.094 11.523 1 89.19 142 GLY B O 1
ATOM 5165 N N . GLY B 1 143 ? -1.907 31.781 12.219 1 90.75 143 GLY B N 1
ATOM 5166 C CA . GLY B 1 143 ? -1.869 32.25 13.594 1 90.75 143 GLY B CA 1
ATOM 5167 C C . GLY B 1 143 ? -2.594 33.562 13.797 1 90.75 143 GLY B C 1
ATOM 5168 O O . GLY B 1 143 ? -2.535 34.156 14.883 1 90.75 143 GLY B O 1
ATOM 5169 N N . ARG B 1 144 ? -3.217 34.062 12.812 1 94.25 144 ARG B N 1
ATOM 5170 C CA . ARG B 1 144 ? -3.863 35.375 12.938 1 94.25 144 ARG B CA 1
ATOM 5171 C C . ARG B 1 144 ? -5.301 35.219 13.43 1 94.25 144 ARG B C 1
ATOM 5173 O O . ARG B 1 144 ? -5.77 36.031 14.234 1 94.25 144 ARG B O 1
ATOM 5180 N N . PHE B 1 145 ? -5.938 34.25 12.93 1 93.25 145 PHE B N 1
ATOM 5181 C CA . PHE B 1 145 ? -7.359 34.125 13.227 1 93.25 145 PHE B CA 1
ATOM 5182 C C . PHE B 1 145 ? -7.621 33 14.195 1 93.25 145 PHE B C 1
ATOM 5184 O O . PHE B 1 145 ? -7.109 31.875 14.008 1 93.25 145 PHE B O 1
ATOM 5191 N N . LEU B 1 146 ? -8.406 33.281 15.141 1 91.81 146 LEU B N 1
ATOM 5192 C CA . LEU B 1 146 ? -8.766 32.344 16.188 1 91.81 146 LEU B CA 1
ATOM 5193 C C . LEU B 1 146 ? -10.281 32.219 16.328 1 91.81 146 LEU B C 1
ATOM 5195 O O . LEU B 1 146 ? -10.969 33.219 16.516 1 91.81 146 LEU B O 1
ATOM 5199 N N . LEU B 1 147 ? -10.695 31.031 16.172 1 90.62 147 LEU B N 1
ATOM 5200 C CA . LEU B 1 147 ? -12.102 30.719 16.438 1 90.62 147 LEU B CA 1
ATOM 5201 C C . LEU B 1 147 ? -12.289 30.25 17.875 1 90.62 147 LEU B C 1
ATOM 5203 O O . LEU B 1 147 ? -11.609 29.312 18.312 1 90.62 147 LEU B O 1
ATOM 5207 N N . VAL B 1 148 ? -13.234 30.906 18.594 1 89.94 148 VAL B N 1
ATOM 5208 C CA . VAL B 1 148 ? -13.484 30.562 19.984 1 89.94 148 VAL B CA 1
ATOM 5209 C C . VAL B 1 148 ? -14.945 30.156 20.156 1 89.94 148 VAL B C 1
ATOM 5211 O O . VAL B 1 148 ? -15.852 30.844 19.703 1 89.94 148 VAL B O 1
ATOM 5214 N N . TYR B 1 149 ? -15.031 29.016 20.797 1 88.25 149 TYR B N 1
ATOM 5215 C CA . TYR B 1 149 ? -16.359 28.547 21.203 1 88.25 149 TYR B CA 1
ATOM 5216 C C . TYR B 1 149 ? -16.609 28.812 22.672 1 88.25 149 TYR B C 1
ATOM 5218 O O . TYR B 1 149 ? -15.859 28.344 23.531 1 88.25 149 TYR B O 1
ATOM 5226 N N . GLY B 1 150 ? -17.75 29.578 22.891 1 85 150 GLY B N 1
ATOM 5227 C CA . GLY B 1 150 ? -18.047 29.969 24.266 1 85 150 GLY B CA 1
ATOM 5228 C C . GLY B 1 150 ? -19.031 29.047 24.953 1 85 150 GLY B C 1
ATOM 5229 O O . GLY B 1 150 ? -19.797 28.344 24.281 1 85 150 GLY B O 1
ATOM 5230 N N . GLU B 1 151 ? -18.969 29.047 26.234 1 83.75 151 GLU B N 1
ATOM 5231 C CA . GLU B 1 151 ? -19.906 28.297 27.031 1 83.75 151 GLU B CA 1
ATOM 5232 C C . GLU B 1 151 ? -21.344 28.797 26.828 1 83.75 151 GLU B C 1
ATOM 5234 O O . GLU B 1 151 ? -22.297 28.109 27.156 1 83.75 151 GLU B O 1
ATOM 5239 N N . ASP B 1 152 ? -21.406 30.016 26.344 1 78.44 152 ASP B N 1
ATOM 5240 C CA . ASP B 1 152 ? -22.734 30.609 26.094 1 78.44 152 ASP B CA 1
ATOM 5241 C C . ASP B 1 152 ? -23.25 30.188 24.719 1 78.44 152 ASP B C 1
ATOM 5243 O O . ASP B 1 152 ? -24.141 30.844 24.172 1 78.44 152 ASP B O 1
ATOM 5247 N N . ASP B 1 153 ? -22.719 29.266 24.047 1 83.75 153 ASP B N 1
ATOM 5248 C CA . ASP B 1 153 ? -23.125 28.734 22.766 1 83.75 153 ASP B CA 1
ATOM 5249 C C . ASP B 1 153 ? -22.875 29.75 21.641 1 83.75 153 ASP B C 1
ATOM 5251 O O . ASP B 1 153 ? -23.719 29.922 20.766 1 83.75 153 ASP B O 1
ATOM 5255 N N . SER B 1 154 ? -21.891 30.469 21.844 1 89.5 154 SER B N 1
ATOM 5256 C CA . SER B 1 154 ? -21.531 31.422 20.797 1 89.5 154 SER B CA 1
ATOM 5257 C C . SER B 1 154 ? -20.188 31.062 20.156 1 89.5 154 SER B C 1
ATOM 5259 O O . SER B 1 154 ? -19.344 30.438 20.797 1 89.5 154 SER B O 1
ATOM 5261 N N . LEU B 1 155 ? -20.141 31.422 18.938 1 92.94 155 LEU B N 1
ATOM 5262 C CA . LEU B 1 155 ? -18.891 31.281 18.203 1 92.94 155 LEU B CA 1
ATOM 5263 C C . LEU B 1 155 ? -18.375 32.656 17.75 1 92.94 155 LEU B C 1
ATOM 5265 O O . LEU B 1 155 ? -19.125 33.438 17.156 1 92.94 155 LEU B O 1
ATOM 5269 N N . SER B 1 156 ? -17.125 32.938 18.109 1 93.44 156 SER B N 1
ATOM 5270 C CA . SER B 1 156 ? -16.562 34.219 17.75 1 93.44 156 SER B CA 1
ATOM 5271 C C . SER B 1 156 ? -15.242 34.062 17 1 93.44 156 SER B C 1
ATOM 5273 O O . SER B 1 156 ? -14.438 33.188 17.328 1 93.44 156 SER B O 1
ATOM 5275 N N . LEU B 1 157 ? -15.117 34.812 15.992 1 95.12 157 LEU B N 1
ATOM 5276 C CA . LEU B 1 157 ? -13.859 34.906 15.258 1 95.12 157 LEU B CA 1
ATOM 5277 C C . LEU B 1 157 ? -13.039 36.094 15.711 1 95.12 157 LEU B C 1
ATOM 5279 O O . LEU B 1 157 ? -13.508 37.25 15.648 1 95.12 157 LEU B O 1
ATOM 5283 N N . TRP B 1 158 ? -11.812 35.844 16.125 1 94.81 158 TRP B N 1
ATOM 5284 C CA . TRP B 1 158 ? -10.93 36.906 16.609 1 94.81 158 TRP B CA 1
ATOM 5285 C C . TRP B 1 158 ? -9.789 37.156 15.625 1 94.81 158 TRP B C 1
ATOM 5287 O O . TRP B 1 158 ? -9.273 36.188 15.016 1 94.81 158 TRP B O 1
ATOM 5297 N N . ASP B 1 159 ? -9.453 38.375 15.492 1 95.81 159 ASP B N 1
ATOM 5298 C CA . ASP B 1 159 ? -8.266 38.781 14.75 1 95.81 159 ASP B CA 1
ATOM 5299 C C . ASP B 1 159 ? -7.117 39.125 15.695 1 95.81 159 ASP B C 1
ATOM 5301 O O . ASP B 1 159 ? -7.121 40.156 16.344 1 95.81 159 ASP B O 1
ATOM 5305 N N . LEU B 1 160 ? -6.105 38.312 15.648 1 94.56 160 LEU B N 1
ATOM 5306 C CA . LEU B 1 160 ? -4.992 38.438 16.578 1 94.56 160 LEU B CA 1
ATOM 5307 C C . LEU B 1 160 ? -3.871 39.281 15.984 1 94.56 160 LEU B C 1
ATOM 5309 O O . LEU B 1 160 ? -2.814 39.469 16.594 1 94.56 160 LEU B O 1
ATOM 5313 N N . GLY B 1 161 ? -4.09 39.781 14.828 1 93 161 GLY B N 1
ATOM 5314 C CA . GLY B 1 161 ? -3.008 40.469 14.141 1 93 161 GLY B CA 1
ATOM 5315 C C . GLY B 1 161 ? -2.016 39.531 13.492 1 93 161 GLY B C 1
ATOM 5316 O O . GLY B 1 161 ? -1.783 38.406 13.992 1 93 161 GLY B O 1
ATOM 5317 N N . TYR B 1 162 ? -1.424 40 12.422 1 89.88 162 TYR B N 1
ATOM 5318 C CA . TYR B 1 162 ? -0.569 39.094 11.68 1 89.88 162 TYR B CA 1
ATOM 5319 C C . TYR B 1 162 ? 0.869 39.156 12.18 1 89.88 162 TYR B C 1
ATOM 5321 O O . TYR B 1 162 ? 1.709 38.344 11.781 1 89.88 162 TYR B O 1
ATOM 5329 N N . ASN B 1 163 ? 1.221 40.094 12.969 1 85.38 163 ASN B N 1
ATOM 5330 C CA . ASN B 1 163 ? 2.51 40.156 13.648 1 85.38 163 ASN B CA 1
ATOM 5331 C C . ASN B 1 163 ? 2.434 41 14.922 1 85.38 163 ASN B C 1
ATOM 5333 O O . ASN B 1 163 ? 1.351 41.438 15.328 1 85.38 163 ASN B O 1
ATOM 5337 N N . LEU B 1 164 ? 3.574 41.219 15.539 1 87.56 164 LEU B N 1
ATOM 5338 C CA . LEU B 1 164 ? 3.641 41.906 16.828 1 87.56 164 LEU B CA 1
ATOM 5339 C C . LEU B 1 164 ? 3.262 43.375 16.688 1 87.56 164 LEU B C 1
ATOM 5341 O O . LEU B 1 164 ? 2.844 44 17.656 1 87.56 164 LEU B O 1
ATOM 5345 N N . ARG B 1 165 ? 3.408 43.844 15.539 1 85.44 165 ARG B N 1
ATOM 5346 C CA . ARG B 1 165 ? 3.121 45.281 15.328 1 85.44 165 ARG B CA 1
ATOM 5347 C C . ARG B 1 165 ? 1.65 45.5 14.992 1 85.44 165 ARG B C 1
ATOM 5349 O O . ARG B 1 165 ? 1.151 46.625 15.062 1 85.44 165 ARG B O 1
ATOM 5356 N N . ALA B 1 166 ? 1.058 44.469 14.547 1 86.06 166 ALA B N 1
ATOM 5357 C CA . ALA B 1 166 ? -0.375 44.531 14.273 1 86.06 166 ALA B CA 1
ATOM 5358 C C . ALA B 1 166 ? -1.189 44.219 15.523 1 86.06 166 ALA B C 1
ATOM 5360 O O . ALA B 1 166 ? -1.131 43.094 16.047 1 86.06 166 ALA B O 1
ATOM 5361 N N . PRO B 1 167 ? -1.892 45.188 16 1 86.31 167 PRO B N 1
ATOM 5362 C CA . PRO B 1 167 ? -2.617 44.969 17.266 1 86.31 167 PRO B CA 1
ATOM 5363 C C . PRO B 1 167 ? -3.734 43.938 17.125 1 86.31 167 PRO B C 1
ATOM 5365 O O . PRO B 1 167 ? -4.359 43.812 16.062 1 86.31 167 PRO B O 1
ATOM 5368 N N . MET B 1 168 ? -3.9 43.219 18.219 1 91.62 168 MET B N 1
ATOM 5369 C CA . MET B 1 168 ? -5.074 42.344 18.312 1 91.62 168 MET B CA 1
ATOM 5370 C C . MET B 1 168 ? -6.352 43.188 18.406 1 91.62 168 MET B C 1
ATOM 5372 O O . MET B 1 168 ? -6.375 44.219 19.094 1 91.62 168 MET B O 1
ATOM 5376 N N . LYS B 1 169 ? -7.344 42.719 17.828 1 91.94 169 LYS B N 1
ATOM 5377 C CA . LYS B 1 169 ? -8.625 43.375 17.984 1 91.94 169 LYS B CA 1
ATOM 5378 C C . LYS B 1 169 ? -9.211 43.156 19.359 1 91.94 169 LYS B C 1
ATOM 5380 O O . LYS B 1 169 ? -9.109 42.031 19.906 1 91.94 169 LYS B O 1
ATOM 5385 N N . THR B 1 170 ? -9.898 44.156 19.875 1 90 170 THR B N 1
ATOM 5386 C CA . THR B 1 170 ? -10.438 44.094 21.234 1 90 170 THR B CA 1
ATOM 5387 C C . THR B 1 170 ? -11.75 43.312 21.266 1 90 170 THR B C 1
ATOM 5389 O O . THR B 1 170 ? -12.156 42.812 22.312 1 90 170 THR B O 1
ATOM 5392 N N . TYR B 1 171 ? -12.398 43.344 20.172 1 92.06 171 TYR B N 1
ATOM 5393 C CA . TYR B 1 171 ? -13.648 42.594 20.016 1 92.06 171 TYR B CA 1
ATOM 5394 C C . TYR B 1 171 ? -13.57 41.625 18.859 1 92.06 171 TYR B C 1
ATOM 5396 O O . TYR B 1 171 ? -12.773 41.812 17.922 1 92.06 171 TYR B O 1
ATOM 5404 N N . PRO B 1 172 ? -14.359 40.562 18.969 1 93.44 172 PRO B N 1
ATOM 5405 C CA . PRO B 1 172 ? -14.359 39.656 17.828 1 93.44 172 PRO B CA 1
ATOM 5406 C C . PRO B 1 172 ? -14.805 40.312 16.531 1 93.44 172 PRO B C 1
ATOM 5408 O O . PRO B 1 172 ? -15.609 41.25 16.547 1 93.44 172 PRO B O 1
ATOM 5411 N N . VAL B 1 173 ? -14.258 39.812 15.445 1 94.06 173 VAL B N 1
ATOM 5412 C CA . VAL B 1 173 ? -14.562 40.375 14.141 1 94.06 173 VAL B CA 1
ATOM 5413 C C . VAL B 1 173 ? -15.82 39.75 13.57 1 94.06 173 VAL B C 1
ATOM 5415 O O . VAL B 1 173 ? -16.406 40.25 12.602 1 94.06 173 VAL B O 1
ATOM 5418 N N . ALA B 1 174 ? -16.219 38.656 14.102 1 94.56 174 ALA B N 1
ATOM 5419 C CA . ALA B 1 174 ? -17.484 38.031 13.773 1 94.56 174 ALA B CA 1
ATOM 5420 C C . ALA B 1 174 ? -18.016 37.219 14.961 1 94.56 174 ALA B C 1
ATOM 5422 O O . ALA B 1 174 ? -17.234 36.625 15.719 1 94.56 174 ALA B O 1
ATOM 5423 N N . THR B 1 175 ? -19.297 37.188 15.125 1 92.88 175 THR B N 1
ATOM 5424 C CA . THR B 1 175 ? -19.922 36.406 16.172 1 92.88 175 THR B CA 1
ATOM 5425 C C . THR B 1 175 ? -21.172 35.688 15.664 1 92.88 175 THR B C 1
ATOM 5427 O O . THR B 1 175 ? -21.953 36.281 14.922 1 92.88 175 THR B O 1
ATOM 5430 N N . LEU B 1 176 ? -21.25 34.5 15.969 1 92.88 176 LEU B N 1
ATOM 5431 C CA . LEU B 1 176 ? -22.453 33.688 15.719 1 92.88 176 LEU B CA 1
ATOM 5432 C C . LEU B 1 176 ? -23.125 33.312 17.031 1 92.88 176 LEU B C 1
ATOM 5434 O O . LEU B 1 176 ? -22.578 32.5 17.781 1 92.88 176 LEU B O 1
ATOM 5438 N N . GLU B 1 177 ? -24.297 33.875 17.219 1 88.75 177 GLU B N 1
ATOM 5439 C CA . GLU B 1 177 ? -25.031 33.531 18.422 1 88.75 177 GLU B CA 1
ATOM 5440 C C . GLU B 1 177 ? -25.781 32.219 18.266 1 88.75 177 GLU B C 1
ATOM 5442 O O . GLU B 1 177 ? -26.188 31.844 17.156 1 88.75 177 GLU B O 1
ATOM 5447 N N . ARG B 1 178 ? -25.875 31.484 19.359 1 86.19 178 ARG B N 1
ATOM 5448 C CA . ARG B 1 178 ? -26.609 30.219 19.391 1 86.19 178 ARG B CA 1
ATOM 5449 C C . ARG B 1 178 ? -26.062 29.25 18.344 1 86.19 178 ARG B C 1
ATOM 5451 O O . ARG B 1 178 ? -26.844 28.656 17.578 1 86.19 178 ARG B O 1
ATOM 5458 N N . SER B 1 179 ? -24.797 29.234 18.188 1 84.75 179 SER B N 1
ATOM 5459 C CA . SER B 1 179 ? -24.125 28.422 17.172 1 84.75 179 SER B CA 1
ATOM 5460 C C . SER B 1 179 ? -24.188 26.938 17.547 1 84.75 179 SER B C 1
ATOM 5462 O O . SER B 1 179 ? -24 26.062 16.703 1 84.75 179 SER B O 1
ATOM 5464 N N . GLY B 1 180 ? -24.438 26.641 18.859 1 85.25 180 GLY B N 1
ATOM 5465 C CA . GLY B 1 180 ? -24.219 25.281 19.328 1 85.25 180 GLY B CA 1
ATOM 5466 C C . GLY B 1 180 ? -22.766 24.922 19.484 1 85.25 180 GLY B C 1
ATOM 5467 O O . GLY B 1 180 ? -21.906 25.797 19.641 1 85.25 180 GLY B O 1
ATOM 5468 N N . GLU B 1 181 ? -22.5 23.656 19.562 1 83.81 181 GLU B N 1
ATOM 5469 C CA . GLU B 1 181 ? -21.156 23.156 19.781 1 83.81 181 GLU B CA 1
ATOM 5470 C C . GLU B 1 181 ? -20.375 23.031 18.469 1 83.81 181 GLU B C 1
ATOM 5472 O O . GLU B 1 181 ? -20.922 22.547 17.484 1 83.81 181 GLU B O 1
ATOM 5477 N N . LEU B 1 182 ? -19.125 23.531 18.5 1 88.06 182 LEU B N 1
ATOM 5478 C CA . LEU B 1 182 ? -18.266 23.359 17.328 1 88.06 182 LEU B CA 1
ATOM 5479 C C . LEU B 1 182 ? -17.828 21.906 17.172 1 88.06 182 LEU B C 1
ATOM 5481 O O . LEU B 1 182 ? -17.188 21.344 18.062 1 88.06 182 LEU B O 1
ATOM 5485 N N . ALA B 1 183 ? -18.109 21.359 16.031 1 87.56 183 ALA B N 1
ATOM 5486 C CA . ALA B 1 183 ? -17.781 19.953 15.805 1 87.56 183 ALA B CA 1
ATOM 5487 C C . ALA B 1 183 ? -16.531 19.812 14.961 1 87.56 183 ALA B C 1
ATOM 5489 O O . ALA B 1 183 ? -15.742 18.875 15.156 1 87.56 183 ALA B O 1
ATOM 5490 N N . ALA B 1 184 ? -16.391 20.688 14.023 1 88.75 184 ALA B N 1
ATOM 5491 C CA . ALA B 1 184 ? -15.234 20.594 13.125 1 88.75 184 ALA B CA 1
ATOM 5492 C C . ALA B 1 184 ? -15 21.938 12.414 1 88.75 184 ALA B C 1
ATOM 5494 O O . ALA B 1 184 ? -15.922 22.75 12.289 1 88.75 184 ALA B O 1
ATOM 5495 N N . ALA B 1 185 ? -13.758 22.062 11.945 1 88.12 185 ALA B N 1
ATOM 5496 C CA . ALA B 1 185 ? -13.398 23.266 11.188 1 88.12 185 ALA B CA 1
ATOM 5497 C C . ALA B 1 185 ? -12.359 22.938 10.117 1 88.12 185 ALA B C 1
ATOM 5499 O O . ALA B 1 185 ? -11.555 22.016 10.281 1 88.12 185 ALA B O 1
ATOM 5500 N N . SER B 1 186 ? -12.453 23.625 8.984 1 85.12 186 SER B N 1
ATOM 5501 C CA . SER B 1 186 ? -11.484 23.5 7.902 1 85.12 186 SER B CA 1
ATOM 5502 C C . SER B 1 186 ? -11.445 24.766 7.043 1 85.12 186 SER B C 1
ATOM 5504 O O . SER B 1 186 ? -12.359 25.578 7.094 1 85.12 186 SER B O 1
ATOM 5506 N N . GLN B 1 187 ? -10.383 24.781 6.352 1 85.44 187 GLN B N 1
ATOM 5507 C CA . GLN B 1 187 ? -10.305 25.875 5.387 1 85.44 187 GLN B CA 1
ATOM 5508 C C . GLN B 1 187 ? -11.164 25.578 4.16 1 85.44 187 GLN B C 1
ATOM 5510 O O . GLN B 1 187 ? -11.312 24.438 3.756 1 85.44 187 GLN B O 1
ATOM 5515 N N . SER B 1 188 ? -11.664 26.734 3.582 1 88.31 188 SER B N 1
ATOM 5516 C CA . SER B 1 188 ? -12.422 26.594 2.344 1 88.31 188 SER B CA 1
ATOM 5517 C C . SER B 1 188 ? -11.508 26.203 1.182 1 88.31 188 SER B C 1
ATOM 5519 O O . SER B 1 188 ? -10.281 26.25 1.304 1 88.31 188 SER B O 1
ATOM 5521 N N . PHE B 1 189 ? -12.125 25.891 0.095 1 82.19 189 PHE B N 1
ATOM 5522 C CA . PHE B 1 189 ? -11.398 25.406 -1.068 1 82.19 189 PHE B CA 1
ATOM 5523 C C . PHE B 1 189 ? -10.453 26.469 -1.61 1 82.19 189 PHE B C 1
ATOM 5525 O O . PHE B 1 189 ? -9.32 26.172 -1.982 1 82.19 189 PHE B O 1
ATOM 5532 N N . ASP B 1 190 ? -10.898 27.625 -1.671 1 83.88 190 ASP B N 1
ATOM 5533 C CA . ASP B 1 190 ? -10.094 28.719 -2.211 1 83.88 190 ASP B CA 1
ATOM 5534 C C . ASP B 1 190 ? -9.141 29.281 -1.154 1 83.88 190 ASP B C 1
ATOM 5536 O O . ASP B 1 190 ? -8.336 30.172 -1.442 1 83.88 190 ASP B O 1
ATOM 5540 N N . GLY B 1 191 ? -9.273 28.828 0.083 1 83.56 191 GLY B N 1
ATOM 5541 C CA . GLY B 1 191 ? -8.375 29.234 1.152 1 83.56 191 GLY B CA 1
ATOM 5542 C C . GLY B 1 191 ? -8.727 30.578 1.745 1 83.56 191 GLY B C 1
ATOM 5543 O O . GLY B 1 191 ? -7.961 31.141 2.537 1 83.56 191 GLY B O 1
ATOM 5544 N N . GLU B 1 192 ? -9.914 31.109 1.411 1 89.38 192 GLU B N 1
ATOM 5545 C CA . GLU B 1 192 ? -10.273 32.469 1.847 1 89.38 192 GLU B CA 1
ATOM 5546 C C . GLU B 1 192 ? -11.289 32.406 2.984 1 89.38 192 GLU B C 1
ATOM 5548 O O . GLU B 1 192 ? -11.555 33.438 3.617 1 89.38 192 GLU B O 1
ATOM 5553 N N . GLY B 1 193 ? -11.75 31.266 3.178 1 92.12 193 GLY B N 1
ATOM 5554 C CA . GLY B 1 193 ? -12.75 31.125 4.227 1 92.12 193 GLY B CA 1
ATOM 5555 C C . GLY B 1 193 ? -12.484 29.969 5.16 1 92.12 193 GLY B C 1
ATOM 5556 O O . GLY B 1 193 ? -11.586 29.156 4.91 1 92.12 193 GLY B O 1
ATOM 5557 N N . ILE B 1 194 ? -13.18 29.984 6.309 1 92.19 194 ILE B N 1
ATOM 5558 C CA . ILE B 1 194 ? -13.172 28.875 7.262 1 92.19 194 ILE B CA 1
ATOM 5559 C C . ILE B 1 194 ? -14.547 28.219 7.289 1 92.19 194 ILE B C 1
ATOM 5561 O O . ILE B 1 194 ? -15.562 28.891 7.461 1 92.19 194 ILE B O 1
ATOM 5565 N N . LEU B 1 195 ? -14.5 26.953 7.004 1 93.12 195 LEU B N 1
ATOM 5566 C CA . LEU B 1 195 ? -15.711 26.141 7.102 1 93.12 195 LEU B CA 1
ATOM 5567 C C . LEU B 1 195 ? -15.852 25.547 8.492 1 93.12 195 LEU B C 1
ATOM 5569 O O . LEU B 1 195 ? -14.867 25.094 9.086 1 93.12 195 LEU B O 1
ATOM 5573 N N . LEU B 1 196 ? -17.125 25.594 9 1 93.56 196 LEU B N 1
ATOM 5574 C CA . LEU B 1 196 ? -17.406 25.078 10.336 1 93.56 196 LEU B CA 1
ATOM 5575 C C . LEU B 1 196 ? -18.641 24.188 10.336 1 93.56 196 LEU B C 1
ATOM 5577 O O . LEU B 1 196 ? -19.594 24.453 9.609 1 93.56 196 LEU B O 1
ATOM 5581 N N . VAL B 1 197 ? -18.562 23.188 11.172 1 93.94 197 VAL B N 1
ATOM 5582 C CA . VAL B 1 197 ? -19.734 22.375 11.469 1 93.94 197 VAL B CA 1
ATOM 5583 C C . VAL B 1 197 ? -20.109 22.5 12.938 1 93.94 197 VAL B C 1
ATOM 5585 O O . VAL B 1 197 ? -19.266 22.328 13.82 1 93.94 197 VAL B O 1
ATOM 5588 N N . THR B 1 198 ? -21.344 22.891 13.188 1 93.12 198 THR B N 1
ATOM 5589 C CA . THR B 1 198 ? -21.828 23.031 14.555 1 93.12 198 THR B CA 1
ATOM 5590 C C . THR B 1 198 ? -23.016 22.109 14.812 1 93.12 198 THR B C 1
ATOM 5592 O O . THR B 1 198 ? -23.797 21.844 13.898 1 93.12 198 THR B O 1
ATOM 5595 N N . ARG B 1 199 ? -23.047 21.672 15.953 1 91.56 199 ARG B N 1
ATOM 5596 C CA . ARG B 1 199 ? -24.219 20.922 16.422 1 91.56 199 ARG B CA 1
ATOM 5597 C C . ARG B 1 199 ? -25.141 21.812 17.25 1 91.56 199 ARG B C 1
ATOM 5599 O O . ARG B 1 199 ? -24.734 22.328 18.297 1 91.56 199 ARG B O 1
ATOM 5606 N N . GLN B 1 200 ? -26.359 21.922 16.797 1 86.69 200 GLN B N 1
ATOM 5607 C CA . GLN B 1 200 ? -27.312 22.828 17.438 1 86.69 200 GLN B CA 1
ATOM 5608 C C . GLN B 1 200 ? -28.5 22.062 18 1 86.69 200 GLN B C 1
ATOM 5610 O O . GLN B 1 200 ? -29.141 21.281 17.297 1 86.69 200 GLN B O 1
ATOM 5615 N N . PRO B 1 201 ? -28.625 22.25 19.25 1 76.62 201 PRO B N 1
ATOM 5616 C CA . PRO B 1 201 ? -29.859 21.688 19.797 1 76.62 201 PRO B CA 1
ATOM 5617 C C . PRO B 1 201 ? -31.109 22.438 19.344 1 76.62 201 PRO B C 1
ATOM 5619 O O . PRO B 1 201 ? -31.062 23.641 19.125 1 76.62 201 PRO B O 1
ATOM 5622 N N . THR B 1 202 ? -32.094 21.75 18.891 1 67.31 202 THR B N 1
ATOM 5623 C CA . THR B 1 202 ? -33.344 22.422 18.609 1 67.31 202 THR B CA 1
ATOM 5624 C C . THR B 1 202 ? -34.125 22.688 19.891 1 67.31 202 THR B C 1
ATOM 5626 O O . THR B 1 202 ? -33.812 22.156 20.953 1 67.31 202 THR B O 1
ATOM 5629 N N . THR B 1 203 ? -34.969 23.797 19.828 1 60.19 203 THR B N 1
ATOM 5630 C CA . THR B 1 203 ? -35.812 24.234 20.938 1 60.19 203 THR B CA 1
ATOM 5631 C C . THR B 1 203 ? -36.562 23.047 21.578 1 60.19 203 THR B C 1
ATOM 5633 O O . THR B 1 203 ? -36.844 23.047 22.766 1 60.19 203 THR B O 1
ATOM 5636 N N . ASP B 1 204 ? -36.906 22.109 20.828 1 53.72 204 ASP B N 1
ATOM 5637 C CA . ASP B 1 204 ? -37.688 20.984 21.344 1 53.72 204 ASP B CA 1
ATOM 5638 C C . ASP B 1 204 ? -36.75 19.844 21.766 1 53.72 204 ASP B C 1
ATOM 5640 O O . ASP B 1 204 ? -37.219 18.734 22.047 1 53.72 204 ASP B O 1
ATOM 5644 N N . PHE B 1 205 ? -35.688 20.109 22.406 1 54.78 205 PHE B N 1
ATOM 5645 C CA . PHE B 1 205 ? -34.625 19.281 22.984 1 54.78 205 PHE B CA 1
ATOM 5646 C C . PHE B 1 205 ? -34.562 17.922 22.312 1 54.78 205 PHE B C 1
ATOM 5648 O O . PHE B 1 205 ? -33.656 17.125 22.594 1 54.78 205 PHE B O 1
ATOM 5655 N N . GLU B 1 206 ? -35.625 17.641 21.484 1 55.41 206 GLU B N 1
ATOM 5656 C CA . GLU B 1 206 ? -35.719 16.281 20.938 1 55.41 206 GLU B CA 1
ATOM 5657 C C . GLU B 1 206 ? -34.969 16.172 19.609 1 55.41 206 GLU B C 1
ATOM 5659 O O . GLU B 1 206 ? -34.688 15.07 19.141 1 55.41 206 GLU B O 1
ATOM 5664 N N . MET B 1 207 ? -34.625 17.375 19 1 64 207 MET B N 1
ATOM 5665 C CA . MET B 1 207 ? -34 17.281 17.688 1 64 207 MET B CA 1
ATOM 5666 C C . MET B 1 207 ? -32.719 18.094 17.609 1 64 207 MET B C 1
ATOM 5668 O O . MET B 1 207 ? -32.656 19.203 18.125 1 64 207 MET B O 1
ATOM 5672 N N . ASP B 1 208 ? -31.594 17.453 17.25 1 85 208 ASP B N 1
ATOM 5673 C CA . ASP B 1 208 ? -30.312 18.109 17 1 85 208 ASP B CA 1
ATOM 5674 C C . ASP B 1 208 ? -30.078 18.297 15.5 1 85 208 ASP B C 1
ATOM 5676 O O . ASP B 1 208 ? -30.719 17.625 14.68 1 85 208 ASP B O 1
ATOM 5680 N N . ASN B 1 209 ? -29.547 19.438 15.234 1 91.25 209 ASN B N 1
ATOM 5681 C CA . ASN B 1 209 ? -29.156 19.672 13.844 1 91.25 209 ASN B CA 1
ATOM 5682 C C . ASN B 1 209 ? -27.656 19.922 13.719 1 91.25 209 ASN B C 1
ATOM 5684 O O . ASN B 1 209 ? -27 20.344 14.68 1 91.25 209 ASN B O 1
ATOM 5688 N N . LEU B 1 210 ? -27.188 19.5 12.578 1 94.38 210 LEU B N 1
ATOM 5689 C CA . LEU B 1 210 ? -25.859 19.922 12.18 1 94.38 210 LEU B CA 1
ATOM 5690 C C . LEU B 1 210 ? -25.938 21.047 11.156 1 94.38 210 LEU B C 1
ATOM 5692 O O . LEU B 1 210 ? -26.688 20.969 10.18 1 94.38 210 LEU B O 1
ATOM 5696 N N . ALA B 1 211 ? -25.234 22.094 11.422 1 95.38 211 ALA B N 1
ATOM 5697 C CA . ALA B 1 211 ? -25.219 23.219 10.492 1 95.38 211 ALA B CA 1
ATOM 5698 C C . ALA B 1 211 ? -23.812 23.5 9.977 1 95.38 211 ALA B C 1
ATOM 5700 O O . ALA B 1 211 ? -22.844 23.422 10.734 1 95.38 211 ALA B O 1
ATOM 5701 N N . VAL B 1 212 ? -23.75 23.75 8.695 1 96.25 212 VAL B N 1
ATOM 5702 C CA . VAL B 1 212 ? -22.484 24.156 8.078 1 96.25 212 VAL B CA 1
ATOM 5703 C C . VAL B 1 212 ? -22.469 25.672 7.891 1 96.25 212 VAL B C 1
ATOM 5705 O O . VAL B 1 212 ? -23.375 26.234 7.277 1 96.25 212 VAL B O 1
ATOM 5708 N N . TYR B 1 213 ? -21.406 26.266 8.422 1 96.75 213 TYR B N 1
ATOM 5709 C CA . TYR B 1 213 ? -21.219 27.703 8.273 1 96.75 213 TYR B CA 1
ATOM 5710 C C . TYR B 1 213 ? -19.922 28.016 7.559 1 96.75 213 TYR B C 1
ATOM 5712 O O . TYR B 1 213 ? -19.016 27.188 7.52 1 96.75 213 TYR B O 1
ATOM 5720 N N . GLU B 1 214 ? -19.891 29.156 6.984 1 96.31 214 GLU B N 1
ATOM 5721 C CA . GLU B 1 214 ? -18.641 29.719 6.477 1 96.31 214 GLU B CA 1
ATOM 5722 C C . GLU B 1 214 ? -18.438 31.141 6.973 1 96.31 214 GLU B C 1
ATOM 5724 O O . GLU B 1 214 ? -19.391 31.922 7.059 1 96.31 214 GLU B O 1
ATOM 5729 N N . VAL B 1 215 ? -17.219 31.453 7.34 1 96.31 215 VAL B N 1
ATOM 5730 C CA . VAL B 1 215 ? -16.828 32.844 7.637 1 96.31 215 VAL B CA 1
ATOM 5731 C C . VAL B 1 215 ? -15.625 33.219 6.773 1 96.31 215 VAL B C 1
ATOM 5733 O O . VAL B 1 215 ? -14.695 32.438 6.609 1 96.31 215 VAL B O 1
ATOM 5736 N N . ARG B 1 216 ? -15.719 34.344 6.176 1 94.62 216 ARG B N 1
ATOM 5737 C CA . ARG B 1 216 ? -14.664 34.844 5.312 1 94.62 216 ARG B CA 1
ATOM 5738 C C . ARG B 1 216 ? -14.109 36.156 5.848 1 94.62 216 ARG B C 1
ATOM 5740 O O . ARG B 1 216 ? -14.555 37.25 5.449 1 94.62 216 ARG B O 1
ATOM 5747 N N . PRO B 1 217 ? -13.078 35.969 6.652 1 93.31 217 PRO B N 1
ATOM 5748 C CA . PRO B 1 217 ? -12.484 37.219 7.148 1 93.31 217 PRO B CA 1
ATOM 5749 C C . PRO B 1 217 ? -11.703 37.969 6.074 1 93.31 217 PRO B C 1
ATOM 5751 O O . PRO B 1 217 ? -11.156 37.344 5.16 1 93.31 217 PRO B O 1
ATOM 5754 N N . THR B 1 218 ? -11.805 39.219 6.188 1 85.69 218 THR B N 1
ATOM 5755 C CA . THR B 1 218 ? -11.047 40.031 5.246 1 85.69 218 THR B CA 1
ATOM 5756 C C . THR B 1 218 ? -9.648 40.312 5.785 1 85.69 218 THR B C 1
ATOM 5758 O O . THR B 1 218 ? -9.445 40.375 7 1 85.69 218 THR B O 1
ATOM 5761 N N . SER B 1 219 ? -8.773 40.562 4.883 1 80.06 219 SER B N 1
ATOM 5762 C CA . SER B 1 219 ? -7.402 40.812 5.293 1 80.06 219 SER B CA 1
ATOM 5763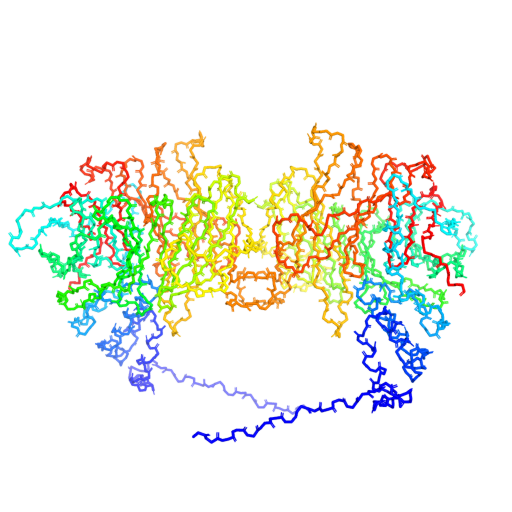 C C . SER B 1 219 ? -7.289 42.188 5.973 1 80.06 219 SER B C 1
ATOM 5765 O O . SER B 1 219 ? -6.352 42.438 6.734 1 80.06 219 SER B O 1
ATOM 5767 N N . ASP B 1 220 ? -8.297 42.969 5.781 1 77.88 220 ASP B N 1
ATOM 5768 C CA . ASP B 1 220 ? -8.219 44.344 6.332 1 77.88 220 ASP B CA 1
ATOM 5769 C C . ASP B 1 220 ? -8.828 44.375 7.73 1 77.88 220 ASP B C 1
ATOM 5771 O O . ASP B 1 220 ? -8.867 45.469 8.352 1 77.88 220 ASP B O 1
ATOM 5775 N N . GLY B 1 221 ? -9.227 43.344 8.227 1 71.69 221 GLY B N 1
ATOM 5776 C CA . GLY B 1 221 ? -9.688 43.25 9.609 1 71.69 221 GLY B CA 1
ATOM 5777 C C . GLY B 1 221 ? -11.125 43.688 9.797 1 71.69 221 GLY B C 1
ATOM 5778 O O . GLY B 1 221 ? -11.57 43.875 10.922 1 71.69 221 GLY B O 1
ATOM 5779 N N . ARG B 1 222 ? -11.828 43.938 8.641 1 80.88 222 ARG B N 1
ATOM 5780 C CA . ARG B 1 222 ? -13.219 44.344 8.75 1 80.88 222 ARG B CA 1
ATOM 5781 C C . ARG B 1 222 ? -14.086 43.188 9.289 1 80.88 222 ARG B C 1
ATOM 5783 O O . ARG B 1 222 ? -13.711 42.031 9.203 1 80.88 222 ARG B O 1
ATOM 5790 N N . ASP B 1 223 ? -15.148 43.625 9.797 1 85.69 223 ASP B N 1
ATOM 5791 C CA . ASP B 1 223 ? -16.094 42.688 10.367 1 85.69 223 ASP B CA 1
ATOM 5792 C C . ASP B 1 223 ? -16.641 41.75 9.297 1 85.69 223 ASP B C 1
ATOM 5794 O O . ASP B 1 223 ? -16.781 42.125 8.133 1 85.69 223 ASP B O 1
ATOM 5798 N N . SER B 1 224 ? -16.719 40.531 9.703 1 92.62 224 SER B N 1
ATOM 5799 C CA . SER B 1 224 ? -17.25 39.469 8.836 1 92.62 224 SER B CA 1
ATOM 5800 C C . SER B 1 224 ? -18.484 38.844 9.461 1 92.62 224 SER B C 1
ATOM 5802 O O . SER B 1 224 ? -18.906 39.219 10.547 1 92.62 224 SER B O 1
ATOM 5804 N N . THR B 1 225 ? -19.109 38.031 8.68 1 94.44 225 THR B N 1
ATOM 5805 C CA . THR B 1 225 ? -20.312 37.375 9.164 1 94.44 225 THR B CA 1
ATOM 5806 C C . THR B 1 225 ? -20.266 35.875 8.859 1 94.44 225 THR B C 1
ATOM 5808 O O . THR B 1 225 ? -19.672 35.469 7.859 1 94.44 225 THR B O 1
ATOM 5811 N N . PHE B 1 226 ? -20.859 35.219 9.828 1 96.06 226 PHE B N 1
ATOM 5812 C CA . PHE B 1 226 ? -21.047 33.781 9.578 1 96.06 226 PHE B CA 1
ATOM 5813 C C . PHE B 1 226 ? -22.234 33.531 8.656 1 96.06 226 PHE B C 1
ATOM 5815 O O . PHE B 1 226 ? -23.312 34.094 8.883 1 96.06 226 PHE B O 1
ATOM 5822 N N . VAL B 1 227 ? -21.984 32.812 7.629 1 96.69 227 VAL B N 1
ATOM 5823 C CA . VAL B 1 227 ? -23.047 32.5 6.688 1 96.69 227 VAL B CA 1
ATOM 5824 C C . VAL B 1 227 ? -23.406 31.016 6.805 1 96.69 227 VAL B C 1
ATOM 5826 O O . VAL B 1 227 ? -22.531 30.156 6.695 1 96.69 227 VAL B O 1
ATOM 5829 N N . LYS B 1 228 ? -24.641 30.797 7.035 1 96.25 228 LYS B N 1
ATOM 5830 C CA . LYS B 1 228 ? -25.109 29.422 7.066 1 96.25 228 LYS B CA 1
ATOM 5831 C C . LYS B 1 228 ? -25.234 28.844 5.656 1 96.25 228 LYS B C 1
ATOM 5833 O O . LYS B 1 228 ? -25.969 29.391 4.828 1 96.25 228 LYS B O 1
ATOM 5838 N N . LEU B 1 229 ? -24.594 27.734 5.41 1 95.94 229 LEU B N 1
ATOM 5839 C CA . LEU B 1 229 ? -24.578 27.156 4.07 1 95.94 229 LEU B CA 1
ATOM 5840 C C . LEU B 1 229 ? -25.578 26.016 3.965 1 95.94 229 LEU B C 1
ATOM 5842 O O . LEU B 1 229 ? -26.188 25.812 2.912 1 95.94 229 LEU B O 1
ATOM 5846 N N . ALA B 1 230 ? -25.656 25.266 4.992 1 96.25 230 ALA B N 1
ATOM 5847 C CA . ALA B 1 230 ? -26.516 24.078 4.949 1 96.25 230 ALA B CA 1
ATOM 5848 C C . ALA B 1 230 ? -26.859 23.594 6.359 1 96.25 230 ALA B C 1
ATOM 5850 O O . ALA B 1 230 ? -26.25 24.031 7.336 1 96.25 230 ALA B O 1
ATOM 5851 N N . GLN B 1 231 ? -27.859 22.766 6.414 1 94.94 231 GLN B N 1
ATOM 5852 C CA . GLN B 1 231 ? -28.297 22.172 7.672 1 94.94 231 GLN B CA 1
ATOM 5853 C C . GLN B 1 231 ? -28.734 20.719 7.469 1 94.94 231 GLN B C 1
ATOM 5855 O O . GLN B 1 231 ? -29.312 20.391 6.438 1 94.94 231 GLN B O 1
ATOM 5860 N N . LEU B 1 232 ? -28.391 19.891 8.43 1 95.19 232 LEU B N 1
ATOM 5861 C CA . LEU B 1 232 ? -28.734 18.469 8.414 1 95.19 232 LEU B CA 1
ATOM 5862 C C . LEU B 1 232 ? -29.406 18.062 9.719 1 95.19 232 LEU B C 1
ATOM 5864 O O . LEU B 1 232 ? -28.859 18.297 10.805 1 95.19 232 LEU B O 1
ATOM 5868 N N . GLY B 1 233 ? -30.5 17.406 9.57 1 93.94 233 GLY B N 1
ATOM 5869 C CA . GLY B 1 233 ? -31.219 16.938 10.75 1 93.94 233 GLY B CA 1
ATOM 5870 C C . GLY B 1 233 ? -30.562 15.727 11.398 1 93.94 233 GLY B C 1
ATOM 5871 O O . GLY B 1 233 ? -30.016 14.859 10.711 1 93.94 233 GLY B O 1
ATOM 5872 N N . LEU B 1 234 ? -30.562 15.773 12.727 1 93.12 234 LEU B N 1
ATOM 5873 C CA . LEU B 1 234 ? -30.109 14.648 13.531 1 93.12 234 LEU B CA 1
ATOM 5874 C C . LEU B 1 234 ? -31.266 14.07 14.344 1 93.12 234 LEU B C 1
ATOM 5876 O O . LEU B 1 234 ? -31.188 13.969 15.57 1 93.12 234 LEU B O 1
ATOM 5880 N N . ASP B 1 235 ? -32.188 13.562 13.672 1 83.31 235 ASP B N 1
ATOM 5881 C CA . ASP B 1 235 ? -33.344 13.016 14.375 1 83.31 235 ASP B CA 1
ATOM 5882 C C . ASP B 1 235 ? -32.938 11.914 15.344 1 83.31 235 ASP B C 1
ATOM 5884 O O . ASP B 1 235 ? -32.156 11.016 14.984 1 83.31 235 ASP B O 1
ATOM 5888 N N . GLY B 1 236 ? -33.406 11.961 16.516 1 79.62 236 GLY B N 1
ATOM 5889 C CA . GLY B 1 236 ? -33.062 11.008 17.562 1 79.62 236 GLY B CA 1
ATOM 5890 C C . GLY B 1 236 ? -31.766 11.352 18.281 1 79.62 236 GLY B C 1
ATOM 5891 O O . GLY B 1 236 ? -31.359 10.641 19.203 1 79.62 236 GLY B O 1
ATOM 5892 N N . SER B 1 237 ? -31.156 12.297 17.953 1 77.31 237 SER B N 1
ATOM 5893 C CA . SER B 1 237 ? -29.953 12.844 18.578 1 77.31 237 SER B CA 1
ATOM 5894 C C . SER B 1 237 ? -28.891 11.766 18.75 1 77.31 237 SER B C 1
ATOM 5896 O O . SER B 1 237 ? -28.406 11.539 19.859 1 77.31 237 SER B O 1
ATOM 5898 N N . PRO B 1 238 ? -28.516 11.203 17.609 1 85 238 PRO B N 1
ATOM 5899 C CA . PRO B 1 238 ? -27.484 10.18 17.719 1 85 238 PRO B CA 1
ATOM 5900 C C . PRO B 1 238 ? -26.172 10.719 18.281 1 85 238 PRO B C 1
ATOM 5902 O O . PRO B 1 238 ? -25.891 11.922 18.172 1 85 238 PRO B O 1
ATOM 5905 N N . THR B 1 239 ? -25.453 9.828 18.891 1 86.88 239 THR B N 1
ATOM 5906 C CA . THR B 1 239 ? -24.125 10.195 19.375 1 86.88 239 THR B CA 1
ATOM 5907 C C . THR B 1 239 ? -23.141 10.297 18.234 1 86.88 239 THR B C 1
ATOM 5909 O O . THR B 1 239 ? -22.891 9.305 17.531 1 86.88 239 THR B O 1
ATOM 5912 N N . LEU B 1 240 ? -22.688 11.523 18.062 1 88.56 240 LEU B N 1
ATOM 5913 C CA . LEU B 1 240 ? -21.641 11.734 17.062 1 88.56 240 LEU B CA 1
ATOM 5914 C C . LEU B 1 240 ? -20.266 11.492 17.672 1 88.56 240 LEU B C 1
ATOM 5916 O O . LEU B 1 240 ? -19.812 12.258 18.531 1 88.56 240 LEU B O 1
ATOM 5920 N N . HIS B 1 241 ? -19.594 10.461 17.219 1 84.19 241 HIS B N 1
ATOM 5921 C CA . HIS B 1 241 ? -18.281 10.117 17.781 1 84.19 241 HIS B CA 1
ATOM 5922 C C . HIS B 1 241 ? -17.172 10.945 17.141 1 84.19 241 HIS B C 1
ATOM 5924 O O . HIS B 1 241 ? -16.156 11.227 17.781 1 84.19 241 HIS B O 1
ATOM 5930 N N . ASP B 1 242 ? -17.391 11.242 15.891 1 86.31 242 ASP B N 1
ATOM 5931 C CA . ASP B 1 242 ? -16.406 12.031 15.172 1 86.31 242 ASP B CA 1
ATOM 5932 C C . ASP B 1 242 ? -17.031 12.773 14 1 86.31 242 ASP B C 1
ATOM 5934 O O . ASP B 1 242 ? -17.875 12.219 13.281 1 86.31 242 ASP B O 1
ATOM 5938 N N . VAL B 1 243 ? -16.609 14.031 13.852 1 89.56 243 VAL B N 1
ATOM 5939 C CA . VAL B 1 243 ? -17.062 14.852 12.734 1 89.56 243 VAL B CA 1
ATOM 5940 C C . VAL B 1 243 ? -15.875 15.547 12.078 1 89.56 243 VAL B C 1
ATOM 5942 O O . VAL B 1 243 ? -15.031 16.125 12.766 1 89.56 243 VAL B O 1
ATOM 5945 N N . ARG B 1 244 ? -15.805 15.359 10.797 1 88.81 244 ARG B N 1
ATOM 5946 C CA . ARG B 1 244 ? -14.766 16.031 10.031 1 88.81 244 ARG B CA 1
ATOM 5947 C C . ARG B 1 244 ? -15.359 16.797 8.844 1 88.81 244 ARG B C 1
ATOM 5949 O O . ARG B 1 244 ? -16.391 16.391 8.297 1 88.81 244 ARG B O 1
ATOM 5956 N N . ILE B 1 245 ? -14.672 17.859 8.469 1 90.31 245 ILE B N 1
ATOM 5957 C CA . ILE B 1 245 ? -15.141 18.625 7.32 1 90.31 245 ILE B CA 1
ATOM 5958 C C . ILE B 1 245 ? -13.977 18.906 6.379 1 90.31 245 ILE B C 1
ATOM 5960 O O . ILE B 1 245 ? -12.867 19.203 6.824 1 90.31 245 ILE B O 1
ATOM 5964 N N . THR B 1 246 ? -14.188 18.594 5.156 1 86.75 246 THR B N 1
ATOM 5965 C CA . THR B 1 246 ? -13.336 19.031 4.059 1 86.75 246 THR B CA 1
ATOM 5966 C C . THR B 1 246 ? -14.055 20.062 3.197 1 86.75 246 THR B C 1
ATOM 5968 O O . THR B 1 246 ? -15.242 20.344 3.406 1 86.75 246 THR B O 1
ATOM 5971 N N . PRO B 1 247 ? -13.305 20.672 2.307 1 86.69 247 PRO B N 1
ATOM 5972 C CA . PRO B 1 247 ? -14 21.656 1.462 1 86.69 247 PRO B CA 1
ATOM 5973 C C . PRO B 1 247 ? -15.109 21.031 0.622 1 86.69 247 PRO B C 1
ATOM 5975 O O . PRO B 1 247 ? -15.914 21.734 0.026 1 86.69 247 PRO B O 1
ATOM 5978 N N . ARG B 1 248 ? -15.25 19.734 0.672 1 86.56 248 ARG B N 1
ATOM 5979 C CA . ARG B 1 248 ? -16.219 19.094 -0.223 1 86.56 248 ARG B CA 1
ATOM 5980 C C . ARG B 1 248 ? -17.281 18.359 0.565 1 86.56 248 ARG B C 1
ATOM 5982 O O . ARG B 1 248 ? -18.453 18.312 0.148 1 86.56 248 ARG B O 1
ATOM 5989 N N . VAL B 1 249 ? -16.875 17.812 1.633 1 93.62 249 VAL B N 1
ATOM 5990 C CA . VAL B 1 249 ? -17.828 16.938 2.281 1 93.62 249 VAL B CA 1
ATOM 5991 C C . VAL B 1 249 ? -17.719 17.062 3.799 1 93.62 249 VAL B C 1
ATOM 5993 O O . VAL B 1 249 ? -16.688 17.516 4.309 1 93.62 249 VAL B O 1
ATOM 5996 N N . VAL B 1 250 ? -18.766 16.734 4.461 1 95.12 250 VAL B N 1
ATOM 5997 C CA . VAL B 1 250 ? -18.797 16.469 5.898 1 95.12 250 VAL B CA 1
ATOM 5998 C C . VAL B 1 250 ? -18.859 14.969 6.152 1 95.12 250 VAL B C 1
ATOM 6000 O O . VAL B 1 250 ? -19.672 14.266 5.551 1 95.12 250 VAL B O 1
ATOM 6003 N N . SER B 1 251 ? -18 14.492 6.957 1 93.56 251 SER B N 1
ATOM 6004 C CA . SER B 1 251 ? -17.984 13.078 7.34 1 93.56 251 SER B CA 1
ATOM 6005 C C . SER B 1 251 ? -18.312 12.906 8.82 1 93.56 251 SER B C 1
ATOM 6007 O O . SER B 1 251 ? -17.812 13.648 9.664 1 93.56 251 SER B O 1
ATOM 6009 N N . ILE B 1 252 ? -19.188 11.969 9.062 1 93.62 252 ILE B N 1
ATOM 6010 C CA . ILE B 1 252 ? -19.656 11.742 10.422 1 93.62 252 ILE B CA 1
ATOM 6011 C C . ILE B 1 252 ? -19.531 10.258 10.773 1 93.62 252 ILE B C 1
ATOM 6013 O O . ILE B 1 252 ? -19.844 9.391 9.953 1 93.62 252 ILE B O 1
ATOM 6017 N N . ARG B 1 253 ? -19.078 10.008 11.93 1 90.88 253 ARG B N 1
ATOM 6018 C CA . ARG B 1 253 ? -19.047 8.641 12.438 1 90.88 253 ARG B CA 1
ATOM 6019 C C . ARG B 1 253 ? -19.953 8.484 13.656 1 90.88 253 ARG B C 1
ATOM 6021 O O . ARG B 1 253 ? -19.828 9.234 14.625 1 90.88 253 ARG B O 1
ATOM 6028 N N . CYS B 1 254 ? -20.828 7.617 13.578 1 89.38 254 CYS B N 1
ATOM 6029 C CA . CYS B 1 254 ? -21.688 7.203 14.68 1 89.38 254 CYS B CA 1
ATOM 6030 C C . CYS B 1 254 ? -21.516 5.723 14.984 1 89.38 254 CYS B C 1
ATOM 6032 O O . CYS B 1 254 ? -22.109 4.871 14.336 1 89.38 254 CYS B O 1
ATOM 6034 N N . GLY B 1 255 ? -20.688 5.5 15.977 1 83.69 255 GLY B N 1
ATOM 6035 C CA . GLY B 1 255 ? -20.359 4.102 16.188 1 83.69 255 GLY B CA 1
ATOM 6036 C C . GLY B 1 255 ? -19.703 3.461 14.977 1 83.69 255 GLY B C 1
ATOM 6037 O O . GLY B 1 255 ? -18.688 3.953 14.477 1 83.69 255 GLY B O 1
ATOM 6038 N N . PRO B 1 256 ? -20.391 2.396 14.523 1 84.94 256 PRO B N 1
ATOM 6039 C CA . PRO B 1 256 ? -19.797 1.727 13.359 1 84.94 256 PRO B CA 1
ATOM 6040 C C . PRO B 1 256 ? -20.234 2.352 12.039 1 84.94 256 PRO B C 1
ATOM 6042 O O . PRO B 1 256 ? -19.781 1.923 10.969 1 84.94 256 PRO B O 1
ATOM 6045 N N . LEU B 1 257 ? -21.078 3.338 12.094 1 90.38 257 LEU B N 1
ATOM 6046 C CA . LEU B 1 257 ? -21.625 3.912 10.875 1 90.38 257 LEU B CA 1
ATOM 6047 C C . LEU B 1 257 ? -20.812 5.125 10.43 1 90.38 257 LEU B C 1
ATOM 6049 O O . LEU B 1 257 ? -20.453 5.973 11.25 1 90.38 257 LEU B O 1
ATOM 6053 N N . PHE B 1 258 ? -20.562 5.137 9.172 1 93.12 258 PHE B N 1
ATOM 6054 C CA . PHE B 1 258 ? -19.969 6.297 8.523 1 93.12 258 PHE B CA 1
ATOM 6055 C C . PHE B 1 258 ? -20.984 7.016 7.645 1 93.12 258 PHE B C 1
ATOM 6057 O O . PHE B 1 258 ? -21.766 6.379 6.941 1 93.12 258 PHE B O 1
ATOM 6064 N N . PHE B 1 259 ? -20.984 8.305 7.75 1 95.75 259 PHE B N 1
ATOM 6065 C CA . PHE B 1 259 ? -21.812 9.156 6.898 1 95.75 259 PHE B CA 1
ATOM 6066 C C . PHE B 1 259 ? -20.953 10.156 6.141 1 95.75 259 PHE B C 1
ATOM 6068 O O . PHE B 1 259 ? -20 10.727 6.699 1 95.75 259 PHE B O 1
ATOM 6075 N N . VAL B 1 260 ? -21.219 10.273 4.902 1 97 260 VAL B N 1
ATOM 6076 C CA . VAL B 1 260 ? -20.594 11.32 4.102 1 97 260 VAL B CA 1
ATOM 6077 C C . VAL B 1 260 ? -21.672 12.188 3.455 1 97 260 VAL B C 1
ATOM 6079 O O . VAL B 1 260 ? -22.609 11.68 2.848 1 97 260 VAL B O 1
ATOM 6082 N N . TRP B 1 261 ? -21.516 13.516 3.604 1 97.62 261 TRP B N 1
ATOM 6083 C CA . TRP B 1 261 ? -22.516 14.477 3.135 1 97.62 261 TRP B CA 1
ATOM 6084 C C . TRP B 1 261 ? -21.844 15.602 2.346 1 97.62 261 TRP B C 1
ATOM 6086 O O . TRP B 1 261 ? -21.016 16.344 2.883 1 97.62 261 TRP B O 1
ATOM 6096 N N . ASP B 1 262 ? -22.172 15.633 1.049 1 96.56 262 ASP B N 1
ATOM 6097 C CA . ASP B 1 262 ? -21.859 16.812 0.248 1 96.56 262 ASP B CA 1
ATOM 6098 C C . ASP B 1 262 ? -22.969 17.844 0.342 1 96.56 262 ASP B C 1
ATOM 6100 O O . ASP B 1 262 ? -24 17.734 -0.338 1 96.56 262 ASP B O 1
ATOM 6104 N N . TRP B 1 263 ? -22.766 18.844 1.105 1 96.06 263 TRP B N 1
ATOM 6105 C CA . TRP B 1 263 ? -23.812 19.797 1.44 1 96.06 263 TRP B CA 1
ATOM 6106 C C . TRP B 1 263 ? -24.109 20.719 0.263 1 96.06 263 TRP B C 1
ATOM 6108 O O . TRP B 1 263 ? -25.156 21.375 0.227 1 96.06 263 TRP B O 1
ATOM 6118 N N . ARG B 1 264 ? -23.203 20.859 -0.641 1 93.81 264 ARG B N 1
ATOM 6119 C CA . ARG B 1 264 ? -23.375 21.781 -1.757 1 93.81 264 ARG B CA 1
ATOM 6120 C C . ARG B 1 264 ? -24.438 21.266 -2.723 1 93.81 264 ARG B C 1
ATOM 6122 O O . ARG B 1 264 ? -25.188 22.062 -3.303 1 93.81 264 ARG B O 1
ATOM 6129 N N . ILE B 1 265 ? -24.453 19.938 -2.881 1 94.81 265 ILE B N 1
ATOM 6130 C CA . ILE B 1 265 ? -25.375 19.375 -3.863 1 94.81 265 ILE B CA 1
ATOM 6131 C C . ILE B 1 265 ? -26.375 18.453 -3.166 1 94.81 265 ILE B C 1
ATOM 6133 O O . ILE B 1 265 ? -27.156 17.766 -3.822 1 94.81 265 ILE B O 1
ATOM 6137 N N . ASN B 1 266 ? -26.281 18.391 -1.92 1 95.25 266 ASN B N 1
ATOM 6138 C CA . ASN B 1 266 ? -27.172 17.594 -1.094 1 95.25 266 ASN B CA 1
ATOM 6139 C C . ASN B 1 266 ? -27.141 16.125 -1.506 1 95.25 266 ASN B C 1
ATOM 6141 O O . ASN B 1 266 ? -28.188 15.516 -1.745 1 95.25 266 ASN B O 1
ATOM 6145 N N . LYS B 1 267 ? -26.016 15.578 -1.538 1 97.5 267 LYS B N 1
ATOM 6146 C CA . LYS B 1 267 ? -25.797 14.148 -1.771 1 97.5 267 LYS B CA 1
ATOM 6147 C C . LYS B 1 267 ? -25.047 13.508 -0.6 1 97.5 267 LYS B C 1
ATOM 6149 O O . LYS B 1 267 ? -24.297 14.18 0.103 1 97.5 267 LYS B O 1
ATOM 6154 N N . GLY B 1 268 ? -25.344 12.312 -0.415 1 97.5 268 GLY B N 1
ATOM 6155 C CA . GLY B 1 268 ? -24.672 11.617 0.675 1 97.5 268 GLY B CA 1
ATOM 6156 C C . GLY B 1 268 ? -24.969 10.125 0.691 1 97.5 268 GLY B C 1
ATOM 6157 O O . GLY B 1 268 ? -25.688 9.617 -0.167 1 97.5 268 GLY B O 1
ATOM 6158 N N . CYS B 1 269 ? -24.266 9.43 1.564 1 97.06 269 CYS B N 1
ATOM 6159 C CA . CYS B 1 269 ? -24.484 8.008 1.785 1 97.06 269 CYS B CA 1
ATOM 6160 C C . CYS B 1 269 ? -23.969 7.578 3.154 1 97.06 269 CYS B C 1
ATOM 6162 O O . CYS B 1 269 ? -23.359 8.375 3.871 1 97.06 269 CYS B O 1
ATOM 6164 N N . ARG B 1 270 ? -24.391 6.438 3.521 1 96.25 270 ARG B N 1
ATOM 6165 C CA . ARG B 1 270 ? -23.891 5.852 4.762 1 96.25 270 ARG B CA 1
ATOM 6166 C C . ARG B 1 270 ? -23.516 4.391 4.562 1 96.25 270 ARG B C 1
ATOM 6168 O O . ARG B 1 270 ? -24.031 3.723 3.666 1 96.25 270 ARG B O 1
ATOM 6175 N N . TRP B 1 271 ? -22.547 3.908 5.316 1 93.19 271 TRP B N 1
ATOM 6176 C CA . TRP B 1 271 ? -22.219 2.49 5.355 1 93.19 271 TRP B CA 1
ATOM 6177 C C . TRP B 1 271 ? -21.75 2.08 6.75 1 93.19 271 TRP B C 1
ATOM 6179 O O . TRP B 1 271 ? -21.484 2.934 7.598 1 93.19 271 TRP B O 1
ATOM 6189 N N . SER B 1 272 ? -21.766 0.761 7 1 89.5 272 SER B N 1
ATOM 6190 C CA . SER B 1 272 ? -21.391 0.219 8.297 1 89.5 272 SER B CA 1
ATOM 6191 C C . SER B 1 272 ? -20.062 -0.526 8.211 1 89.5 272 SER B C 1
ATOM 6193 O O . SER B 1 272 ? -19.797 -1.232 7.234 1 89.5 272 SER B O 1
ATOM 6195 N N . SER B 1 273 ? -19.266 -0.267 9.172 1 82.56 273 SER B N 1
ATOM 6196 C CA . SER B 1 273 ? -18.016 -1.01 9.281 1 82.56 273 SER B CA 1
ATOM 6197 C C . SER B 1 273 ? -18.141 -2.152 10.289 1 82.56 273 SER B C 1
ATOM 6199 O O . SER B 1 273 ? -17.125 -2.713 10.727 1 82.56 273 SER B O 1
ATOM 6201 N N . SER B 1 274 ? -19.219 -2.535 10.82 1 69.12 274 SER B N 1
ATOM 6202 C CA . SER B 1 274 ? -19.438 -3.459 11.93 1 69.12 274 SER B CA 1
ATOM 6203 C C . SER B 1 274 ? -18.672 -4.758 11.734 1 69.12 274 SER B C 1
ATOM 6205 O O . SER B 1 274 ? -18.25 -5.383 12.711 1 69.12 274 SER B O 1
ATOM 6207 N N . THR B 1 275 ? -18.516 -5.152 10.547 1 61.78 275 THR B N 1
ATOM 6208 C CA . THR B 1 275 ? -17.859 -6.445 10.398 1 61.78 275 THR B CA 1
ATOM 6209 C C . THR B 1 275 ? -16.344 -6.297 10.539 1 61.78 275 THR B C 1
ATOM 6211 O O . THR B 1 275 ? -15.648 -7.27 10.828 1 61.78 275 THR B O 1
ATOM 6214 N N . LEU B 1 276 ? -15.898 -5.16 10.445 1 60.34 276 LEU B N 1
ATOM 6215 C CA . LEU B 1 276 ? -14.453 -4.957 10.453 1 60.34 276 LEU B CA 1
ATOM 6216 C C . LEU B 1 276 ? -13.977 -4.496 11.828 1 60.34 276 LEU B C 1
ATOM 6218 O O . LEU B 1 276 ? -12.914 -4.922 12.297 1 60.34 276 LEU B O 1
ATOM 6222 N N . PHE B 1 277 ? -14.773 -3.67 12.383 1 60.56 277 PHE B N 1
ATOM 6223 C CA . PHE B 1 277 ? -14.336 -3.088 13.648 1 60.56 277 PHE B CA 1
ATOM 6224 C C . PHE B 1 277 ? -15.016 -3.785 14.828 1 60.56 277 PHE B C 1
ATOM 6226 O O . PHE B 1 277 ? -16.234 -3.756 14.953 1 60.56 277 PHE B O 1
ATOM 6233 N N . ASN B 1 278 ? -14.328 -4.852 15.375 1 55.19 278 ASN B N 1
ATOM 6234 C CA . ASN B 1 278 ? -14.883 -5.355 16.625 1 55.19 278 ASN B CA 1
ATOM 6235 C C . ASN B 1 278 ? -15.109 -4.23 17.641 1 55.19 278 ASN B C 1
ATOM 6237 O O . ASN B 1 278 ? -15.961 -4.34 18.516 1 55.19 278 ASN B O 1
ATOM 6241 N N . SER B 1 279 ? -14.195 -3.254 17.547 1 57.06 279 SER B N 1
ATOM 6242 C CA . SER B 1 279 ? -14.312 -2.07 18.391 1 57.06 279 SER B CA 1
ATOM 6243 C C . SER B 1 279 ? -14.469 -0.807 17.547 1 57.06 279 SER B C 1
ATOM 6245 O O . SER B 1 279 ? -13.977 -0.739 16.422 1 57.06 279 SER B O 1
ATOM 6247 N N . PRO B 1 280 ? -15.375 0.022 17.984 1 57.62 280 PRO B N 1
ATOM 6248 C CA . PRO B 1 280 ? -15.625 1.256 17.234 1 57.62 280 PRO B CA 1
ATOM 6249 C C . PRO B 1 280 ? -14.336 1.98 16.844 1 57.62 280 PRO B C 1
ATOM 6251 O O . PRO B 1 280 ? -13.359 1.951 17.594 1 57.62 280 PRO B O 1
ATOM 6254 N N . ALA B 1 281 ? -14.328 2.258 15.531 1 61.53 281 ALA B N 1
ATOM 6255 C CA . ALA B 1 281 ? -13.242 3.146 15.125 1 61.53 281 ALA B CA 1
ATOM 6256 C C . ALA B 1 281 ? -13.062 4.281 16.125 1 61.53 281 ALA B C 1
ATOM 6258 O O . ALA B 1 281 ? -14.039 4.773 16.703 1 61.53 281 ALA B O 1
ATOM 6259 N N . ARG B 1 282 ? -11.898 4.633 16.562 1 64.56 282 ARG B N 1
ATOM 6260 C CA . ARG B 1 282 ? -11.641 5.664 17.562 1 64.56 282 ARG B CA 1
ATOM 6261 C C . ARG B 1 282 ? -11.555 7.043 16.922 1 64.56 282 ARG B C 1
ATOM 6263 O O . ARG B 1 282 ? -12.055 8.023 17.469 1 64.56 282 ARG B O 1
ATOM 6270 N N . ALA B 1 283 ? -10.828 7.121 15.812 1 71.06 283 ALA B N 1
ATOM 6271 C CA . ALA B 1 283 ? -10.711 8.406 15.133 1 71.06 283 ALA B CA 1
ATOM 6272 C C . ALA B 1 283 ? -10.602 8.227 13.617 1 71.06 283 ALA B C 1
ATOM 6274 O O . ALA B 1 283 ? -10.227 7.148 13.148 1 71.06 283 ALA B O 1
ATOM 6275 N N . MET B 1 284 ? -11.172 9.242 12.977 1 81.12 284 MET B N 1
ATOM 6276 C CA . MET B 1 284 ? -11.086 9.172 11.523 1 81.12 284 MET B CA 1
ATOM 6277 C C . MET B 1 284 ? -10.422 10.422 10.953 1 81.12 284 MET B C 1
ATOM 6279 O O . MET B 1 284 ? -10.383 11.461 11.617 1 81.12 284 MET B O 1
ATOM 6283 N N . THR B 1 285 ? -9.805 10.312 9.93 1 82.94 285 THR B N 1
ATOM 6284 C CA . THR B 1 285 ? -9.328 11.422 9.117 1 82.94 285 THR B CA 1
ATOM 6285 C C . THR B 1 285 ? -9.828 11.297 7.68 1 82.94 285 THR B C 1
ATOM 6287 O O . THR B 1 285 ? -10.039 10.188 7.184 1 82.94 285 THR B O 1
ATOM 6290 N N . VAL B 1 286 ? -10.078 12.492 7.168 1 86.44 286 VAL B N 1
ATOM 6291 C CA . VAL B 1 286 ? -10.648 12.508 5.824 1 86.44 286 VAL B CA 1
ATOM 6292 C C . VAL B 1 286 ? -9.688 13.203 4.863 1 86.44 286 VAL B C 1
ATOM 6294 O O . VAL B 1 286 ? -9.211 14.312 5.141 1 86.44 286 VAL B O 1
ATOM 6297 N N . LEU B 1 287 ? -9.414 12.484 3.807 1 81.69 287 LEU B N 1
ATOM 6298 C CA . LEU B 1 287 ? -8.641 13.023 2.701 1 81.69 287 LEU B CA 1
ATOM 6299 C C . LEU B 1 287 ? -9.523 13.289 1.488 1 81.69 287 LEU B C 1
ATOM 6301 O O . LEU B 1 287 ? -10.75 13.297 1.602 1 81.69 287 LEU B O 1
ATOM 6305 N N . GLU B 1 288 ? -9.055 13.773 0.299 1 75.69 288 GLU B N 1
ATOM 6306 C CA . GLU B 1 288 ? -9.844 14.172 -0.862 1 75.69 288 GLU B CA 1
ATOM 6307 C C . GLU B 1 288 ? -10.703 13.008 -1.368 1 75.69 288 GLU B C 1
ATOM 6309 O O . GLU B 1 288 ? -11.867 13.195 -1.71 1 75.69 288 GLU B O 1
ATOM 6314 N N . GLY B 1 289 ? -10.523 11.859 -1.056 1 80.38 289 GLY B N 1
ATOM 6315 C CA . GLY B 1 289 ? -11.305 10.75 -1.578 1 80.38 289 GLY B CA 1
ATOM 6316 C C . GLY B 1 289 ? -11.266 9.523 -0.685 1 80.38 289 GLY B C 1
ATOM 6317 O O . GLY B 1 289 ? -11.742 8.453 -1.072 1 80.38 289 GLY B O 1
ATOM 6318 N N . THR B 1 290 ? -10.875 9.773 0.363 1 89 290 THR B N 1
ATOM 6319 C CA . THR B 1 290 ? -10.656 8.602 1.206 1 89 290 THR B CA 1
ATOM 6320 C C . THR B 1 290 ? -10.945 8.93 2.668 1 89 290 THR B C 1
ATOM 6322 O O . THR B 1 290 ? -10.695 10.047 3.119 1 89 290 THR B O 1
ATOM 6325 N N . ILE B 1 291 ? -11.523 8.062 3.406 1 90.25 291 ILE B N 1
ATOM 6326 C CA . ILE B 1 291 ? -11.656 8.133 4.855 1 90.25 291 ILE B CA 1
ATOM 6327 C C . ILE B 1 291 ? -10.727 7.113 5.512 1 90.25 291 ILE B C 1
ATOM 6329 O O . ILE B 1 291 ? -10.703 5.941 5.125 1 90.25 291 ILE B O 1
ATOM 6333 N N . LEU B 1 292 ? -9.938 7.566 6.406 1 87.88 292 LEU B N 1
ATOM 6334 C CA . LEU B 1 292 ? -9.07 6.711 7.203 1 87.88 292 LEU B CA 1
ATOM 6335 C C . LEU B 1 292 ? -9.578 6.602 8.633 1 87.88 292 LEU B C 1
ATOM 6337 O O . LEU B 1 292 ? -9.953 7.609 9.242 1 87.88 292 LEU B O 1
ATOM 6341 N N . ALA B 1 293 ? -9.656 5.434 9.117 1 85.44 293 ALA B N 1
ATOM 6342 C CA . ALA B 1 293 ? -10.047 5.215 10.508 1 85.44 293 ALA B CA 1
ATOM 6343 C C . ALA B 1 293 ? -9.242 4.078 11.133 1 85.44 293 ALA B C 1
ATOM 6345 O O . ALA B 1 293 ? -8.805 3.166 10.43 1 85.44 293 ALA B O 1
ATOM 6346 N N . TYR B 1 294 ? -8.984 4.133 12.312 1 77.81 294 TYR B N 1
ATOM 6347 C CA . TYR B 1 294 ? -8.211 3.062 12.93 1 77.81 294 TYR B CA 1
ATOM 6348 C C . TYR B 1 294 ? -9.039 2.334 13.984 1 77.81 294 TYR B C 1
ATOM 6350 O O . TYR B 1 294 ? -10.023 2.873 14.484 1 77.81 294 TYR B O 1
ATOM 6358 N N . ASP B 1 295 ? -8.625 1.108 14.211 1 76.06 295 ASP B N 1
ATOM 6359 C CA . ASP B 1 295 ? -9.289 0.29 15.219 1 76.06 295 ASP B CA 1
ATOM 6360 C C . ASP B 1 295 ? -8.492 0.265 16.531 1 76.06 295 ASP B C 1
ATOM 6362 O O . ASP B 1 295 ? -7.477 0.949 16.641 1 76.06 295 ASP B O 1
ATOM 6366 N N . GLU B 1 296 ? -9.008 -0.449 17.453 1 69.19 296 GLU B N 1
ATOM 6367 C CA . GLU B 1 296 ? -8.383 -0.528 18.766 1 69.19 296 GLU B CA 1
ATOM 6368 C C . GLU B 1 296 ? -7.016 -1.198 18.688 1 69.19 296 GLU B C 1
ATOM 6370 O O . GLU B 1 296 ? -6.133 -0.91 19.5 1 69.19 296 GLU B O 1
ATOM 6375 N N . GLY B 1 297 ? -6.824 -2.025 17.625 1 67.25 297 GLY B N 1
ATOM 6376 C CA . GLY B 1 297 ? -5.555 -2.715 17.469 1 67.25 297 GLY B CA 1
ATOM 6377 C C . GLY B 1 297 ? -4.504 -1.879 16.766 1 67.25 297 GLY B C 1
ATOM 6378 O O . GLY B 1 297 ? -3.355 -2.305 16.625 1 67.25 297 GLY B O 1
ATOM 6379 N N . GLY B 1 298 ? -4.875 -0.633 16.391 1 71.19 298 GLY B N 1
ATOM 6380 C CA . GLY B 1 298 ? -3.932 0.265 15.734 1 71.19 298 GLY B CA 1
ATOM 6381 C C . GLY B 1 298 ? -3.896 0.11 14.227 1 71.19 298 GLY B C 1
ATOM 6382 O O . GLY B 1 298 ? -3.066 0.724 13.555 1 71.19 298 GLY B O 1
ATOM 6383 N N . THR B 1 299 ? -4.762 -0.718 13.711 1 80 299 THR B N 1
ATOM 6384 C CA . THR B 1 299 ? -4.828 -0.88 12.266 1 80 299 THR B CA 1
ATOM 6385 C C . THR B 1 299 ? -5.594 0.275 11.625 1 80 299 THR B C 1
ATOM 6387 O O . THR B 1 299 ? -6.672 0.645 12.094 1 80 299 THR B O 1
ATOM 6390 N N . VAL B 1 300 ? -5.027 0.866 10.672 1 84.69 300 VAL B N 1
ATOM 6391 C CA . VAL B 1 300 ? -5.68 1.952 9.945 1 84.69 300 VAL B CA 1
ATOM 6392 C C . VAL B 1 300 ? -6.34 1.406 8.688 1 84.69 300 VAL B C 1
ATOM 6394 O O . VAL B 1 300 ? -5.684 0.772 7.859 1 84.69 300 VAL B O 1
ATOM 6397 N N . TYR B 1 301 ? -7.582 1.657 8.555 1 88.88 301 TYR B N 1
ATOM 6398 C CA . TYR B 1 301 ? -8.336 1.212 7.383 1 88.88 301 TYR B CA 1
ATOM 6399 C C . TYR B 1 301 ? -8.578 2.365 6.418 1 88.88 301 TYR B C 1
ATOM 6401 O O . TYR B 1 301 ? -8.844 3.494 6.84 1 88.88 301 TYR B O 1
ATOM 6409 N N . ASN B 1 302 ? -8.477 2.029 5.16 1 90.69 302 ASN B N 1
ATOM 6410 C CA . ASN B 1 302 ? -8.625 2.998 4.078 1 90.69 302 ASN B CA 1
ATOM 6411 C C . ASN B 1 302 ? -9.891 2.748 3.266 1 90.69 302 ASN B C 1
ATOM 6413 O O . ASN B 1 302 ? -9.961 1.79 2.492 1 90.69 302 ASN B O 1
ATOM 6417 N N . TRP B 1 303 ? -10.945 3.658 3.35 1 92.31 303 TRP B N 1
ATOM 6418 C CA . TRP B 1 303 ? -12.172 3.592 2.557 1 92.31 303 TRP B CA 1
ATOM 6419 C C . TRP B 1 303 ? -12.156 4.637 1.446 1 92.31 303 TRP B C 1
ATOM 6421 O O . TRP B 1 303 ? -11.969 5.828 1.708 1 92.31 303 TRP B O 1
ATOM 6431 N N . ASP B 1 304 ? -12.414 4.129 0.276 1 92.75 304 ASP B N 1
ATOM 6432 C CA . ASP B 1 304 ? -12.742 5.105 -0.76 1 92.75 304 ASP B CA 1
ATOM 6433 C C . ASP B 1 304 ? -14.125 5.707 -0.531 1 92.75 304 ASP B C 1
ATOM 6435 O O . ASP B 1 304 ? -15.07 4.992 -0.197 1 92.75 304 ASP B O 1
ATOM 6439 N N . ILE B 1 305 ? -14.164 6.977 -0.601 1 92.81 305 ILE B N 1
ATOM 6440 C CA . ILE B 1 305 ? -15.484 7.594 -0.561 1 92.81 305 ILE B CA 1
ATOM 6441 C C . ILE B 1 305 ? -16.266 7.215 -1.817 1 92.81 305 ILE B C 1
ATOM 6443 O O . ILE B 1 305 ? -15.867 7.559 -2.932 1 92.81 305 ILE B O 1
ATOM 6447 N N . PRO B 1 306 ? -17.312 6.547 -1.676 1 91.81 306 PRO B N 1
ATOM 6448 C CA . PRO B 1 306 ? -18.094 6.109 -2.842 1 91.81 306 PRO B CA 1
ATOM 6449 C C . PRO B 1 306 ? -18.844 7.254 -3.512 1 91.81 306 PRO B C 1
ATOM 6451 O O . PRO B 1 306 ? -18.828 8.383 -3.02 1 91.81 306 PRO B O 1
ATOM 6454 N N . ALA B 1 307 ? -19.453 6.848 -4.648 1 91.88 307 ALA B N 1
ATOM 6455 C CA . ALA B 1 307 ? -20.328 7.816 -5.305 1 91.88 307 ALA B CA 1
ATOM 6456 C C . ALA B 1 307 ? -21.531 8.156 -4.426 1 91.88 307 ALA B C 1
ATOM 6458 O O . ALA B 1 307 ? -22.219 7.266 -3.926 1 91.88 307 ALA B O 1
ATOM 6459 N N . LEU B 1 308 ? -21.672 9.406 -4.227 1 95.62 308 LEU B N 1
ATOM 6460 C CA . LEU B 1 308 ? -22.734 9.875 -3.34 1 95.62 308 LEU B CA 1
ATOM 6461 C C . LEU B 1 308 ? -24.078 9.891 -4.062 1 95.62 308 LEU B C 1
ATOM 6463 O O . LEU B 1 308 ? -24.141 10.047 -5.285 1 95.62 308 LEU B O 1
ATOM 6467 N N . GLN B 1 309 ? -25.125 9.727 -3.301 1 97.12 309 GLN B N 1
ATOM 6468 C CA . GLN B 1 309 ? -26.484 9.695 -3.838 1 97.12 309 GLN B CA 1
ATOM 6469 C C . GLN B 1 309 ? -27.281 10.914 -3.377 1 97.12 309 GLN B C 1
ATOM 6471 O O . GLN B 1 309 ? -26.953 11.531 -2.361 1 97.12 309 GLN B O 1
ATOM 6476 N N . HIS B 1 310 ? -28.281 11.188 -4.102 1 97.12 310 HIS B N 1
ATOM 6477 C CA . HIS B 1 310 ? -29.141 12.312 -3.754 1 97.12 310 HIS B CA 1
ATOM 6478 C C . HIS B 1 310 ? -29.875 12.055 -2.451 1 97.12 310 HIS B C 1
ATOM 6480 O O . HIS B 1 310 ? -30.391 10.953 -2.227 1 97.12 310 HIS B O 1
ATOM 6486 N N . LEU B 1 311 ? -29.938 13.117 -1.652 1 96.94 311 LEU B N 1
ATOM 6487 C CA . LEU B 1 311 ? -30.641 13.023 -0.378 1 96.94 311 LEU B CA 1
ATOM 6488 C C . LEU B 1 311 ? -32 13.703 -0.457 1 96.94 311 LEU B C 1
ATOM 6490 O O . LEU B 1 311 ? -32.094 14.93 -0.352 1 96.94 311 LEU B O 1
ATOM 6494 N N . PRO B 1 312 ? -33.062 12.977 -0.542 1 92.75 312 PRO B N 1
ATOM 6495 C CA . PRO B 1 312 ? -34.375 13.602 -0.581 1 92.75 312 PRO B CA 1
ATOM 6496 C C . PRO B 1 312 ? -34.719 14.297 0.729 1 92.75 312 PRO B C 1
ATOM 6498 O O . PRO B 1 312 ? -35.406 15.328 0.716 1 92.75 312 PRO B O 1
ATOM 6501 N N . ILE B 1 313 ? -34.375 13.633 1.775 1 92.56 313 ILE B N 1
ATOM 6502 C CA . ILE B 1 313 ? -34.594 14.188 3.107 1 92.56 313 ILE B CA 1
ATOM 6503 C C . ILE B 1 313 ? -33.25 14.438 3.781 1 92.56 313 ILE B C 1
ATOM 6505 O O . ILE B 1 313 ? -32.406 13.539 3.85 1 92.56 313 ILE B O 1
ATOM 6509 N N . LEU B 1 314 ? -33.062 15.672 4.223 1 93.94 314 LEU B N 1
ATOM 6510 C CA . LEU B 1 314 ? -31.812 16.047 4.828 1 93.94 314 LEU B CA 1
ATOM 6511 C C . LEU B 1 314 ? -31.797 15.727 6.32 1 93.94 314 LEU B C 1
ATOM 6513 O O . LEU B 1 314 ? -31.797 16.625 7.156 1 93.94 314 LEU B O 1
ATOM 6517 N N . ASP B 1 315 ? -31.75 14.5 6.52 1 94.62 315 ASP B N 1
ATOM 6518 C CA . ASP B 1 315 ? -31.656 13.922 7.859 1 94.62 315 ASP B CA 1
ATOM 6519 C C . ASP B 1 315 ? -30.766 12.68 7.859 1 94.62 315 ASP B C 1
ATOM 6521 O O . ASP B 1 315 ? -30.844 11.859 6.945 1 94.62 315 ASP B O 1
ATOM 6525 N N . LEU B 1 316 ? -30 12.656 8.883 1 94 316 LEU B N 1
ATOM 6526 C CA . LEU B 1 316 ? -29 11.594 8.961 1 94 316 LEU B CA 1
ATOM 6527 C C . LEU B 1 316 ? -29.672 10.219 8.867 1 94 316 LEU B C 1
ATOM 6529 O O . LEU B 1 316 ? -29.109 9.297 8.266 1 94 316 LEU B O 1
ATOM 6533 N N . ALA B 1 317 ? -30.859 10.094 9.398 1 91.5 317 ALA B N 1
ATOM 6534 C CA . ALA B 1 317 ? -31.562 8.82 9.461 1 91.5 317 ALA B CA 1
ATOM 6535 C C . ALA B 1 317 ? -31.984 8.359 8.07 1 91.5 317 ALA B C 1
ATOM 6537 O O . ALA B 1 317 ? -32.219 7.168 7.852 1 91.5 317 ALA B O 1
ATOM 6538 N N . HIS B 1 318 ? -31.984 9.266 7.125 1 94.69 318 HIS B N 1
ATOM 6539 C CA . HIS B 1 318 ? -32.531 8.945 5.809 1 94.69 318 HIS B CA 1
ATOM 6540 C C . HIS B 1 318 ? -31.422 8.82 4.77 1 94.69 318 HIS B C 1
ATOM 6542 O O . HIS B 1 318 ? -31.703 8.734 3.57 1 94.69 318 HIS B O 1
ATOM 6548 N N . PHE B 1 319 ? -30.219 8.82 5.211 1 96.38 319 PHE B N 1
ATOM 6549 C CA . PHE B 1 319 ? -29.125 8.617 4.27 1 96.38 319 PHE B CA 1
ATOM 6550 C C . PHE B 1 319 ? -29.219 7.238 3.627 1 96.38 319 PHE B C 1
ATOM 6552 O O . PHE B 1 319 ? -29.484 6.246 4.309 1 96.38 319 PHE B O 1
ATOM 6559 N N . PRO B 1 320 ? -29.016 7.164 2.336 1 96.56 320 PRO B N 1
ATOM 6560 C CA . PRO B 1 320 ? -29 5.848 1.695 1 96.56 320 PRO B CA 1
ATOM 6561 C C . PRO B 1 320 ? -27.875 4.953 2.188 1 96.56 320 PRO B C 1
ATOM 6563 O O . PRO B 1 320 ? -26.734 5.41 2.32 1 96.56 320 PRO B O 1
ATOM 6566 N N . SER B 1 321 ? -28.172 3.752 2.453 1 95.19 321 SER B N 1
ATOM 6567 C CA . SER B 1 321 ? -27.188 2.768 2.898 1 95.19 321 SER B CA 1
ATOM 6568 C C . SER B 1 321 ? -26.547 2.061 1.714 1 95.19 321 SER B C 1
ATOM 6570 O O . SER B 1 321 ? -27.234 1.561 0.826 1 95.19 321 SER B O 1
ATOM 6572 N N . ILE B 1 322 ? -25.234 2.02 1.672 1 94.69 322 ILE B N 1
ATOM 6573 C CA . ILE B 1 322 ? -24.5 1.329 0.612 1 94.69 322 ILE B CA 1
ATOM 6574 C C . ILE B 1 322 ? -23.484 0.374 1.226 1 94.69 322 ILE B C 1
ATOM 6576 O O . ILE B 1 322 ? -23.141 0.501 2.402 1 94.69 322 ILE B O 1
ATOM 6580 N N . GLU B 1 323 ? -23.078 -0.567 0.375 1 90.12 323 GLU B N 1
ATOM 6581 C CA . GLU B 1 323 ? -21.953 -1.41 0.765 1 90.12 323 GLU B CA 1
ATOM 6582 C C . GLU B 1 323 ? -20.625 -0.768 0.379 1 90.12 323 GLU B C 1
ATOM 6584 O O . GLU B 1 323 ? -20.453 -0.342 -0.764 1 90.12 323 GLU B O 1
ATOM 6589 N N . ASN B 1 324 ? -19.797 -0.564 1.364 1 91.94 324 ASN B N 1
ATOM 6590 C CA . ASN B 1 324 ? -18.469 0.018 1.16 1 91.94 324 ASN B CA 1
ATOM 6591 C C . ASN B 1 324 ? -17.422 -0.651 2.045 1 91.94 324 ASN B C 1
ATOM 6593 O O . ASN B 1 324 ? -17.5 -0.574 3.271 1 91.94 324 ASN B O 1
ATOM 6597 N N . GLU B 1 325 ? -16.531 -1.292 1.36 1 89.06 325 GLU B N 1
ATOM 6598 C CA . GLU B 1 325 ? -15.453 -1.962 2.09 1 89.06 325 GLU B CA 1
ATOM 6599 C C . GLU B 1 325 ? -14.133 -1.221 1.929 1 89.06 325 GLU B C 1
ATOM 6601 O O . GLU B 1 325 ? -13.875 -0.612 0.887 1 89.06 325 GLU B O 1
ATOM 6606 N N . PRO B 1 326 ? -13.367 -1.287 3.084 1 91.12 326 PRO B N 1
ATOM 6607 C CA . PRO B 1 326 ? -12.047 -0.683 2.904 1 91.12 326 PRO B CA 1
ATOM 6608 C C . PRO B 1 326 ? -11.211 -1.395 1.844 1 91.12 326 PRO B C 1
ATOM 6610 O O . PRO B 1 326 ? -11.266 -2.623 1.733 1 91.12 326 PRO B O 1
ATOM 6613 N N . LYS B 1 327 ? -10.445 -0.7 1.136 1 90.88 327 LYS B N 1
ATOM 6614 C CA . LYS B 1 327 ? -9.633 -1.268 0.062 1 90.88 327 LYS B CA 1
ATOM 6615 C C . LYS B 1 327 ? -8.234 -1.618 0.556 1 90.88 327 LYS B C 1
ATOM 6617 O O . LYS B 1 327 ? -7.512 -2.373 -0.098 1 90.88 327 LYS B O 1
ATOM 6622 N N . ALA B 1 328 ? -7.844 -1.006 1.655 1 90 328 ALA B N 1
ATOM 6623 C CA . ALA B 1 328 ? -6.512 -1.266 2.195 1 90 328 ALA B CA 1
ATOM 6624 C C . ALA B 1 328 ? -6.488 -1.083 3.711 1 90 328 ALA B C 1
ATOM 6626 O O . ALA B 1 328 ? -7.441 -0.557 4.293 1 90 328 ALA B O 1
ATOM 6627 N N . CYS B 1 329 ? -5.484 -1.62 4.266 1 87.81 329 CYS B N 1
ATOM 6628 C CA . CYS B 1 329 ? -5.227 -1.381 5.684 1 87.81 329 CYS B CA 1
ATOM 6629 C C . CYS B 1 329 ? -3.729 -1.319 5.961 1 87.81 329 CYS B C 1
ATOM 6631 O O . CYS B 1 329 ? -2.93 -1.876 5.203 1 87.81 329 CYS B O 1
ATOM 6633 N N . ILE B 1 330 ? -3.391 -0.569 6.934 1 84.31 330 ILE B N 1
ATOM 6634 C CA . ILE B 1 330 ? -1.996 -0.442 7.344 1 84.31 330 ILE B CA 1
ATOM 6635 C C . ILE B 1 330 ? -1.865 -0.773 8.828 1 84.31 330 ILE B C 1
ATOM 6637 O O . ILE B 1 330 ? -2.621 -0.257 9.656 1 84.31 330 ILE B O 1
ATOM 6641 N N . ARG B 1 331 ? -0.937 -1.635 9.055 1 80.31 331 ARG B N 1
ATOM 6642 C CA . ARG B 1 331 ? -0.511 -1.895 10.422 1 80.31 331 ARG B CA 1
ATOM 6643 C C . ARG B 1 331 ? 0.912 -1.399 10.656 1 80.31 331 ARG B C 1
ATOM 6645 O O . ARG B 1 331 ? 1.872 -1.997 10.172 1 80.31 331 ARG B O 1
ATOM 6652 N N . PRO B 1 332 ? 1.012 -0.311 11.32 1 71.56 332 PRO B N 1
ATOM 6653 C CA . PRO B 1 332 ? 2.359 0.222 11.531 1 71.56 332 PRO B CA 1
ATOM 6654 C C . PRO B 1 332 ? 3.299 -0.79 12.18 1 71.56 332 PRO B C 1
ATOM 6656 O O . PRO B 1 332 ? 2.848 -1.673 12.914 1 71.56 332 PRO B O 1
ATOM 6659 N N . LEU B 1 333 ? 4.609 -0.723 11.82 1 67.44 333 LEU B N 1
ATOM 6660 C CA . LEU B 1 333 ? 5.617 -1.645 12.336 1 67.44 333 LEU B CA 1
ATOM 6661 C C . LEU B 1 333 ? 5.742 -1.519 13.852 1 67.44 333 LEU B C 1
ATOM 6663 O O . LEU B 1 333 ? 5.977 -2.512 14.547 1 67.44 333 LEU B O 1
ATOM 6667 N N . VAL B 1 334 ? 5.648 -0.263 14.18 1 61.5 334 VAL B N 1
ATOM 6668 C CA . VAL B 1 334 ? 5.703 -0.024 15.617 1 61.5 334 VAL B CA 1
ATOM 6669 C C . VAL B 1 334 ? 4.289 0.019 16.188 1 61.5 334 VAL B C 1
ATOM 6671 O O . VAL B 1 334 ? 3.475 0.854 15.781 1 61.5 334 VAL B O 1
ATOM 6674 N N . GLN B 1 335 ? 3.76 -1.268 16.625 1 58.31 335 GLN B N 1
ATOM 6675 C CA . GLN B 1 335 ? 2.4 -1.312 17.141 1 58.31 335 GLN B CA 1
ATOM 6676 C C . GLN B 1 335 ? 2.395 -1.149 18.656 1 58.31 335 GLN B C 1
ATOM 6678 O O . GLN B 1 335 ? 3.234 -1.726 19.359 1 58.31 335 GLN B O 1
ATOM 6683 N N . HIS B 1 336 ? 1.877 -0.099 18.984 1 53.59 336 HIS B N 1
ATOM 6684 C CA . HIS B 1 336 ? 1.623 -0.004 20.406 1 53.59 336 HIS B CA 1
ATOM 6685 C C . HIS B 1 336 ? 0.128 -0.046 20.703 1 53.59 336 HIS B C 1
ATOM 6687 O O . HIS B 1 336 ? -0.684 0.412 19.906 1 53.59 336 HIS B O 1
ATOM 6693 N N . PRO B 1 337 ? -0.28 -1.053 21.469 1 48.81 337 PRO B N 1
ATOM 6694 C CA . PRO B 1 337 ? -1.69 -1.343 21.734 1 48.81 337 PRO B CA 1
ATOM 6695 C C . PRO B 1 337 ? -2.539 -0.079 21.859 1 48.81 337 PRO B C 1
ATOM 6697 O O . PRO B 1 337 ? -3.76 -0.131 21.688 1 48.81 337 PRO B O 1
ATOM 6700 N N . GLU B 1 338 ? -2.033 0.963 22.438 1 50.22 338 GLU B N 1
ATOM 6701 C CA . GLU B 1 338 ? -3.018 1.972 22.812 1 50.22 338 GLU B CA 1
ATOM 6702 C C . GLU B 1 338 ? -3.322 2.912 21.641 1 50.22 338 GLU B C 1
ATOM 6704 O O . GLU B 1 338 ? -2.998 2.611 20.5 1 50.22 338 GLU B O 1
ATOM 6709 N N . ILE B 1 339 ? -3.611 4.23 22.031 1 50.19 339 ILE B N 1
ATOM 6710 C CA . ILE B 1 339 ? -4.32 5.234 21.234 1 50.19 339 ILE B CA 1
ATOM 6711 C C . ILE B 1 339 ? -3.438 5.699 20.078 1 50.19 339 ILE B C 1
ATOM 6713 O O . ILE B 1 339 ? -2.311 6.156 20.297 1 50.19 339 ILE B O 1
ATOM 6717 N N . SER B 1 340 ? -3.73 5.133 18.828 1 53.31 340 SER B N 1
ATOM 6718 C CA . SER B 1 340 ? -3.098 5.711 17.656 1 53.31 340 SER B CA 1
ATOM 6719 C C . SER B 1 340 ? -3.875 6.918 17.141 1 53.31 340 SER B C 1
ATOM 6721 O O . SER B 1 340 ? -5.105 6.938 17.188 1 53.31 340 SER B O 1
ATOM 6723 N N . VAL B 1 341 ? -3.264 8.25 17.219 1 59.53 341 VAL B N 1
ATOM 6724 C CA . VAL B 1 341 ? -3.877 9.43 16.625 1 59.53 341 VAL B CA 1
ATOM 6725 C C . VAL B 1 341 ? -3.318 9.648 15.219 1 59.53 341 VAL B C 1
ATOM 6727 O O . VAL B 1 341 ? -2.127 9.438 14.977 1 59.53 341 VAL B O 1
ATOM 6730 N N . LEU B 1 342 ? -4.316 9.75 14.32 1 61.41 342 LEU B N 1
ATOM 6731 C CA . LEU B 1 342 ? -3.949 10.109 12.953 1 61.41 342 LEU B CA 1
ATOM 6732 C C . LEU B 1 342 ? -3.846 11.617 12.797 1 61.41 342 LEU B C 1
ATOM 6734 O O . LEU B 1 342 ? -4.82 12.344 13.016 1 61.41 342 LEU B O 1
ATOM 6738 N N . ILE B 1 343 ? -2.566 12.023 12.648 1 63.28 343 ILE B N 1
ATOM 6739 C CA . ILE B 1 343 ? -2.346 13.461 12.484 1 63.28 343 ILE B CA 1
ATOM 6740 C C . ILE B 1 343 ? -1.939 13.75 11.039 1 63.28 343 ILE B C 1
ATOM 6742 O O . ILE B 1 343 ? -0.997 13.148 10.516 1 63.28 343 ILE B O 1
ATOM 6746 N N . ARG B 1 344 ? -2.789 14.492 10.406 1 60.09 344 ARG B N 1
ATOM 6747 C CA . ARG B 1 344 ? -2.459 14.93 9.055 1 60.09 344 ARG B CA 1
ATOM 6748 C C . ARG B 1 344 ? -1.626 16.203 9.086 1 60.09 344 ARG B C 1
ATOM 6750 O O . ARG B 1 344 ? -1.87 17.094 9.898 1 60.09 344 ARG B O 1
ATOM 6757 N N . CYS B 1 345 ? -0.564 16.047 8.383 1 54.53 345 CYS B N 1
ATOM 6758 C CA . CYS B 1 345 ? 0.16 17.297 8.156 1 54.53 345 CYS B CA 1
ATOM 6759 C C . CYS B 1 345 ? -0.689 18.281 7.359 1 54.53 345 CYS B C 1
ATOM 6761 O O . CYS B 1 345 ? -1.402 17.891 6.434 1 54.53 345 CYS B O 1
ATOM 6763 N N . THR B 1 346 ? -0.821 19.406 7.949 1 48.59 346 THR B N 1
ATOM 6764 C CA . THR B 1 346 ? -1.563 20.469 7.281 1 48.59 346 THR B CA 1
ATOM 6765 C C . THR B 1 346 ? -1.197 20.547 5.805 1 48.59 346 THR B C 1
ATOM 6767 O O . THR B 1 346 ? -0.017 20.547 5.449 1 48.59 346 THR B O 1
ATOM 6770 N N . ALA B 1 347 ? -2.215 20.047 5.004 1 47.03 347 ALA B N 1
ATOM 6771 C CA . ALA B 1 347 ? -2.074 20 3.551 1 47.03 347 ALA B CA 1
ATOM 6772 C C . ALA B 1 347 ? -1.745 21.375 2.982 1 47.03 347 ALA B C 1
ATOM 6774 O O . ALA B 1 347 ? -2.172 22.391 3.527 1 47.03 347 ALA B O 1
ATOM 6775 N N . SER B 1 348 ? -0.576 21.438 2.268 1 40.56 348 SER B N 1
ATOM 6776 C CA . SER B 1 348 ? -0.381 22.609 1.42 1 40.56 348 SER B CA 1
ATOM 6777 C C . SER B 1 348 ? -1.643 22.938 0.624 1 40.56 348 SER B C 1
ATOM 6779 O O . SER B 1 348 ? -2.436 22.047 0.322 1 40.56 348 SER B O 1
ATOM 6781 N N . HIS B 1 349 ? -2.297 24.031 0.926 1 36.56 349 HIS B N 1
ATOM 6782 C CA . HIS B 1 349 ? -3.389 24.406 0.034 1 36.56 349 HIS B CA 1
ATOM 6783 C C . HIS B 1 349 ? -3.055 24.062 -1.415 1 36.56 349 HIS B C 1
ATOM 6785 O O . HIS B 1 349 ? -1.973 24.391 -1.903 1 36.56 349 HIS B O 1
ATOM 6791 N N . ARG B 1 350 ? -3.574 22.875 -1.904 1 37.69 350 ARG B N 1
ATOM 6792 C CA . ARG B 1 350 ? -3.398 22.562 -3.32 1 37.69 350 ARG B CA 1
ATOM 6793 C C . ARG B 1 350 ? -3.65 23.797 -4.184 1 37.69 350 ARG B C 1
ATOM 6795 O O . ARG B 1 350 ? -4.797 24.219 -4.359 1 37.69 350 ARG B O 1
ATOM 6802 N N . GLN B 1 351 ? -2.893 24.766 -4.055 1 36.41 351 GLN B N 1
ATOM 6803 C CA . GLN B 1 351 ? -3.098 25.688 -5.16 1 36.41 351 GLN B CA 1
ATOM 6804 C C . GLN B 1 351 ? -2.73 25.047 -6.496 1 36.41 351 GLN B C 1
ATOM 6806 O O . GLN B 1 351 ? -1.856 24.188 -6.555 1 36.41 351 GLN B O 1
ATOM 6811 N N . ASN B 1 352 ? -3.584 25 -7.402 1 34.75 352 ASN B N 1
ATOM 6812 C CA . ASN B 1 352 ? -3.436 24.594 -8.797 1 34.75 352 ASN B CA 1
ATOM 6813 C C . ASN B 1 352 ? -1.994 24.734 -9.273 1 34.75 352 ASN B C 1
ATOM 6815 O O . ASN B 1 352 ? -1.647 24.281 -10.367 1 34.75 352 ASN B O 1
ATOM 6819 N N . THR B 1 353 ? -1.263 25.531 -8.859 1 33.66 353 THR B N 1
ATOM 6820 C CA . THR B 1 353 ? -0.041 25.938 -9.547 1 33.66 353 THR B CA 1
ATOM 6821 C C . THR B 1 353 ? 1.162 25.172 -9 1 33.66 353 THR B C 1
ATOM 6823 O O . THR B 1 353 ? 2.234 25.172 -9.609 1 33.66 353 THR B O 1
ATOM 6826 N N . GLU B 1 354 ? 1.349 25.062 -7.762 1 40.31 354 GLU B N 1
ATOM 6827 C CA . GLU B 1 354 ? 2.592 24.469 -7.281 1 40.31 354 GLU B CA 1
ATOM 6828 C C . GLU B 1 354 ? 2.41 22.984 -6.98 1 40.31 354 GLU B C 1
ATOM 6830 O O . GLU B 1 354 ? 1.323 22.547 -6.598 1 40.31 354 GLU B O 1
ATOM 6835 N N . PRO B 1 355 ? 3.307 22.266 -7.508 1 43.12 355 PRO B N 1
ATOM 6836 C CA . PRO B 1 355 ? 3.277 20.828 -7.188 1 43.12 355 PRO B CA 1
ATOM 6837 C C . PRO B 1 355 ? 2.984 20.562 -5.711 1 43.12 355 PRO B C 1
ATOM 6839 O O . PRO B 1 355 ? 3.668 21.094 -4.836 1 43.12 355 PRO B O 1
ATOM 6842 N N . SER B 1 356 ? 1.781 20.656 -5.348 1 51.22 356 SER B N 1
ATOM 6843 C CA . SER B 1 356 ? 1.32 20.375 -3.992 1 51.22 356 SER B CA 1
ATOM 6844 C C . SER B 1 356 ? 2.127 19.25 -3.359 1 51.22 356 SER B C 1
ATOM 6846 O O . SER B 1 356 ? 2.389 18.234 -4 1 51.22 356 SER B O 1
ATOM 6848 N N . LEU B 1 357 ? 3.008 19.656 -2.369 1 61.56 357 LEU B N 1
ATOM 6849 C CA . LEU B 1 357 ? 3.727 18.625 -1.634 1 61.56 357 LEU B CA 1
ATOM 6850 C C . LEU B 1 357 ? 2.76 17.578 -1.088 1 61.56 357 LEU B C 1
ATOM 6852 O O . LEU B 1 357 ? 1.675 17.906 -0.612 1 61.56 357 LEU B O 1
ATOM 6856 N N . ASP B 1 358 ? 3.01 16.484 -1.423 1 67.5 358 ASP B N 1
ATOM 6857 C CA . ASP B 1 358 ? 2.172 15.383 -0.971 1 67.5 358 ASP B CA 1
ATOM 6858 C C . ASP B 1 358 ? 2.023 15.391 0.549 1 67.5 358 ASP B C 1
ATOM 6860 O O . ASP B 1 358 ? 2.988 15.648 1.271 1 67.5 358 ASP B O 1
ATOM 6864 N N . PRO B 1 359 ? 0.823 15.289 0.957 1 76.5 359 PRO B N 1
ATOM 6865 C CA . PRO B 1 359 ? 0.58 15.281 2.4 1 76.5 359 PRO B CA 1
ATOM 6866 C C . PRO B 1 359 ? 1.297 14.133 3.113 1 76.5 359 PRO B C 1
ATOM 6868 O O . PRO B 1 359 ? 1.593 13.109 2.496 1 76.5 359 PRO B O 1
ATOM 6871 N N . ILE B 1 360 ? 1.739 14.484 4.25 1 83.12 360 ILE B N 1
ATOM 6872 C CA . ILE B 1 360 ? 2.316 13.484 5.141 1 83.12 360 ILE B CA 1
ATOM 6873 C C . ILE B 1 360 ? 1.347 13.188 6.285 1 83.12 360 ILE B C 1
ATOM 6875 O O . ILE B 1 360 ? 0.748 14.109 6.852 1 83.12 360 ILE B O 1
ATOM 6879 N N . LEU B 1 361 ? 1.14 11.938 6.504 1 83.31 361 LEU B N 1
ATOM 6880 C CA . LEU B 1 361 ? 0.314 11.484 7.617 1 83.31 361 LEU B CA 1
ATOM 6881 C C . LEU B 1 361 ? 1.179 10.922 8.742 1 83.31 361 LEU B C 1
ATOM 6883 O O . LEU B 1 361 ? 2.148 10.203 8.484 1 83.31 361 LEU B O 1
ATOM 6887 N N . CYS B 1 362 ? 0.814 11.305 9.891 1 80.5 362 CYS B N 1
ATOM 6888 C CA . CYS B 1 362 ? 1.516 10.797 11.062 1 80.5 362 CYS B CA 1
ATOM 6889 C C . CYS B 1 362 ? 0.585 9.961 11.938 1 80.5 362 CYS B C 1
ATOM 6891 O O . CYS B 1 362 ? -0.526 10.391 12.25 1 80.5 362 CYS B O 1
ATOM 6893 N N . ILE B 1 363 ? 1.049 8.812 12.203 1 77 363 ILE B N 1
ATOM 6894 C CA . ILE B 1 363 ? 0.353 7.965 13.164 1 77 363 ILE B CA 1
ATOM 6895 C C . ILE B 1 363 ? 1.118 7.945 14.484 1 77 363 ILE B C 1
ATOM 6897 O O . ILE B 1 363 ? 2.279 7.535 14.531 1 77 363 ILE B O 1
ATOM 6901 N N . LEU B 1 364 ? 0.468 8.5 15.477 1 72 364 LEU B N 1
ATOM 6902 C CA . LEU B 1 364 ? 1.058 8.555 16.812 1 72 364 LEU B CA 1
ATOM 6903 C C . LEU B 1 364 ? 0.573 7.387 17.656 1 72 364 LEU B C 1
ATOM 6905 O O . LEU B 1 364 ? -0.612 7.047 17.641 1 72 364 LEU B O 1
ATOM 6909 N N . HIS B 1 365 ? 1.635 6.73 18.266 1 61.75 365 HIS B N 1
ATOM 6910 C CA . HIS B 1 365 ? 1.312 5.625 19.156 1 61.75 365 HIS B CA 1
ATOM 6911 C C . HIS B 1 365 ? 1.51 6.023 20.625 1 61.75 365 HIS B C 1
ATOM 6913 O O . HIS B 1 365 ? 2.521 6.633 20.969 1 61.75 365 HIS B O 1
ATOM 6919 N N . ASP B 1 366 ? 0.42 5.973 21.422 1 55.69 366 ASP B N 1
ATOM 6920 C CA . ASP B 1 366 ? 0.544 6.301 22.844 1 55.69 366 ASP B CA 1
ATOM 6921 C C . ASP B 1 366 ? 0.87 5.055 23.672 1 55.69 366 ASP B C 1
ATOM 6923 O O . ASP B 1 366 ? 0.218 4.02 23.531 1 55.69 366 ASP B O 1
ATOM 6927 N N . ASP B 1 367 ? 2.137 4.82 24.109 1 49.66 367 ASP B N 1
ATOM 6928 C CA . ASP B 1 367 ? 2.512 3.689 24.953 1 49.66 367 ASP B CA 1
ATOM 6929 C C . ASP B 1 367 ? 2.18 3.963 26.422 1 49.66 367 ASP B C 1
ATOM 6931 O O . ASP B 1 367 ? 2.861 4.75 27.078 1 49.66 367 ASP B O 1
ATOM 6935 N N . ASP B 1 368 ? 0.951 3.713 26.859 1 47.56 368 ASP B N 1
ATOM 6936 C CA . ASP B 1 368 ? 0.818 3.789 28.312 1 47.56 368 ASP B CA 1
ATOM 6937 C C . ASP B 1 368 ? 1.676 2.729 29 1 47.56 368 ASP B C 1
ATOM 6939 O O . ASP B 1 368 ? 2.008 2.857 30.172 1 47.56 368 ASP B O 1
ATOM 6943 N N . SER B 1 369 ? 1.668 1.54 28.438 1 42 369 SER B N 1
ATOM 6944 C CA . SER B 1 369 ? 2.223 0.436 29.219 1 42 369 SER B CA 1
ATOM 6945 C C . SER B 1 369 ? 3.744 0.497 29.25 1 42 369 SER B C 1
ATOM 6947 O O . SER B 1 369 ? 4.391 -0.364 29.859 1 42 369 SER B O 1
ATOM 6949 N N . TRP B 1 370 ? 4.199 1.25 28.359 1 42.53 370 TRP B N 1
ATOM 6950 C CA . TRP B 1 370 ? 5.652 1.13 28.328 1 42.53 370 TRP B CA 1
ATOM 6951 C C . TRP B 1 370 ? 6.266 1.547 29.656 1 42.53 370 TRP B C 1
ATOM 6953 O O . TRP B 1 370 ? 6.176 2.713 30.062 1 42.53 370 TRP B O 1
ATOM 6963 N N . ASN B 1 371 ? 6.379 0.615 30.453 1 40.03 371 ASN B N 1
ATOM 6964 C CA . ASN B 1 371 ? 7.145 0.646 31.703 1 40.03 371 ASN B CA 1
ATOM 6965 C C . ASN B 1 371 ? 8.602 1.024 31.453 1 40.03 371 ASN B C 1
ATOM 6967 O O . ASN B 1 371 ? 9.453 0.825 32.312 1 40.03 371 ASN B O 1
ATOM 6971 N N . GLY B 1 372 ? 9.094 1.143 30.266 1 39.22 372 GLY B N 1
ATOM 6972 C CA . GLY B 1 372 ? 10.547 1.271 30.281 1 39.22 372 GLY B CA 1
ATOM 6973 C C . GLY B 1 372 ? 11.023 2.605 30.812 1 39.22 372 GLY B C 1
ATOM 6974 O O . GLY B 1 372 ? 10.219 3.393 31.328 1 39.22 372 GLY B O 1
ATOM 6975 N N . PRO B 1 373 ? 12.414 2.873 30.688 1 43.62 373 PRO B N 1
ATOM 6976 C CA . PRO B 1 373 ? 13 4.035 31.375 1 43.62 373 PRO B CA 1
ATOM 6977 C C . PRO B 1 373 ? 12.242 5.328 31.094 1 43.62 373 PRO B C 1
ATOM 6979 O O . PRO B 1 373 ? 11.523 5.422 30.094 1 43.62 373 PRO B O 1
ATOM 6982 N N . PRO B 1 374 ? 12.273 6.367 32.062 1 43.69 374 PRO B N 1
ATOM 6983 C CA . PRO B 1 374 ? 11.555 7.637 32.156 1 43.69 374 PRO B CA 1
ATOM 6984 C C . PRO B 1 374 ? 11.406 8.359 30.828 1 43.69 374 PRO B C 1
ATOM 6986 O O . PRO B 1 374 ? 10.594 9.273 30.703 1 43.69 374 PRO B O 1
ATOM 6989 N N . GLU B 1 375 ? 12.414 8.305 29.984 1 46.78 375 GLU B N 1
ATOM 6990 C CA . GLU B 1 375 ? 12.32 9.125 28.766 1 46.78 375 GLU B CA 1
ATOM 6991 C C . GLU B 1 375 ? 11.359 8.508 27.766 1 46.78 375 GLU B C 1
ATOM 6993 O O . GLU B 1 375 ? 11.68 7.504 27.125 1 46.78 375 GLU B O 1
ATOM 6998 N N . ARG B 1 376 ? 10.086 8.578 28.047 1 48.31 376 ARG B N 1
ATOM 6999 C CA . ARG B 1 376 ? 8.984 8.008 27.281 1 48.31 376 ARG B CA 1
ATOM 7000 C C . ARG B 1 376 ? 8.977 8.531 25.859 1 48.31 376 ARG B C 1
ATOM 7002 O O . ARG B 1 376 ? 8.977 9.742 25.625 1 48.31 376 ARG B O 1
ATOM 7009 N N . ARG B 1 377 ? 9.508 7.828 24.812 1 58.91 377 ARG B N 1
ATOM 7010 C CA . ARG B 1 377 ? 9.469 8.148 23.391 1 58.91 377 ARG B CA 1
ATOM 7011 C C . ARG B 1 377 ? 8.156 7.684 22.75 1 58.91 377 ARG B C 1
ATOM 7013 O O . ARG B 1 377 ? 7.621 6.641 23.125 1 58.91 377 ARG B O 1
ATOM 7020 N N . THR B 1 378 ? 7.328 8.797 22.312 1 62.75 378 THR B N 1
ATOM 7021 C CA . THR B 1 378 ? 6.172 8.453 21.5 1 62.75 378 THR B CA 1
ATOM 7022 C C . THR B 1 378 ? 6.586 8.219 20.047 1 62.75 378 THR B C 1
ATOM 7024 O O . THR B 1 378 ? 6.949 9.156 19.344 1 62.75 378 THR B O 1
ATOM 7027 N N . PRO B 1 379 ? 6.531 6.977 19.719 1 70.25 379 PRO B N 1
ATOM 7028 C CA . PRO B 1 379 ? 6.91 6.723 18.328 1 70.25 379 PRO B CA 1
ATOM 7029 C C . PRO B 1 379 ? 5.887 7.258 17.328 1 70.25 379 PRO B C 1
ATOM 7031 O O . PRO B 1 379 ? 4.68 7.188 17.578 1 70.25 379 PRO B O 1
ATOM 7034 N N . MET B 1 380 ? 6.359 8.031 16.422 1 78.56 380 MET B N 1
ATOM 7035 C CA . MET B 1 380 ? 5.578 8.531 15.297 1 78.56 380 MET B CA 1
ATOM 7036 C C . MET B 1 380 ? 5.941 7.785 14.016 1 78.56 380 MET B C 1
ATOM 7038 O O . MET B 1 380 ? 7.121 7.641 13.688 1 78.56 380 MET B O 1
ATOM 7042 N N . SER B 1 381 ? 4.891 7.246 13.406 1 83.06 381 SER B N 1
ATOM 7043 C CA . SER B 1 381 ? 5.074 6.672 12.078 1 83.06 381 SER B CA 1
ATOM 7044 C C . SER B 1 381 ? 4.574 7.621 10.992 1 83.06 381 SER B C 1
ATOM 7046 O O . SER B 1 381 ? 3.428 8.078 11.039 1 83.06 381 SER B O 1
ATOM 7048 N N . LEU B 1 382 ? 5.434 7.945 10.109 1 86.5 382 LEU B N 1
ATOM 7049 C CA . LEU B 1 382 ? 5.082 8.883 9.047 1 86.5 382 LEU B CA 1
ATOM 7050 C C . LEU B 1 382 ? 4.754 8.141 7.758 1 86.5 382 LEU B C 1
ATOM 7052 O O . LEU B 1 382 ? 5.41 7.152 7.422 1 86.5 382 LEU B O 1
ATOM 7056 N N . TYR B 1 383 ? 3.766 8.617 7.066 1 88.06 383 TYR B N 1
ATOM 7057 C CA . TYR B 1 383 ? 3.361 8.078 5.773 1 88.06 383 TYR B CA 1
ATOM 7058 C C . TYR B 1 383 ? 3.186 9.195 4.75 1 88.06 383 TYR B C 1
ATOM 7060 O O . TYR B 1 383 ? 2.576 10.227 5.047 1 88.06 383 TYR B O 1
ATOM 7068 N N . SER B 1 384 ? 3.791 8.992 3.609 1 89 384 SER B N 1
ATOM 7069 C CA . SER B 1 384 ? 3.504 9.883 2.49 1 89 384 SER B CA 1
ATOM 7070 C C . SER B 1 384 ? 2.188 9.516 1.814 1 89 384 SER B C 1
ATOM 7072 O O . SER B 1 384 ? 1.918 8.336 1.564 1 89 384 SER B O 1
ATOM 7074 N N . VAL B 1 385 ? 1.401 10.516 1.538 1 87.69 385 VAL B N 1
ATOM 7075 C CA . VAL B 1 385 ? 0.098 10.289 0.921 1 87.69 385 VAL B CA 1
ATOM 7076 C C . VAL B 1 385 ? 0.188 10.547 -0.582 1 87.69 385 VAL B C 1
ATOM 7078 O O . VAL B 1 385 ? 0.646 11.609 -1.013 1 87.69 385 VAL B O 1
ATOM 7081 N N . ARG B 1 386 ? -0.24 9.523 -1.389 1 86.81 386 ARG B N 1
ATOM 7082 C CA . ARG B 1 386 ? -0.331 9.68 -2.836 1 86.81 386 ARG B CA 1
ATOM 7083 C C . ARG B 1 386 ? -1.766 9.492 -3.318 1 86.81 386 ARG B C 1
ATOM 7085 O O . ARG B 1 386 ? -2.387 8.461 -3.057 1 86.81 386 ARG B O 1
ATOM 7092 N N . GLU B 1 387 ? -2.164 10.539 -4.031 1 83.62 387 GLU B N 1
ATOM 7093 C CA . GLU B 1 387 ? -3.506 10.461 -4.602 1 83.62 387 GLU B CA 1
ATOM 7094 C C . GLU B 1 387 ? -3.488 9.75 -5.957 1 83.62 387 GLU B C 1
ATOM 7096 O O . GLU B 1 387 ? -2.801 10.195 -6.883 1 83.62 387 GLU B O 1
ATOM 7101 N N . MET B 1 388 ? -4.098 8.656 -6.098 1 82.06 388 MET B N 1
ATOM 7102 C CA . MET B 1 388 ? -4.16 7.887 -7.34 1 82.06 388 MET B CA 1
ATOM 7103 C C . MET B 1 388 ? -5.367 8.297 -8.172 1 82.06 388 MET B C 1
ATOM 7105 O O . MET B 1 388 ? -5.43 8 -9.367 1 82.06 388 MET B O 1
ATOM 7109 N N . GLY B 1 389 ? -6.129 9.141 -7.68 1 67.25 389 GLY B N 1
ATOM 7110 C CA . GLY B 1 389 ? -7.262 9.695 -8.398 1 67.25 389 GLY B CA 1
ATOM 7111 C C . GLY B 1 389 ? -8.578 9.016 -8.07 1 67.25 389 GLY B C 1
ATOM 7112 O O . GLY B 1 389 ? -8.609 7.801 -7.848 1 67.25 389 GLY B O 1
ATOM 7113 N N . ARG B 1 390 ? -9.578 9.906 -7.957 1 61.91 390 ARG B N 1
ATOM 7114 C CA . ARG B 1 390 ? -10.953 9.445 -7.77 1 61.91 390 ARG B CA 1
ATOM 7115 C C . ARG B 1 390 ? -11.445 8.68 -8.992 1 61.91 390 ARG B C 1
ATOM 7117 O O . ARG B 1 390 ? -11.242 9.109 -10.125 1 61.91 390 ARG B O 1
ATOM 7124 N N . GLY B 1 391 ? -11.789 7.453 -8.719 1 59.69 391 GLY B N 1
ATOM 7125 C CA . GLY B 1 391 ? -12.367 6.703 -9.828 1 59.69 391 GLY B CA 1
ATOM 7126 C C . GLY B 1 391 ? -11.367 5.789 -10.508 1 59.69 391 GLY B C 1
ATOM 7127 O O . GLY B 1 391 ? -11.57 5.387 -11.656 1 59.69 391 GLY B O 1
ATOM 7128 N N . ASN B 1 392 ? -10.227 5.684 -9.828 1 63.88 392 ASN B N 1
ATOM 7129 C CA . ASN B 1 392 ? -9.289 4.723 -10.398 1 63.88 392 ASN B CA 1
ATOM 7130 C C . ASN B 1 392 ? -10.008 3.48 -10.922 1 63.88 392 ASN B C 1
ATOM 7132 O O . ASN B 1 392 ? -10.875 2.934 -10.242 1 63.88 392 ASN B O 1
ATOM 7136 N N . GLU B 1 393 ? -9.75 3.301 -12.102 1 76.81 393 GLU B N 1
ATOM 7137 C CA . GLU B 1 393 ? -10.438 2.221 -12.797 1 76.81 393 GLU B CA 1
ATOM 7138 C C . GLU B 1 393 ? -10.008 0.856 -12.266 1 76.81 393 GLU B C 1
ATOM 7140 O O . GLU B 1 393 ? -10.75 -0.123 -12.383 1 76.81 393 GLU B O 1
ATOM 7145 N N . ASP B 1 394 ? -8.875 0.94 -11.555 1 86 394 ASP B N 1
ATOM 7146 C CA . ASP B 1 394 ? -8.445 -0.349 -11.016 1 86 394 ASP B CA 1
ATOM 7147 C C . ASP B 1 394 ? -9.164 -0.663 -9.711 1 86 394 ASP B C 1
ATOM 7149 O O . ASP B 1 394 ? -9.023 0.07 -8.727 1 86 394 ASP B O 1
ATOM 7153 N N . PRO B 1 395 ? -9.914 -1.659 -9.664 1 89.38 395 PRO B N 1
ATOM 7154 C CA . PRO B 1 395 ? -10.75 -1.961 -8.492 1 89.38 395 PRO B CA 1
ATOM 7155 C C . PRO B 1 395 ? -9.922 -2.324 -7.262 1 89.38 395 PRO B C 1
ATOM 7157 O O . PRO B 1 395 ? -10.453 -2.395 -6.156 1 89.38 395 PRO B O 1
ATOM 7160 N N . PHE B 1 396 ? -8.68 -2.48 -7.426 1 90.88 396 PHE B N 1
ATOM 7161 C CA . PHE B 1 396 ? -7.848 -2.867 -6.293 1 90.88 396 PHE B CA 1
ATOM 7162 C C . PHE B 1 396 ? -7.133 -1.654 -5.707 1 90.88 396 PHE B C 1
ATOM 7164 O O . PHE B 1 396 ? -6.855 -1.61 -4.508 1 90.88 396 PHE B O 1
ATOM 7171 N N . ILE B 1 397 ? -6.766 -0.75 -6.535 1 91.94 397 ILE B N 1
ATOM 7172 C CA . ILE B 1 397 ? -5.98 0.395 -6.09 1 91.94 397 ILE B CA 1
ATOM 7173 C C . ILE B 1 397 ? -6.891 1.418 -5.418 1 91.94 397 ILE B C 1
ATOM 7175 O O . ILE B 1 397 ? -7.832 1.922 -6.035 1 91.94 397 ILE B O 1
ATOM 7179 N N . PRO B 1 398 ? -6.605 1.702 -4.195 1 92.88 398 PRO B N 1
ATOM 7180 C CA . PRO B 1 398 ? -7.406 2.74 -3.543 1 92.88 398 PRO B CA 1
ATOM 7181 C C . PRO B 1 398 ? -7.164 4.129 -4.125 1 92.88 398 PRO B C 1
ATOM 7183 O O . PRO B 1 398 ? -6.168 4.344 -4.824 1 92.88 398 PRO B O 1
ATOM 7186 N N . ASN B 1 399 ? -8.062 5.027 -3.779 1 90.81 399 ASN B N 1
ATOM 7187 C CA . ASN B 1 399 ? -7.93 6.406 -4.242 1 90.81 399 ASN B CA 1
ATOM 7188 C C . ASN B 1 399 ? -6.688 7.078 -3.662 1 90.81 399 ASN B C 1
ATOM 7190 O O . ASN B 1 399 ? -6.164 8.031 -4.238 1 90.81 399 ASN B O 1
ATOM 7194 N N . THR B 1 400 ? -6.324 6.582 -2.525 1 88.88 400 THR B N 1
ATOM 7195 C CA . THR B 1 400 ? -5.16 7.141 -1.848 1 88.88 400 THR B CA 1
ATOM 7196 C C . THR B 1 400 ? -4.238 6.031 -1.348 1 88.88 400 THR B C 1
ATOM 7198 O O . THR B 1 400 ? -4.699 5.066 -0.733 1 88.88 400 THR B O 1
ATOM 7201 N N . LEU B 1 401 ? -2.977 6.215 -1.651 1 90.06 401 LEU B N 1
ATOM 7202 C CA . LEU B 1 401 ? -1.972 5.289 -1.142 1 90.06 401 LEU B CA 1
ATOM 7203 C C . LEU B 1 401 ? -1.223 5.895 0.04 1 90.06 401 LEU B C 1
ATOM 7205 O O . LEU B 1 401 ? -0.836 7.066 0.001 1 90.06 401 LEU B O 1
ATOM 7209 N N . LEU B 1 402 ? -1.131 5.148 1.083 1 89.75 402 LEU B N 1
ATOM 7210 C CA . LEU B 1 402 ? -0.264 5.504 2.201 1 89.75 402 LEU B CA 1
ATOM 7211 C C . LEU B 1 402 ? 1.059 4.746 2.125 1 89.75 402 LEU B C 1
ATOM 7213 O O . LEU B 1 402 ? 1.082 3.518 2.215 1 89.75 402 LEU B O 1
ATOM 7217 N N . LEU B 1 403 ? 2.086 5.496 1.947 1 91.12 403 LEU B N 1
ATOM 7218 C CA . LEU B 1 403 ? 3.404 4.906 1.745 1 91.12 403 LEU B CA 1
ATOM 7219 C C . LEU B 1 403 ? 4.34 5.258 2.898 1 91.12 403 LEU B C 1
ATOM 7221 O O . LEU B 1 403 ? 4.391 6.41 3.332 1 91.12 403 LEU B O 1
ATOM 7225 N N . PRO B 1 404 ? 5.07 4.266 3.398 1 90.81 404 PRO B N 1
ATOM 7226 C CA . PRO B 1 404 ? 5.934 4.535 4.551 1 90.81 404 PRO B CA 1
ATOM 7227 C C . PRO B 1 404 ? 6.961 5.633 4.273 1 90.81 404 PRO B C 1
ATOM 7229 O O . PRO B 1 404 ? 7.602 5.629 3.221 1 90.81 404 PRO B O 1
ATOM 7232 N N . ALA B 1 405 ? 7.074 6.52 5.242 1 89.44 405 ALA B N 1
ATOM 7233 C CA . ALA B 1 405 ? 7.996 7.645 5.113 1 89.44 405 ALA B CA 1
ATOM 7234 C C . ALA B 1 405 ? 8.898 7.766 6.34 1 89.44 405 ALA B C 1
ATOM 7236 O O . ALA B 1 405 ? 9.398 8.852 6.645 1 89.44 405 ALA B O 1
ATOM 7237 N N . GLY B 1 406 ? 8.984 6.715 7.109 1 85.81 406 GLY B N 1
ATOM 7238 C CA . GLY B 1 406 ? 9.906 6.707 8.242 1 85.81 406 GLY B CA 1
ATOM 7239 C C . GLY B 1 406 ? 9.203 6.859 9.578 1 85.81 406 GLY B C 1
ATOM 7240 O O . GLY B 1 406 ? 7.977 6.805 9.648 1 85.81 406 GLY B O 1
ATOM 7241 N N . SER B 1 407 ? 10.031 6.785 10.625 1 81.88 407 SER B N 1
ATOM 7242 C CA . SER B 1 407 ? 9.539 6.945 11.984 1 81.88 407 SER B CA 1
ATOM 7243 C C . SER B 1 407 ? 10.398 7.93 12.773 1 81.88 407 SER B C 1
ATOM 7245 O O . SER B 1 407 ? 11.508 8.266 12.352 1 81.88 407 SER B O 1
ATOM 7247 N N . CYS B 1 408 ? 9.781 8.469 13.703 1 78.88 408 CYS B N 1
ATOM 7248 C CA . CYS B 1 408 ? 10.492 9.344 14.617 1 78.88 408 CYS B CA 1
ATOM 7249 C C . CYS B 1 408 ? 9.93 9.234 16.031 1 78.88 408 CYS B C 1
ATOM 7251 O O . CYS B 1 408 ? 8.875 8.633 16.234 1 78.88 408 CYS B O 1
ATOM 7253 N N . ASP B 1 409 ? 10.828 9.625 16.922 1 71.25 409 ASP B N 1
ATOM 7254 C CA . ASP B 1 409 ? 10.391 9.617 18.312 1 71.25 409 ASP B CA 1
ATOM 7255 C C . ASP B 1 409 ? 10.125 11.031 18.812 1 71.25 409 ASP B C 1
ATOM 7257 O O . ASP B 1 409 ? 10.93 11.938 18.578 1 71.25 409 ASP B O 1
ATOM 7261 N N . HIS B 1 410 ? 8.938 11.133 19.094 1 64.44 410 HIS B N 1
ATOM 7262 C CA . HIS B 1 410 ? 8.648 12.359 19.844 1 64.44 410 HIS B CA 1
ATOM 7263 C C . HIS B 1 410 ? 8.883 12.156 21.328 1 64.44 410 HIS B C 1
ATOM 7265 O O . HIS B 1 410 ? 8.297 11.258 21.938 1 64.44 410 HIS B O 1
ATOM 7271 N N . ALA B 1 411 ? 10.117 12.477 21.844 1 56.34 411 ALA B N 1
ATOM 7272 C CA . ALA B 1 411 ? 10.461 12.289 23.25 1 56.34 411 ALA B CA 1
ATOM 7273 C C . ALA B 1 411 ? 9.547 13.117 24.156 1 56.34 411 ALA B C 1
ATOM 7275 O O . ALA B 1 411 ? 9.328 14.305 23.906 1 56.34 411 ALA B O 1
ATOM 7276 N N . PHE B 1 412 ? 8.555 12.359 24.719 1 48.53 412 PHE B N 1
ATOM 7277 C CA . PHE B 1 412 ? 7.676 13.047 25.656 1 48.53 412 PHE B CA 1
ATOM 7278 C C . PHE B 1 412 ? 8.094 12.773 27.094 1 48.53 412 PHE B C 1
ATOM 7280 O O . PHE B 1 412 ? 8.336 11.625 27.469 1 48.53 412 PHE B O 1
ATOM 7287 N N . GLY B 1 413 ? 8.008 13.797 27.859 1 41.88 413 GLY B N 1
ATOM 7288 C CA . GLY B 1 413 ? 8.109 13.75 29.312 1 41.88 413 GLY B CA 1
ATOM 7289 C C . GLY B 1 413 ? 7.609 12.445 29.891 1 41.88 413 GLY B C 1
ATOM 7290 O O . GLY B 1 413 ? 7.457 11.453 29.188 1 41.88 413 GLY B O 1
ATOM 7291 N N . ASP B 1 414 ? 7.332 12.359 31.391 1 34.91 414 ASP B N 1
ATOM 7292 C CA . ASP B 1 414 ? 6.879 11.234 32.219 1 34.91 414 ASP B CA 1
ATOM 7293 C C . ASP B 1 414 ? 5.574 10.648 31.656 1 34.91 414 ASP B C 1
ATOM 7295 O O . ASP B 1 414 ? 4.957 11.227 30.766 1 34.91 414 ASP B O 1
ATOM 7299 N N . ARG B 1 415 ? 4.703 9.719 32.625 1 34.69 415 ARG B N 1
ATOM 7300 C CA . ARG B 1 415 ? 3.547 8.828 32.594 1 34.69 415 ARG B CA 1
ATOM 7301 C C . ARG B 1 415 ? 2.328 9.516 32 1 34.69 415 ARG B C 1
ATOM 7303 O O . ARG B 1 415 ? 1.229 8.953 32 1 34.69 415 ARG B O 1
ATOM 7310 N N . SER B 1 416 ? 2.057 10.836 32.062 1 32.25 416 SER B N 1
ATOM 7311 C CA . SER B 1 416 ? 0.639 11.156 32.188 1 32.25 416 SER B CA 1
ATOM 7312 C C . SER B 1 416 ? -0.075 11.016 30.844 1 32.25 416 SER B C 1
ATOM 7314 O O . SER B 1 416 ? 0.565 11.016 29.797 1 32.25 416 SER B O 1
ATOM 7316 N N . GLU B 1 417 ? -1.389 11 31.016 1 36.75 417 GLU B N 1
ATOM 7317 C CA . GLU B 1 417 ? -2.498 10.945 30.062 1 36.75 417 GLU B CA 1
ATOM 7318 C C . GLU B 1 417 ? -2.289 11.922 28.906 1 36.75 417 GLU B C 1
ATOM 7320 O O . GLU B 1 417 ? -2.18 13.133 29.125 1 36.75 417 GLU B O 1
ATOM 7325 N N . ARG B 1 418 ? -1.51 11.57 27.969 1 43.5 418 ARG B N 1
ATOM 7326 C CA . ARG B 1 418 ? -1.236 12.406 26.812 1 43.5 418 ARG B CA 1
ATOM 7327 C C . ARG B 1 418 ? -2.516 12.695 26.031 1 43.5 418 ARG B C 1
ATOM 7329 O O . ARG B 1 418 ? -3.244 11.773 25.656 1 43.5 418 ARG B O 1
ATOM 7336 N N . PHE B 1 419 ? -3.275 13.734 26.422 1 36.47 419 PHE B N 1
ATOM 7337 C CA . PHE B 1 419 ? -4.406 14.078 25.562 1 36.47 419 PHE B CA 1
ATOM 7338 C C . PHE B 1 419 ? -3.928 14.734 24.281 1 36.47 419 PHE B C 1
ATOM 7340 O O . PHE B 1 419 ? -3.189 15.719 24.312 1 36.47 419 PHE B O 1
ATOM 7347 N N . TYR B 1 420 ? -3.445 13.891 23.328 1 42.38 420 TYR B N 1
ATOM 7348 C CA . TYR B 1 420 ? -3.285 14.547 22.031 1 42.38 420 TYR B CA 1
ATOM 7349 C C . TYR B 1 420 ? -4.602 15.148 21.562 1 42.38 420 TYR B C 1
ATOM 7351 O O . TYR B 1 420 ? -5.598 14.43 21.406 1 42.38 420 TYR B O 1
ATOM 7359 N N . GLY B 1 421 ? -4.879 16.297 22.109 1 40.41 421 GLY B N 1
ATOM 7360 C CA . GLY B 1 421 ? -6.098 16.922 21.625 1 40.41 421 GLY B CA 1
ATOM 7361 C C . GLY B 1 421 ? -6.285 16.812 20.125 1 40.41 421 GLY B C 1
ATOM 7362 O O . GLY B 1 421 ? -5.348 16.453 19.406 1 40.41 421 GLY B O 1
ATOM 7363 N N . ALA B 1 422 ? -7.523 16.766 19.688 1 41.56 422 ALA B N 1
ATOM 7364 C CA . ALA B 1 422 ? -8.102 16.766 18.344 1 41.56 422 ALA B CA 1
ATOM 7365 C C . ALA B 1 422 ? -7.305 17.672 17.406 1 41.56 422 ALA B C 1
ATOM 7367 O O . ALA B 1 422 ? -7.426 17.578 16.188 1 41.56 422 ALA B O 1
ATOM 7368 N N . MET B 1 423 ? -6.48 18.656 18.031 1 44.22 423 MET B N 1
ATOM 7369 C CA . MET B 1 423 ? -6.023 19.734 17.156 1 44.22 423 MET B CA 1
ATOM 7370 C C . MET B 1 423 ? -4.523 19.625 16.906 1 44.22 423 MET B C 1
ATOM 7372 O O . MET B 1 423 ? -3.887 20.609 16.516 1 44.22 423 MET B O 1
ATOM 7376 N N . THR B 1 424 ? -3.875 18.422 17.406 1 53.44 424 THR B N 1
ATOM 7377 C CA . THR B 1 424 ? -2.443 18.312 17.141 1 53.44 424 THR B CA 1
ATOM 7378 C C . THR B 1 424 ? -2.18 18.109 15.656 1 53.44 424 THR B C 1
ATOM 7380 O O . THR B 1 424 ? -2.818 17.281 15.016 1 53.44 424 THR B O 1
ATOM 7383 N N . SER B 1 425 ? -1.628 19.266 15.016 1 64.38 425 SER B N 1
ATOM 7384 C CA . SER B 1 425 ? -1.394 19.234 13.578 1 64.38 425 SER B CA 1
ATOM 7385 C C . SER B 1 425 ? 0.094 19.109 13.258 1 64.38 425 SER B C 1
ATOM 7387 O O . SER B 1 425 ? 0.939 19.422 14.102 1 64.38 425 SER B O 1
ATOM 7389 N N . LEU B 1 426 ? 0.476 18.391 12.469 1 78.75 426 LEU B N 1
ATOM 7390 C CA . LEU B 1 426 ? 1.771 18.344 11.797 1 78.75 426 LEU B CA 1
ATOM 7391 C C . LEU B 1 426 ? 1.876 19.422 10.727 1 78.75 426 LEU B C 1
ATOM 7393 O O . LEU B 1 426 ? 0.979 19.562 9.891 1 78.75 426 LEU B O 1
ATOM 7397 N N . TYR B 1 427 ? 3 20.281 10.977 1 84.62 427 TYR B N 1
ATOM 7398 C CA . TYR B 1 427 ? 3.156 21.406 10.062 1 84.62 427 TYR B CA 1
ATOM 7399 C C . TYR B 1 427 ? 4.398 21.219 9.195 1 84.62 427 TYR B C 1
ATOM 7401 O O . TYR B 1 427 ? 5.41 20.688 9.648 1 84.62 427 TYR B O 1
ATOM 7409 N N . ARG B 1 428 ? 4.227 21.75 8.078 1 84.88 428 ARG B N 1
ATOM 7410 C CA . ARG B 1 428 ? 5.422 21.922 7.262 1 84.88 428 ARG B CA 1
ATOM 7411 C C . ARG B 1 428 ? 6.09 23.266 7.543 1 84.88 428 ARG B C 1
ATOM 7413 O O . ARG B 1 428 ? 5.414 24.281 7.715 1 84.88 428 ARG B O 1
ATOM 7420 N N . CYS B 1 429 ? 7.289 23.219 7.605 1 88.81 429 CYS B N 1
ATOM 7421 C CA . CYS B 1 429 ? 8.117 24.406 7.793 1 88.81 429 CYS B CA 1
ATOM 7422 C C . CYS B 1 429 ? 9.406 24.297 6.984 1 88.81 429 CYS B C 1
ATOM 7424 O O . CYS B 1 429 ? 10.359 23.656 7.418 1 88.81 429 CYS B O 1
ATOM 7426 N N . GLU B 1 430 ? 9.398 24.922 5.852 1 86.88 430 GLU B N 1
ATOM 7427 C CA . GLU B 1 430 ? 10.445 24.719 4.859 1 86.88 430 GLU B CA 1
ATOM 7428 C C . GLU B 1 430 ? 10.594 23.25 4.504 1 86.88 430 GLU B C 1
ATOM 7430 O O . GLU B 1 430 ? 9.625 22.594 4.109 1 86.88 430 GLU B O 1
ATOM 7435 N N . ASP B 1 431 ? 11.828 22.75 4.691 1 82.38 431 ASP B N 1
ATOM 7436 C CA . ASP B 1 431 ? 12.062 21.344 4.344 1 82.38 431 ASP B CA 1
ATOM 7437 C C . ASP B 1 431 ? 11.961 20.453 5.578 1 82.38 431 ASP B C 1
ATOM 7439 O O . ASP B 1 431 ? 12.492 19.344 5.59 1 82.38 431 ASP B O 1
ATOM 7443 N N . ASN B 1 432 ? 11.234 21.016 6.531 1 87.31 432 ASN B N 1
ATOM 7444 C CA . ASN B 1 432 ? 11.07 20.25 7.762 1 87.31 432 ASN B CA 1
ATOM 7445 C C . ASN B 1 432 ? 9.594 20.078 8.133 1 87.31 432 ASN B C 1
ATOM 7447 O O . ASN B 1 432 ? 8.734 20.766 7.578 1 87.31 432 ASN B O 1
ATOM 7451 N N . LEU B 1 433 ? 9.398 19.078 8.961 1 86 433 LEU B N 1
ATOM 7452 C CA . LEU B 1 433 ? 8.117 18.906 9.633 1 86 433 LEU B CA 1
ATOM 7453 C C . LEU B 1 433 ? 8.211 19.312 11.102 1 86 433 LEU B C 1
ATOM 7455 O O . LEU B 1 433 ? 9.227 19.047 11.758 1 86 433 LEU B O 1
ATOM 7459 N N . VAL B 1 434 ? 7.164 19.953 11.484 1 87.12 434 VAL B N 1
ATOM 7460 C CA . VAL B 1 434 ? 7.156 20.438 12.859 1 87.12 434 VAL B CA 1
ATOM 7461 C C . VAL B 1 434 ? 5.914 19.906 13.586 1 87.12 434 VAL B C 1
ATOM 7463 O O . VAL B 1 434 ? 4.793 20.078 13.102 1 87.12 434 VAL B O 1
ATOM 7466 N N . PHE B 1 435 ? 6.195 19.328 14.672 1 83.62 435 PHE B N 1
ATOM 7467 C CA . PHE B 1 435 ? 5.141 18.812 15.539 1 83.62 435 PHE B CA 1
ATOM 7468 C C . PHE B 1 435 ? 5.176 19.5 16.906 1 83.62 435 PHE B C 1
ATOM 7470 O O . PHE B 1 435 ? 6.242 19.672 17.484 1 83.62 435 PHE B O 1
ATOM 7477 N N . CYS B 1 436 ? 3.959 19.938 17.266 1 82.25 436 CYS B N 1
ATOM 7478 C CA . CYS B 1 436 ? 3.848 20.641 18.547 1 82.25 436 CYS B CA 1
ATOM 7479 C C . CYS B 1 436 ? 2.838 19.953 19.453 1 82.25 436 CYS B C 1
ATOM 7481 O O . CYS B 1 436 ? 1.713 19.672 19.047 1 82.25 436 CYS B O 1
ATOM 7483 N N . ALA B 1 437 ? 3.283 19.672 20.688 1 76.56 437 ALA B N 1
ATOM 7484 C CA . ALA B 1 437 ? 2.377 19.031 21.641 1 76.56 437 ALA B CA 1
ATOM 7485 C C . ALA B 1 437 ? 2.748 19.391 23.078 1 76.56 437 ALA B C 1
ATOM 7487 O O . ALA B 1 437 ? 3.873 19.812 23.344 1 76.56 437 ALA B O 1
ATOM 7488 N N . ASP B 1 438 ? 1.759 19.25 23.875 1 73.56 438 ASP B N 1
ATOM 7489 C CA . ASP B 1 438 ? 2.016 19.438 25.297 1 73.56 438 ASP B CA 1
ATOM 7490 C C . ASP B 1 438 ? 2.498 18.125 25.938 1 73.56 438 ASP B C 1
ATOM 7492 O O . ASP B 1 438 ? 2.326 17.047 25.375 1 73.56 438 ASP B O 1
ATOM 7496 N N . THR B 1 439 ? 3.162 18.328 27.031 1 67.94 439 THR B N 1
ATOM 7497 C CA . THR B 1 439 ? 3.67 17.188 27.781 1 67.94 439 THR B CA 1
ATOM 7498 C C . THR B 1 439 ? 2.938 17.047 29.125 1 67.94 439 THR B C 1
ATOM 7500 O O . THR B 1 439 ? 2.152 17.922 29.5 1 67.94 439 THR B O 1
ATOM 7503 N N . ASN B 1 440 ? 3.215 15.992 29.828 1 62.53 440 ASN B N 1
ATOM 7504 C CA . ASN B 1 440 ? 2.578 15.711 31.125 1 62.53 440 ASN B CA 1
ATOM 7505 C C . ASN B 1 440 ? 2.949 16.766 32.156 1 62.53 440 ASN B C 1
ATOM 7507 O O . ASN B 1 440 ? 2.172 17.016 33.094 1 62.53 440 ASN B O 1
ATOM 7511 N N . ASP B 1 441 ? 4.137 17.266 32 1 66.25 441 ASP B N 1
ATOM 7512 C CA . ASP B 1 441 ? 4.555 18.281 32.969 1 66.25 441 ASP B CA 1
ATOM 7513 C C . ASP B 1 441 ? 4.031 19.656 32.562 1 66.25 441 ASP B C 1
ATOM 7515 O O . ASP B 1 441 ? 4.477 20.688 33.094 1 66.25 441 ASP B O 1
ATOM 7519 N N . LEU B 1 442 ? 3.18 19.672 31.547 1 69.69 442 LEU B N 1
ATOM 7520 C CA . LEU B 1 442 ? 2.504 20.875 31.078 1 69.69 442 LEU B CA 1
ATOM 7521 C C . LEU B 1 442 ? 3.479 21.781 30.344 1 69.69 442 LEU B C 1
ATOM 7523 O O . LEU B 1 442 ? 3.387 23.016 30.453 1 69.69 442 LEU B O 1
ATOM 7527 N N . SER B 1 443 ? 4.48 21.188 29.766 1 77.12 443 SER B N 1
ATOM 7528 C CA . SER B 1 443 ? 5.34 21.938 28.859 1 77.12 443 SER B CA 1
ATOM 7529 C C . SER B 1 443 ? 4.898 21.781 27.422 1 77.12 443 SER B C 1
ATOM 7531 O O . SER B 1 443 ? 4.246 20.797 27.062 1 77.12 443 SER B O 1
ATOM 7533 N N . VAL B 1 444 ? 5.125 22.812 26.688 1 81.75 444 VAL B N 1
ATOM 7534 C CA . VAL B 1 444 ? 4.887 22.719 25.25 1 81.75 444 VAL B CA 1
ATOM 7535 C C . VAL B 1 444 ? 6.195 22.391 24.531 1 81.75 444 VAL B C 1
ATOM 7537 O O . VAL B 1 444 ? 7.18 23.109 24.656 1 81.75 444 VAL B O 1
ATOM 7540 N N . VAL B 1 445 ? 6.168 21.25 23.828 1 80.94 445 VAL B N 1
ATOM 7541 C CA . VAL B 1 445 ? 7.371 20.781 23.141 1 80.94 445 VAL B CA 1
ATOM 7542 C C . VAL B 1 445 ? 7.145 20.781 21.641 1 80.94 445 VAL B C 1
ATOM 7544 O O . VAL B 1 445 ? 6.078 20.391 21.156 1 80.94 445 VAL B O 1
ATOM 7547 N N . VAL B 1 446 ? 8.195 21.25 20.984 1 84.5 446 VAL B N 1
ATOM 7548 C CA . VAL B 1 446 ? 8.188 21.219 19.516 1 84.5 446 VAL B CA 1
ATOM 7549 C C . VAL B 1 446 ? 9.242 20.234 19.016 1 84.5 446 VAL B C 1
ATOM 7551 O O . VAL B 1 446 ? 10.383 20.25 19.484 1 84.5 446 VAL B O 1
ATOM 7554 N N . THR B 1 447 ? 8.797 19.391 18.125 1 83.56 447 THR B N 1
ATOM 7555 C CA . THR B 1 447 ? 9.711 18.453 17.469 1 83.56 447 THR B CA 1
ATOM 7556 C C . THR B 1 447 ? 9.867 18.797 15.992 1 83.56 447 THR B C 1
ATOM 7558 O O . THR B 1 447 ? 8.875 18.906 15.273 1 83.56 447 THR B O 1
ATOM 7561 N N . VAL B 1 448 ? 11.07 19.016 15.625 1 88 448 VAL B N 1
ATOM 7562 C CA . VAL B 1 448 ? 11.383 19.297 14.234 1 88 448 VAL B CA 1
ATOM 7563 C C . VAL B 1 448 ? 12.031 18.062 13.594 1 88 448 VAL B C 1
ATOM 7565 O O . VAL B 1 448 ? 13 17.516 14.117 1 88 448 VAL B O 1
ATOM 7568 N N . MET B 1 449 ? 11.477 17.656 12.531 1 85.88 449 MET B N 1
ATOM 7569 C CA . MET B 1 449 ? 12.016 16.516 11.789 1 85.88 449 MET B CA 1
ATOM 7570 C C . MET B 1 449 ? 12.141 16.844 10.305 1 85.88 449 MET B C 1
ATOM 7572 O O . MET B 1 449 ? 11.438 17.719 9.797 1 85.88 449 MET B O 1
ATOM 7576 N N . SER B 1 450 ? 13 16.141 9.656 1 85.5 450 SER B N 1
ATOM 7577 C CA . SER B 1 450 ? 13.156 16.344 8.227 1 85.5 450 SER B CA 1
ATOM 7578 C C . SER B 1 450 ? 11.961 15.781 7.453 1 85.5 450 SER B C 1
ATOM 7580 O O . SER B 1 450 ? 11.414 14.742 7.816 1 85.5 450 SER B O 1
ATOM 7582 N N . THR B 1 451 ? 11.609 16.547 6.449 1 84.88 451 THR B N 1
ATOM 7583 C CA . THR B 1 451 ? 10.586 16 5.566 1 84.88 451 THR B CA 1
ATOM 7584 C C . THR B 1 451 ? 11.125 14.797 4.801 1 84.88 451 THR B C 1
ATOM 7586 O O . THR B 1 451 ? 12.172 14.875 4.16 1 84.88 451 THR B O 1
ATOM 7589 N N . PRO B 1 452 ? 10.422 13.703 4.855 1 86.56 452 PRO B N 1
ATOM 7590 C CA . PRO B 1 452 ? 10.898 12.531 4.113 1 86.56 452 PRO B CA 1
ATOM 7591 C C . PRO B 1 452 ? 10.906 12.758 2.602 1 86.56 452 PRO B C 1
ATOM 7593 O O . PRO B 1 452 ? 9.977 13.352 2.057 1 86.56 452 PRO B O 1
ATOM 7596 N N . LEU B 1 453 ? 11.938 12.281 1.938 1 86.12 453 LEU B N 1
ATOM 7597 C CA . LEU B 1 453 ? 12.07 12.477 0.499 1 86.12 453 LEU B CA 1
ATOM 7598 C C . LEU B 1 453 ? 11.875 11.156 -0.248 1 86.12 453 LEU B C 1
ATOM 7600 O O . LEU B 1 453 ? 11.703 11.156 -1.469 1 86.12 453 LEU B O 1
ATOM 7604 N N . ARG B 1 454 ? 11.914 10.117 0.47 1 89.5 454 ARG B N 1
ATOM 7605 C CA . ARG B 1 454 ? 11.734 8.789 -0.117 1 89.5 454 ARG B CA 1
ATOM 7606 C C . ARG B 1 454 ? 11.125 7.824 0.893 1 89.5 454 ARG B C 1
ATOM 7608 O O . ARG B 1 454 ? 11.086 8.117 2.09 1 89.5 454 ARG B O 1
ATOM 7615 N N . ALA B 1 455 ? 10.719 6.75 0.311 1 90.62 455 ALA B N 1
ATOM 7616 C CA . ALA B 1 455 ? 10.156 5.723 1.187 1 90.62 455 ALA B CA 1
ATOM 7617 C C . ALA B 1 455 ? 11.227 5.152 2.115 1 90.62 455 ALA B C 1
ATOM 7619 O O . ALA B 1 455 ? 12.359 4.902 1.689 1 90.62 455 ALA B O 1
ATOM 7620 N N . THR B 1 456 ? 10.867 5.004 3.359 1 88.31 456 THR B N 1
ATOM 7621 C CA . THR B 1 456 ? 11.789 4.395 4.316 1 88.31 456 THR B CA 1
ATOM 7622 C C . THR B 1 456 ? 11.016 3.812 5.5 1 88.31 456 THR B C 1
ATOM 7624 O O . THR B 1 456 ? 9.953 4.312 5.863 1 88.31 456 THR B O 1
ATOM 7627 N N . LEU B 1 457 ? 11.57 2.762 5.996 1 86.19 457 LEU B N 1
ATOM 7628 C CA . LEU B 1 457 ? 11 2.148 7.191 1 86.19 457 LEU B CA 1
ATOM 7629 C C . LEU B 1 457 ? 11.852 2.451 8.422 1 86.19 457 LEU B C 1
ATOM 7631 O O . LEU B 1 457 ? 11.531 2.008 9.523 1 86.19 457 LEU B O 1
ATOM 7635 N N . ARG B 1 458 ? 12.828 3.291 8.188 1 82.5 458 ARG B N 1
ATOM 7636 C CA . ARG B 1 458 ? 13.773 3.598 9.258 1 82.5 458 ARG B CA 1
ATOM 7637 C C . ARG B 1 458 ? 13.406 4.906 9.953 1 82.5 458 ARG B C 1
ATOM 7639 O O . ARG B 1 458 ? 12.492 5.609 9.516 1 82.5 458 ARG B O 1
ATOM 7646 N N . GLU B 1 459 ? 14.102 5.062 11.016 1 80.94 459 GLU B N 1
ATOM 7647 C CA . GLU B 1 459 ? 13.984 6.352 11.688 1 80.94 459 GLU B CA 1
ATOM 7648 C C . GLU B 1 459 ? 14.562 7.477 10.836 1 80.94 459 GLU B C 1
ATOM 7650 O O . GLU B 1 459 ? 15.609 7.312 10.211 1 80.94 459 GLU B O 1
ATOM 7655 N N . LEU B 1 460 ? 13.82 8.531 10.836 1 82.06 460 LEU B N 1
ATOM 7656 C CA . LEU B 1 460 ? 14.281 9.672 10.055 1 82.06 460 LEU B CA 1
ATOM 7657 C C . LEU B 1 460 ? 15.617 10.188 10.578 1 82.06 460 LEU B C 1
ATOM 7659 O O . LEU B 1 460 ? 15.852 10.211 11.789 1 82.06 460 LEU B O 1
ATOM 7663 N N . SER B 1 461 ? 16.641 10.391 9.625 1 66 461 SER B N 1
ATOM 7664 C CA . SER B 1 461 ? 17.922 11.023 9.883 1 66 461 SER B CA 1
ATOM 7665 C C . SER B 1 461 ? 18.062 12.344 9.133 1 66 461 SER B C 1
ATOM 7667 O O . SER B 1 461 ? 17.734 12.43 7.945 1 66 461 SER B O 1
ATOM 7669 N N . PRO B 1 462 ? 18.797 13.562 9.594 1 59.84 462 PRO B N 1
ATOM 7670 C CA . PRO B 1 462 ? 19.219 13.664 10.992 1 59.84 462 PRO B CA 1
ATOM 7671 C C . PRO B 1 462 ? 18.062 13.539 11.977 1 59.84 462 PRO B C 1
ATOM 7673 O O . PRO B 1 462 ? 16.906 13.727 11.594 1 59.84 462 PRO B O 1
ATOM 7676 N N . ALA B 1 463 ? 18.562 13.234 13.172 1 57.44 463 ALA B N 1
ATOM 7677 C CA . ALA B 1 463 ? 17.688 12.992 14.32 1 57.44 463 ALA B CA 1
ATOM 7678 C C . ALA B 1 463 ? 16.781 14.188 14.586 1 57.44 463 ALA B C 1
ATOM 7680 O O . ALA B 1 463 ? 17.156 15.328 14.289 1 57.44 463 ALA B O 1
ATOM 7681 N N . MET B 1 464 ? 15.578 13.914 14.945 1 62.53 464 MET B N 1
ATOM 7682 C CA . MET B 1 464 ? 14.539 14.805 15.461 1 62.53 464 MET B CA 1
ATOM 7683 C C . MET B 1 464 ? 15.086 15.695 16.562 1 62.53 464 MET B C 1
ATOM 7685 O O . MET B 1 464 ? 15.984 15.297 17.312 1 62.53 464 MET B O 1
ATOM 7689 N N . LEU B 1 465 ? 14.93 17.031 16.297 1 72.94 465 LEU B N 1
ATOM 7690 C CA . LEU B 1 465 ? 15.203 18 17.359 1 72.94 465 LEU B CA 1
ATOM 7691 C C . LEU B 1 465 ? 13.93 18.328 18.125 1 72.94 465 LEU B C 1
ATOM 7693 O O . LEU B 1 465 ? 12.953 18.828 17.562 1 72.94 465 LEU B O 1
ATOM 7697 N N . SER B 1 466 ? 13.93 17.781 19.391 1 78 466 SER B N 1
ATOM 7698 C CA . SER B 1 466 ? 12.812 18.156 20.266 1 78 466 SER B CA 1
ATOM 7699 C C . SER B 1 466 ? 13.242 19.234 21.266 1 78 466 SER B C 1
ATOM 7701 O O . SER B 1 466 ? 14.281 19.094 21.922 1 78 466 SER B O 1
ATOM 7703 N N . ARG B 1 467 ? 12.508 20.375 21.266 1 82.88 467 ARG B N 1
ATOM 7704 C CA . ARG B 1 467 ? 12.805 21.5 22.156 1 82.88 467 ARG B CA 1
ATOM 7705 C C . ARG B 1 467 ? 11.57 21.922 22.938 1 82.88 467 ARG B C 1
ATOM 7707 O O . ARG B 1 467 ? 10.453 21.922 22.406 1 82.88 467 ARG B O 1
ATOM 7714 N N . LYS B 1 468 ? 11.844 22.328 24.109 1 82.12 468 LYS B N 1
ATOM 7715 C CA . LYS B 1 468 ? 10.773 22.922 24.891 1 82.12 468 LYS B CA 1
ATOM 7716 C C . LYS B 1 468 ? 10.531 24.375 24.469 1 82.12 468 LYS B C 1
ATOM 7718 O O . LYS B 1 468 ? 11.445 25.203 24.547 1 82.12 468 LYS B O 1
ATOM 7723 N N . LEU B 1 469 ? 9.422 24.594 23.984 1 85.62 469 LEU B N 1
ATOM 7724 C CA . LEU B 1 469 ? 9.055 25.938 23.578 1 85.62 469 LEU B CA 1
ATOM 7725 C C . LEU B 1 469 ? 8.57 26.75 24.766 1 85.62 469 LEU B C 1
ATOM 7727 O O . LEU B 1 469 ? 8.891 27.938 24.906 1 85.62 469 LEU B O 1
ATOM 7731 N N . LEU B 1 470 ? 7.738 26.109 25.562 1 84.38 470 LEU B N 1
ATOM 7732 C CA . LEU B 1 470 ? 7.188 26.719 26.766 1 84.38 470 LEU B CA 1
ATOM 7733 C C . LEU B 1 470 ? 7.285 25.766 27.953 1 84.38 470 LEU B C 1
ATOM 7735 O O . LEU B 1 470 ? 6.641 24.703 27.969 1 84.38 470 LEU B O 1
ATOM 7739 N N . PRO B 1 471 ? 8.039 26.156 28.922 1 78.69 471 PRO B N 1
ATOM 7740 C CA . PRO B 1 471 ? 8.141 25.297 30.109 1 78.69 471 PRO B CA 1
ATOM 7741 C C . PRO B 1 471 ? 6.898 25.344 30.984 1 78.69 471 PRO B C 1
ATOM 7743 O O . PRO B 1 471 ? 6.125 26.312 30.906 1 78.69 471 PRO B O 1
ATOM 7746 N N . SER B 1 472 ? 6.754 24.344 31.766 1 73.25 472 SER B N 1
ATOM 7747 C CA . SER B 1 472 ? 5.594 24.188 32.625 1 73.25 472 SER B CA 1
ATOM 7748 C C . SER B 1 472 ? 5.453 25.375 33.562 1 73.25 472 SER B C 1
ATOM 7750 O O . SER B 1 472 ? 4.34 25.828 33.875 1 73.25 472 SER B O 1
ATOM 7752 N N . ASP B 1 473 ? 6.551 25.875 34.062 1 68.31 473 ASP B N 1
ATOM 7753 C CA . ASP B 1 473 ? 6.512 26.953 35.031 1 68.31 473 ASP B CA 1
ATOM 7754 C C . ASP B 1 473 ? 5.91 28.219 34.406 1 68.31 473 ASP B C 1
ATOM 7756 O O . ASP B 1 473 ? 5.324 29.047 35.125 1 68.31 473 ASP B O 1
ATOM 7760 N N . ALA B 1 474 ? 6.129 28.375 33.156 1 61.53 474 ALA B N 1
ATOM 7761 C CA . ALA B 1 474 ? 5.594 29.547 32.469 1 61.53 474 ALA B CA 1
ATOM 7762 C C . ALA B 1 474 ? 4.09 29.422 32.25 1 61.53 474 ALA B C 1
ATOM 7764 O O . ALA B 1 474 ? 3.4 30.406 32.031 1 61.53 474 ALA B O 1
ATOM 7765 N N . LEU B 1 475 ? 3.754 28.203 32.188 1 59.81 475 LEU B N 1
ATOM 7766 C CA . LEU B 1 475 ? 2.334 27.953 31.984 1 59.81 475 LEU B CA 1
ATOM 7767 C C . LEU B 1 475 ? 1.547 28.109 33.281 1 59.81 475 LEU B C 1
ATOM 7769 O O . LEU B 1 475 ? 0.315 28.062 33.281 1 59.81 475 LEU B O 1
ATOM 7773 N N . HIS B 1 476 ? 1.866 29.188 34.062 1 49.81 476 HIS B N 1
ATOM 7774 C CA . HIS B 1 476 ? 1.298 29.594 35.344 1 49.81 476 HIS B CA 1
ATOM 7775 C C . HIS B 1 476 ? 0.246 28.594 35.844 1 49.81 476 HIS B C 1
ATOM 7777 O O . HIS B 1 476 ? -0.939 28.922 35.906 1 49.81 476 HIS B O 1
ATOM 7783 N N . GLY B 1 477 ? 0.561 27.328 36.094 1 45.94 477 GLY B N 1
ATOM 7784 C CA . GLY B 1 477 ? -0.29 26.453 36.875 1 45.94 477 GLY B CA 1
ATOM 7785 C C . GLY B 1 477 ? -1.581 26.078 36.156 1 45.94 477 GLY B C 1
ATOM 7786 O O . GLY B 1 477 ? -2.346 25.25 36.656 1 45.94 477 GLY B O 1
ATOM 7787 N N . GLU B 1 478 ? -2.027 26.953 35.375 1 45.09 478 GLU B N 1
ATOM 7788 C CA . GLU B 1 478 ? -3.432 26.828 35 1 45.09 478 GLU B CA 1
ATOM 7789 C C . GLU B 1 478 ? -3.609 25.875 33.812 1 45.09 478 GLU B C 1
ATOM 7791 O O . GLU B 1 478 ? -4.719 25.719 33.312 1 45.09 478 GLU B O 1
ATOM 7796 N N . LEU B 1 479 ? -2.525 25.516 33.25 1 47.88 479 LEU B N 1
ATOM 7797 C CA . LEU B 1 479 ? -2.84 24.578 32.156 1 47.88 479 LEU B CA 1
ATOM 7798 C C . LEU B 1 479 ? -3.426 23.281 32.719 1 47.88 479 LEU B C 1
ATOM 7800 O O . LEU B 1 479 ? -2.783 22.594 33.531 1 47.88 479 LEU B O 1
ATOM 7804 N N . THR B 1 480 ? -4.613 23.344 33.094 1 43.84 480 THR B N 1
ATOM 7805 C CA . THR B 1 480 ? -5.223 22.062 33.438 1 43.84 480 THR B CA 1
ATOM 7806 C C . THR B 1 480 ? -5.062 21.078 32.281 1 43.84 480 THR B C 1
ATOM 7808 O O . THR B 1 480 ? -4.82 21.484 31.125 1 43.84 480 THR B O 1
ATOM 7811 N N . THR B 1 481 ? -4.93 19.875 32.594 1 45.69 481 THR B N 1
ATOM 7812 C CA . THR B 1 481 ? -4.91 18.688 31.734 1 45.69 481 THR B CA 1
ATOM 7813 C C . THR B 1 481 ? -5.902 18.844 30.594 1 45.69 481 THR B C 1
ATOM 7815 O O . THR B 1 481 ? -7.016 19.344 30.781 1 45.69 481 THR B O 1
ATOM 7818 N N . GLY B 1 482 ? -5.43 18.688 29.359 1 50 482 GLY B N 1
ATOM 7819 C CA . GLY B 1 482 ? -6.277 18.719 28.188 1 50 482 GLY B CA 1
ATOM 7820 C C . GLY B 1 482 ? -6.281 20.062 27.469 1 50 482 GLY B C 1
ATOM 7821 O O . GLY B 1 482 ? -7.316 20.5 26.984 1 50 482 GLY B O 1
ATOM 7822 N N . VAL B 1 483 ? -5.059 20.75 27.547 1 52.09 483 VAL B N 1
ATOM 7823 C CA . VAL B 1 483 ? -4.945 22.125 27.062 1 52.09 483 VAL B CA 1
ATOM 7824 C C . VAL B 1 483 ? -5.062 22.141 25.531 1 52.09 483 VAL B C 1
ATOM 7826 O O . VAL B 1 483 ? -4.383 21.375 24.844 1 52.09 483 VAL B O 1
ATOM 7829 N N . GLN B 1 484 ? -6.047 22.766 25.078 1 68.44 484 GLN B N 1
ATOM 7830 C CA . GLN B 1 484 ? -6.141 23.078 23.656 1 68.44 484 GLN B CA 1
ATOM 7831 C C . GLN B 1 484 ? -5.09 24.094 23.234 1 68.44 484 GLN B C 1
ATOM 7833 O O . GLN B 1 484 ? -4.914 25.109 23.906 1 68.44 484 GLN B O 1
ATOM 7838 N N . LEU B 1 485 ? -4.207 23.703 22.359 1 78 485 LEU B N 1
ATOM 7839 C CA . LEU B 1 485 ? -3.137 24.562 21.844 1 78 485 LEU B CA 1
ATOM 7840 C C . LEU B 1 485 ? -3.398 24.953 20.406 1 78 485 LEU B C 1
ATOM 7842 O O . LEU B 1 485 ? -3.98 24.188 19.641 1 78 485 LEU B O 1
ATOM 7846 N N . GLY B 1 486 ? -3.143 26.266 20.188 1 81.94 486 GLY B N 1
ATOM 7847 C CA . GLY B 1 486 ? -2.975 26.719 18.812 1 81.94 486 GLY B CA 1
ATOM 7848 C C . GLY B 1 486 ? -1.541 27.094 18.469 1 81.94 486 GLY B C 1
ATOM 7849 O O . GLY B 1 486 ? -0.863 27.75 19.266 1 81.94 486 GLY B O 1
ATOM 7850 N N . PHE B 1 487 ? -1.142 26.5 17.391 1 87.12 487 PHE B N 1
ATOM 7851 C CA . PHE B 1 487 ? 0.264 26.703 17.047 1 87.12 487 PHE B CA 1
ATOM 7852 C C . PHE B 1 487 ? 0.445 26.844 15.539 1 87.12 487 PHE B C 1
ATOM 7854 O O . PHE B 1 487 ? -0.273 26.219 14.758 1 87.12 487 PHE B O 1
ATOM 7861 N N . CYS B 1 488 ? 1.415 27.734 15.188 1 89.38 488 CYS B N 1
ATOM 7862 C CA . CYS B 1 488 ? 1.835 27.844 13.797 1 89.38 488 CYS B CA 1
ATOM 7863 C C . CYS B 1 488 ? 3.32 28.172 13.703 1 89.38 488 CYS B C 1
ATOM 7865 O O . CYS B 1 488 ? 3.746 29.266 14.078 1 89.38 488 CYS B O 1
ATOM 7867 N N . PRO B 1 489 ? 4.082 27.312 13.156 1 90 489 PRO B N 1
ATOM 7868 C CA . PRO B 1 489 ? 5.52 27.578 13.047 1 90 489 PRO B CA 1
ATOM 7869 C C . PRO B 1 489 ? 5.848 28.656 12.016 1 90 489 PRO B C 1
ATOM 7871 O O . PRO B 1 489 ? 6.902 29.297 12.094 1 90 489 PRO B O 1
ATOM 7874 N N . VAL B 1 490 ? 4.977 28.922 11.117 1 89.25 490 VAL B N 1
ATOM 7875 C CA . VAL B 1 490 ? 5.23 29.922 10.07 1 89.25 490 VAL B CA 1
ATOM 7876 C C . VAL B 1 490 ? 5.266 31.312 10.688 1 89.25 490 VAL B C 1
ATOM 7878 O O . VAL B 1 490 ? 6.117 32.125 10.336 1 89.25 490 VAL B O 1
ATOM 7881 N N . SER B 1 491 ? 4.402 31.562 11.57 1 91.38 491 SER B N 1
ATOM 7882 C CA . SER B 1 491 ? 4.352 32.875 12.227 1 91.38 491 SER B CA 1
ATOM 7883 C C . SER B 1 491 ? 5.066 32.844 13.57 1 91.38 491 SER B C 1
ATOM 7885 O O . SER B 1 491 ? 5.285 33.875 14.188 1 91.38 491 SER B O 1
ATOM 7887 N N . GLY B 1 492 ? 5.426 31.625 14.031 1 92 492 GLY B N 1
ATOM 7888 C CA . GLY B 1 492 ? 6.051 31.469 15.336 1 92 492 GLY B CA 1
ATOM 7889 C C . GLY B 1 492 ? 5.121 31.812 16.484 1 92 492 GLY B C 1
ATOM 7890 O O . GLY B 1 492 ? 5.543 32.406 17.484 1 92 492 GLY B O 1
ATOM 7891 N N . ARG B 1 493 ? 3.939 31.484 16.312 1 91.62 493 ARG B N 1
ATOM 7892 C CA . ARG B 1 493 ? 2.957 31.875 17.312 1 91.62 493 ARG B CA 1
ATOM 7893 C C . ARG B 1 493 ? 2.404 30.672 18.062 1 91.62 493 ARG B C 1
ATOM 7895 O O . ARG B 1 493 ? 2.154 29.625 17.453 1 91.62 493 ARG B O 1
ATOM 7902 N N . LEU B 1 494 ? 2.223 30.859 19.328 1 89.56 494 LEU B N 1
ATOM 7903 C CA . LEU B 1 494 ? 1.606 29.859 20.203 1 89.56 494 LEU B CA 1
ATOM 7904 C C . LEU B 1 494 ? 0.472 30.484 21.016 1 89.56 494 LEU B C 1
ATOM 7906 O O . LEU B 1 494 ? 0.65 31.531 21.641 1 89.56 494 LEU B O 1
ATOM 7910 N N . ALA B 1 495 ? -0.668 29.859 20.875 1 87.25 495 ALA B N 1
ATOM 7911 C CA . ALA B 1 495 ? -1.824 30.297 21.656 1 87.25 495 ALA B CA 1
ATOM 7912 C C . ALA B 1 495 ? -2.264 29.203 22.641 1 87.25 495 ALA B C 1
ATOM 7914 O O . ALA B 1 495 ? -2.279 28.031 22.281 1 87.25 495 ALA B O 1
ATOM 7915 N N . TYR B 1 496 ? -2.561 29.594 23.844 1 83.56 496 TYR B N 1
ATOM 7916 C CA . TYR B 1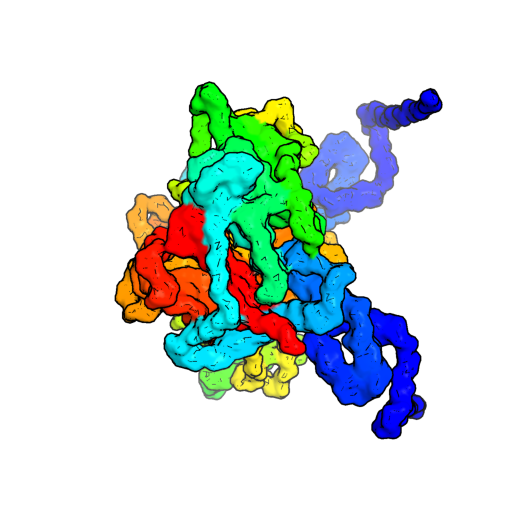 496 ? -3.066 28.641 24.812 1 83.56 496 TYR B CA 1
ATOM 7917 C C . TYR B 1 496 ? -3.943 29.328 25.859 1 83.56 496 TYR B C 1
ATOM 7919 O O . TYR B 1 496 ? -3.883 30.547 26.016 1 83.56 496 TYR B O 1
ATOM 7927 N N . ARG B 1 497 ? -4.703 28.547 26.422 1 79.75 497 ARG B N 1
ATOM 7928 C CA . ARG B 1 497 ? -5.668 29.062 27.391 1 79.75 497 ARG B CA 1
ATOM 7929 C C . ARG B 1 497 ? -4.973 29.562 28.656 1 79.75 497 ARG B C 1
ATOM 7931 O O . ARG B 1 497 ? -4.133 28.859 29.219 1 79.75 497 ARG B O 1
ATOM 7938 N N . ALA B 1 498 ? -5.25 30.844 29.078 1 79 498 ALA B N 1
ATOM 7939 C CA . ALA B 1 498 ? -4.777 31.406 30.328 1 79 498 ALA B CA 1
ATOM 7940 C C . ALA B 1 498 ? -5.781 31.156 31.453 1 79 498 ALA B C 1
ATOM 7942 O O . ALA B 1 498 ? -5.441 30.562 32.469 1 79 498 ALA B O 1
ATOM 7943 N N . THR B 1 499 ? -6.945 31.656 31.266 1 79.94 499 THR B N 1
ATOM 7944 C CA . THR B 1 499 ? -8.102 31.422 32.125 1 79.94 499 THR B CA 1
ATOM 7945 C C . THR B 1 499 ? -9.297 30.953 31.297 1 79.94 499 THR B C 1
ATOM 7947 O O . THR B 1 499 ? -9.164 30.656 30.109 1 79.94 499 THR B O 1
ATOM 7950 N N . ASP B 1 500 ? -10.398 30.859 31.984 1 81.69 500 ASP B N 1
ATOM 7951 C CA . ASP B 1 500 ? -11.609 30.484 31.266 1 81.69 500 ASP B CA 1
ATOM 7952 C C . ASP B 1 500 ? -12.07 31.609 30.344 1 81.69 500 ASP B C 1
ATOM 7954 O O . ASP B 1 500 ? -12.82 31.375 29.391 1 81.69 500 ASP B O 1
ATOM 7958 N N . GLU B 1 501 ? -11.516 32.75 30.641 1 88.56 501 GLU B N 1
ATOM 7959 C CA . GLU B 1 501 ? -12.031 33.906 29.906 1 88.56 501 GLU B CA 1
ATOM 7960 C C . GLU B 1 501 ? -10.93 34.562 29.078 1 88.56 501 GLU B C 1
ATOM 7962 O O . GLU B 1 501 ? -11.133 35.625 28.5 1 88.56 501 GLU B O 1
ATOM 7967 N N . SER B 1 502 ? -9.812 33.906 29.047 1 87.44 502 SER B N 1
ATOM 7968 C CA . SER B 1 502 ? -8.727 34.562 28.328 1 87.44 502 SER B CA 1
ATOM 7969 C C . SER B 1 502 ? -7.738 33.531 27.766 1 87.44 502 SER B C 1
ATOM 7971 O O . SER B 1 502 ? -7.727 32.375 28.188 1 87.44 502 SER B O 1
ATOM 7973 N N . PHE B 1 503 ? -6.984 34.062 26.781 1 87.62 503 PHE B N 1
ATOM 7974 C CA . PHE B 1 503 ? -5.922 33.281 26.172 1 87.62 503 PHE B CA 1
ATOM 7975 C C . PHE B 1 503 ? -4.625 34.062 26.109 1 87.62 503 PHE B C 1
ATOM 7977 O O . PHE B 1 503 ? -4.645 35.281 26 1 87.62 503 PHE B O 1
ATOM 7984 N N . TYR B 1 504 ? -3.553 33.312 26.219 1 89.25 504 TYR B N 1
ATOM 7985 C CA . TYR B 1 504 ? -2.24 33.906 26 1 89.25 504 TYR B CA 1
ATOM 7986 C C . TYR B 1 504 ? -1.772 33.688 24.562 1 89.25 504 TYR B C 1
ATOM 7988 O O . TYR B 1 504 ? -1.988 32.594 24 1 89.25 504 TYR B O 1
ATOM 7996 N N . LEU B 1 505 ? -1.223 34.656 24.016 1 92.5 505 LEU B N 1
ATOM 7997 C CA . LEU B 1 505 ? -0.556 34.594 22.719 1 92.5 505 LEU B CA 1
ATOM 7998 C C . LEU B 1 505 ? 0.93 34.906 22.859 1 92.5 505 LEU B C 1
ATOM 8000 O O . LEU B 1 505 ? 1.301 35.969 23.328 1 92.5 505 LEU B O 1
ATOM 8004 N N . ARG B 1 506 ? 1.723 33.906 22.5 1 92.38 506 ARG B N 1
ATOM 8005 C CA . ARG B 1 506 ? 3.172 34.062 22.516 1 92.38 506 ARG B CA 1
ATOM 8006 C C . ARG B 1 506 ? 3.725 34.156 21.094 1 92.38 506 ARG B C 1
ATOM 8008 O O . ARG B 1 506 ? 3.398 33.344 20.234 1 92.38 506 ARG B O 1
ATOM 8015 N N . ASP B 1 507 ? 4.5 35.188 20.875 1 93.69 507 ASP B N 1
ATOM 8016 C CA . ASP B 1 507 ? 5.188 35.344 19.609 1 93.69 507 ASP B CA 1
ATOM 8017 C C . ASP B 1 507 ? 6.676 35.031 19.734 1 93.69 507 ASP B C 1
ATOM 8019 O O . ASP B 1 507 ? 7.402 35.719 20.453 1 93.69 507 ASP B O 1
ATOM 8023 N N . PHE B 1 508 ? 7.148 34.062 19 1 93.88 508 PHE B N 1
ATOM 8024 C CA . PHE B 1 508 ? 8.531 33.625 19.125 1 93.88 508 PHE B CA 1
ATOM 8025 C C . PHE B 1 508 ? 9.383 34.188 17.984 1 93.88 508 PHE B C 1
ATOM 8027 O O . PHE B 1 508 ? 10.602 34 17.969 1 93.88 508 PHE B O 1
ATOM 8034 N N . ILE B 1 509 ? 8.742 34.812 17.078 1 92.25 509 ILE B N 1
ATOM 8035 C CA . ILE B 1 509 ? 9.453 35.562 16.031 1 92.25 509 ILE B CA 1
ATOM 8036 C C . ILE B 1 509 ? 9.273 37.062 16.25 1 92.25 509 ILE B C 1
ATOM 8038 O O . ILE B 1 509 ? 8.164 37.531 16.484 1 92.25 509 ILE B O 1
ATOM 8042 N N . SER B 1 510 ? 10.398 37.75 16.094 1 89.19 510 SER B N 1
ATOM 8043 C CA . SER B 1 510 ? 10.375 39.188 16.328 1 89.19 510 SER B CA 1
ATOM 8044 C C . SER B 1 510 ? 9.727 39.938 15.172 1 89.19 510 SER B C 1
ATOM 8046 O O . SER B 1 510 ? 9.555 39.375 14.086 1 89.19 510 SER B O 1
ATOM 8048 N N . ALA B 1 511 ? 9.32 41.125 15.484 1 84.31 511 ALA B N 1
ATOM 8049 C CA . ALA B 1 511 ? 8.852 42.031 14.422 1 84.31 511 ALA B CA 1
ATOM 8050 C C . ALA B 1 511 ? 10.016 42.562 13.602 1 84.31 511 ALA B C 1
ATOM 8052 O O . ALA B 1 511 ? 11.164 42.531 14.047 1 84.31 511 ALA B O 1
ATOM 8053 N N . PRO B 1 512 ? 9.633 42.938 12.367 1 79.69 512 PRO B N 1
ATOM 8054 C CA . PRO B 1 512 ? 10.703 43.5 11.547 1 79.69 512 PRO B CA 1
ATOM 8055 C C . PRO B 1 512 ? 11.312 44.75 12.164 1 79.69 512 PRO B C 1
ATOM 8057 O O . PRO B 1 512 ? 10.609 45.531 12.797 1 79.69 512 PRO B O 1
ATOM 8060 N N . GLU B 1 513 ? 12.688 44.906 12.32 1 72 513 GLU B N 1
ATOM 8061 C CA . GLU B 1 513 ? 13.367 46.125 12.766 1 72 513 GLU B CA 1
ATOM 8062 C C . GLU B 1 513 ? 13.602 47.094 11.602 1 72 513 GLU B C 1
ATOM 8064 O O . GLU B 1 513 ? 13.805 46.656 10.469 1 72 513 GLU B O 1
#

pLDDT: mean 78.56, std 18.13, range [18.98, 97.62]

Radius of gyration: 34.93 Å; Cα contacts (8 Å, |Δi|>4): 2359; chains: 2; bounding box: 78×97×80 Å

Solvent-accessible surface area (backbone atoms only — not comparable to full-atom values): 54747 Å² total; per-residue (Å²): 130,83,78,71,79,74,78,73,72,78,72,71,68,76,63,75,59,84,81,53,71,67,87,56,54,70,68,52,49,46,57,55,50,58,73,41,52,56,66,52,48,59,58,44,36,72,70,44,68,68,49,27,55,52,62,66,33,55,67,50,32,51,46,33,32,52,47,48,28,35,63,42,28,31,38,52,40,42,56,40,66,91,76,51,50,59,64,54,32,51,47,59,41,42,20,33,58,51,37,52,50,53,58,69,65,52,54,88,90,47,54,66,78,55,71,37,82,41,75,47,60,41,38,48,57,80,87,49,76,56,67,45,44,54,74,45,71,46,54,43,44,46,53,16,42,37,37,37,34,30,72,80,24,26,34,33,35,33,44,48,26,69,46,81,82,37,69,55,55,75,42,53,34,24,68,36,74,73,41,34,48,81,55,31,66,33,56,31,81,86,33,53,32,40,33,34,34,21,40,27,76,37,94,71,79,58,36,30,31,38,35,34,33,37,34,51,57,45,47,82,65,50,73,37,58,70,40,77,73,41,68,34,35,26,71,75,51,68,67,74,69,42,54,44,49,55,70,63,35,39,37,37,27,42,63,46,33,40,35,40,36,27,66,89,78,41,22,23,34,27,33,62,43,59,90,72,36,92,40,56,55,74,53,71,48,76,58,100,42,30,40,36,34,27,36,61,76,38,37,33,34,36,27,59,61,66,87,64,37,81,46,93,52,62,28,64,84,60,47,51,78,50,92,67,69,40,28,42,70,44,51,57,89,79,71,35,68,40,59,61,46,81,26,51,26,54,51,26,48,68,48,94,78,52,84,53,64,64,38,41,36,31,38,33,31,40,63,80,75,65,75,64,73,76,75,36,62,33,47,30,40,32,23,38,43,42,78,64,39,86,75,47,82,49,58,40,58,50,29,56,45,80,29,39,33,15,27,46,63,45,79,36,50,58,89,51,85,71,59,74,52,96,65,51,46,30,34,53,43,83,72,25,32,36,36,58,45,73,33,54,67,50,22,34,34,36,34,40,33,67,54,66,80,40,29,26,82,45,67,55,76,71,71,58,48,73,41,43,55,36,51,30,81,74,42,59,86,50,63,51,90,66,69,66,64,30,73,20,61,49,50,24,29,40,34,37,61,56,50,56,37,27,30,35,39,35,24,62,48,73,62,82,130,131,81,77,70,80,76,80,73,73,79,75,72,69,75,65,75,59,84,81,53,70,66,85,55,52,70,68,52,50,46,56,54,49,57,72,40,51,56,65,52,48,58,58,44,37,73,70,44,68,68,49,26,55,52,62,66,33,54,69,50,33,51,44,30,31,52,48,48,30,34,64,42,28,30,39,52,42,43,55,41,65,90,76,50,49,60,63,52,32,51,46,59,39,41,21,33,57,53,37,51,51,52,57,68,65,53,54,88,92,47,55,65,77,55,71,38,83,43,74,48,59,41,38,49,57,82,87,50,77,56,67,47,44,56,74,44,72,45,55,44,43,45,53,15,41,36,36,37,33,32,73,80,22,26,36,33,35,34,43,48,26,70,46,81,82,36,68,56,55,76,42,54,34,23,67,35,76,73,40,33,48,81,56,31,65,30,57,30,80,87,33,51,30,40,34,35,34,20,41,28,74,37,95,72,77,58,36,30,31,40,34,34,33,37,34,52,57,46,48,82,66,51,72,36,55,70,40,80,73,42,69,35,36,26,71,75,50,68,68,74,70,41,52,46,47,55,68,64,34,38,37,39,28,42,63,46,32,41,34,41,34,27,65,89,75,42,23,23,34,26,34,62,42,59,89,74,36,92,42,54,55,74,52,72,47,78,57,100,42,30,40,36,34,26,36,63,76,38,36,34,35,35,28,58,62,68,89,62,36,80,45,92,51,62,28,64,85,58,46,50,78,50,91,68,67,42,27,44,70,45,52,59,89,80,72,35,68,41,61,58,46,80,26,51,25,55,48,27,48,68,47,94,78,52,86,50,64,63,37,40,35,33,40,33,33,40,64,80,74,64,76,62,73,69,77,35,60,30,46,30,40,32,23,39,42,41,79,64,38,86,74,48,82,49,59,41,57,49,30,57,43,80,29,39,32,16,27,44,61,47,77,35,53,64,90,51,82,73,62,75,51,97,65,52,45,30,35,52,43,83,73,26,30,38,37,55,45,72,37,58,71,50,22,35,34,36,35,40,33,64,51,66,80,42,29,25,81,45,66,55,78,70,70,61,47,74,40,44,55,37,52,32,79,75,43,63,81,47,60,51,90,73,64,65,62,30,73,19,62,49,50,24,31,40,34,36,61,56,50,56,36,28,30,36,39,35,24,64,48,73,61,82,130

Foldseek 3Di:
DDDPDDPPDPPPDPLPPQPSPPVDPLVVLLVVLLPDQLVVLVVCLPVHVSSVVSSQDLSSLLSLLVVQCLQWVAQVLLAPSVPDDSLQSSQLSCLLVLLVVLLVVDDDFDADDFPDKDKAFAAADPPDGDFFFFPFWDAGFQRQWMWTQTPQQKIFIWGCHNAPVGHTDNYGLEMDHQQAAWAEWDAALVSQKIKTWHWGQDPVNQKIKIWIWIWGAHSVSHRIYIDTQAMAIAGRPADWQHWYDDNAWIWTDGFQKIKIAGGNQQWIAMEGPVVPAVGGFNDWDDDPFWIWTAHLFGKIFIWGDDDTGHQPHRYPVRHHYDDTDTLDIDDAPDTARHDWDKAKANWSSPPVPDPGQFIKIKIWDQHLPPPDDQQDWTKIWIWTKDAPDDCPVDPRDGRIDTATQAMATDRAGGNDDFCPDPRFHWTDRPQWIKTWGAHPLGWIKIKIAGGGPDGDHYHGPPHISIHTNGGSVNLPPPCPPPWHWDDYSSQQWIWTDNDSRMIMIGGRRHDRD/DPDPPDPPDPPPDPCPPQPSPPPPPLVVLLVVLLPDALVVLVVCLPVHVSSVVSSQDLSSLLSLLVVQCLQWVAQVLLAPSVPDDSLQSSQLSCLLVLLVVLLVVDDDFDAFDFPDKDKAFAAADPPDGDFFFFPFWDAGFQRQWMWTQTPQQKIFIWGCHNAPVGHTDNYGLEMDHQQAAWAEWDAALVSQKIKTWHWGQDPVNQKIKIWIWIWGAHSVSHRIYIDTQAMAIAGRPADWQHWYDDNAWIWTDGFQKIKIAGGNQQWIAMEGPVVPAVGGFNDWDDDPFWIWTAHLFGKIFIWGDDDTGHQPHRYPVRHHYDDTDTLDIDDAPDTARHDWDKAKASWSSPPVPDPGQFIKIKTWDDHLPPPDDFQDWTKIWIWTKDAPDDCPVDPRDGRIDTATQAMATDRAGGNDDQCPDPRFHWTDRPQWIKTWGAHPLRWIKIKIAGGGPDGDHYHGPPHISIHTNGGSVNLVPPCPPPWHWDDYSSQQWIWTDNDSRMIMIGGRDHDRD

InterPro domains:
  IPR001810 F-box domain [SM00256] (24-64)
  IPR036047 F-box-like domain superfamily [SSF81383] (24-72)

Nearest PDB structures (foldseek):
  6xk9-assembly1_Y  TM=4.096E-01  e=3.122E-06  Homo sapiens
  7opi-assembly1_A  TM=4.717E-01  e=1.341E-03  Mus musculus
  7b9c-assembly1_A  TM=2.538E-01  e=2.214E-03  Mus musculus
  8hk1-assembly1_3  TM=1.806E-01  e=1.276E-03  Homo sapiens
  7omf-assembly1_A  TM=1.845E-01  e=3.305E-03  Homo sapiens

Sequence (1026 aa):
MANSPASQPMLLENPLDGRATFPLSGEIVIEILRHASPFDVLSMRKTCRFICNVTRMRTVWIKALERVCARHGVFKPTFPLQRMSILDLEYASLGPRRFLKMINSIQGDESPLPYGNRELIFRRRPPLTGAYPCDGFYMATGGRFLLVYGEDDSLSLWDLGYNLRAPMKTYPVATLERSGELAAASQSFDGEGILLVTRQPTTDFEMDNLAVYEVRPTSDGRDSTFVKLAQLGLDGSPTLHDVRITPRVVSIRCGPLFFVWDWRINKGCRWSSSTLFNSPARAMTVLEGTILAYDEGGTVYNWDIPALQHLPILDLAHFPSIENEPKACIRPLVQHPEISVLIRCTASHRQNTEPSLDPILCILHDDDSWNGPPERRTPMSLYSVREMGRGNEDPFIPNTLLLPAGSCDHAFGDRSERFYGAMTSLYRCEDNLVFCADTNDLSVVVTVMSTPLRATLRELSPAMLSRKLLPSDALHGELTTGVQLGFCPVSGRLAYRATDESFYLRDFISAPEMANSPASQPMLLENPLDGRATFPLSGEIVIEILRHASPFDVLSMRKTCRFICNVTRMRTVWIKALERVCARHGVFKPTFPLQRMSILDLEYASLGPRRFLKMINSIQGDESPLPYGNRELIFRRRPPLTGAYPCDGFYMATGGRFLLVYGEDDSLSLWDLGYNLRAPMKTYPVATLERSGELAAASQSFDGEGILLVTRQPTTDFEMDNLAVYEVRPTSDGRDSTFVKLAQLGLDGSPTLHDVRITPRVVSIRCGPLFFVWDWRINKGCRWSSSTLFNSPARAMTVLEGTILAYDEGGTVYNWDIPALQHLPILDLAHFPSIENEPKACIRPLVQHPEISVLIRCTASHRQNTEPSLDPILCILHDDDSWNGPPERRTPMSLYSVREMGRGNEDPFIPNTLLLPAGSCDHAFGDRSERFYGAMTSLYRCEDNLVFCADTNDLSVVVTVMSTPLRATLRELSPAMLSRKLLPSDALHGELTTGVQLGFCPVSGRLAYRATDESFYLRDFISAPE

Organism: Coprinellus micaceus (NCBI:txid71717)